Protein 5G5Y (pdb70)

Sequence (988 aa):
GPKTLKFMTASSPLSPKDPNEKLILQRLEKETGVHIDWTNYQSDFAEKRNLDISSGDLPDAIHNDGASDVDLMNWAKKGVIIPVEDLIDKYMPNLKKILDEKPEYKALMTAPDGHIYSFPWIEELGDGKESIHSVNDMAWINKDWLKKLGLEMPKTTDDLIKVLEAFKNGDPNGNGEADEIPFSFISGNGNEDFKFLFAAFGIGDNDDHLVVGNDGKVDFTADNDNYKEGVKFIRQLQEKGLIDKEAFEHDWNSYIAKGHDQKFGVYFTWDKNNVTGSNESYDVLPVLAGPSGQKHVARTNGMGFARDKMVITSVNKNLELTAKWIDAQYAPLQSVQNNWGTYGDDKQQNIFELDQASNSLKHLPLNGTAPAELRQKTEVGGPLAILDSYYGKVTTMPDDAKWRLDLIKEYYVPYMSNVNNYPRVFMTQEDLDKIAHIEADMNDYIYRKRAEWIVNGNIDTEWDDYKKELEKYGLSDYLAIKQKYYDQYQANKNGPKTLKFMTASSPLSPKDPNEKLILQRLEKETGVHIDWTNYQSDFAEKRNLDISSGDLPDAIHNDGASDVDLMNWAKKGVIIPVEDLIDKYMPNLKKILDEKPEYKALMTAPDGHIYSFPWIEELGDGKESIHSVNDMAWINKDWLKKLGLEMPKTTDDLIKVLEAFKNGDPNGNGEADEIPFSFISGNGNEDFKFLFAAFGIGDNDDHLVVGNDGKVDFTADNDNYKEGVKFIRQLQEKGLIDKEAFEHDWNSYIAKGHDQKFGVYFTWDKNNVTGSNESYDVLPVLAGPSGQKHVARTNGMGFARDKMVITSVNKNLELTAKWIDAQYAPLQSVQNNWGTYGDDKQQNIFELDQASNSLKHLPLNGTAPAELRQKTEVGGPLAILDSYYGKVTTMPDDAKWRLDLIKEYYVPYMSNVNNYPRVFMTQEDLDKIAHIEADMNDYIYRKRAEWIVNGNIDTEWDDYKKELEKYGLSDYLAIKQKYYDQYQANKN

Nearest PDB structures (foldseek):
  5g5z-assembly1_C  TM=8.681E-01  e=1.269E-93  Streptococcus pneumoniae TIGR4
  5g62-assembly2_B  TM=8.664E-01  e=2.789E-91  Streptococcus pneumoniae TIGR4
  1j1n-assembly2_B  TM=6.896E-01  e=6.163E-29  Sphingomonas sp. A1
  3vlw-assembly2_B  TM=6.631E-01  e=1.289E-28  Sphingomonas sp. A1
  4xig-assembly1_Q  TM=6.678E-01  e=3.555E-26  Sphingomonas sp. A1

InterPro domains:
  IPR050490 Bacterial solute-binding protein 1 [PTHR43649] (10-375)

Organism: Streptococcus pneumoniae serotype 4 (strain ATCC BAA-334 / TIGR4) (NCBI:txid170187)

Secondary structure (DSSP, 8-state):
--EEEEEEEE--TTS-SSGGGSHHHHHHHHHH-EEEEEEEE-SSHHHHHHHHHHHT---SEEES----HHHHHHHHHTTSB---HHHHHHH-HHHHHHHHH-THHHHHHB-TTS-B----EEE-SS-GGG-TTS-SSEEEEEHHHHHHTT-PPP-BHHHHHHHHHHHHHS-TT-SSS---EEE----SSSTT-SGGGGGGGSS---TTSEEE-TTS-EEEGGGSHHHHHHHHHHHHHHHTT-B-TTTTT--HHHHHHHHHTT-EEEEEES-GGGTT-SSSSEEEPPPPB-TTS----PPP---SEES-SEEEBTT-S-HHHHHHHHHHHTSHHHHHHHHH--S--SSS--SEEEETTTTEEEEPP--TTHHHHHHHHH---SSEEE-GGGBTTTBPPPHHHHHHHHHIIIIIGGG---S---------HHHHHHHHHHHHHHHHHHHHHHHHHHHT--HHHHHHHHHHHHHHTTHHHHHHHHHHHHHHHHHH--/--EEEEEEEE--TTS-SSGGGSHHHHHHHHHH-EEEEEEEESSSHHHHHHHHHHTT---SEEES----HHHHHHHHHHTSB---HHHHHHH-HHHHHHHHH-THHHHHHB-TTS-B----EEE-SS-GGGSTTS-SSEEEEEHHHHHHTT-PPP-BHHHHHHHHHHHHHS-TT-SSS---EEE----SSSTT-SGGGGGGGSS---TTSEEE-TTS-EEEGGGSHHHHHHHHHHHHHHHTT-B-TTTTT--HHHHHHHHHTT-EEEEEES-GGGTT-SSSSEEEPPPPB-TTS----PPP---SEES-SEEEBTT-S-HHHHHHHHHHHTSHHHHHHHHH--S--SSS--SEEEETTTTEEEE----TTHHHHHHHHH---SSEEE-GGGBTTTBPPPHHHHHHHHHIIIIIGGG---S---------HHHHHHHHHHHHHHHHHHHHHHHHHHHT--HHHHHHHHHHHHHHTTHHHHHHHHHHHHHHHHHH--

Foldseek 3Di:
DAAEFEEEEEAAPLADCFNCVFPLNVVLCVVLSYDYDYDYDHPPSVVVVVVCLVVVVDTQKYFQRQDDLLVLQVCDVVQFFDFCPVLCVPFFVLVVVVCVVFVLVVQQQAAPVGTGFAFKFADALDDDLLGLQFAQWFKKFFPLLCVQLVHDQAAALVSLLVSLLCQQPVPSVPPPDSLAQEEAFADAAGFWHPQQLLCLLPQTAHNVCWWAAPVRAIDRNLLDPSNLVVLVSLLVCVVSVRHDPCRHPDDPVVQLVCLCVVRYGMTIGRDSCSRNRDDDSMDTRFFHHYPVRAGAGTTYQDGSMRNHRMTGTSPNPPSSSVSNSLSVCAPQLNQVCLQFFAADDPPDDTQWHADPPLRATEGDDDDDCCVVPVRSHHHNRGRYHDDPVCDPRHYHDDPVSVVSSVVSVVGHSVRHPHSDGQHSGSYDSVLVVLLVQLCVPPRVVSSVVSVCCNNPNDCVPCSVVSVVVSVVSPVVVNSVSSSVRSVVSVVRRD/DAAEFEEEEEAAPLADQFPCPFPLNVVLCVVLSYDYDYPYDHPPSVVVVVVCLVVVVDTQKYFQRLDDLLVLQVCDVVQFFHFCPVLCVPFFPLVVVVCVVFVLVVQQQAEPVRTGFAFKAADFLDDDLLGLQFAQWFKKFFPLLCVQLVHDQAAALVSLLVSLLCQQPVPSVVPPDSLAQEEAFADAAGFWHDQQLLCLLPQTAHNQCWWAAPVRAIDRNLLDPSNVVVLVSLLVCVVSNRYDPCRHPDDPVVQLVCLCVVRYRMTIGRDSCSRNRDDPRMDTRFFHHYPVRDGAGTTYQDGSMRNHSMTGGPPNPCSNSVSNSQSVCAPALNQVCLQFFAADDPVDDTQWHQDPVLRATEGDDDDDCCVPPVRSHHHNRGRYHDDPVCDPRRYPDPPVSVVSSVVSVVGHSVRHPHSDGQHSGNYDSVLVVLLVQLCVQPRVVSSVVSVCCSNPNDCVVCSVVSVVVSVVSPVVVNSVSSSVRSVVSVVRRD

Radius of gyration: 32.16 Å; Cα contacts (8 Å, |Δi|>4): 1797; chains: 2; bounding box: 80×84×77 Å

B-factor: mean 25.79, std 10.81, range [7.99, 79.46]

Structure (mmCIF, N/CA/C/O backbone):
data_5G5Y
#
_entry.id   5G5Y
#
_cell.length_a   66.070
_cell.length_b   72.170
_cell.length_c   77.660
_cell.angle_alpha   108.02
_cell.angle_beta   104.99
_cell.angle_gamma   92.49
#
_symmetry.space_group_name_H-M   'P 1'
#
loop_
_entity.id
_entity.type
_entity.pdbx_description
1 polymer 'ABC TRANSPORTER, SUBSTRATE-BINDING PROTEIN'
2 non-polymer 'CALCIUM ION'
3 non-polymer 'SULFATE ION'
4 non-polymer 'ZINC ION'
5 non-polymer GLYCEROL
6 water water
#
loop_
_atom_site.group_PDB
_atom_site.id
_atom_site.type_symbol
_atom_site.label_atom_id
_atom_site.label_alt_id
_atom_site.label_comp_id
_atom_site.label_asym_id
_atom_site.label_entity_id
_atom_site.label_seq_id
_atom_site.pdbx_PDB_ins_code
_atom_site.Cartn_x
_atom_site.Cartn_y
_atom_site.Cartn_z
_atom_site.occupancy
_atom_site.B_iso_or_equiv
_atom_site.auth_seq_id
_atom_site.auth_comp_id
_atom_site.auth_asym_id
_atom_site.auth_atom_id
_atom_site.pdbx_PDB_model_num
ATOM 1 N N . GLY A 1 1 ? 80.182 36.968 -19.272 1.00 44.06 45 GLY A N 1
ATOM 2 C CA . GLY A 1 1 ? 78.754 36.469 -19.214 1.00 42.93 45 GLY A CA 1
ATOM 3 C C . GLY A 1 1 ? 77.821 37.538 -19.774 1.00 40.06 45 GLY A C 1
ATOM 4 O O . GLY A 1 1 ? 78.263 38.670 -20.002 1.00 41.26 45 GLY A O 1
ATOM 5 N N . PRO A 1 2 ? 76.530 37.209 -19.965 1.00 37.60 46 PRO A N 1
ATOM 6 C CA . PRO A 1 2 ? 75.576 38.130 -20.620 1.00 34.23 46 PRO A CA 1
ATOM 7 C C . PRO A 1 2 ? 75.199 39.409 -19.833 1.00 33.51 46 PRO A C 1
ATOM 8 O O . PRO A 1 2 ? 75.262 39.445 -18.595 1.00 35.58 46 PRO A O 1
ATOM 12 N N . LYS A 1 3 ? 74.805 40.455 -20.569 1.00 31.00 47 LYS A N 1
ATOM 13 C CA . LYS A 1 3 ? 74.173 41.661 -19.984 1.00 27.62 47 LYS A CA 1
ATOM 14 C C . LYS A 1 3 ? 72.762 41.258 -19.523 1.00 24.53 47 LYS A C 1
ATOM 15 O O . LYS A 1 3 ? 72.302 40.177 -19.883 1.00 22.76 47 LYS A O 1
ATOM 17 N N . THR A 1 4 ? 72.095 42.082 -18.724 1.00 21.89 48 THR A N 1
ATOM 18 C CA . THR A 1 4 ? 70.810 41.673 -18.156 1.00 21.90 48 THR A CA 1
ATOM 19 C C . THR A 1 4 ? 69.723 42.710 -18.319 1.00 21.60 48 THR A C 1
ATOM 20 O O . THR A 1 4 ? 69.978 43.906 -18.238 1.00 22.53 48 THR A O 1
ATOM 24 N N . LEU A 1 5 ? 68.485 42.262 -18.491 1.00 20.40 49 LEU A N 1
ATOM 25 C CA . LEU A 1 5 ? 67.358 43.189 -18.443 1.00 19.93 49 LEU A CA 1
ATOM 26 C C . LEU A 1 5 ? 66.200 42.506 -17.723 1.00 18.69 49 LEU A C 1
ATOM 27 O O . LEU A 1 5 ? 66.039 41.288 -17.792 1.00 19.25 49 LEU A O 1
ATOM 32 N N . LYS A 1 6 ? 65.372 43.292 -17.072 1.00 19.49 50 LYS A N 1
ATOM 33 C CA . LYS A 1 6 ? 64.183 42.755 -16.384 1.00 21.21 50 LYS A CA 1
ATOM 34 C C . LYS A 1 6 ? 62.936 43.120 -17.184 1.00 18.14 50 LYS A C 1
ATOM 35 O O . LYS A 1 6 ? 62.639 44.297 -17.336 1.00 16.98 50 LYS A O 1
ATOM 41 N N . PHE A 1 7 ? 62.221 42.107 -17.653 1.00 16.50 51 PHE A N 1
ATOM 42 C CA . PHE A 1 7 ? 61.003 42.293 -18.437 1.00 15.48 51 PHE A CA 1
ATOM 43 C C . PHE A 1 7 ? 59.825 41.671 -17.695 1.00 15.98 51 PHE A C 1
ATOM 44 O O . PHE A 1 7 ? 59.899 40.510 -17.292 1.00 16.21 51 PHE A O 1
ATOM 52 N N . MET A 1 8 ? 58.720 42.417 -17.601 1.00 15.98 52 MET A N 1
ATOM 53 C CA . MET A 1 8 ? 57.418 41.823 -17.244 1.00 16.00 52 MET A CA 1
ATOM 54 C C . MET A 1 8 ? 56.834 41.235 -18.520 1.00 16.94 52 MET A C 1
ATOM 55 O O . MET A 1 8 ? 57.006 41.815 -19.613 1.00 18.83 52 MET A O 1
ATOM 60 N N . THR A 1 9 ? 56.178 40.087 -18.419 1.00 16.29 53 THR A N 1
ATOM 61 C CA . THR A 1 9 ? 55.550 39.474 -19.576 1.00 17.13 53 THR A CA 1
ATOM 62 C C . THR A 1 9 ? 54.238 38.778 -19.229 1.00 17.58 53 THR A C 1
ATOM 63 O O . THR A 1 9 ? 53.937 38.562 -18.061 1.00 16.25 53 THR A O 1
ATOM 67 N N . ALA A 1 10 ? 53.495 38.461 -20.275 1.00 17.17 54 ALA A N 1
ATOM 68 C CA . ALA A 1 10 ? 52.276 37.705 -20.203 1.00 18.56 54 ALA A CA 1
ATOM 69 C C . ALA A 1 10 ? 52.477 36.417 -21.014 1.00 19.21 54 ALA A C 1
ATOM 70 O O . ALA A 1 10 ? 52.996 36.422 -22.145 1.00 19.75 54 ALA A O 1
ATOM 72 N N . SER A 1 11 ? 52.066 35.301 -20.462 1.00 20.09 55 SER A N 1
ATOM 73 C CA . SER A 1 11 ? 52.128 34.029 -21.185 1.00 21.70 55 SER A CA 1
ATOM 74 C C . SER A 1 11 ? 50.983 33.129 -20.794 1.00 22.60 55 SER A C 1
ATOM 75 O O . SER A 1 11 ? 50.311 33.352 -19.800 1.00 22.35 55 SER A O 1
ATOM 78 N N . SER A 1 12 ? 50.794 32.098 -21.581 1.00 23.56 56 SER A N 1
ATOM 79 C CA . SER A 1 12 ? 49.753 31.090 -21.314 1.00 25.15 56 SER A CA 1
ATOM 80 C C . SER A 1 12 ? 50.109 30.269 -20.058 1.00 24.38 56 SER A C 1
ATOM 81 O O . SER A 1 12 ? 51.284 29.950 -19.843 1.00 22.17 56 SER A O 1
ATOM 84 N N . PRO A 1 13 ? 49.100 29.915 -19.242 1.00 24.49 57 PRO A N 1
ATOM 85 C CA . PRO A 1 13 ? 49.338 28.980 -18.115 1.00 24.89 57 PRO A CA 1
ATOM 86 C C . PRO A 1 13 ? 49.871 27.616 -18.553 1.00 24.85 57 PRO A C 1
ATOM 87 O O . PRO A 1 13 ? 50.471 26.931 -17.752 1.00 25.10 57 PRO A O 1
ATOM 91 N N . LEU A 1 14 ? 49.686 27.232 -19.814 1.00 24.45 58 LEU A N 1
ATOM 92 C CA . LEU A 1 14 ? 50.288 26.005 -20.312 1.00 26.38 58 LEU A CA 1
ATOM 93 C C . LEU A 1 14 ? 51.800 26.107 -20.500 1.00 26.86 58 LEU A C 1
ATOM 94 O O . LEU A 1 14 ? 52.469 25.070 -20.614 1.00 24.26 58 LEU A O 1
ATOM 99 N N . SER A 1 15 ? 52.332 27.340 -20.571 1.00 23.16 59 SER A N 1
ATOM 100 C CA . SER A 1 15 ? 53.785 27.540 -20.770 1.00 22.14 59 SER A CA 1
ATOM 101 C C . SER A 1 15 ? 54.535 27.518 -19.439 1.00 21.32 59 SER A C 1
ATOM 102 O O . SER A 1 15 ? 53.928 27.667 -18.394 1.00 20.54 59 SER A O 1
ATOM 105 N N . PRO A 1 16 ? 55.866 27.378 -19.468 1.00 22.92 60 PRO A N 1
ATOM 106 C CA . PRO A 1 16 ? 56.621 27.297 -18.217 1.00 23.17 60 PRO A CA 1
ATOM 107 C C . PRO A 1 16 ? 56.562 28.552 -17.371 1.00 23.72 60 PRO A C 1
ATOM 108 O O . PRO A 1 16 ? 56.478 29.652 -17.908 1.00 20.45 60 PRO A O 1
ATOM 112 N N . LYS A 1 17 ? 56.618 28.410 -16.045 1.00 22.50 61 LYS A N 1
ATOM 113 C CA . LYS A 1 17 ? 56.592 29.598 -15.168 1.00 24.84 61 LYS A CA 1
ATOM 114 C C . LYS A 1 17 ? 57.755 30.562 -15.468 1.00 21.97 61 LYS A C 1
ATOM 115 O O . LYS A 1 17 ? 57.585 31.776 -15.393 1.00 19.22 61 LYS A O 1
ATOM 121 N N . ASP A 1 18 ? 58.929 30.004 -15.749 1.00 20.72 62 ASP A N 1
ATOM 122 C CA . ASP A 1 18 ? 60.075 30.782 -16.203 1.00 20.74 62 ASP A CA 1
ATOM 123 C C . ASP A 1 18 ? 60.116 30.723 -17.729 1.00 18.97 62 ASP A C 1
ATOM 124 O O . ASP A 1 18 ? 60.386 29.682 -18.282 1.00 18.97 62 ASP A O 1
ATOM 129 N N . PRO A 1 19 ? 59.887 31.863 -18.409 1.00 17.62 63 PRO A N 1
ATOM 130 C CA . PRO A 1 19 ? 59.969 31.867 -19.875 1.00 17.59 63 PRO A CA 1
ATOM 131 C C . PRO A 1 19 ? 61.314 31.395 -20.460 1.00 17.37 63 PRO A C 1
ATOM 132 O O . PRO A 1 19 ? 61.346 30.936 -21.605 1.00 17.63 63 PRO A O 1
ATOM 136 N N . ASN A 1 20 ? 62.399 31.543 -19.716 1.00 17.31 64 ASN A N 1
ATOM 137 C CA . ASN A 1 20 ? 63.692 31.058 -20.194 1.00 19.57 64 ASN A CA 1
ATOM 138 C C . ASN A 1 20 ? 63.764 29.533 -20.383 1.00 20.84 64 ASN A C 1
ATOM 139 O O . ASN A 1 20 ? 64.732 29.055 -20.935 1.00 22.90 64 ASN A O 1
ATOM 144 N N . GLU A 1 21 ? 62.765 28.785 -19.927 1.00 21.41 65 GLU A N 1
ATOM 145 C CA . GLU A 1 21 ? 62.635 27.360 -20.245 1.00 22.79 65 GLU A CA 1
ATOM 146 C C . GLU A 1 21 ? 62.064 27.083 -21.667 1.00 23.96 65 GLU A C 1
ATOM 147 O O . GLU A 1 21 ? 61.989 25.935 -22.079 1.00 24.53 65 GLU A O 1
ATOM 153 N N . LYS A 1 22 ? 61.629 28.124 -22.380 1.00 19.92 66 LYS A N 1
ATOM 154 C CA . LYS A 1 22 ? 61.243 28.025 -23.792 1.00 18.21 66 LYS A CA 1
ATOM 155 C C . LYS A 1 22 ? 62.475 27.987 -24.698 1.00 18.21 66 LYS A C 1
ATOM 156 O O . LYS A 1 22 ? 63.405 28.756 -24.519 1.00 18.20 66 LYS A O 1
ATOM 162 N N . LEU A 1 23 ? 62.456 27.067 -25.661 1.00 18.77 67 LEU A N 1
ATOM 163 C CA . LEU A 1 23 ? 63.542 26.903 -26.631 1.00 17.76 67 LEU A CA 1
ATOM 164 C C . LEU A 1 23 ? 63.853 28.196 -27.419 1.00 17.47 67 LEU A C 1
ATOM 165 O O . LEU A 1 23 ? 65.047 28.560 -27.641 1.00 17.15 67 LEU A O 1
ATOM 170 N N . ILE A 1 24 ? 62.808 28.920 -27.818 1.00 16.97 68 ILE A N 1
ATOM 171 C CA . ILE A 1 24 ? 63.026 30.208 -28.499 1.00 15.71 68 ILE A CA 1
ATOM 172 C C . ILE A 1 24 ? 63.883 31.150 -27.654 1.00 15.60 68 ILE A C 1
ATOM 173 O O . ILE A 1 24 ? 64.814 31.800 -28.156 1.00 15.80 68 ILE A O 1
ATOM 178 N N . LEU A 1 25 ? 63.593 31.272 -26.370 1.00 14.94 69 LEU A N 1
ATOM 179 C CA . LEU A 1 25 ? 64.326 32.247 -25.574 1.00 15.51 69 LEU A CA 1
ATOM 180 C C . LEU A 1 25 ? 65.750 31.779 -25.196 1.00 16.50 69 LEU A C 1
ATOM 181 O O . LEU A 1 25 ? 66.632 32.596 -24.964 1.00 17.75 69 LEU A O 1
ATOM 186 N N . GLN A 1 26 ? 65.937 30.469 -25.119 1.00 18.06 70 GLN A N 1
ATOM 187 C CA . GLN A 1 26 ? 67.273 29.843 -24.930 1.00 19.69 70 GLN A CA 1
ATOM 188 C C . GLN A 1 26 ? 68.193 30.140 -26.090 1.00 19.79 70 GLN A C 1
ATOM 189 O O . GLN A 1 26 ? 69.321 30.609 -25.890 1.00 18.40 70 GLN A O 1
ATOM 195 N N . ARG A 1 27 ? 67.678 29.948 -27.310 1.00 19.06 71 ARG A N 1
ATOM 196 C CA . ARG A 1 27 ? 68.420 30.310 -28.511 1.00 18.99 71 ARG A CA 1
ATOM 197 C C . ARG A 1 27 ? 68.655 31.808 -28.617 1.00 18.53 71 ARG A C 1
ATOM 198 O O . ARG A 1 27 ? 69.748 32.241 -28.985 1.00 17.75 71 ARG A O 1
ATOM 206 N N . LEU A 1 28 ? 67.619 32.600 -28.327 1.00 17.85 72 LEU A N 1
ATOM 207 C CA . LEU A 1 28 ? 67.761 34.030 -28.347 1.00 18.29 72 LEU A CA 1
ATOM 208 C C . LEU A 1 28 ? 68.859 34.564 -27.433 1.00 18.68 72 LEU A C 1
ATOM 209 O O . LEU A 1 28 ? 69.603 35.457 -27.834 1.00 18.13 72 LEU A O 1
ATOM 214 N N . GLU A 1 29 ? 68.942 34.062 -26.200 1.00 17.65 73 GLU A N 1
ATOM 215 C CA . GLU A 1 29 ? 69.972 34.524 -25.285 1.00 17.43 73 GLU A CA 1
ATOM 216 C C . GLU A 1 29 ? 71.356 34.212 -25.835 1.00 18.69 73 GLU A C 1
ATOM 217 O O . GLU A 1 29 ? 72.248 35.019 -25.676 1.00 20.23 73 GLU A O 1
ATOM 223 N N . LYS A 1 30 ? 71.536 33.060 -26.465 1.00 20.42 74 LYS A N 1
ATOM 224 C CA . LYS A 1 30 ? 72.829 32.739 -27.065 1.00 23.11 74 LYS A CA 1
ATOM 225 C C . LYS A 1 30 ? 73.196 33.746 -28.137 1.00 24.43 74 LYS A C 1
ATOM 226 O O . LYS A 1 30 ? 74.356 34.121 -28.256 1.00 22.01 74 LYS A O 1
ATOM 232 N N . GLU A 1 31 ? 72.199 34.177 -28.907 1.00 23.66 75 GLU A N 1
ATOM 233 C CA . GLU A 1 31 ? 72.426 35.075 -30.026 1.00 25.01 75 GLU A CA 1
ATOM 234 C C . GLU A 1 31 ? 72.573 36.503 -29.585 1.00 23.55 75 GLU A C 1
ATOM 235 O O . GLU A 1 31 ? 73.393 37.195 -30.137 1.00 23.87 75 GLU A O 1
ATOM 241 N N . THR A 1 32 ? 71.770 36.961 -28.629 1.00 20.60 76 THR A N 1
ATOM 242 C CA . THR A 1 32 ? 71.811 38.362 -28.216 1.00 21.12 76 THR A CA 1
ATOM 243 C C . THR A 1 32 ? 72.886 38.685 -27.142 1.00 22.07 76 THR A C 1
ATOM 244 O O . THR A 1 32 ? 73.291 39.847 -26.994 1.00 22.06 76 THR A O 1
ATOM 248 N N . GLY A 1 33 ? 73.291 37.681 -26.367 1.00 22.36 77 GLY A N 1
ATOM 249 C CA . GLY A 1 33 ? 74.137 37.916 -25.195 1.00 22.93 77 GLY A CA 1
ATOM 250 C C . GLY A 1 33 ? 73.418 38.619 -24.064 1.00 21.81 77 GLY A C 1
ATOM 251 O O . GLY A 1 33 ? 74.069 39.192 -23.214 1.00 20.78 77 GLY A O 1
ATOM 252 N N . VAL A 1 34 ? 72.072 38.561 -24.032 1.00 18.65 78 VAL A N 1
ATOM 253 C CA . VAL A 1 34 ? 71.314 39.230 -23.018 1.00 18.52 78 VAL A CA 1
ATOM 254 C C . VAL A 1 34 ? 70.458 38.219 -22.251 1.00 18.17 78 VAL A C 1
ATOM 255 O O . VAL A 1 34 ? 69.697 37.457 -22.831 1.00 18.77 78 VAL A O 1
ATOM 259 N N . HIS A 1 35 ? 70.602 38.216 -20.937 1.00 17.18 79 HIS A N 1
ATOM 260 C CA . HIS A 1 35 ? 69.798 37.365 -20.062 1.00 17.07 79 HIS A CA 1
ATOM 261 C C . HIS A 1 35 ? 68.603 38.175 -19.615 1.00 16.31 79 HIS A C 1
ATOM 262 O O . HIS A 1 35 ? 68.788 39.232 -19.052 1.00 18.56 79 HIS A O 1
ATOM 269 N N . ILE A 1 36 ? 67.399 37.710 -19.914 1.00 16.53 80 ILE A N 1
ATOM 270 C CA . ILE A 1 36 ? 66.179 38.334 -19.438 1.00 16.05 80 ILE A CA 1
ATOM 271 C C . ILE A 1 36 ? 65.744 37.697 -18.130 1.00 14.41 80 ILE A C 1
ATOM 272 O O . ILE A 1 36 ? 65.576 36.475 -18.043 1.00 17.37 80 ILE A O 1
ATOM 277 N N . ASP A 1 37 ? 65.574 38.543 -17.132 1.00 14.26 81 ASP A N 1
ATOM 278 C CA . ASP A 1 37 ? 64.985 38.151 -15.884 1.00 15.93 81 ASP A CA 1
ATOM 279 C C . ASP A 1 37 ? 63.488 38.464 -15.974 1.00 15.96 81 ASP A C 1
ATOM 280 O O . ASP A 1 37 ? 63.086 39.635 -15.901 1.00 17.19 81 ASP A O 1
ATOM 285 N N . TRP A 1 38 ? 62.684 37.420 -16.129 1.00 15.81 82 TRP A N 1
ATOM 286 C CA . TRP A 1 38 ? 61.254 37.606 -16.413 1.00 17.81 82 TRP A CA 1
ATOM 287 C C . TRP A 1 38 ? 60.407 37.710 -15.172 1.00 18.94 82 TRP A C 1
ATOM 288 O O . TRP A 1 38 ? 60.610 36.939 -14.211 1.00 17.31 82 TRP A O 1
ATOM 299 N N . THR A 1 39 ? 59.418 38.615 -15.231 1.00 18.65 83 THR A N 1
ATOM 300 C CA . THR A 1 39 ? 58.294 38.620 -14.292 1.00 19.35 83 THR A CA 1
ATOM 301 C C . THR A 1 39 ? 57.138 38.165 -15.137 1.00 19.54 83 THR A C 1
ATOM 302 O O . THR A 1 39 ? 56.616 38.954 -15.949 1.00 19.82 83 THR A O 1
ATOM 306 N N . ASN A 1 40 ? 56.748 36.898 -14.984 1.00 17.77 84 ASN A N 1
ATOM 307 C CA . ASN A 1 40 ? 55.824 36.270 -15.880 1.00 17.66 84 ASN A CA 1
ATOM 308 C C . ASN A 1 40 ? 54.452 36.080 -15.248 1.00 19.95 84 ASN A C 1
ATOM 309 O O . ASN A 1 40 ? 54.291 35.196 -14.388 1.00 18.85 84 ASN A O 1
ATOM 314 N N . TYR A 1 41 ? 53.473 36.875 -15.693 1.00 17.52 85 TYR A N 1
ATOM 315 C CA . TYR A 1 41 ? 52.097 36.748 -15.202 1.00 18.28 85 TYR A CA 1
ATOM 316 C C . TYR A 1 41 ? 51.253 35.935 -16.158 1.00 20.23 85 TYR A C 1
ATOM 317 O O . TYR A 1 41 ? 51.058 36.314 -17.315 1.00 22.06 85 TYR A O 1
ATOM 326 N N . GLN A 1 42 ? 50.766 34.796 -15.678 1.00 20.22 86 GLN A N 1
ATOM 327 C CA . GLN A 1 42 ? 50.090 33.833 -16.508 1.00 22.32 86 GLN A CA 1
ATOM 328 C C . GLN A 1 42 ? 48.577 33.879 -16.370 1.00 23.27 86 GLN A C 1
ATOM 329 O O . GLN A 1 42 ? 47.890 33.135 -17.038 1.00 25.18 86 GLN A O 1
ATOM 335 N N . SER A 1 43 ? 48.070 34.760 -15.519 1.00 22.74 87 SER A N 1
ATOM 336 C CA . SER A 1 43 ? 46.637 34.981 -15.383 1.00 22.83 87 SER A CA 1
ATOM 337 C C . SER A 1 43 ? 46.503 36.374 -14.804 1.00 22.50 87 SER A C 1
ATOM 338 O O . SER A 1 43 ? 47.421 36.857 -14.133 1.00 23.10 87 SER A O 1
ATOM 341 N N . ASP A 1 44 ? 45.395 37.033 -15.094 1.00 23.22 88 ASP A N 1
ATOM 342 C CA . ASP A 1 44 ? 45.116 38.385 -14.608 1.00 25.80 88 ASP A CA 1
ATOM 343 C C . ASP A 1 44 ? 46.275 39.326 -14.921 1.00 24.56 88 ASP A C 1
ATOM 344 O O . ASP A 1 44 ? 46.629 40.167 -14.111 1.00 26.41 88 ASP A O 1
ATOM 349 N N . PHE A 1 45 ? 46.869 39.204 -16.106 1.00 24.56 89 PHE A N 1
ATOM 350 C CA . PHE A 1 45 ? 48.050 40.026 -16.426 1.00 22.71 89 PHE A CA 1
ATOM 351 C C . PHE A 1 45 ? 47.802 41.526 -16.220 1.00 21.90 89 PHE A C 1
ATOM 352 O O . PHE A 1 45 ? 48.604 42.232 -15.592 1.00 20.81 89 PHE A O 1
ATOM 360 N N . ALA A 1 46 ? 46.690 42.017 -16.746 1.00 23.05 90 ALA A N 1
ATOM 361 C CA . ALA A 1 46 ? 46.415 43.463 -16.727 1.00 24.28 90 ALA A CA 1
ATOM 362 C C . ALA A 1 46 ? 46.349 44.009 -15.305 1.00 23.25 90 ALA A C 1
ATOM 363 O O . ALA A 1 46 ? 46.911 45.066 -15.014 1.00 22.00 90 ALA A O 1
ATOM 365 N N . GLU A 1 47 ? 45.666 43.288 -14.412 1.00 23.60 91 GLU A N 1
ATOM 366 C CA . GLU A 1 47 ? 45.614 43.714 -13.011 1.00 26.25 91 GLU A CA 1
ATOM 367 C C . GLU A 1 47 ? 46.979 43.678 -12.306 1.00 23.18 91 GLU A C 1
ATOM 368 O O . GLU A 1 47 ? 47.335 44.617 -11.600 1.00 21.07 91 GLU A O 1
ATOM 374 N N . LYS A 1 48 ? 47.726 42.602 -12.528 1.00 20.56 92 LYS A N 1
ATOM 375 C CA . LYS A 1 48 ? 49.036 42.449 -11.917 1.00 20.45 92 LYS A CA 1
ATOM 376 C C . LYS A 1 48 ? 50.007 43.517 -12.428 1.00 20.14 92 LYS A C 1
ATOM 377 O O . LYS A 1 48 ? 50.727 44.132 -11.650 1.00 21.69 92 LYS A O 1
ATOM 383 N N . ARG A 1 49 ? 49.970 43.780 -13.741 1.00 22.06 93 ARG A N 1
ATOM 384 C CA . ARG A 1 49 ? 50.730 44.883 -14.338 1.00 20.32 93 ARG A CA 1
ATOM 385 C C . ARG A 1 49 ? 50.357 46.231 -13.741 1.00 20.95 93 ARG A C 1
ATOM 386 O O . ARG A 1 49 ? 51.232 46.987 -13.329 1.00 19.68 93 ARG A O 1
ATOM 394 N N . ASN A 1 50 ? 49.056 46.524 -13.641 1.00 23.71 94 ASN A N 1
ATOM 395 C CA . ASN A 1 50 ? 48.609 47.810 -13.075 1.00 23.62 94 ASN A CA 1
ATOM 396 C C . ASN A 1 50 ? 49.030 48.024 -11.601 1.00 23.60 94 ASN A C 1
ATOM 397 O O . ASN A 1 50 ? 49.397 49.150 -11.216 1.00 24.70 94 ASN A O 1
ATOM 402 N N . LEU A 1 51 ? 49.039 46.953 -10.798 1.00 23.62 95 LEU A N 1
ATOM 403 C CA . LEU A 1 51 ? 49.529 47.037 -9.402 1.00 24.59 95 LEU A CA 1
ATOM 404 C C . LEU A 1 51 ? 51.020 47.341 -9.328 1.00 24.31 95 LEU A C 1
ATOM 405 O O . LEU A 1 51 ? 51.464 48.141 -8.497 1.00 24.23 95 LEU A O 1
ATOM 410 N N . ASP A 1 52 ? 51.784 46.734 -10.227 1.00 24.49 96 ASP A N 1
ATOM 411 C CA . ASP A 1 52 ? 53.214 47.048 -10.354 1.00 23.71 96 ASP A CA 1
ATOM 412 C C . ASP A 1 52 ? 53.485 48.498 -10.729 1.00 25.13 96 ASP A C 1
ATOM 413 O O . ASP A 1 52 ? 54.369 49.132 -10.137 1.00 29.03 96 ASP A O 1
ATOM 418 N N . ILE A 1 53 ? 52.721 49.026 -11.674 1.00 23.42 97 ILE A N 1
ATOM 419 C CA . ILE A 1 53 ? 52.849 50.423 -12.080 1.00 25.31 97 ILE A CA 1
ATOM 420 C C . ILE A 1 53 ? 52.502 51.370 -10.917 1.00 29.46 97 ILE A C 1
ATOM 421 O O . ILE A 1 53 ? 53.286 52.269 -10.592 1.00 29.96 97 ILE A O 1
ATOM 426 N N . SER A 1 54 ? 51.355 51.166 -10.278 1.00 32.28 98 SER A N 1
ATOM 427 C CA . SER A 1 54 ? 50.973 52.050 -9.163 1.00 35.21 98 SER A CA 1
ATOM 428 C C . SER A 1 54 ? 51.918 51.943 -7.941 1.00 36.01 98 SER A C 1
ATOM 429 O O . SER A 1 54 ? 52.087 52.910 -7.251 1.00 36.48 98 SER A O 1
ATOM 432 N N . SER A 1 55 ? 52.564 50.798 -7.719 1.00 38.77 99 SER A N 1
ATOM 433 C CA . SER A 1 55 ? 53.581 50.668 -6.659 1.00 40.27 99 SER A CA 1
ATOM 434 C C . SER A 1 55 ? 54.942 51.305 -7.004 1.00 41.70 99 SER A C 1
ATOM 435 O O . SER A 1 55 ? 55.697 51.666 -6.099 1.00 41.42 99 SER A O 1
ATOM 438 N N . GLY A 1 56 ? 55.269 51.429 -8.289 1.00 36.68 100 GLY A N 1
ATOM 439 C CA . GLY A 1 56 ? 56.610 51.849 -8.701 1.00 36.94 100 GLY A CA 1
ATOM 440 C C . GLY A 1 56 ? 57.594 50.697 -8.806 1.00 35.41 100 GLY A C 1
ATOM 441 O O . GLY A 1 56 ? 58.794 50.920 -9.007 1.00 37.29 100 GLY A O 1
ATOM 442 N N . ASP A 1 57 ? 57.094 49.466 -8.708 1.00 32.07 101 ASP A N 1
ATOM 443 C CA . ASP A 1 57 ? 57.880 48.267 -8.992 1.00 33.39 101 ASP A CA 1
ATOM 444 C C . ASP A 1 57 ? 57.898 48.029 -10.530 1.00 30.99 101 ASP A C 1
ATOM 445 O O . ASP A 1 57 ? 57.278 47.080 -11.032 1.00 29.90 101 ASP A O 1
ATOM 450 N N . LEU A 1 58 ? 58.613 48.897 -11.254 1.00 28.93 102 LEU A N 1
ATOM 451 C CA . LEU A 1 58 ? 58.622 48.860 -12.716 1.00 26.12 102 LEU A CA 1
ATOM 452 C C . LEU A 1 58 ? 59.777 47.989 -13.209 1.00 25.09 102 LEU A C 1
ATOM 453 O O . LEU A 1 58 ? 60.889 48.026 -12.655 1.00 23.08 102 LEU A O 1
ATOM 458 N N . PRO A 1 59 ? 59.518 47.198 -14.275 1.00 21.27 103 PRO A N 1
ATOM 459 C CA . PRO A 1 59 ? 60.589 46.483 -14.949 1.00 20.72 103 PRO A CA 1
ATOM 460 C C . PRO A 1 59 ? 61.287 47.433 -15.930 1.00 19.09 103 PRO A C 1
ATOM 461 O O . PRO A 1 59 ? 60.894 48.582 -16.037 1.00 19.57 103 PRO A O 1
ATOM 465 N N . ASP A 1 60 ? 62.268 46.938 -16.670 1.00 20.42 104 ASP A N 1
ATOM 466 C CA . ASP A 1 60 ? 62.910 47.743 -17.743 1.00 18.67 104 ASP A CA 1
ATOM 467 C C . ASP A 1 60 ? 61.959 47.922 -18.944 1.00 17.55 104 ASP A C 1
ATOM 468 O O . ASP A 1 60 ? 62.032 48.928 -19.661 1.00 15.41 104 ASP A O 1
ATOM 473 N N . ALA A 1 61 ? 61.068 46.942 -19.138 1.00 16.57 105 ALA A N 1
ATOM 474 C CA . ALA A 1 61 ? 60.085 46.931 -20.238 1.00 15.90 105 ALA A CA 1
ATOM 475 C C . ALA A 1 61 ? 58.956 45.981 -19.911 1.00 16.33 105 ALA A C 1
ATOM 476 O O . ALA A 1 61 ? 59.121 45.082 -19.079 1.00 15.81 105 ALA A O 1
ATOM 478 N N . ILE A 1 62 ? 57.794 46.189 -20.551 1.00 15.57 106 ILE A N 1
ATOM 479 C CA . ILE A 1 62 ? 56.646 45.294 -20.392 1.00 15.64 106 ILE A CA 1
ATOM 480 C C . ILE A 1 62 ? 56.479 44.649 -21.774 1.00 15.68 106 ILE A C 1
ATOM 481 O O . ILE A 1 62 ? 56.202 45.347 -22.749 1.00 15.92 106 ILE A O 1
ATOM 486 N N . HIS A 1 63 ? 56.682 43.335 -21.824 1.00 15.13 107 HIS A N 1
ATOM 487 C CA . HIS A 1 63 ? 56.697 42.508 -23.023 1.00 15.38 107 HIS A CA 1
ATOM 488 C C . HIS A 1 63 ? 55.357 41.795 -23.166 1.00 15.97 107 HIS A C 1
ATOM 489 O O . HIS A 1 63 ? 54.799 41.306 -22.187 1.00 15.93 107 HIS A O 1
ATOM 496 N N . ASN A 1 64 ? 54.844 41.738 -24.384 1.00 16.42 108 ASN A N 1
ATOM 497 C CA . ASN A 1 64 ? 53.570 41.074 -24.674 1.00 19.60 108 ASN A CA 1
ATOM 498 C C . ASN A 1 64 ? 52.420 41.748 -23.942 1.00 20.92 108 ASN A C 1
ATOM 499 O O . ASN A 1 64 ? 51.500 41.118 -23.464 1.00 24.48 108 ASN A O 1
ATOM 504 N N . ASP A 1 65 ? 52.475 43.063 -23.921 1.00 23.46 109 ASP A N 1
ATOM 505 C CA . ASP A 1 65 ? 51.655 43.896 -23.060 1.00 27.13 109 ASP A CA 1
ATOM 506 C C . ASP A 1 65 ? 50.173 44.055 -23.412 1.00 31.30 109 ASP A C 1
ATOM 507 O O . ASP A 1 65 ? 49.334 44.195 -22.491 1.00 33.28 109 ASP A O 1
ATOM 512 N N . GLY A 1 66 ? 49.857 44.157 -24.694 1.00 28.89 110 GLY A N 1
ATOM 513 C CA . GLY A 1 66 ? 48.451 44.383 -25.134 1.00 29.52 110 GLY A CA 1
ATOM 514 C C . GLY A 1 66 ? 47.610 45.538 -24.550 1.00 28.52 110 GLY A C 1
ATOM 515 O O . GLY A 1 66 ? 46.396 45.425 -24.478 1.00 31.98 110 GLY A O 1
ATOM 516 N N . ALA A 1 67 ? 48.207 46.656 -24.173 1.00 25.27 111 ALA A N 1
ATOM 517 C CA . ALA A 1 67 ? 47.435 47.744 -23.553 1.00 25.89 111 ALA A CA 1
ATOM 518 C C . ALA A 1 67 ? 46.525 48.484 -24.536 1.00 27.28 111 ALA A C 1
ATOM 519 O O . ALA A 1 67 ? 46.813 48.510 -25.724 1.00 24.40 111 ALA A O 1
ATOM 521 N N . SER A 1 68 ? 45.461 49.100 -24.017 1.00 24.69 112 SER A N 1
ATOM 522 C CA . SER A 1 68 ? 44.587 49.967 -24.804 1.00 26.25 112 SER A CA 1
ATOM 523 C C . SER A 1 68 ? 45.260 51.337 -25.095 1.00 23.58 112 SER A C 1
ATOM 524 O O . SER A 1 68 ? 46.231 51.737 -24.428 1.00 21.85 112 SER A O 1
ATOM 527 N N . ASP A 1 69 ? 44.727 52.049 -26.086 1.00 21.67 113 ASP A N 1
ATOM 528 C CA . ASP A 1 69 ? 45.195 53.391 -26.428 1.00 22.16 113 ASP A CA 1
ATOM 529 C C . ASP A 1 69 ? 45.074 54.362 -25.252 1.00 21.82 113 ASP A C 1
ATOM 530 O O . ASP A 1 69 ? 45.982 55.148 -24.995 1.00 21.43 113 ASP A O 1
ATOM 535 N N . VAL A 1 70 ? 43.972 54.235 -24.528 1.00 23.21 114 VAL A N 1
ATOM 536 C CA . VAL A 1 70 ? 43.740 54.994 -23.286 1.00 26.93 114 VAL A CA 1
ATOM 537 C C . VAL A 1 70 ? 44.874 54.778 -22.289 1.00 25.73 114 VAL A C 1
ATOM 538 O O . VAL A 1 70 ? 45.392 55.747 -21.762 1.00 25.00 114 VAL A O 1
ATOM 542 N N . ASP A 1 71 ? 45.233 53.509 -22.061 1.00 26.78 115 ASP A N 1
ATOM 543 C CA . ASP A 1 71 ? 46.337 53.108 -21.158 1.00 27.48 115 ASP A CA 1
ATOM 544 C C . ASP A 1 71 ? 47.641 53.712 -21.629 1.00 24.55 115 ASP A C 1
ATOM 545 O O . ASP A 1 71 ? 48.362 54.310 -20.831 1.00 25.07 115 ASP A O 1
ATOM 550 N N . LEU A 1 72 ? 47.983 53.548 -22.913 1.00 22.93 116 LEU A N 1
ATOM 551 C CA . LEU A 1 72 ? 49.261 54.099 -23.426 1.00 22.42 116 LEU A CA 1
ATOM 552 C C . LEU A 1 72 ? 49.373 55.593 -23.180 1.00 23.12 116 LEU A C 1
ATOM 553 O O . LEU A 1 72 ? 50.409 56.064 -22.715 1.00 23.60 116 LEU A O 1
ATOM 558 N N . MET A 1 73 ? 48.294 56.319 -23.480 1.00 25.50 117 MET A N 1
ATOM 559 C CA . MET A 1 73 ? 48.228 57.770 -23.263 1.00 28.72 117 MET A CA 1
ATOM 560 C C . MET A 1 73 ? 48.407 58.166 -21.803 1.00 26.35 117 MET A C 1
ATOM 561 O O . MET A 1 73 ? 49.138 59.103 -21.504 1.00 27.09 117 MET A O 1
ATOM 566 N N . ASN A 1 74 ? 47.713 57.465 -20.912 1.00 26.94 118 ASN A N 1
ATOM 567 C CA . ASN A 1 74 ? 47.885 57.718 -19.488 1.00 26.61 118 ASN A CA 1
ATOM 568 C C . ASN A 1 74 ? 49.339 57.484 -19.074 1.00 25.17 118 ASN A C 1
ATOM 569 O O . ASN A 1 74 ? 49.930 58.330 -18.414 1.00 24.60 118 ASN A O 1
ATOM 574 N N . TRP A 1 75 ? 49.916 56.355 -19.485 1.00 22.98 119 TRP A N 1
ATOM 575 C CA . TRP A 1 75 ? 51.287 56.029 -19.080 1.00 23.40 119 TRP A CA 1
ATOM 576 C C . TRP A 1 75 ? 52.309 57.016 -19.631 1.00 23.46 119 TRP A C 1
ATOM 577 O O . TRP A 1 75 ? 53.271 57.363 -18.938 1.00 24.71 119 TRP A O 1
ATOM 588 N N . ALA A 1 76 ? 52.097 57.446 -20.866 1.00 24.01 120 ALA A N 1
ATOM 589 C CA . ALA A 1 76 ? 52.943 58.478 -21.490 1.00 26.54 120 ALA A CA 1
ATOM 590 C C . ALA A 1 76 ? 52.846 59.801 -20.745 1.00 28.13 120 ALA A C 1
ATOM 591 O O . ALA A 1 76 ? 53.872 60.394 -20.376 1.00 29.12 120 ALA A O 1
ATOM 593 N N . LYS A 1 77 ? 51.613 60.228 -20.494 1.00 30.32 121 LYS A N 1
ATOM 594 C CA . LYS A 1 77 ? 51.327 61.491 -19.776 1.00 34.87 121 LYS A CA 1
ATOM 595 C C . LYS A 1 77 ? 51.962 61.514 -18.369 1.00 35.39 121 LYS A C 1
ATOM 596 O O . LYS A 1 77 ? 52.566 62.511 -17.963 1.00 35.28 121 LYS A O 1
ATOM 602 N N . LYS A 1 78 ? 51.840 60.401 -17.645 1.00 31.77 122 LYS A N 1
ATOM 603 C CA . LYS A 1 78 ? 52.473 60.255 -16.339 1.00 33.99 122 LYS A CA 1
ATOM 604 C C . LYS A 1 78 ? 53.972 59.925 -16.367 1.00 31.06 122 LYS A C 1
ATOM 605 O O . LYS A 1 78 ? 54.568 59.835 -15.320 1.00 32.16 122 LYS A O 1
ATOM 611 N N . GLY A 1 79 ? 54.579 59.745 -17.539 1.00 29.77 123 GLY A N 1
ATOM 612 C CA . GLY A 1 79 ? 56.004 59.402 -17.627 1.00 28.85 123 GLY A CA 1
ATOM 613 C C . GLY A 1 79 ? 56.349 57.982 -17.178 1.00 26.55 123 GLY A C 1
ATOM 614 O O . GLY A 1 79 ? 57.500 57.707 -16.867 1.00 30.62 123 GLY A O 1
ATOM 615 N N . VAL A 1 80 ? 55.383 57.076 -17.162 1.00 23.14 124 VAL A N 1
ATOM 616 C CA . VAL A 1 80 ? 55.664 55.650 -16.869 1.00 22.06 124 VAL A CA 1
ATOM 617 C C . VAL A 1 80 ? 56.423 54.986 -18.035 1.00 20.60 124 VAL A C 1
ATOM 618 O O . VAL A 1 80 ? 57.374 54.208 -17.817 1.00 18.75 124 VAL A O 1
ATOM 622 N N . ILE A 1 81 ? 56.022 55.331 -19.253 1.00 18.88 125 ILE A N 1
ATOM 623 C CA . ILE A 1 81 ? 56.676 54.801 -20.451 1.00 21.14 125 ILE A CA 1
ATOM 624 C C . ILE A 1 81 ? 57.292 55.950 -21.191 1.00 20.55 125 ILE A C 1
ATOM 625 O O . ILE A 1 81 ? 56.855 57.073 -21.018 1.00 22.44 125 ILE A O 1
ATOM 630 N N . ILE A 1 82 ? 58.233 55.657 -22.077 1.00 19.42 126 ILE A N 1
ATOM 631 C CA . ILE A 1 82 ? 58.953 56.687 -22.812 1.00 19.66 126 ILE A CA 1
ATOM 632 C C . ILE A 1 82 ? 58.675 56.632 -24.320 1.00 19.89 126 ILE A C 1
ATOM 633 O O . ILE A 1 82 ? 58.291 55.560 -24.854 1.00 17.98 126 ILE A O 1
ATOM 638 N N . PRO A 1 83 ? 58.870 57.782 -25.011 1.00 20.03 127 PRO A N 1
ATOM 639 C CA . PRO A 1 83 ? 58.847 57.746 -26.464 1.00 19.06 127 PRO A CA 1
ATOM 640 C C . PRO A 1 83 ? 60.044 56.963 -27.010 1.00 18.60 127 PRO A C 1
ATOM 641 O O . PRO A 1 83 ? 61.149 57.052 -26.470 1.00 18.40 127 PRO A O 1
ATOM 645 N N . VAL A 1 84 ? 59.819 56.213 -28.081 1.00 17.96 128 VAL A N 1
ATOM 646 C CA . VAL A 1 84 ? 60.832 55.315 -28.641 1.00 18.64 128 VAL A CA 1
ATOM 647 C C . VAL A 1 84 ? 61.192 55.575 -30.111 1.00 18.03 128 VAL A C 1
ATOM 648 O O . VAL A 1 84 ? 61.981 54.814 -30.669 1.00 18.60 128 VAL A O 1
ATOM 652 N N . GLU A 1 85 ? 60.620 56.606 -30.736 1.00 18.04 129 GLU A N 1
ATOM 653 C CA . GLU A 1 85 ? 60.882 56.871 -32.171 1.00 19.17 129 GLU A CA 1
ATOM 654 C C . GLU A 1 85 ? 62.372 57.048 -32.481 1.00 19.12 129 GLU A C 1
ATOM 655 O O . GLU A 1 85 ? 62.824 56.570 -33.509 1.00 20.22 129 GLU A O 1
ATOM 661 N N . ASP A 1 86 ? 63.118 57.667 -31.583 1.00 19.00 130 ASP A N 1
ATOM 662 C CA . ASP A 1 86 ? 64.563 57.923 -31.804 1.00 22.42 130 ASP A CA 1
ATOM 663 C C . ASP A 1 86 ? 65.369 56.627 -31.676 1.00 19.64 130 ASP A C 1
ATOM 664 O O . ASP A 1 86 ? 66.387 56.465 -32.320 1.00 20.16 130 ASP A O 1
ATOM 669 N N . LEU A 1 87 ? 64.906 55.721 -30.819 1.00 18.22 131 LEU A N 1
ATOM 670 C CA . LEU A 1 87 ? 65.526 54.426 -30.628 1.00 18.32 131 LEU A CA 1
ATOM 671 C C . LEU A 1 87 ? 65.323 53.570 -31.876 1.00 17.62 131 LEU A C 1
ATOM 672 O O . LEU A 1 87 ? 66.228 52.822 -32.272 1.00 16.48 131 LEU A O 1
ATOM 677 N N . ILE A 1 88 ? 64.157 53.715 -32.523 1.00 16.67 132 ILE A N 1
ATOM 678 C CA . ILE A 1 88 ? 63.907 52.995 -33.768 1.00 16.28 132 ILE A CA 1
ATOM 679 C C . ILE A 1 88 ? 64.923 53.409 -34.820 1.00 18.35 132 ILE A C 1
ATOM 680 O O . ILE A 1 88 ? 65.624 52.570 -35.409 1.00 17.27 132 ILE A O 1
ATOM 685 N N . ASP A 1 89 ? 64.981 54.712 -35.057 1.00 18.81 133 ASP A N 1
ATOM 686 C CA . ASP A 1 89 ? 65.854 55.280 -36.041 1.00 22.32 133 ASP A CA 1
ATOM 687 C C . ASP A 1 89 ? 67.332 54.926 -35.817 1.00 20.21 133 ASP A C 1
ATOM 688 O O . ASP A 1 89 ? 68.030 54.600 -36.759 1.00 20.83 133 ASP A O 1
ATOM 693 N N . LYS A 1 90 ? 67.798 55.004 -34.586 1.00 19.85 134 LYS A N 1
ATOM 694 C CA . LYS A 1 90 ? 69.229 54.820 -34.291 1.00 20.66 134 LYS A CA 1
ATOM 695 C C . LYS A 1 90 ? 69.651 53.358 -34.245 1.00 19.73 134 LYS A C 1
ATOM 696 O O . LYS A 1 90 ? 70.770 53.018 -34.628 1.00 17.37 134 LYS A O 1
ATOM 702 N N . TYR A 1 91 ? 68.769 52.495 -33.750 1.00 16.45 135 TYR A N 1
ATOM 703 C CA . TYR A 1 91 ? 69.202 51.143 -33.329 1.00 17.45 135 TYR A CA 1
ATOM 704 C C . TYR A 1 91 ? 68.423 49.966 -33.893 1.00 16.74 135 TYR A C 1
ATOM 705 O O . TYR A 1 91 ? 68.704 48.808 -33.512 1.00 15.60 135 TYR A O 1
ATOM 714 N N . MET A 1 92 ? 67.412 50.227 -34.731 1.00 15.40 136 MET A N 1
ATOM 715 C CA . MET A 1 92 ? 66.472 49.149 -35.055 1.00 15.51 136 MET A CA 1
ATOM 716 C C . MET A 1 92 ? 66.290 48.943 -36.571 1.00 15.57 136 MET A C 1
ATOM 717 O O . MET A 1 92 ? 65.203 49.185 -37.106 1.00 13.63 136 MET A O 1
ATOM 722 N N . PRO A 1 93 ? 67.377 48.494 -37.270 1.00 15.37 137 PRO A N 1
ATOM 723 C CA . PRO A 1 93 ? 67.286 48.307 -38.729 1.00 16.51 137 PRO A CA 1
ATOM 724 C C . PRO A 1 93 ? 66.212 47.298 -39.217 1.00 15.03 137 PRO A C 1
ATOM 725 O O . PRO A 1 93 ? 65.667 47.477 -40.323 1.00 14.66 137 PRO A O 1
ATOM 729 N N . ASN A 1 94 ? 65.937 46.228 -38.461 1.00 15.48 138 ASN A N 1
ATOM 730 C CA . ASN A 1 94 ? 64.879 45.285 -38.889 1.00 15.02 138 ASN A CA 1
ATOM 731 C C . ASN A 1 94 ? 63.510 45.978 -38.926 1.00 14.50 138 ASN A C 1
ATOM 732 O O . ASN A 1 94 ? 62.783 45.872 -39.890 1.00 14.31 138 ASN A O 1
ATOM 737 N N . LEU A 1 95 ? 63.168 46.684 -37.865 1.00 14.39 139 LEU A N 1
ATOM 738 C CA . LEU A 1 95 ? 61.924 47.414 -37.779 1.00 14.57 139 LEU A CA 1
ATOM 739 C C . LEU A 1 95 ? 61.921 48.558 -38.800 1.00 15.99 139 LEU A C 1
ATOM 740 O O . LEU A 1 95 ? 60.930 48.790 -39.465 1.00 14.38 139 LEU A O 1
ATOM 745 N N . LYS A 1 96 ? 63.050 49.221 -38.997 1.00 16.42 140 LYS A N 1
ATOM 746 C CA . LYS A 1 96 ? 63.089 50.271 -40.042 1.00 18.50 140 LYS A CA 1
ATOM 747 C C . LYS A 1 96 ? 62.823 49.733 -41.462 1.00 18.87 140 LYS A C 1
ATOM 748 O O . LYS A 1 96 ? 62.192 50.419 -42.290 1.00 18.48 140 LYS A O 1
ATOM 754 N N . LYS A 1 97 ? 63.288 48.514 -41.747 1.00 17.50 141 LYS A N 1
ATOM 755 C CA . LYS A 1 97 ? 63.030 47.886 -43.041 1.00 20.18 141 LYS A CA 1
ATOM 756 C C . LYS A 1 97 ? 61.527 47.558 -43.249 1.00 19.16 141 LYS A C 1
ATOM 757 O O . LYS A 1 97 ? 60.981 47.709 -44.322 1.00 17.83 141 LYS A O 1
ATOM 763 N N . ILE A 1 98 ? 60.879 47.090 -42.206 1.00 16.82 142 ILE A N 1
ATOM 764 C CA . ILE A 1 98 ? 59.425 46.867 -42.224 1.00 16.01 142 ILE A CA 1
ATOM 765 C C . ILE A 1 98 ? 58.686 48.183 -42.495 1.00 17.40 142 ILE A C 1
ATOM 766 O O . ILE A 1 98 ? 57.794 48.215 -43.388 1.00 18.88 142 ILE A O 1
ATOM 771 N N . LEU A 1 99 ? 59.050 49.253 -41.764 1.00 16.78 143 LEU A N 1
ATOM 772 C CA . LEU A 1 99 ? 58.386 50.537 -41.885 1.00 18.11 143 LEU A CA 1
ATOM 773 C C . LEU A 1 99 ? 58.650 51.238 -43.215 1.00 21.39 143 LEU A C 1
ATOM 774 O O . LEU A 1 99 ? 57.789 51.957 -43.705 1.00 20.27 143 LEU A O 1
ATOM 779 N N . ASP A 1 100 ? 59.807 50.956 -43.808 1.00 24.02 144 ASP A N 1
ATOM 780 C CA . ASP A 1 100 ? 60.122 51.368 -45.163 1.00 28.58 144 ASP A CA 1
ATOM 781 C C . ASP A 1 100 ? 59.280 50.621 -46.218 1.00 26.49 144 ASP A C 1
ATOM 782 O O . ASP A 1 100 ? 58.809 51.253 -47.148 1.00 30.92 144 ASP A O 1
ATOM 787 N N . GLU A 1 101 ? 59.100 49.310 -46.097 1.00 24.96 145 GLU A N 1
ATOM 788 C CA . GLU A 1 101 ? 58.270 48.518 -47.028 1.00 26.83 145 GLU A CA 1
ATOM 789 C C . GLU A 1 101 ? 56.776 48.872 -46.830 1.00 28.79 145 GLU A C 1
ATOM 790 O O . GLU A 1 101 ? 56.015 48.898 -47.791 1.00 28.28 145 GLU A O 1
ATOM 796 N N . LYS A 1 102 ? 56.368 49.140 -45.587 1.00 23.78 146 LYS A N 1
ATOM 797 C CA . LYS A 1 102 ? 54.965 49.346 -45.233 1.00 23.91 146 LYS A CA 1
ATOM 798 C C . LYS A 1 102 ? 54.830 50.575 -44.370 1.00 22.54 146 LYS A C 1
ATOM 799 O O . LYS A 1 102 ? 54.586 50.462 -43.172 1.00 20.28 146 LYS A O 1
ATOM 805 N N . PRO A 1 103 ? 54.972 51.774 -44.966 1.00 21.62 147 PRO A N 1
ATOM 806 C CA . PRO A 1 103 ? 54.905 52.987 -44.186 1.00 22.67 147 PRO A CA 1
ATOM 807 C C . PRO A 1 103 ? 53.579 53.281 -43.523 1.00 20.66 147 PRO A C 1
ATOM 808 O O . PRO A 1 103 ? 53.555 54.107 -42.604 1.00 21.56 147 PRO A O 1
ATOM 812 N N . GLU A 1 104 ? 52.499 52.618 -43.940 1.00 21.04 148 GLU A N 1
ATOM 813 C CA . GLU A 1 104 ? 51.236 52.759 -43.229 1.00 22.14 148 GLU A CA 1
ATOM 814 C C . GLU A 1 104 ? 51.370 52.390 -41.750 1.00 21.66 148 GLU A C 1
ATOM 815 O O . GLU A 1 104 ? 50.675 52.972 -40.920 1.00 21.20 148 GLU A O 1
ATOM 821 N N . TYR A 1 105 ? 52.234 51.417 -41.415 1.00 19.98 149 TYR A N 1
ATOM 822 C CA . TYR A 1 105 ? 52.353 51.005 -40.025 1.00 17.96 149 TYR A CA 1
ATOM 823 C C . TYR A 1 105 ? 52.975 52.100 -39.190 1.00 17.70 149 TYR A C 1
ATOM 824 O O . TYR A 1 105 ? 52.607 52.235 -38.045 1.00 16.07 149 TYR A O 1
ATOM 833 N N . LYS A 1 106 ? 53.871 52.894 -39.768 1.00 17.80 150 LYS A N 1
ATOM 834 C CA . LYS A 1 106 ? 54.469 53.993 -39.044 1.00 21.41 150 LYS A CA 1
ATOM 835 C C . LYS A 1 106 ? 53.412 54.984 -38.586 1.00 19.91 150 LYS A C 1
ATOM 836 O O . LYS A 1 106 ? 53.434 55.421 -37.426 1.00 19.28 150 LYS A O 1
ATOM 842 N N . ALA A 1 107 ? 52.464 55.277 -39.471 1.00 20.02 151 ALA A N 1
ATOM 843 C CA . ALA A 1 107 ? 51.348 56.166 -39.134 1.00 20.79 151 ALA A CA 1
ATOM 844 C C . ALA A 1 107 ? 50.503 55.579 -38.003 1.00 20.87 151 ALA A C 1
ATOM 845 O O . ALA A 1 107 ? 50.128 56.292 -37.073 1.00 22.31 151 ALA A O 1
ATOM 847 N N . LEU A 1 108 ? 50.259 54.277 -38.036 1.00 19.47 152 LEU A N 1
ATOM 848 C CA . LEU A 1 108 ? 49.455 53.619 -36.989 1.00 19.03 152 LEU A CA 1
ATOM 849 C C . LEU A 1 108 ? 50.161 53.596 -35.627 1.00 19.49 152 LEU A C 1
ATOM 850 O O . LEU A 1 108 ? 49.501 53.539 -34.591 1.00 19.45 152 LEU A O 1
ATOM 855 N N . MET A 1 109 ? 51.503 53.642 -35.644 1.00 17.49 153 MET A N 1
ATOM 856 C CA . MET A 1 109 ? 52.310 53.575 -34.453 1.00 17.37 153 MET A CA 1
ATOM 857 C C . MET A 1 109 ? 52.428 54.932 -33.760 1.00 17.21 153 MET A C 1
ATOM 858 O O . MET A 1 109 ? 52.731 54.993 -32.569 1.00 17.71 153 MET A O 1
ATOM 863 N N . THR A 1 110 ? 52.149 56.012 -34.479 1.00 17.34 154 THR A N 1
ATOM 864 C CA . THR A 1 110 ? 52.482 57.374 -34.020 1.00 19.05 154 THR A CA 1
ATOM 865 C C . THR A 1 110 ? 51.288 58.034 -33.346 1.00 18.85 154 THR A C 1
ATOM 866 O O . THR A 1 110 ? 50.232 58.110 -33.948 1.00 20.53 154 THR A O 1
ATOM 870 N N . ALA A 1 111 ? 51.471 58.517 -32.120 1.00 18.75 155 ALA A N 1
ATOM 871 C CA . ALA A 1 111 ? 50.413 59.211 -31.377 1.00 19.19 155 ALA A CA 1
ATOM 872 C C . ALA A 1 111 ? 50.153 60.588 -31.987 1.00 20.83 155 ALA A C 1
ATOM 873 O O . ALA A 1 111 ? 50.998 61.096 -32.721 1.00 19.53 155 ALA A O 1
ATOM 875 N N . PRO A 1 112 ? 48.981 61.192 -31.730 1.00 24.25 156 PRO A N 1
ATOM 876 C CA . PRO A 1 112 ? 48.843 62.510 -32.361 1.00 26.43 156 PRO A CA 1
ATOM 877 C C . PRO A 1 112 ? 49.864 63.567 -31.864 1.00 24.90 156 PRO A C 1
ATOM 878 O O . PRO A 1 112 ? 50.095 64.496 -32.582 1.00 28.23 156 PRO A O 1
ATOM 882 N N . ASP A 1 113 ? 50.523 63.386 -30.723 1.00 25.01 157 ASP A N 1
ATOM 883 C CA . ASP A 1 113 ? 51.619 64.302 -30.309 1.00 24.51 157 ASP A CA 1
ATOM 884 C C . ASP A 1 113 ? 52.916 64.147 -31.153 1.00 24.21 157 ASP A C 1
ATOM 885 O O . ASP A 1 113 ? 53.877 64.884 -30.941 1.00 21.83 157 ASP A O 1
ATOM 890 N N . GLY A 1 114 ? 52.947 63.197 -32.102 1.00 22.07 158 GLY A N 1
ATOM 891 C CA . GLY A 1 114 ? 54.131 62.944 -32.892 1.00 21.35 158 GLY A CA 1
ATOM 892 C C . GLY A 1 114 ? 55.087 61.893 -32.338 1.00 19.93 158 GLY A C 1
ATOM 893 O O . GLY A 1 114 ? 55.997 61.522 -33.027 1.00 20.55 158 GLY A O 1
ATOM 894 N N . HIS A 1 115 ? 54.846 61.355 -31.140 1.00 19.75 159 HIS A N 1
ATOM 895 C CA . HIS A 1 115 ? 55.696 60.306 -30.572 1.00 19.83 159 HIS A CA 1
ATOM 896 C C . HIS A 1 115 ? 55.203 58.877 -30.862 1.00 17.66 159 HIS A C 1
ATOM 897 O O . HIS A 1 115 ? 54.017 58.649 -31.114 1.00 15.12 159 HIS A O 1
ATOM 904 N N . ILE A 1 116 ? 56.131 57.923 -30.799 1.00 16.27 160 ILE A N 1
ATOM 905 C CA . ILE A 1 116 ? 55.767 56.492 -30.803 1.00 16.12 160 ILE A CA 1
ATOM 906 C C . ILE A 1 116 ? 56.028 55.994 -29.385 1.00 16.70 160 ILE A C 1
ATOM 907 O O . ILE A 1 116 ? 57.108 56.271 -28.830 1.00 17.36 160 ILE A O 1
ATOM 912 N N . TYR A 1 117 ? 55.041 55.316 -28.778 1.00 15.88 161 TYR A N 1
ATOM 913 C CA . TYR A 1 117 ? 55.146 54.842 -27.393 1.00 16.52 161 TYR A CA 1
ATOM 914 C C . TYR A 1 117 ? 55.220 53.337 -27.215 1.00 15.96 161 TYR A C 1
ATOM 915 O O . TYR A 1 117 ? 55.340 52.877 -26.090 1.00 15.79 161 TYR A O 1
ATOM 924 N N . SER A 1 118 ? 55.123 52.567 -28.296 1.00 14.36 162 SER A N 1
ATOM 925 C CA . SER A 1 118 ? 55.024 51.129 -28.162 1.00 14.11 162 SER A CA 1
ATOM 926 C C . SER A 1 118 ? 55.449 50.458 -29.435 1.00 13.68 162 SER A C 1
ATOM 927 O O . SER A 1 118 ? 55.494 51.095 -30.486 1.00 13.78 162 SER A O 1
ATOM 930 N N . PHE A 1 119 ? 55.762 49.180 -29.340 1.00 12.75 163 PHE A N 1
ATOM 931 C CA . PHE A 1 119 ? 56.150 48.398 -30.501 1.00 12.83 163 PHE A CA 1
ATOM 932 C C . PHE A 1 119 ? 55.047 47.390 -30.849 1.00 12.99 163 PHE A C 1
ATOM 933 O O . PHE A 1 119 ? 54.576 46.663 -29.973 1.00 12.69 163 PHE A O 1
ATOM 941 N N . PRO A 1 120 ? 54.666 47.312 -32.142 1.00 12.61 164 PRO A N 1
ATOM 942 C CA . PRO A 1 120 ? 53.478 46.602 -32.508 1.00 12.92 164 PRO A CA 1
ATOM 943 C C . PRO A 1 120 ? 53.691 45.116 -32.781 1.00 12.93 164 PRO A C 1
ATOM 944 O O . PRO A 1 120 ? 54.835 44.626 -32.983 1.00 12.51 164 PRO A O 1
ATOM 948 N N . TRP A 1 121 ? 52.577 44.416 -32.720 1.00 12.27 165 TRP A N 1
ATOM 949 C CA . TRP A 1 121 ? 52.405 43.104 -33.375 1.00 13.17 165 TRP A CA 1
ATOM 950 C C . TRP A 1 121 ? 51.763 43.349 -34.740 1.00 13.68 165 TRP A C 1
ATOM 951 O O . TRP A 1 121 ? 50.699 43.980 -34.825 1.00 14.24 165 TRP A O 1
ATOM 962 N N . ILE A 1 122 ? 52.396 42.818 -35.787 1.00 13.57 166 ILE A N 1
ATOM 963 C CA . ILE A 1 122 ? 51.896 42.866 -37.144 1.00 13.81 166 ILE A CA 1
ATOM 964 C C . ILE A 1 122 ? 51.844 41.433 -37.680 1.00 14.38 166 ILE A C 1
ATOM 965 O O . ILE A 1 122 ? 52.872 40.731 -37.707 1.00 13.93 166 ILE A O 1
ATOM 970 N N . GLU A 1 123 ? 50.663 41.013 -38.117 1.00 13.57 167 GLU A N 1
ATOM 971 C CA . GLU A 1 123 ? 50.480 39.701 -38.754 1.00 15.26 167 GLU A CA 1
ATOM 972 C C . GLU A 1 123 ? 49.637 39.859 -39.998 1.00 15.26 167 GLU A C 1
ATOM 973 O O . GLU A 1 123 ? 48.386 39.918 -39.921 1.00 15.07 167 GLU A O 1
ATOM 979 N N . GLU A 1 124 ? 50.288 39.898 -41.157 1.00 14.24 168 GLU A N 1
ATOM 980 C CA . GLU A 1 124 ? 49.561 39.960 -42.429 1.00 15.18 168 GLU A CA 1
ATOM 981 C C . GLU A 1 124 ? 49.278 38.543 -42.925 1.00 15.62 168 GLU A C 1
ATOM 982 O O . GLU A 1 124 ? 50.201 37.731 -43.053 1.00 16.01 168 GLU A O 1
ATOM 988 N N . LEU A 1 125 ? 47.988 38.207 -43.058 1.00 15.33 169 LEU A N 1
ATOM 989 C CA . LEU A 1 125 ? 47.558 36.957 -43.745 1.00 16.22 169 LEU A CA 1
ATOM 990 C C . LEU A 1 125 ? 46.697 37.425 -44.894 1.00 16.06 169 LEU A C 1
ATOM 991 O O . LEU A 1 125 ? 45.476 37.658 -44.757 1.00 15.06 169 LEU A O 1
ATOM 996 N N . GLY A 1 126 ? 47.374 37.667 -46.010 1.00 16.21 170 GLY A N 1
ATOM 997 C CA . GLY A 1 126 ? 46.822 38.420 -47.089 1.00 17.52 170 GLY A CA 1
ATOM 998 C C . GLY A 1 126 ? 46.953 39.913 -46.922 1.00 18.65 170 GLY A C 1
ATOM 999 O O . GLY A 1 126 ? 46.969 40.418 -45.805 1.00 21.78 170 GLY A O 1
ATOM 1000 N N . ASP A 1 127 ? 46.971 40.629 -48.034 1.00 19.84 171 ASP A N 1
ATOM 1001 C CA . ASP A 1 127 ? 47.084 42.113 -48.062 1.00 22.41 171 ASP A CA 1
ATOM 1002 C C . ASP A 1 127 ? 45.834 42.764 -48.613 1.00 18.68 171 ASP A C 1
ATOM 1003 O O . ASP A 1 127 ? 45.237 42.223 -49.507 1.00 17.86 171 ASP A O 1
ATOM 1008 N N . GLY A 1 128 ? 45.534 43.985 -48.160 1.00 18.19 172 GLY A N 1
ATOM 1009 C CA . GLY A 1 128 ? 44.406 44.773 -48.630 1.00 17.61 172 GLY A CA 1
ATOM 1010 C C . GLY A 1 128 ? 43.116 43.962 -48.640 1.00 17.07 172 GLY A C 1
ATOM 1011 O O . GLY A 1 128 ? 42.776 43.323 -47.656 1.00 16.14 172 GLY A O 1
ATOM 1012 N N . LYS A 1 129 ? 42.426 43.947 -49.774 1.00 15.06 173 LYS A N 1
ATOM 1013 C CA . LYS A 1 129 ? 41.126 43.269 -49.878 1.00 15.07 173 LYS A CA 1
ATOM 1014 C C . LYS A 1 129 ? 41.237 41.767 -49.613 1.00 14.71 173 LYS A C 1
ATOM 1015 O O . LYS A 1 129 ? 40.300 41.136 -49.154 1.00 13.69 173 LYS A O 1
ATOM 1021 N N . GLU A 1 130 ? 42.408 41.214 -49.872 1.00 14.40 174 GLU A N 1
ATOM 1022 C CA . GLU A 1 130 ? 42.643 39.782 -49.718 1.00 15.00 174 GLU A CA 1
ATOM 1023 C C . GLU A 1 130 ? 42.946 39.359 -48.296 1.00 14.66 174 GLU A C 1
ATOM 1024 O O . GLU A 1 130 ? 43.031 38.152 -48.044 1.00 15.75 174 GLU A O 1
ATOM 1030 N N . SER A 1 131 ? 43.033 40.315 -47.347 1.00 13.48 175 SER A N 1
ATOM 1031 C CA . SER A 1 131 ? 43.296 39.989 -45.959 1.00 13.05 175 SER A CA 1
ATOM 1032 C C . SER A 1 131 ? 42.256 38.993 -45.453 1.00 13.46 175 SER A C 1
ATOM 1033 O O . SER A 1 131 ? 41.068 39.102 -45.768 1.00 12.14 175 SER A O 1
ATOM 1036 N N . ILE A 1 132 ? 42.717 38.050 -44.640 1.00 13.90 176 ILE A N 1
ATOM 1037 C CA . ILE A 1 132 ? 41.840 37.079 -43.982 1.00 14.26 176 ILE A CA 1
ATOM 1038 C C . ILE A 1 132 ? 40.777 37.755 -43.111 1.00 13.92 176 ILE A C 1
ATOM 1039 O O . ILE A 1 132 ? 39.736 37.170 -42.825 1.00 12.56 176 ILE A O 1
ATOM 1044 N N . HIS A 1 133 ? 41.071 38.988 -42.691 1.00 13.02 177 HIS A N 1
ATOM 1045 C CA . HIS A 1 133 ? 40.186 39.775 -41.875 1.00 14.00 177 HIS A CA 1
ATOM 1046 C C . HIS A 1 133 ? 39.052 40.484 -42.607 1.00 12.88 177 HIS A C 1
ATOM 1047 O O . HIS A 1 133 ? 38.121 40.951 -41.954 1.00 13.76 177 HIS A O 1
ATOM 1054 N N . SER A 1 134 ? 39.093 40.507 -43.942 1.00 13.11 178 SER A N 1
ATOM 1055 C CA . SER A 1 134 ? 38.163 41.296 -44.749 1.00 12.44 178 SER A CA 1
ATOM 1056 C C . SER A 1 134 ? 36.697 40.923 -44.549 1.00 13.07 178 SER A C 1
ATOM 1057 O O . SER A 1 134 ? 35.826 41.798 -44.645 1.00 12.25 178 SER A O 1
ATOM 1060 N N . VAL A 1 135 ? 36.438 39.630 -44.302 1.00 13.03 179 VAL A N 1
ATOM 1061 C CA . VAL A 1 135 ? 35.084 39.123 -43.999 1.00 13.58 179 VAL A CA 1
ATOM 1062 C C . VAL A 1 135 ? 35.260 38.265 -42.782 1.00 14.01 179 VAL A C 1
ATOM 1063 O O . VAL A 1 135 ? 36.133 37.384 -42.786 1.00 15.02 179 VAL A O 1
ATOM 1067 N N . ASN A 1 136 ? 34.487 38.534 -41.737 1.00 14.41 180 ASN A N 1
ATOM 1068 C CA . ASN A 1 136 ? 34.553 37.739 -40.509 1.00 14.25 180 ASN A CA 1
ATOM 1069 C C . ASN A 1 136 ? 33.404 36.726 -40.407 1.00 15.42 180 ASN A C 1
ATOM 1070 O O . ASN A 1 136 ? 33.646 35.548 -40.105 1.00 16.09 180 ASN A O 1
ATOM 1075 N N . ASP A 1 137 ? 32.185 37.171 -40.717 1.00 14.96 181 ASP A N 1
ATOM 1076 C CA . ASP A 1 137 ? 30.985 36.364 -40.583 1.00 15.35 181 ASP A CA 1
ATOM 1077 C C . ASP A 1 137 ? 30.521 35.731 -41.903 1.00 15.58 181 ASP A C 1
ATOM 1078 O O . ASP A 1 137 ? 29.468 36.073 -42.435 1.00 16.65 181 ASP A O 1
ATOM 1083 N N . MET A 1 138 ? 31.305 34.785 -42.397 1.00 14.82 182 MET A N 1
ATOM 1084 C CA . MET A 1 138 ? 31.020 34.107 -43.662 1.00 14.78 182 MET A CA 1
ATOM 1085 C C . MET A 1 138 ? 29.722 33.306 -43.529 1.00 14.90 182 MET A C 1
ATOM 1086 O O . MET A 1 138 ? 29.441 32.762 -42.453 1.00 13.73 182 MET A O 1
ATOM 1091 N N . ALA A 1 139 ? 28.944 33.275 -44.616 1.00 14.32 183 ALA A N 1
ATOM 1092 C CA . ALA A 1 139 ? 27.697 32.484 -44.685 1.00 14.72 183 ALA A CA 1
ATOM 1093 C C . ALA A 1 139 ? 28.029 31.128 -45.312 1.00 14.61 183 ALA A C 1
ATOM 1094 O O . ALA A 1 139 ? 28.801 31.069 -46.284 1.00 15.49 183 ALA A O 1
ATOM 1096 N N . TRP A 1 140 ? 27.472 30.077 -44.726 1.00 14.51 184 TRP A N 1
ATOM 1097 C CA . TRP A 1 140 ? 27.705 28.704 -45.136 1.00 16.16 184 TRP A CA 1
ATOM 1098 C C . TRP A 1 140 ? 26.357 28.052 -45.382 1.00 17.19 184 TRP A C 1
ATOM 1099 O O . TRP A 1 140 ? 25.370 28.358 -44.676 1.00 17.37 184 TRP A O 1
ATOM 1110 N N . ILE A 1 141 ? 26.299 27.160 -46.369 1.00 17.90 185 ILE A N 1
ATOM 1111 C CA . ILE A 1 141 ? 25.036 26.529 -46.744 1.00 18.24 185 ILE A CA 1
ATOM 1112 C C . ILE A 1 141 ? 25.198 24.995 -46.812 1.00 19.62 185 ILE A C 1
ATOM 1113 O O . ILE A 1 141 ? 26.265 24.510 -47.196 1.00 18.75 185 ILE A O 1
ATOM 1118 N N . ASN A 1 142 ? 24.117 24.282 -46.476 1.00 20.99 186 ASN A N 1
ATOM 1119 C CA . ASN A 1 142 ? 24.073 22.824 -46.559 1.00 22.24 186 ASN A CA 1
ATOM 1120 C C . ASN A 1 142 ? 23.884 22.300 -47.990 1.00 23.27 186 ASN A C 1
ATOM 1121 O O . ASN A 1 142 ? 22.775 22.261 -48.549 1.00 22.04 186 ASN A O 1
ATOM 1126 N N . LYS A 1 143 ? 25.008 21.937 -48.604 1.00 26.33 187 LYS A N 1
ATOM 1127 C CA . LYS A 1 143 ? 25.024 21.375 -49.954 1.00 30.99 187 LYS A CA 1
ATOM 1128 C C . LYS A 1 143 ? 24.403 19.967 -50.075 1.00 28.16 187 LYS A C 1
ATOM 1129 O O . LYS A 1 143 ? 23.924 19.650 -51.139 1.00 26.93 187 LYS A O 1
ATOM 1135 N N . ASP A 1 144 ? 24.447 19.160 -49.016 1.00 29.32 188 ASP A N 1
ATOM 1136 C CA . ASP A 1 144 ? 23.713 17.887 -48.953 1.00 32.17 188 ASP A CA 1
ATOM 1137 C C . ASP A 1 144 ? 22.218 18.137 -49.185 1.00 32.17 188 ASP A C 1
ATOM 1138 O O . ASP A 1 144 ? 21.608 17.498 -50.052 1.00 32.02 188 ASP A O 1
ATOM 1143 N N . TRP A 1 145 ? 21.649 19.084 -48.435 1.00 27.74 189 TRP A N 1
ATOM 1144 C CA . TRP A 1 145 ? 20.210 19.443 -48.594 1.00 27.71 189 TRP A CA 1
ATOM 1145 C C . TRP A 1 145 ? 19.857 19.965 -49.989 1.00 26.96 189 TRP A C 1
ATOM 1146 O O . TRP A 1 145 ? 18.834 19.578 -50.563 1.00 29.25 189 TRP A O 1
ATOM 1157 N N . LEU A 1 146 ? 20.698 20.831 -50.553 1.00 26.14 190 LEU A N 1
ATOM 1158 C CA . LEU A 1 146 ? 20.496 21.335 -51.913 1.00 25.13 190 LEU A CA 1
ATOM 1159 C C . LEU A 1 146 ? 20.436 20.197 -52.962 1.00 27.81 190 LEU A C 1
ATOM 1160 O O . LEU A 1 146 ? 19.565 20.212 -53.842 1.00 30.12 190 LEU A O 1
ATOM 1165 N N . LYS A 1 147 ? 21.362 19.245 -52.851 1.00 26.50 191 LYS A N 1
ATOM 1166 C CA . LYS A 1 147 ? 21.410 18.053 -53.738 1.00 30.32 191 LYS A CA 1
ATOM 1167 C C . LYS A 1 147 ? 20.180 17.148 -53.556 1.00 30.78 191 LYS A C 1
ATOM 1168 O O . LYS A 1 147 ? 19.518 16.807 -54.522 1.00 31.45 191 LYS A O 1
ATOM 1170 N N . LYS A 1 148 ? 19.894 16.779 -52.306 1.00 33.46 192 LYS A N 1
ATOM 1171 C CA . LYS A 1 148 ? 18.723 15.972 -51.980 1.00 36.07 192 LYS A CA 1
ATOM 1172 C C . LYS A 1 148 ? 17.432 16.561 -52.553 1.00 39.13 192 LYS A C 1
ATOM 1173 O O . LYS A 1 148 ? 16.645 15.824 -53.136 1.00 40.24 192 LYS A O 1
ATOM 1179 N N . LEU A 1 149 ? 17.221 17.876 -52.411 1.00 35.47 193 LEU A N 1
ATOM 1180 C CA . LEU A 1 149 ? 16.015 18.528 -52.946 1.00 34.20 193 LEU A CA 1
ATOM 1181 C C . LEU A 1 149 ? 16.137 18.917 -54.417 1.00 32.99 193 LEU A C 1
ATOM 1182 O O . LEU A 1 149 ? 15.191 19.427 -55.005 1.00 36.10 193 LEU A O 1
ATOM 1187 N N . GLY A 1 150 ? 17.292 18.691 -55.021 1.00 33.06 194 GLY A N 1
ATOM 1188 C CA . GLY A 1 150 ? 17.498 19.030 -56.428 1.00 31.76 194 GLY A CA 1
ATOM 1189 C C . GLY A 1 150 ? 17.406 20.515 -56.717 1.00 31.90 194 GLY A C 1
ATOM 1190 O O . GLY A 1 150 ? 16.822 20.914 -57.714 1.00 28.03 194 GLY A O 1
ATOM 1191 N N . LEU A 1 151 ? 17.979 21.331 -55.821 1.00 32.75 195 LEU A N 1
ATOM 1192 C CA . LEU A 1 151 ? 17.980 22.793 -55.952 1.00 32.09 195 LEU A CA 1
ATOM 1193 C C . LEU A 1 151 ? 19.352 23.304 -56.387 1.00 31.37 195 LEU A C 1
ATOM 1194 O O . LEU A 1 151 ? 20.367 22.766 -55.986 1.00 29.41 195 LEU A O 1
ATOM 1199 N N . GLU A 1 152 ? 19.358 24.363 -57.183 1.00 32.40 196 GLU A N 1
ATOM 1200 C CA . GLU A 1 152 ? 20.581 25.056 -57.568 1.00 35.34 196 GLU A CA 1
ATOM 1201 C C . GLU A 1 152 ? 21.021 25.941 -56.391 1.00 31.38 196 GLU A C 1
ATOM 1202 O O . GLU A 1 152 ? 20.193 26.409 -55.615 1.00 27.14 196 GLU A O 1
ATOM 1208 N N . MET A 1 153 ? 22.320 26.201 -56.283 1.00 28.35 197 MET A N 1
ATOM 1209 C CA . MET A 1 153 ? 22.814 27.197 -55.326 1.00 25.16 197 MET A CA 1
ATOM 1210 C C . MET A 1 153 ? 22.141 28.553 -55.619 1.00 23.00 197 MET A C 1
ATOM 1211 O O . MET A 1 153 ? 22.130 28.987 -56.765 1.00 22.99 197 MET A O 1
ATOM 1216 N N . PRO A 1 154 ? 21.584 29.229 -54.602 1.00 22.62 198 PRO A N 1
ATOM 1217 C CA . PRO A 1 154 ? 20.952 30.531 -54.883 1.00 22.91 198 PRO A CA 1
ATOM 1218 C C . PRO A 1 154 ? 21.923 31.554 -55.425 1.00 23.81 198 PRO A C 1
ATOM 1219 O O . PRO A 1 154 ? 23.072 31.570 -55.007 1.00 26.00 198 PRO A O 1
ATOM 1223 N N . LYS A 1 155 ? 21.445 32.372 -56.355 1.00 24.32 199 LYS A N 1
ATOM 1224 C CA . LYS A 1 155 ? 22.196 33.462 -56.917 1.00 26.22 199 LYS A CA 1
ATOM 1225 C C . LYS A 1 155 ? 21.734 34.839 -56.429 1.00 23.46 199 LYS A C 1
ATOM 1226 O O . LYS A 1 155 ? 22.466 35.797 -56.559 1.00 19.55 199 LYS A O 1
ATOM 1232 N N . THR A 1 156 ? 20.487 34.939 -55.969 1.00 21.30 200 THR A N 1
ATOM 1233 C CA . THR A 1 156 ? 19.864 36.182 -55.558 1.00 21.01 200 THR A CA 1
ATOM 1234 C C . THR A 1 156 ? 19.264 36.010 -54.166 1.00 19.32 200 THR A C 1
ATOM 1235 O O . THR A 1 156 ? 19.028 34.883 -53.699 1.00 18.87 200 THR A O 1
ATOM 1239 N N . THR A 1 157 ? 18.969 37.131 -53.522 1.00 18.13 201 THR A N 1
ATOM 1240 C CA . THR A 1 157 ? 18.291 37.098 -52.242 1.00 18.15 201 THR A CA 1
ATOM 1241 C C . THR A 1 157 ? 16.894 36.443 -52.340 1.00 19.16 201 THR A C 1
ATOM 1242 O O . THR A 1 157 ? 16.485 35.737 -51.411 1.00 18.32 201 THR A O 1
ATOM 1246 N N . ASP A 1 158 ? 16.197 36.674 -53.444 1.00 20.98 202 ASP A N 1
ATOM 1247 C CA . ASP A 1 158 ? 14.883 36.017 -53.665 1.00 23.61 202 ASP A CA 1
ATOM 1248 C C . ASP A 1 158 ? 15.032 34.495 -53.831 1.00 22.60 202 ASP A C 1
ATOM 1249 O O . ASP A 1 158 ? 14.239 33.754 -53.267 1.00 23.63 202 ASP A O 1
ATOM 1254 N N . ASP A 1 159 ? 16.072 34.033 -54.544 1.00 22.67 203 ASP A N 1
ATOM 1255 C CA . ASP A 1 159 ? 16.405 32.583 -54.605 1.00 22.96 203 ASP A CA 1
ATOM 1256 C C . ASP A 1 159 ? 16.658 31.994 -53.249 1.00 21.57 203 ASP A C 1
ATOM 1257 O O . ASP A 1 159 ? 16.226 30.848 -52.951 1.00 23.28 203 ASP A O 1
ATOM 1262 N N . LEU A 1 160 ? 17.361 32.745 -52.402 1.00 20.34 204 LEU A N 1
ATOM 1263 C CA . LEU A 1 160 ? 17.655 32.270 -51.060 1.00 19.22 204 LEU A CA 1
ATOM 1264 C C . LEU A 1 160 ? 16.365 32.049 -50.287 1.00 18.82 204 LEU A C 1
ATOM 1265 O O . LEU A 1 160 ? 16.234 31.072 -49.587 1.00 19.05 204 LEU A O 1
ATOM 1270 N N . ILE A 1 161 ? 15.417 32.971 -50.383 1.00 20.18 205 ILE A N 1
ATOM 1271 C CA . ILE A 1 161 ? 14.140 32.758 -49.696 1.00 21.15 205 ILE A CA 1
ATOM 1272 C C . ILE A 1 161 ? 13.511 31.399 -50.156 1.00 21.39 205 ILE A C 1
ATOM 1273 O O . ILE A 1 161 ? 13.113 30.606 -49.308 1.00 21.50 205 ILE A O 1
ATOM 1278 N N . LYS A 1 162 ? 13.501 31.140 -51.470 1.00 22.82 206 LYS A N 1
ATOM 1279 C CA . LYS A 1 162 ? 12.912 29.900 -52.052 1.00 26.03 206 LYS A CA 1
ATOM 1280 C C . LYS A 1 162 ? 13.639 28.652 -51.563 1.00 24.22 206 LYS A C 1
ATOM 1281 O O . LYS A 1 162 ? 13.026 27.689 -51.140 1.00 23.13 206 LYS A O 1
ATOM 1287 N N . VAL A 1 163 ? 14.965 28.695 -51.536 1.00 21.76 207 VAL A N 1
ATOM 1288 C CA . VAL A 1 163 ? 15.748 27.610 -50.959 1.00 20.33 207 VAL A CA 1
ATOM 1289 C C . VAL A 1 163 ? 15.488 27.371 -49.480 1.00 20.36 207 VAL A C 1
ATOM 1290 O O . VAL A 1 163 ? 15.399 26.211 -49.026 1.00 20.23 207 VAL A O 1
ATOM 1294 N N . LEU A 1 164 ? 15.414 28.446 -48.688 1.00 18.52 208 LEU A N 1
ATOM 1295 C CA . LEU A 1 164 ? 15.144 28.270 -47.276 1.00 18.34 208 LEU A CA 1
ATOM 1296 C C . LEU A 1 164 ? 13.736 27.660 -47.029 1.00 17.98 208 LEU A C 1
ATOM 1297 O O . LEU A 1 164 ? 13.550 26.874 -46.098 1.00 18.76 208 LEU A O 1
ATOM 1302 N N . GLU A 1 165 ? 12.764 28.059 -47.828 1.00 20.00 209 GLU A N 1
ATOM 1303 C CA . GLU A 1 165 ? 11.394 27.477 -47.717 1.00 23.23 209 GLU A CA 1
ATOM 1304 C C . GLU A 1 165 ? 11.380 25.989 -48.043 1.00 22.76 209 GLU A C 1
ATOM 1305 O O . GLU A 1 165 ? 10.713 25.215 -47.349 1.00 25.97 209 GLU A O 1
ATOM 1311 N N . ALA A 1 166 ? 12.150 25.606 -49.050 1.00 25.54 210 ALA A N 1
ATOM 1312 C CA . ALA A 1 166 ? 12.355 24.172 -49.393 1.00 26.79 210 ALA A CA 1
ATOM 1313 C C . ALA A 1 166 ? 13.071 23.415 -48.272 1.00 27.49 210 ALA A C 1
ATOM 1314 O O . ALA A 1 166 ? 12.674 22.293 -47.921 1.00 28.61 210 ALA A O 1
ATOM 1316 N N . PHE A 1 167 ? 14.091 24.027 -47.664 1.00 26.09 211 PHE A N 1
ATOM 1317 C CA . PHE A 1 167 ? 14.700 23.463 -46.459 1.00 25.09 211 PHE A CA 1
ATOM 1318 C C . PHE A 1 167 ? 13.690 23.336 -45.314 1.00 25.87 211 PHE A C 1
ATOM 1319 O O . PHE A 1 167 ? 13.725 22.373 -44.552 1.00 26.28 211 PHE A O 1
ATOM 1327 N N . LYS A 1 168 ? 12.838 24.343 -45.145 1.00 26.57 212 LYS A N 1
ATOM 1328 C CA . LYS A 1 168 ? 11.857 24.319 -44.051 1.00 28.60 212 LYS A CA 1
ATOM 1329 C C . LYS A 1 168 ? 10.862 23.164 -44.215 1.00 26.60 212 LYS A C 1
ATOM 1330 O O . LYS A 1 168 ? 10.610 22.445 -43.267 1.00 26.61 212 LYS A O 1
ATOM 1336 N N . ASN A 1 169 ? 10.303 23.037 -45.415 1.00 29.88 213 ASN A N 1
ATOM 1337 C CA . ASN A 1 169 ? 9.135 22.174 -45.677 1.00 30.88 213 ASN A CA 1
ATOM 1338 C C . ASN A 1 169 ? 9.483 20.856 -46.363 1.00 32.82 213 ASN A C 1
ATOM 1339 O O . ASN A 1 169 ? 8.634 19.979 -46.445 1.00 35.17 213 ASN A O 1
ATOM 1344 N N . GLY A 1 170 ? 10.685 20.740 -46.921 1.00 31.67 214 GLY A N 1
ATOM 1345 C CA . GLY A 1 170 ? 11.030 19.609 -47.794 1.00 31.22 214 GLY A CA 1
ATOM 1346 C C . GLY A 1 170 ? 11.672 18.417 -47.123 1.00 31.70 214 GLY A C 1
ATOM 1347 O O . GLY A 1 170 ? 12.000 17.454 -47.796 1.00 32.52 214 GLY A O 1
ATOM 1348 N N . ASP A 1 171 ? 11.906 18.487 -45.819 1.00 31.29 215 ASP A N 1
ATOM 1349 C CA . ASP A 1 171 ? 12.582 17.431 -45.083 1.00 34.92 215 ASP A CA 1
ATOM 1350 C C . ASP A 1 171 ? 13.835 16.881 -45.816 1.00 39.65 215 ASP A C 1
ATOM 1351 O O . ASP A 1 171 ? 13.916 15.685 -46.114 1.00 37.94 215 ASP A O 1
ATOM 1356 N N . PRO A 1 172 ? 14.823 17.763 -46.105 1.00 36.97 216 PRO A N 1
ATOM 1357 C CA . PRO A 1 172 ? 16.011 17.280 -46.826 1.00 36.68 216 PRO A CA 1
ATOM 1358 C C . PRO A 1 172 ? 16.851 16.229 -46.085 1.00 34.91 216 PRO A C 1
ATOM 1359 O O . PRO A 1 172 ? 17.508 15.417 -46.736 1.00 38.27 216 PRO A O 1
ATOM 1363 N N . ASN A 1 173 ? 16.841 16.211 -44.762 1.00 35.01 217 ASN A N 1
ATOM 1364 C CA . ASN A 1 173 ? 17.568 15.137 -44.059 1.00 37.55 217 ASN A CA 1
ATOM 1365 C C . ASN A 1 173 ? 16.776 13.802 -43.966 1.00 38.69 217 ASN A C 1
ATOM 1366 O O . ASN A 1 173 ? 17.249 12.859 -43.346 1.00 41.77 217 ASN A O 1
ATOM 1371 N N . GLY A 1 174 ? 15.574 13.756 -44.547 1.00 38.63 218 GLY A N 1
ATOM 1372 C CA . GLY A 1 174 ? 14.858 12.511 -44.789 1.00 41.34 218 GLY A CA 1
ATOM 1373 C C . GLY A 1 174 ? 14.317 11.766 -43.576 1.00 44.13 218 GLY A C 1
ATOM 1374 O O . GLY A 1 174 ? 13.963 10.590 -43.696 1.00 49.57 218 GLY A O 1
ATOM 1375 N N . ASN A 1 175 ? 14.210 12.427 -42.424 1.00 41.73 219 ASN A N 1
ATOM 1376 C CA . ASN A 1 175 ? 13.720 11.767 -41.198 1.00 40.99 219 ASN A CA 1
ATOM 1377 C C . ASN A 1 175 ? 12.206 11.981 -40.928 1.00 41.57 219 ASN A C 1
ATOM 1378 O O . ASN A 1 175 ? 11.742 11.767 -39.824 1.00 42.59 219 ASN A O 1
ATOM 1383 N N . GLY A 1 176 ? 11.448 12.422 -41.936 1.00 46.52 220 GLY A N 1
ATOM 1384 C CA . GLY A 1 176 ? 10.017 12.737 -41.777 1.00 47.74 220 GLY A CA 1
ATOM 1385 C C . GLY A 1 176 ? 9.620 13.772 -40.721 1.00 51.26 220 GLY A C 1
ATOM 1386 O O . GLY A 1 176 ? 8.438 13.858 -40.381 1.00 52.82 220 GLY A O 1
ATOM 1387 N N . GLU A 1 177 ? 10.578 14.556 -40.206 1.00 49.07 221 GLU A N 1
ATOM 1388 C CA . GLU A 1 177 ? 10.309 15.601 -39.197 1.00 48.53 221 GLU A CA 1
ATOM 1389 C C . GLU A 1 177 ? 10.649 16.986 -39.744 1.00 45.11 221 GLU A C 1
ATOM 1390 O O . GLU A 1 177 ? 11.518 17.113 -40.618 1.00 38.80 221 GLU A O 1
ATOM 1396 N N . ALA A 1 178 ? 10.005 18.015 -39.184 1.00 40.83 222 ALA A N 1
ATOM 1397 C CA . ALA A 1 178 ? 10.323 19.415 -39.468 1.00 38.85 222 ALA A CA 1
ATOM 1398 C C . ALA A 1 178 ? 11.371 19.906 -38.460 1.00 36.55 222 ALA A C 1
ATOM 1399 O O . ALA A 1 178 ? 11.132 20.816 -37.661 1.00 33.06 222 ALA A O 1
ATOM 1401 N N . ASP A 1 179 ? 12.538 19.277 -38.508 1.00 32.86 223 ASP A N 1
ATOM 1402 C CA . ASP A 1 179 ? 13.655 19.593 -37.615 1.00 30.63 223 ASP A CA 1
ATOM 1403 C C . ASP A 1 179 ? 14.686 20.558 -38.252 1.00 28.97 223 ASP A C 1
ATOM 1404 O O . ASP A 1 179 ? 15.511 21.138 -37.554 1.00 33.05 223 ASP A O 1
ATOM 1409 N N . GLU A 1 180 ? 14.603 20.740 -39.566 1.00 28.69 224 GLU A N 1
ATOM 1410 C CA . GLU A 1 180 ? 15.523 21.620 -40.303 1.00 28.26 224 GLU A CA 1
ATOM 1411 C C . GLU A 1 180 ? 15.340 23.081 -39.812 1.00 27.58 224 GLU A C 1
ATOM 1412 O O . GLU A 1 180 ? 14.202 23.580 -39.714 1.00 23.73 224 GLU A O 1
ATOM 1418 N N . ILE A 1 181 ? 16.453 23.722 -39.462 1.00 24.84 225 ILE A N 1
ATOM 1419 C CA . ILE A 1 181 ? 16.479 25.131 -39.079 1.00 23.42 225 ILE A CA 1
ATOM 1420 C C . ILE A 1 181 ? 17.035 25.826 -40.316 1.00 22.73 225 ILE A C 1
ATOM 1421 O O . ILE A 1 181 ? 18.225 25.720 -40.578 1.00 23.59 225 ILE A O 1
ATOM 1426 N N . PRO A 1 182 ? 16.184 26.492 -41.103 1.00 20.16 226 PRO A N 1
ATOM 1427 C CA . PRO A 1 182 ? 16.697 27.009 -42.367 1.00 19.67 226 PRO A CA 1
ATOM 1428 C C . PRO A 1 182 ? 17.840 28.016 -42.264 1.00 20.21 226 PRO A C 1
ATOM 1429 O O . PRO A 1 182 ? 18.794 27.931 -43.051 1.00 19.91 226 PRO A O 1
ATOM 1433 N N . PHE A 1 183 ? 17.715 28.966 -41.331 1.00 19.54 227 PHE A N 1
ATOM 1434 C CA . PHE A 1 183 ? 18.633 30.132 -41.226 1.00 19.72 227 PHE A CA 1
ATOM 1435 C C . PHE A 1 183 ? 18.927 30.414 -39.757 1.00 18.77 227 PHE A C 1
ATOM 1436 O O . PHE A 1 183 ? 18.015 30.564 -38.961 1.00 18.23 227 PHE A O 1
ATOM 1444 N N . SER A 1 184 ? 20.211 30.453 -39.383 1.00 17.63 228 SER A N 1
ATOM 1445 C CA . SER A 1 184 ? 20.594 30.722 -38.006 1.00 18.17 228 SER A CA 1
ATOM 1446 C C . SER A 1 184 ? 21.824 31.607 -37.932 1.00 17.03 228 SER A C 1
ATOM 1447 O O . SER A 1 184 ? 22.565 31.745 -38.898 1.00 17.12 228 SER A O 1
ATOM 1450 N N . PHE A 1 185 ? 21.989 32.217 -36.773 1.00 17.89 229 PHE A N 1
ATOM 1451 C CA . PHE A 1 185 ? 23.058 33.142 -36.486 1.00 17.36 229 PHE A CA 1
ATOM 1452 C C . PHE A 1 185 ? 23.048 33.384 -35.017 1.00 17.04 229 PHE A C 1
ATOM 1453 O O . PHE A 1 185 ? 22.094 32.981 -34.302 1.00 16.90 229 PHE A O 1
ATOM 1461 N N . ILE A 1 186 ? 24.132 33.978 -34.538 1.00 16.41 230 ILE A N 1
ATOM 1462 C CA . ILE A 1 186 ? 24.196 34.569 -33.203 1.00 17.07 230 ILE A CA 1
ATOM 1463 C C . ILE A 1 186 ? 24.209 36.071 -33.421 1.00 17.60 230 ILE A C 1
ATOM 1464 O O . ILE A 1 186 ? 25.182 36.637 -33.909 1.00 17.03 230 ILE A O 1
ATOM 1469 N N . SER A 1 187 ? 23.138 36.713 -33.011 1.00 18.70 231 SER A N 1
ATOM 1470 C CA . SER A 1 187 ? 22.955 38.152 -33.264 1.00 19.51 231 SER A CA 1
ATOM 1471 C C . SER A 1 187 ? 23.894 39.096 -32.509 1.00 20.08 231 SER A C 1
ATOM 1472 O O . SER A 1 187 ? 24.155 38.964 -31.307 1.00 21.10 231 SER A O 1
ATOM 1475 N N . GLY A 1 188 ? 24.401 40.085 -33.239 1.00 20.96 232 GLY A N 1
ATOM 1476 C CA . GLY A 1 188 ? 25.170 41.161 -32.675 1.00 19.68 232 GLY A CA 1
ATOM 1477 C C . GLY A 1 188 ? 26.528 41.310 -33.334 1.00 20.05 232 GLY A C 1
ATOM 1478 O O . GLY A 1 188 ? 26.653 41.116 -34.541 1.00 16.63 232 GLY A O 1
ATOM 1479 N N . ASN A 1 189 ? 27.533 41.715 -32.557 1.00 19.49 233 ASN A N 1
ATOM 1480 C CA . ASN A 1 189 ? 28.879 41.753 -33.077 1.00 22.03 233 ASN A CA 1
ATOM 1481 C C . ASN A 1 189 ? 29.379 40.303 -33.276 1.00 19.80 233 ASN A C 1
ATOM 1482 O O . ASN A 1 189 ? 28.893 39.334 -32.627 1.00 20.09 233 ASN A O 1
ATOM 1487 N N . GLY A 1 190 ? 30.310 40.165 -34.195 1.00 18.45 234 GLY A N 1
ATOM 1488 C CA . GLY A 1 190 ? 31.174 39.004 -34.290 1.00 17.47 234 GLY A CA 1
ATOM 1489 C C . GLY A 1 190 ? 30.884 38.061 -35.431 1.00 16.41 234 GLY A C 1
ATOM 1490 O O . GLY A 1 190 ? 30.070 38.325 -36.345 1.00 15.95 234 GLY A O 1
ATOM 1491 N N . ASN A 1 191 ? 31.521 36.900 -35.348 1.00 15.61 235 ASN A N 1
ATOM 1492 C CA . ASN A 1 191 ? 31.649 36.022 -36.516 1.00 15.01 235 ASN A CA 1
ATOM 1493 C C . ASN A 1 191 ? 30.402 35.249 -36.928 1.00 14.80 235 ASN A C 1
ATOM 1494 O O . ASN A 1 191 ? 30.374 34.672 -38.015 1.00 15.57 235 ASN A O 1
ATOM 1499 N N . GLU A 1 192 ? 29.397 35.221 -36.067 1.00 14.98 236 GLU A N 1
ATOM 1500 C CA . GLU A 1 192 ? 28.194 34.442 -36.241 1.00 14.50 236 GLU A CA 1
ATOM 1501 C C . GLU A 1 192 ? 26.963 35.295 -36.548 1.00 14.60 236 GLU A C 1
ATOM 1502 O O . GLU A 1 192 ? 25.863 34.786 -36.636 1.00 14.94 236 GLU A O 1
ATOM 1508 N N . ASP A 1 193 ? 27.144 36.587 -36.768 1.00 15.81 237 ASP A N 1
ATOM 1509 C CA . ASP A 1 193 ? 26.045 37.468 -37.109 1.00 15.69 237 ASP A CA 1
ATOM 1510 C C . ASP A 1 193 ? 25.714 37.417 -38.608 1.00 15.05 237 ASP A C 1
ATOM 1511 O O . ASP A 1 193 ? 26.581 37.098 -39.408 1.00 15.39 237 ASP A O 1
ATOM 1516 N N . PHE A 1 194 ? 24.491 37.825 -38.985 1.00 13.84 238 PHE A N 1
ATOM 1517 C CA . PHE A 1 194 ? 24.020 37.802 -40.353 1.00 14.24 238 PHE A CA 1
ATOM 1518 C C . PHE A 1 194 ? 24.400 39.022 -41.208 1.00 14.50 238 PHE A C 1
ATOM 1519 O O . PHE A 1 194 ? 24.059 39.052 -42.389 1.00 14.19 238 PHE A O 1
ATOM 1527 N N . LYS A 1 195 ? 25.039 40.041 -40.621 1.00 13.80 239 LYS A N 1
ATOM 1528 C CA . LYS A 1 195 ? 25.164 41.361 -41.275 1.00 14.20 239 LYS A CA 1
ATOM 1529 C C . LYS A 1 195 ? 25.926 41.303 -42.624 1.00 14.44 239 LYS A C 1
ATOM 1530 O O . LYS A 1 195 ? 25.724 42.175 -43.490 1.00 13.72 239 LYS A O 1
ATOM 1536 N N . PHE A 1 196 ? 26.751 40.270 -42.832 1.00 13.72 240 PHE A N 1
ATOM 1537 C CA . PHE A 1 196 ? 27.337 39.990 -44.155 1.00 15.65 240 PHE A CA 1
ATOM 1538 C C . PHE A 1 196 ? 26.348 40.130 -45.347 1.00 14.97 240 PHE A C 1
ATOM 1539 O O . PHE A 1 196 ? 26.702 40.626 -46.448 1.00 13.87 240 PHE A O 1
ATOM 1547 N N . LEU A 1 197 ? 25.100 39.723 -45.142 1.00 15.01 241 LEU A N 1
ATOM 1548 C CA . LEU A 1 197 ? 24.115 39.719 -46.238 1.00 16.20 241 LEU A CA 1
ATOM 1549 C C . LEU A 1 197 ? 23.623 41.122 -46.600 1.00 15.94 241 LEU A C 1
ATOM 1550 O O . LEU A 1 197 ? 23.045 41.300 -47.670 1.00 16.46 241 LEU A O 1
ATOM 1555 N N . PHE A 1 198 ? 23.818 42.108 -45.728 1.00 14.26 242 PHE A N 1
ATOM 1556 C CA . PHE A 1 198 ? 23.286 43.457 -45.996 1.00 14.95 242 PHE A CA 1
ATOM 1557 C C . PHE A 1 198 ? 23.828 44.086 -47.273 1.00 13.82 242 PHE A C 1
ATOM 1558 O O . PHE A 1 198 ? 23.124 44.897 -47.898 1.00 13.32 242 PHE A O 1
ATOM 1566 N N . ALA A 1 199 ? 25.059 43.731 -47.629 1.00 13.18 243 ALA A N 1
ATOM 1567 C CA . ALA A 1 199 ? 25.733 44.246 -48.811 1.00 12.79 243 ALA A CA 1
ATOM 1568 C C . ALA A 1 199 ? 25.036 43.858 -50.125 1.00 13.64 243 ALA A C 1
ATOM 1569 O O . ALA A 1 199 ? 25.195 44.554 -51.140 1.00 12.77 243 ALA A O 1
ATOM 1571 N N . ALA A 1 200 ? 24.210 42.813 -50.088 1.00 14.25 244 ALA A N 1
ATOM 1572 C CA . ALA A 1 200 ? 23.314 42.538 -51.212 1.00 15.17 244 ALA A CA 1
ATOM 1573 C C . ALA A 1 200 ? 22.391 43.691 -51.546 1.00 16.02 244 ALA A C 1
ATOM 1574 O O . ALA A 1 200 ? 21.929 43.758 -52.691 1.00 18.26 244 ALA A O 1
ATOM 1576 N N . PHE A 1 201 ? 22.177 44.618 -50.597 1.00 14.71 245 PHE A N 1
ATOM 1577 C CA . PHE A 1 201 ? 21.274 45.751 -50.773 1.00 14.54 245 PHE A CA 1
ATOM 1578 C C . PHE A 1 201 ? 22.018 47.024 -51.039 1.00 14.60 245 PHE A C 1
ATOM 1579 O O . PHE A 1 201 ? 21.437 48.117 -51.072 1.00 13.74 245 PHE A O 1
ATOM 1587 N N . GLY A 1 202 ? 23.324 46.897 -51.265 1.00 13.93 246 GLY A N 1
ATOM 1588 C CA . GLY A 1 202 ? 24.171 48.039 -51.425 1.00 13.84 246 GLY A CA 1
ATOM 1589 C C . GLY A 1 202 ? 24.826 48.420 -50.116 1.00 14.18 246 GLY A C 1
ATOM 1590 O O . GLY A 1 202 ? 24.172 48.433 -49.064 1.00 14.89 246 GLY A O 1
ATOM 1591 N N . ILE A 1 203 ? 26.138 48.707 -50.193 1.00 14.30 247 ILE A N 1
ATOM 1592 C CA . ILE A 1 203 ? 26.927 49.264 -49.072 1.00 14.30 247 ILE A CA 1
ATOM 1593 C C . ILE A 1 203 ? 27.215 48.267 -47.956 1.00 12.75 247 ILE A C 1
ATOM 1594 O O . ILE A 1 203 ? 28.395 47.997 -47.619 1.00 11.93 247 ILE A O 1
ATOM 1599 N N . GLY A 1 204 ? 26.153 47.774 -47.336 1.00 12.43 248 GLY A N 1
ATOM 1600 C CA . GLY A 1 204 ? 26.289 46.727 -46.347 1.00 12.93 248 GLY A CA 1
ATOM 1601 C C . GLY A 1 204 ? 26.631 47.254 -44.970 1.00 13.24 248 GLY A C 1
ATOM 1602 O O . GLY A 1 204 ? 26.309 48.398 -44.633 1.00 11.89 248 GLY A O 1
ATOM 1603 N N . ASP A 1 205 ? 27.267 46.406 -44.177 1.00 14.23 249 ASP A N 1
ATOM 1604 C CA . ASP A 1 205 ? 27.439 46.647 -42.741 1.00 14.08 249 ASP A CA 1
ATOM 1605 C C . ASP A 1 205 ? 28.668 45.908 -42.194 1.00 14.25 249 ASP A C 1
ATOM 1606 O O . ASP A 1 205 ? 29.138 44.933 -42.775 1.00 15.33 249 ASP A O 1
ATOM 1611 N N . ASN A 1 206 ? 29.178 46.361 -41.057 1.00 13.11 250 ASN A N 1
ATOM 1612 C CA . ASN A 1 206 ? 30.208 45.602 -40.351 1.00 12.84 250 ASN A CA 1
ATOM 1613 C C . ASN 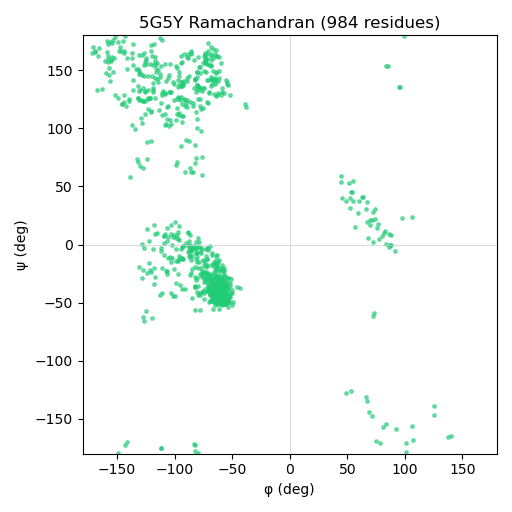A 1 206 ? 30.098 45.908 -38.870 1.00 13.77 250 ASN A C 1
ATOM 1614 O O . ASN A 1 206 ? 29.243 46.718 -38.489 1.00 13.03 250 ASN A O 1
ATOM 1619 N N . ASP A 1 207 ? 30.935 45.278 -38.051 1.00 13.84 251 ASP A N 1
ATOM 1620 C CA . ASP A 1 207 ? 30.801 45.415 -36.580 1.00 15.08 251 ASP A CA 1
ATOM 1621 C C . ASP A 1 207 ? 31.050 46.827 -36.079 1.00 15.41 251 ASP A C 1
ATOM 1622 O O . ASP A 1 207 ? 30.622 47.140 -34.987 1.00 14.99 251 ASP A O 1
ATOM 1627 N N . ASP A 1 208 ? 31.756 47.662 -36.843 1.00 13.82 252 ASP A N 1
ATOM 1628 C CA . ASP A 1 208 ? 31.919 49.094 -36.504 1.00 14.94 252 ASP A CA 1
ATOM 1629 C C . ASP A 1 208 ? 30.805 49.989 -37.077 1.00 13.97 252 ASP A C 1
ATOM 1630 O O . ASP A 1 208 ? 30.777 51.181 -36.802 1.00 13.27 252 ASP A O 1
ATOM 1635 N N . HIS A 1 209 ? 29.916 49.414 -37.894 1.00 13.53 253 HIS A N 1
ATOM 1636 C CA . HIS A 1 209 ? 28.938 50.159 -38.693 1.00 13.17 253 HIS A CA 1
ATOM 1637 C C . HIS A 1 209 ? 29.589 51.312 -39.453 1.00 12.87 253 HIS A C 1
ATOM 1638 O O . HIS A 1 209 ? 29.014 52.398 -39.558 1.00 11.55 253 HIS A O 1
ATOM 1645 N N . LEU A 1 210 ? 30.802 51.085 -39.935 1.00 13.04 254 LEU A N 1
ATOM 1646 C CA . LEU A 1 210 ? 31.556 52.143 -40.590 1.00 14.53 254 LEU A CA 1
ATOM 1647 C C . LEU A 1 210 ? 32.347 51.613 -41.773 1.00 13.23 254 LEU A C 1
ATOM 1648 O O . LEU A 1 210 ? 33.217 50.750 -41.607 1.00 12.38 254 LEU A O 1
ATOM 1653 N N . VAL A 1 211 ? 32.031 52.145 -42.956 1.00 12.78 255 VAL A N 1
ATOM 1654 C CA . VAL A 1 211 ? 32.834 51.898 -44.176 1.00 12.71 255 VAL A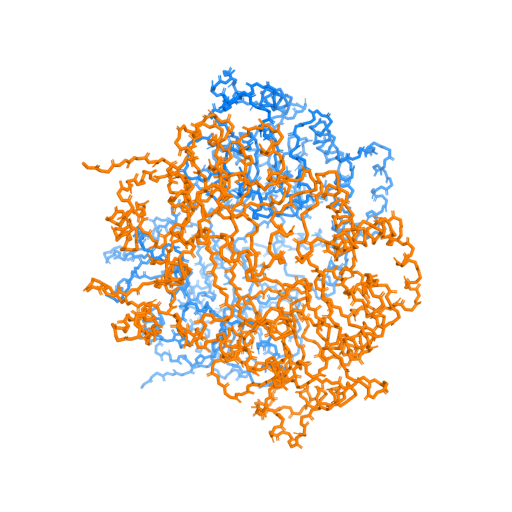 CA 1
ATOM 1655 C C . VAL A 1 211 ? 33.427 53.206 -44.699 1.00 12.65 255 VAL A C 1
ATOM 1656 O O . VAL A 1 211 ? 33.094 54.282 -44.198 1.00 12.59 255 VAL A O 1
ATOM 1660 N N . VAL A 1 212 ? 34.297 53.106 -45.706 1.00 12.18 256 VAL A N 1
ATOM 1661 C CA . VAL A 1 212 ? 34.914 54.285 -46.328 1.00 12.82 256 VAL A CA 1
ATOM 1662 C C . VAL A 1 212 ? 34.576 54.227 -47.794 1.00 12.45 256 VAL A C 1
ATOM 1663 O O . VAL A 1 212 ? 34.966 53.290 -48.454 1.00 11.80 256 VAL A O 1
ATOM 1667 N N . GLY A 1 213 ? 33.829 55.217 -48.272 1.00 12.53 257 GLY A N 1
ATOM 1668 C CA . GLY A 1 213 ? 33.406 55.295 -49.665 1.00 13.31 257 GLY A CA 1
ATOM 1669 C C . GLY A 1 213 ? 34.535 55.678 -50.582 1.00 13.66 257 GLY A C 1
ATOM 1670 O O . GLY A 1 213 ? 35.543 56.268 -50.156 1.00 12.98 257 GLY A O 1
ATOM 1671 N N . ASN A 1 214 ? 34.406 55.323 -51.855 1.00 14.60 258 ASN A N 1
ATOM 1672 C CA . ASN A 1 214 ? 35.459 55.660 -52.820 1.00 15.09 258 ASN A CA 1
ATOM 1673 C C . ASN A 1 214 ? 35.594 57.196 -53.100 1.00 17.11 258 ASN A C 1
ATOM 1674 O O . ASN A 1 214 ? 36.540 57.641 -53.777 1.00 17.08 258 ASN A O 1
ATOM 1679 N N . ASP A 1 215 ? 34.674 57.984 -52.562 1.00 16.76 259 ASP A N 1
ATOM 1680 C CA . ASP A 1 215 ? 34.868 59.445 -52.460 1.00 18.66 259 ASP A CA 1
ATOM 1681 C C . ASP A 1 215 ? 35.736 59.925 -51.284 1.00 18.39 259 ASP A C 1
ATOM 1682 O O . ASP A 1 215 ? 36.007 61.119 -51.152 1.00 18.15 259 ASP A O 1
ATOM 1687 N N . GLY A 1 216 ? 36.198 59.014 -50.441 1.00 17.26 260 GLY A N 1
ATOM 1688 C CA . GLY A 1 216 ? 37.062 59.382 -49.315 1.00 18.89 260 GLY A CA 1
ATOM 1689 C C . GLY A 1 216 ? 36.259 59.753 -48.076 1.00 18.46 260 GLY A C 1
ATOM 1690 O O . GLY A 1 216 ? 36.820 60.263 -47.135 1.00 18.63 260 GLY A O 1
ATOM 1691 N N . LYS A 1 217 ? 34.941 59.542 -48.109 1.00 18.71 261 LYS A N 1
ATOM 1692 C CA . LYS A 1 217 ? 34.065 59.894 -47.003 1.00 18.59 261 LYS A CA 1
ATOM 1693 C C . LYS A 1 217 ? 33.674 58.683 -46.201 1.00 16.20 261 LYS A C 1
ATOM 1694 O O . LYS A 1 217 ? 33.229 57.665 -46.740 1.00 15.48 261 LYS A O 1
ATOM 1700 N N . VAL A 1 218 ? 33.813 58.815 -44.894 1.00 15.77 262 VAL A N 1
ATOM 1701 C CA . VAL A 1 218 ? 33.462 57.733 -43.984 1.00 15.75 262 VAL A CA 1
ATOM 1702 C C . VAL A 1 218 ? 31.925 57.662 -44.013 1.00 15.73 262 VAL A C 1
ATOM 1703 O O . VAL A 1 218 ? 31.264 58.689 -44.112 1.00 16.24 262 VAL A O 1
ATOM 1707 N N . ASP A 1 219 ? 31.373 56.469 -43.985 1.00 14.03 263 ASP A N 1
ATOM 1708 C CA . ASP A 1 219 ? 29.906 56.272 -44.014 1.00 14.67 263 ASP A CA 1
ATOM 1709 C C . ASP A 1 219 ? 29.446 55.385 -42.868 1.00 14.72 263 ASP A C 1
ATOM 1710 O O . ASP A 1 219 ? 29.933 54.254 -42.693 1.00 13.33 263 ASP A O 1
ATOM 1715 N N . PHE A 1 220 ? 28.523 55.903 -42.052 1.00 14.32 264 PHE A N 1
ATOM 1716 C CA . PHE A 1 220 ? 27.894 55.106 -40.991 1.00 15.23 264 PHE A CA 1
ATOM 1717 C C . PHE A 1 220 ? 26.850 54.219 -41.644 1.00 14.83 264 PHE A C 1
ATOM 1718 O O . PHE A 1 220 ? 25.958 54.714 -42.323 1.00 15.82 264 PHE A O 1
ATOM 1726 N N . THR A 1 221 ? 26.994 52.912 -41.526 1.00 14.21 265 THR A N 1
ATOM 1727 C CA . THR A 1 221 ? 26.172 52.017 -42.315 1.00 14.37 265 THR A CA 1
ATOM 1728 C C . THR A 1 221 ? 24.758 51.852 -41.768 1.00 14.36 265 THR A C 1
ATOM 1729 O O . THR A 1 221 ? 23.838 51.539 -42.507 1.00 14.81 265 THR A O 1
ATOM 1733 N N . ALA A 1 222 ? 24.580 52.059 -40.474 1.00 14.37 266 ALA A N 1
ATOM 1734 C CA . ALA A 1 222 ? 23.323 51.729 -39.857 1.00 14.22 266 ALA A CA 1
ATOM 1735 C C . ALA A 1 222 ? 22.246 52.839 -39.866 1.00 14.71 266 ALA A C 1
ATOM 1736 O O . ALA A 1 222 ? 21.213 52.667 -39.236 1.00 14.97 266 ALA A O 1
ATOM 1738 N N . ASP A 1 223 ? 22.457 53.934 -40.593 1.00 14.82 267 ASP A N 1
ATOM 1739 C CA . ASP A 1 223 ? 21.369 54.891 -40.916 1.00 15.69 267 ASP A CA 1
ATOM 1740 C C . ASP A 1 223 ? 21.105 55.021 -42.429 1.00 15.89 267 ASP A C 1
ATOM 1741 O O . ASP A 1 223 ? 20.472 55.970 -42.844 1.00 15.32 267 ASP A O 1
ATOM 1746 N N . ASN A 1 224 ? 21.595 54.068 -43.238 1.00 14.12 268 ASN A N 1
ATOM 1747 C CA . ASN A 1 224 ? 21.430 54.110 -44.695 1.00 15.35 268 ASN A CA 1
ATOM 1748 C C . ASN A 1 224 ? 20.090 53.439 -45.082 1.00 15.02 268 ASN A C 1
ATOM 1749 O O . ASN A 1 224 ? 19.694 52.451 -44.472 1.00 13.95 268 ASN A O 1
ATOM 1754 N N . ASP A 1 225 ? 19.435 53.951 -46.113 1.00 15.52 269 ASP A N 1
ATOM 1755 C CA . ASP A 1 225 ? 18.268 53.259 -46.694 1.00 17.32 269 ASP A CA 1
ATOM 1756 C C . ASP A 1 225 ? 18.588 51.798 -47.023 1.00 16.54 269 ASP A C 1
ATOM 1757 O O . ASP A 1 225 ? 17.721 50.939 -46.913 1.00 16.07 269 ASP A O 1
ATOM 1762 N N . ASN A 1 226 ? 19.835 51.530 -47.418 1.00 14.39 270 ASN A N 1
ATOM 1763 C CA . ASN A 1 226 ? 20.284 50.152 -47.761 1.00 14.04 270 ASN A CA 1
ATOM 1764 C C . ASN A 1 226 ? 20.199 49.217 -46.588 1.00 13.61 270 ASN A C 1
ATOM 1765 O O . ASN A 1 226 ? 19.885 48.061 -46.739 1.00 13.40 270 ASN A O 1
ATOM 1770 N N . TYR A 1 227 ? 20.527 49.740 -45.409 1.00 13.24 271 TYR A N 1
ATOM 1771 C CA . TYR A 1 227 ? 20.509 48.977 -44.191 1.00 13.48 271 TYR A CA 1
ATOM 1772 C C . TYR A 1 227 ? 19.065 48.625 -43.811 1.00 14.36 271 TYR A C 1
ATOM 1773 O O . TYR A 1 227 ? 18.806 47.520 -43.374 1.00 13.94 271 TYR A O 1
ATOM 1782 N N . LYS A 1 228 ? 18.166 49.597 -43.959 1.00 14.06 272 LYS A N 1
ATOM 1783 C CA . LYS A 1 228 ? 16.727 49.373 -43.763 1.00 15.32 272 LYS A CA 1
ATOM 1784 C C . LYS A 1 228 ? 16.229 48.232 -44.672 1.00 16.10 272 LYS A C 1
ATOM 1785 O O . LYS A 1 228 ? 15.515 47.357 -44.193 1.00 15.12 272 LYS A O 1
ATOM 1791 N N . GLU A 1 229 ? 16.629 48.233 -45.949 1.00 15.34 273 GLU A N 1
ATOM 1792 C CA . GLU A 1 229 ? 16.259 47.154 -46.863 1.00 16.64 273 GLU A CA 1
ATOM 1793 C C . GLU A 1 229 ? 16.803 45.799 -46.417 1.00 15.98 273 GLU A C 1
ATOM 1794 O O . GLU A 1 229 ? 16.117 44.794 -46.565 1.00 16.49 273 GLU A O 1
ATOM 1800 N N . GLY A 1 230 ? 18.036 45.762 -45.898 1.00 15.00 274 GLY A N 1
ATOM 1801 C CA . GLY A 1 230 ? 18.600 44.562 -45.324 1.00 14.52 274 GLY A CA 1
ATOM 1802 C C . GLY A 1 230 ? 17.782 44.048 -44.167 1.00 14.75 274 GLY A C 1
ATOM 1803 O O . GLY A 1 230 ? 17.489 42.859 -44.059 1.00 14.45 274 GLY A O 1
ATOM 1804 N N . VAL A 1 231 ? 17.419 44.948 -43.275 1.00 14.51 275 VAL A N 1
ATOM 1805 C CA . VAL A 1 231 ? 16.615 44.575 -42.127 1.00 15.04 275 VAL A CA 1
ATOM 1806 C C . VAL A 1 231 ? 15.257 44.032 -42.593 1.00 15.67 275 VAL A C 1
ATOM 1807 O O . VAL A 1 231 ? 14.801 43.007 -42.080 1.00 15.81 275 VAL A O 1
ATOM 1811 N N . LYS A 1 232 ? 14.659 44.680 -43.582 1.00 15.70 276 LYS A N 1
ATOM 1812 C CA . LYS A 1 232 ? 13.358 44.262 -44.107 1.00 16.84 276 LYS A CA 1
ATOM 1813 C C . LYS A 1 232 ? 13.477 42.863 -44.715 1.00 16.96 276 LYS A C 1
ATOM 1814 O O . LYS A 1 232 ? 12.553 42.071 -44.605 1.00 15.55 276 LYS A O 1
ATOM 1820 N N . PHE A 1 233 ? 14.646 42.545 -45.265 1.00 16.38 277 PHE A N 1
ATOM 1821 C CA . PHE A 1 233 ? 14.875 41.191 -45.814 1.00 17.48 277 PHE A CA 1
ATOM 1822 C C . PHE A 1 233 ? 14.909 40.130 -44.705 1.00 18.35 277 PHE A C 1
ATOM 1823 O O . PHE A 1 233 ? 14.225 39.102 -44.793 1.00 19.41 277 PHE A O 1
ATOM 1831 N N . ILE A 1 234 ? 15.659 40.389 -43.628 1.00 17.08 278 ILE A N 1
ATOM 1832 C CA . ILE A 1 234 ? 15.732 39.436 -42.534 1.00 15.73 278 ILE A CA 1
ATOM 1833 C C . ILE A 1 234 ? 14.311 39.304 -41.891 1.00 16.18 278 ILE A C 1
ATOM 1834 O O . ILE A 1 234 ? 13.892 38.179 -41.540 1.00 15.96 278 ILE A O 1
ATOM 1839 N N . ARG A 1 235 ? 13.595 40.419 -41.774 1.00 14.51 279 ARG A N 1
ATOM 1840 C CA . ARG A 1 235 ? 12.163 40.374 -41.336 1.00 15.61 279 ARG A CA 1
ATOM 1841 C C . ARG A 1 235 ? 11.279 39.435 -42.202 1.00 16.38 279 ARG A C 1
ATOM 1842 O O . ARG A 1 235 ? 10.457 38.690 -41.676 1.00 17.42 279 ARG A O 1
ATOM 1850 N N . GLN A 1 236 ? 11.440 39.501 -43.507 1.00 16.10 280 GLN A N 1
ATOM 1851 C CA . GLN A 1 236 ? 10.780 38.557 -44.418 1.00 19.30 280 GLN A CA 1
ATOM 1852 C C . GLN A 1 236 ? 11.093 37.126 -44.065 1.00 17.95 280 GLN A C 1
ATOM 1853 O O . GLN A 1 236 ? 10.172 36.307 -44.004 1.00 17.96 280 GLN A O 1
ATOM 1859 N N . LEU A 1 237 ? 12.367 36.816 -43.794 1.00 17.44 281 LEU A N 1
ATOM 1860 C CA . LEU A 1 237 ? 12.723 35.469 -43.341 1.00 18.08 281 LEU A CA 1
ATOM 1861 C C . LEU A 1 237 ? 12.024 35.102 -42.054 1.00 18.91 281 LEU A C 1
ATOM 1862 O O . LEU A 1 237 ? 11.542 33.960 -41.922 1.00 20.96 281 LEU A O 1
ATOM 1867 N N . GLN A 1 238 ? 11.980 36.026 -41.098 1.00 17.94 282 GLN A N 1
ATOM 1868 C CA . GLN A 1 238 ? 11.316 35.767 -39.840 1.00 20.87 282 GLN A CA 1
ATOM 1869 C C . GLN A 1 238 ? 9.818 35.474 -40.068 1.00 20.61 282 GLN A C 1
ATOM 1870 O O . GLN A 1 238 ? 9.268 34.544 -39.460 1.00 22.71 282 GLN A O 1
ATOM 1876 N N . GLU A 1 239 ? 9.166 36.286 -40.891 1.00 21.78 283 GLU A N 1
ATOM 1877 C CA . GLU A 1 239 ? 7.704 36.153 -41.119 1.00 24.48 283 GLU A CA 1
ATOM 1878 C C . GLU A 1 239 ? 7.383 34.814 -41.779 1.00 26.29 283 GLU A C 1
ATOM 1879 O O . GLU A 1 239 ? 6.330 34.236 -41.515 1.00 25.59 283 GLU A O 1
ATOM 1885 N N . LYS A 1 240 ? 8.289 34.334 -42.628 1.00 23.61 284 LYS A N 1
ATOM 1886 C CA . LYS A 1 240 ? 8.138 33.018 -43.262 1.00 25.92 284 LYS A CA 1
ATOM 1887 C C . LYS A 1 240 ? 8.515 31.815 -42.407 1.00 25.33 284 LYS A C 1
ATOM 1888 O O . LYS A 1 240 ? 8.530 30.711 -42.910 1.00 26.65 284 LYS A O 1
ATOM 1894 N N . GLY A 1 241 ? 8.836 32.021 -41.131 1.00 24.67 285 GLY A N 1
ATOM 1895 C CA . GLY A 1 241 ? 9.257 30.937 -40.228 1.00 25.77 285 GLY A CA 1
ATOM 1896 C C . GLY A 1 241 ? 10.585 30.301 -40.585 1.00 26.05 285 GLY A C 1
ATOM 1897 O O . GLY A 1 241 ? 10.813 29.115 -40.330 1.00 23.12 285 GLY A O 1
ATOM 1898 N N . LEU A 1 242 ? 11.483 31.080 -41.180 1.00 23.85 286 LEU A N 1
ATOM 1899 C CA . LEU A 1 242 ? 12.730 30.510 -41.687 1.00 22.28 286 LEU A CA 1
ATOM 1900 C C . LEU A 1 242 ? 13.895 30.681 -40.722 1.00 22.18 286 LEU A C 1
ATOM 1901 O O . LEU A 1 242 ? 14.929 30.016 -40.902 1.00 22.67 286 LEU A O 1
ATOM 1906 N N . ILE A 1 243 ? 13.749 31.529 -39.694 1.00 20.48 287 ILE A N 1
ATOM 1907 C CA . ILE A 1 243 ? 14.822 31.797 -38.750 1.00 21.08 287 ILE A CA 1
ATOM 1908 C C . ILE A 1 243 ? 14.706 30.885 -37.539 1.00 23.18 287 ILE A C 1
ATOM 1909 O O . ILE A 1 243 ? 13.609 30.662 -37.023 1.00 22.08 287 ILE A O 1
ATOM 1914 N N . ASP A 1 244 ? 15.852 30.348 -37.120 1.00 21.83 288 ASP A N 1
ATOM 1915 C CA . ASP A 1 244 ? 16.027 29.693 -35.836 1.00 23.95 288 ASP A CA 1
ATOM 1916 C C . ASP A 1 244 ? 15.254 30.405 -34.721 1.00 26.53 288 ASP A C 1
ATOM 1917 O O . ASP A 1 244 ? 15.523 31.568 -34.416 1.00 20.64 288 ASP A O 1
ATOM 1922 N N . LYS A 1 245 ? 14.292 29.709 -34.087 1.00 28.28 289 LYS A N 1
ATOM 1923 C CA . LYS A 1 245 ? 13.530 30.360 -32.984 1.00 31.01 289 LYS A CA 1
ATOM 1924 C C . LYS A 1 245 ? 14.372 30.855 -31.793 1.00 30.62 289 LYS A C 1
ATOM 1925 O O . LYS A 1 245 ? 13.909 31.701 -31.021 1.00 28.60 289 LYS A O 1
ATOM 1931 N N . GLU A 1 246 ? 15.607 30.357 -31.657 1.00 29.86 290 GLU A N 1
ATOM 1932 C CA . GLU A 1 246 ? 16.536 30.792 -30.614 1.00 29.06 290 GLU A CA 1
ATOM 1933 C C . GLU A 1 246 ? 17.627 31.790 -31.070 1.00 25.67 290 GLU A C 1
ATOM 1934 O O . GLU A 1 246 ? 18.508 32.114 -30.288 1.00 24.75 290 GLU A O 1
ATOM 1940 N N . ALA A 1 247 ? 17.571 32.268 -32.307 1.00 23.60 291 ALA A N 1
ATOM 1941 C CA . ALA A 1 247 ? 18.664 33.053 -32.900 1.00 23.69 291 ALA 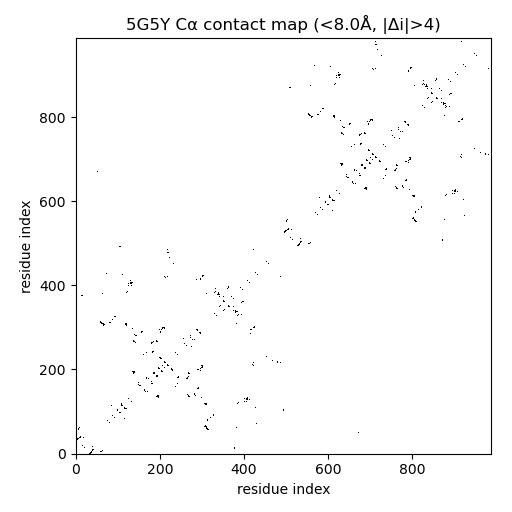A CA 1
ATOM 1942 C C . ALA A 1 247 ? 19.038 34.295 -32.087 1.00 23.79 291 ALA A C 1
ATOM 1943 O O . ALA A 1 247 ? 20.211 34.676 -32.040 1.00 23.27 291 ALA A O 1
ATOM 1945 N N . PHE A 1 248 ? 18.061 34.909 -31.419 1.00 22.93 292 PHE A N 1
ATOM 1946 C CA . PHE A 1 248 ? 18.343 36.076 -30.583 1.00 23.40 292 PHE A CA 1
ATOM 1947 C C . PHE A 1 248 ? 18.613 35.770 -29.115 1.00 26.05 292 PHE A C 1
ATOM 1948 O O . PHE A 1 248 ? 18.907 36.674 -28.342 1.00 26.95 292 PHE A O 1
ATOM 1956 N N . GLU A 1 249 ? 18.551 34.497 -28.731 1.00 29.87 293 GLU A N 1
ATOM 1957 C CA . GLU A 1 249 ? 18.726 34.076 -27.326 1.00 32.74 293 GLU A CA 1
ATOM 1958 C C . GLU A 1 249 ? 19.909 33.158 -27.069 1.00 28.50 293 GLU A C 1
ATOM 1959 O O . GLU A 1 249 ? 20.513 33.219 -26.015 1.00 29.83 293 GLU A O 1
ATOM 1965 N N . HIS A 1 250 ? 20.236 32.299 -28.013 1.00 27.53 294 HIS A N 1
ATOM 1966 C CA . HIS A 1 250 ? 21.240 31.272 -27.748 1.00 25.98 294 HIS A CA 1
ATOM 1967 C C . HIS A 1 250 ? 22.679 31.782 -27.685 1.00 27.00 294 HIS A C 1
ATOM 1968 O O . HIS A 1 250 ? 22.994 32.893 -28.118 1.00 26.70 294 HIS A O 1
ATOM 1975 N N . ASP A 1 251 ? 23.540 30.957 -27.105 1.00 27.89 295 ASP A N 1
ATOM 1976 C CA . ASP A 1 251 ? 24.946 31.250 -26.988 1.00 26.61 295 ASP A CA 1
ATOM 1977 C C . ASP A 1 251 ? 25.738 30.313 -27.882 1.00 23.21 295 ASP A C 1
ATOM 1978 O O . ASP A 1 251 ? 25.163 29.484 -28.556 1.00 22.66 295 ASP A O 1
ATOM 1983 N N . TRP A 1 252 ? 27.054 30.523 -27.935 1.00 23.80 296 TRP A N 1
ATOM 1984 C CA . TRP A 1 252 ? 27.958 29.773 -28.801 1.00 24.28 296 TRP A CA 1
ATOM 1985 C C . TRP A 1 252 ? 27.822 28.266 -28.572 1.00 24.62 296 TRP A C 1
ATOM 1986 O O . TRP A 1 252 ? 27.758 27.490 -29.510 1.00 23.49 296 TRP A O 1
ATOM 1997 N N . ASN A 1 253 ? 27.773 27.868 -27.305 1.00 26.35 297 ASN A N 1
ATOM 1998 C CA . ASN A 1 253 ? 27.623 26.440 -26.964 1.00 27.54 297 ASN A CA 1
ATOM 1999 C C . ASN A 1 253 ? 26.377 25.813 -27.563 1.00 25.57 297 ASN A C 1
ATOM 2000 O O . ASN A 1 253 ? 26.451 24.746 -28.149 1.00 27.12 297 ASN A O 1
ATOM 2005 N N . SER A 1 254 ? 25.244 26.489 -27.477 1.00 23.69 298 SER A N 1
ATOM 2006 C CA . SER A 1 254 ? 24.024 25.957 -28.089 1.00 25.07 298 SER A CA 1
ATOM 2007 C C . SER A 1 254 ? 24.061 25.913 -29.631 1.00 24.12 298 SER A C 1
ATOM 2008 O O . SER A 1 254 ? 23.607 24.957 -30.264 1.00 24.85 298 SER A O 1
ATOM 2011 N N . TYR A 1 255 ? 24.612 26.980 -30.218 1.00 23.82 299 TYR A N 1
ATOM 2012 C CA . TYR A 1 255 ? 24.731 27.132 -31.683 1.00 21.51 299 TYR A CA 1
ATOM 2013 C C . TYR A 1 255 ? 25.552 26.008 -32.273 1.00 21.61 299 TYR A C 1
ATOM 2014 O O . TYR A 1 255 ? 25.146 25.366 -33.238 1.00 21.75 299 TYR A O 1
ATOM 2023 N N . ILE A 1 256 ? 26.714 25.759 -31.693 1.00 22.51 300 ILE A N 1
ATOM 2024 C CA . ILE A 1 256 ? 27.551 24.655 -32.185 1.00 25.47 300 ILE A CA 1
ATOM 2025 C C . ILE A 1 256 ? 26.997 23.246 -31.874 1.00 27.01 300 ILE A C 1
ATOM 2026 O O . ILE A 1 256 ? 27.301 22.307 -32.597 1.00 28.95 300 ILE A O 1
ATOM 2031 N N . ALA A 1 257 ? 26.179 23.092 -30.835 1.00 28.31 301 ALA A N 1
ATOM 2032 C CA . ALA A 1 257 ? 25.488 21.797 -30.609 1.00 29.81 301 ALA A CA 1
ATOM 2033 C C . ALA A 1 257 ? 24.538 21.483 -31.754 1.00 28.90 301 ALA A C 1
ATOM 2034 O O . ALA A 1 257 ? 24.530 20.369 -32.298 1.00 26.91 301 ALA A O 1
ATOM 2036 N N . LYS A 1 258 ? 23.746 22.483 -32.149 1.00 27.83 302 LYS A N 1
ATOM 2037 C CA . LYS A 1 258 ? 22.873 22.340 -33.292 1.00 27.87 302 LYS A CA 1
ATOM 2038 C C . LYS A 1 258 ? 23.643 22.219 -34.593 1.00 26.61 302 LYS A C 1
ATOM 2039 O O . LYS A 1 258 ? 23.260 21.441 -35.462 1.00 25.40 302 LYS A O 1
ATOM 2045 N N . GLY A 1 259 ? 24.730 22.985 -34.726 1.00 27.38 303 GLY A N 1
ATOM 2046 C CA . GLY A 1 259 ? 25.615 22.836 -35.892 1.00 27.60 303 GLY A CA 1
ATOM 2047 C C . GLY A 1 259 ? 26.250 21.454 -36.017 1.00 27.32 303 GLY A C 1
ATOM 2048 O O . GLY A 1 259 ? 26.297 20.887 -37.107 1.00 27.01 303 GLY A O 1
ATOM 2049 N N . HIS A 1 260 ? 26.755 20.942 -34.899 1.00 28.17 304 HIS A N 1
ATOM 2050 C CA . HIS A 1 260 ? 27.354 19.588 -34.815 1.00 31.58 304 HIS A CA 1
ATOM 2051 C C . HIS A 1 260 ? 26.375 18.513 -35.321 1.00 31.47 304 HIS A C 1
ATOM 2052 O O . HIS A 1 260 ? 26.772 17.581 -36.025 1.00 28.77 304 HIS A O 1
ATOM 2059 N N . ASP A 1 261 ? 25.081 18.709 -35.043 1.00 30.68 305 ASP A N 1
ATOM 2060 C CA . ASP A 1 261 ? 24.021 17.818 -35.532 1.00 33.37 305 ASP A CA 1
ATOM 2061 C C . ASP A 1 261 ? 23.462 18.181 -36.901 1.00 32.00 305 ASP A C 1
ATOM 2062 O O . ASP A 1 261 ? 22.472 17.602 -37.332 1.00 32.31 305 ASP A O 1
ATOM 2067 N N . GLN A 1 262 ? 24.121 19.114 -37.600 1.00 31.88 306 GLN A N 1
ATOM 2068 C CA . GLN A 1 262 ? 23.786 19.516 -38.961 1.00 30.84 306 GLN A CA 1
ATOM 2069 C C . GLN A 1 262 ? 22.322 19.915 -39.140 1.00 28.37 306 GLN A C 1
ATOM 2070 O O . GLN A 1 262 ? 21.664 19.520 -40.102 1.00 30.55 306 GLN A O 1
ATOM 2076 N N . LYS A 1 263 ? 21.830 20.707 -38.206 1.00 25.35 307 LYS A N 1
ATOM 2077 C CA . LYS A 1 263 ? 20.432 21.171 -38.245 1.00 26.21 307 LYS A CA 1
ATOM 2078 C C . LYS A 1 263 ? 20.227 22.452 -39.067 1.00 23.44 307 LYS A C 1
ATOM 2079 O O . LYS A 1 263 ? 19.081 22.833 -39.377 1.00 22.61 307 LYS A O 1
ATOM 2085 N N . PHE A 1 264 ? 21.331 23.097 -39.450 1.00 23.57 308 PHE A N 1
ATOM 2086 C CA . PHE A 1 264 ? 21.275 24.408 -40.084 1.00 23.92 308 PHE A CA 1
ATOM 2087 C C . PHE A 1 264 ? 21.244 24.296 -41.605 1.00 24.74 308 PHE A C 1
ATOM 2088 O O . PHE A 1 264 ? 21.958 23.476 -42.200 1.00 26.37 308 PHE A O 1
ATOM 2096 N N . GLY A 1 265 ? 20.395 25.110 -42.237 1.00 23.56 309 GLY A N 1
ATOM 2097 C CA . GLY A 1 265 ? 20.408 25.245 -43.673 1.00 22.49 309 GLY A CA 1
ATOM 2098 C C . GLY A 1 265 ? 21.488 26.224 -44.119 1.00 22.51 309 GLY A C 1
ATOM 2099 O O . GLY A 1 265 ? 22.328 25.899 -44.964 1.00 22.30 309 GLY A O 1
ATOM 2100 N N . VAL A 1 266 ? 21.400 27.442 -43.587 1.00 21.12 310 VAL A N 1
ATOM 2101 C CA . VAL A 1 266 ? 22.355 28.521 -43.843 1.00 19.63 310 VAL A CA 1
ATOM 2102 C C . VAL A 1 266 ? 22.710 29.042 -42.477 1.00 18.14 310 VAL A C 1
ATOM 2103 O O . VAL A 1 266 ? 21.825 29.258 -41.656 1.00 17.75 310 VAL A O 1
ATOM 2107 N N . TYR A 1 267 ? 24.002 29.215 -42.194 1.00 16.39 311 TYR A N 1
ATOM 2108 C CA . TYR A 1 267 ? 24.426 29.801 -40.933 1.00 16.13 311 TYR A CA 1
ATOM 2109 C C . TYR A 1 267 ? 25.720 30.600 -41.150 1.00 15.69 311 TYR A C 1
ATOM 2110 O O . TYR A 1 267 ? 26.298 30.557 -42.224 1.00 16.72 311 TYR A O 1
ATOM 2119 N N . PHE A 1 268 ? 26.112 31.350 -40.130 1.00 15.55 312 PHE A N 1
ATOM 2120 C CA . PHE A 1 268 ? 27.293 32.232 -40.190 1.00 14.87 312 PHE A CA 1
ATOM 2121 C C . PHE A 1 268 ? 28.340 31.835 -39.157 1.00 14.38 312 PHE A C 1
ATOM 2122 O O . PHE A 1 268 ? 28.018 31.581 -38.005 1.00 15.58 312 PHE A O 1
ATOM 2130 N N . THR A 1 269 ? 29.603 31.873 -39.552 1.00 14.58 313 THR A N 1
ATOM 2131 C CA . THR A 1 269 ? 30.729 31.693 -38.641 1.00 14.92 313 THR A CA 1
ATOM 2132 C C . THR A 1 269 ? 32.025 32.013 -39.346 1.00 14.89 313 THR A C 1
ATOM 2133 O O . THR A 1 269 ? 32.044 32.226 -40.546 1.00 15.96 313 THR A O 1
ATOM 2137 N N . TRP A 1 270 ? 33.102 32.097 -38.589 1.00 14.39 314 TRP A N 1
ATOM 2138 C CA . TRP A 1 270 ? 34.419 32.321 -39.175 1.00 14.98 314 TRP A CA 1
ATOM 2139 C C . TRP A 1 270 ? 34.878 31.172 -40.046 1.00 15.91 314 TRP A C 1
ATOM 2140 O O . TRP A 1 270 ? 35.298 31.360 -41.197 1.00 14.60 314 TRP A O 1
ATOM 2151 N N . ASP A 1 271 ? 34.775 29.974 -39.497 1.00 16.49 315 ASP A N 1
ATOM 2152 C CA . ASP A 1 271 ? 35.244 28.765 -40.165 1.00 17.67 315 ASP A CA 1
ATOM 2153 C C . ASP A 1 271 ? 34.279 27.678 -39.815 1.00 17.27 315 ASP A C 1
ATOM 2154 O O . ASP A 1 271 ? 34.101 27.411 -38.633 1.00 17.26 315 ASP A O 1
ATOM 2159 N N . LYS A 1 272 ? 33.691 27.056 -40.840 1.00 18.58 316 LYS A N 1
ATOM 2160 C CA . LYS A 1 272 ? 32.664 25.992 -40.681 1.00 20.58 316 LYS A CA 1
ATOM 2161 C C . LYS A 1 272 ? 33.165 24.823 -39.801 1.00 23.48 316 LYS A C 1
ATOM 2162 O O . LYS A 1 272 ? 32.382 24.166 -39.076 1.00 20.74 316 LYS A O 1
ATOM 2168 N N . ASN A 1 273 ? 34.481 24.614 -39.806 1.00 24.68 317 ASN A N 1
ATOM 2169 C CA . ASN A 1 273 ? 35.083 23.534 -39.008 1.00 27.01 317 ASN A CA 1
ATOM 2170 C C . ASN A 1 273 ? 34.757 23.624 -37.507 1.00 27.43 317 ASN A C 1
ATOM 2171 O O . ASN A 1 273 ? 34.623 22.592 -36.839 1.00 25.68 317 ASN A O 1
ATOM 2176 N N . ASN A 1 274 ? 34.565 24.843 -36.994 1.00 23.54 318 ASN A N 1
ATOM 2177 C CA . ASN A 1 274 ? 34.225 25.044 -35.606 1.00 24.94 318 ASN A CA 1
ATOM 2178 C C . ASN A 1 274 ? 32.742 24.845 -35.279 1.00 23.96 318 ASN A C 1
ATOM 2179 O O . ASN A 1 274 ? 32.379 24.939 -34.108 1.00 28.06 318 ASN A O 1
ATOM 2184 N N . VAL A 1 275 ? 31.890 24.660 -36.280 1.00 23.85 319 VAL A N 1
ATOM 2185 C CA . VAL A 1 275 ? 30.441 24.618 -36.053 1.00 24.04 319 VAL A CA 1
ATOM 2186 C C . VAL A 1 275 ? 29.881 23.359 -36.642 1.00 24.90 319 VAL A C 1
ATOM 2187 O O . VAL A 1 275 ? 29.392 22.523 -35.875 1.00 29.20 319 VAL A O 1
ATOM 2191 N N . THR A 1 276 ? 29.925 23.205 -37.967 1.00 25.42 320 THR A N 1
ATOM 2192 C CA . THR A 1 276 ? 29.382 22.009 -38.613 1.00 27.11 320 THR A CA 1
ATOM 2193 C C . THR A 1 276 ? 30.425 20.898 -38.851 1.00 30.65 320 THR A C 1
ATOM 2194 O O . THR A 1 276 ? 30.060 19.779 -39.187 1.00 31.72 320 THR A O 1
ATOM 2198 N N . GLY A 1 277 ? 31.701 21.221 -38.673 1.00 29.66 321 GLY A N 1
ATOM 2199 C CA . GLY A 1 277 ? 32.778 20.229 -38.719 1.00 31.85 321 GLY A CA 1
ATOM 2200 C C . GLY A 1 277 ? 33.549 20.204 -40.016 1.00 33.36 321 GLY A C 1
ATOM 2201 O O . GLY A 1 277 ? 33.299 20.999 -40.949 1.00 30.89 321 GLY A O 1
ATOM 2202 N N . SER A 1 278 ? 34.502 19.277 -40.075 1.00 39.94 322 SER A N 1
ATOM 2203 C CA . SER A 1 278 ? 35.395 19.143 -41.228 1.00 44.54 322 SER A CA 1
ATOM 2204 C C . SER A 1 278 ? 34.818 18.116 -42.159 1.00 45.57 322 SER A C 1
ATOM 2205 O O . SER A 1 278 ? 35.178 16.935 -42.099 1.00 50.83 322 SER A O 1
ATOM 2208 N N . ASN A 1 279 ? 33.903 18.574 -43.005 1.00 43.74 323 ASN A N 1
ATOM 2209 C CA . ASN A 1 279 ? 33.204 17.725 -43.957 1.00 40.88 323 ASN A CA 1
ATOM 2210 C C . ASN A 1 279 ? 32.729 18.556 -45.150 1.00 42.21 323 ASN A C 1
ATOM 2211 O O . ASN A 1 279 ? 32.816 19.796 -45.148 1.00 42.34 323 ASN A O 1
ATOM 2216 N N . GLU A 1 280 ? 32.193 17.871 -46.150 1.00 36.48 324 GLU A N 1
ATOM 2217 C CA . GLU A 1 280 ? 31.761 18.499 -47.367 1.00 37.22 324 GLU A CA 1
ATOM 2218 C C . GLU A 1 280 ? 30.241 18.759 -47.406 1.00 31.88 324 GLU A C 1
ATOM 2219 O O . GLU A 1 280 ? 29.739 19.213 -48.408 1.00 29.69 324 GLU A O 1
ATOM 2225 N N . SER A 1 281 ? 29.525 18.500 -46.322 1.00 29.04 325 SER A N 1
ATOM 2226 C CA . SER A 1 281 ? 28.077 18.779 -46.299 1.00 30.79 325 SER A CA 1
ATOM 2227 C C . SER A 1 281 ? 27.764 20.286 -46.396 1.00 29.96 325 SER A C 1
ATOM 2228 O O . SER A 1 281 ? 26.703 20.636 -46.908 1.00 29.97 325 SER A O 1
ATOM 2231 N N . TYR A 1 282 ? 28.693 21.137 -45.905 1.00 24.66 326 TYR A N 1
ATOM 2232 C CA . TYR A 1 282 ? 28.559 22.604 -45.940 1.00 23.14 326 TYR A CA 1
ATOM 2233 C C . TYR A 1 282 ? 29.649 23.247 -46.795 1.00 23.96 326 TYR A C 1
ATOM 2234 O O . TYR A 1 282 ? 30.814 22.768 -46.830 1.00 23.08 326 TYR A O 1
ATOM 2243 N N . ASP A 1 283 ? 29.264 24.316 -47.501 1.00 21.88 327 ASP A N 1
ATOM 2244 C CA . ASP A 1 283 ? 30.210 25.082 -48.294 1.00 21.87 327 ASP A CA 1
ATOM 2245 C C . ASP A 1 283 ? 29.816 26.563 -48.238 1.00 20.13 327 ASP A C 1
ATOM 2246 O O . ASP A 1 283 ? 28.783 26.905 -47.674 1.00 18.82 327 ASP A O 1
ATOM 2251 N N . VAL A 1 284 ? 30.650 27.405 -48.838 1.00 18.67 328 VAL A N 1
ATOM 2252 C CA . VAL A 1 284 ? 30.451 28.852 -48.881 1.00 17.06 328 VAL A CA 1
ATOM 2253 C C . VAL A 1 284 ? 29.202 29.202 -49.694 1.00 17.36 328 VAL A C 1
ATOM 2254 O O . VAL A 1 284 ? 28.998 28.701 -50.807 1.00 17.35 328 VAL A O 1
ATOM 2258 N N . LEU A 1 285 ? 28.345 30.024 -49.104 1.00 17.88 329 LEU A N 1
ATOM 2259 C CA . LEU A 1 285 ? 27.216 30.583 -49.821 1.00 18.52 329 LEU A CA 1
ATOM 2260 C C . LEU A 1 285 ? 27.809 31.698 -50.686 1.00 18.58 329 LEU A C 1
ATOM 2261 O O . LEU A 1 285 ? 28.339 32.673 -50.124 1.00 19.69 329 LEU A O 1
ATOM 2266 N N . PRO A 1 286 ? 27.736 31.576 -52.012 1.00 18.82 330 PRO A N 1
ATOM 2267 C CA . PRO A 1 286 ? 28.280 32.682 -52.807 1.00 19.73 330 PRO A CA 1
ATOM 2268 C C . PRO A 1 286 ? 27.576 34.018 -52.579 1.00 17.53 330 PRO A C 1
ATOM 2269 O O . PRO A 1 286 ? 26.428 34.058 -52.114 1.00 18.73 330 PRO A O 1
ATOM 2273 N N . VAL A 1 287 ? 28.246 35.081 -52.959 1.00 16.36 331 VAL A N 1
ATOM 2274 C CA . VAL A 1 287 ? 27.705 36.430 -52.823 1.00 16.81 331 VAL A CA 1
ATOM 2275 C C . VAL A 1 287 ? 26.401 36.513 -53.644 1.00 17.80 331 VAL A C 1
ATOM 2276 O O . VAL A 1 287 ? 26.366 36.117 -54.829 1.00 17.94 331 VAL A O 1
ATOM 2280 N N . LEU A 1 288 ? 25.342 36.986 -53.006 1.00 17.34 332 LEU A N 1
ATOM 2281 C CA . LEU A 1 288 ? 24.004 37.058 -53.632 1.00 17.69 332 LEU A CA 1
ATOM 2282 C C . LEU A 1 288 ? 23.714 38.438 -54.195 1.00 18.45 332 LEU A C 1
ATOM 2283 O O . LEU A 1 288 ? 24.035 39.454 -53.583 1.00 17.17 332 LEU A O 1
ATOM 2288 N N . ALA A 1 289 ? 23.060 38.482 -55.335 1.00 18.26 333 ALA A N 1
ATOM 2289 C CA . ALA A 1 289 ? 22.588 39.751 -55.858 1.00 17.93 333 ALA A CA 1
ATOM 2290 C C . ALA A 1 289 ? 21.306 40.085 -55.143 1.00 18.46 333 ALA A C 1
ATOM 2291 O O . ALA A 1 289 ? 20.450 39.211 -54.919 1.00 18.23 333 ALA A O 1
ATOM 2293 N N . GLY A 1 290 ? 21.168 41.346 -54.761 1.00 18.11 334 GLY A N 1
ATOM 2294 C CA . GLY A 1 290 ? 19.946 41.822 -54.152 1.00 18.33 334 GLY A CA 1
ATOM 2295 C C . GLY A 1 290 ? 18.916 42.165 -55.208 1.00 19.67 334 GLY A C 1
ATOM 2296 O O . GLY A 1 290 ? 19.129 41.915 -56.410 1.00 19.20 334 GLY A O 1
ATOM 2297 N N . PRO A 1 291 ? 17.807 42.781 -54.787 1.00 21.30 335 PRO A N 1
ATOM 2298 C CA . PRO A 1 291 ? 16.740 43.211 -55.744 1.00 23.25 335 PRO A CA 1
ATOM 2299 C C . PRO A 1 291 ? 17.233 44.070 -56.911 1.00 23.06 335 PRO A C 1
ATOM 2300 O O . PRO A 1 291 ? 16.674 43.977 -58.008 1.00 22.85 335 PRO A O 1
ATOM 2304 N N . SER A 1 292 ? 18.313 44.834 -56.698 1.00 21.59 336 SER A N 1
ATOM 2305 C CA . SER A 1 292 ? 18.939 45.644 -57.766 1.00 21.90 336 SER A CA 1
ATOM 2306 C C . SER A 1 292 ? 19.580 44.822 -58.890 1.00 20.71 336 SER A C 1
ATOM 2307 O O . SER A 1 292 ? 19.916 45.368 -59.935 1.00 20.71 336 SER A O 1
ATOM 2310 N N . GLY A 1 293 ? 19.821 43.531 -58.651 1.00 19.60 337 GLY A N 1
ATOM 2311 C CA . GLY A 1 293 ? 20.625 42.725 -59.538 1.00 18.74 337 GLY A CA 1
ATOM 2312 C C . GLY A 1 293 ? 22.136 42.804 -59.262 1.00 18.47 337 GLY A C 1
ATOM 2313 O O . GLY A 1 293 ? 22.923 42.111 -59.927 1.00 18.02 337 GLY A O 1
ATOM 2314 N N . GLN A 1 294 ? 22.560 43.610 -58.293 1.00 16.91 338 GLN A N 1
ATOM 2315 C CA . GLN A 1 294 ? 24.003 43.867 -58.087 1.00 17.38 338 GLN A CA 1
ATOM 2316 C C . GLN A 1 294 ? 24.533 43.186 -56.815 1.00 15.76 338 GLN A C 1
ATOM 2317 O O . GLN A 1 294 ? 23.789 42.941 -55.860 1.00 14.63 338 GLN A O 1
ATOM 2323 N N . LYS A 1 295 ? 25.839 42.929 -56.815 1.00 14.81 339 LYS A N 1
ATOM 2324 C CA . LYS A 1 295 ? 26.528 42.190 -55.763 1.00 16.11 339 LYS A CA 1
ATOM 2325 C C . LYS A 1 295 ? 27.593 43.077 -55.124 1.00 15.09 339 LYS A C 1
ATOM 2326 O O . LYS A 1 295 ? 28.234 43.909 -55.808 1.00 13.65 339 LYS A O 1
ATOM 2332 N N . HIS A 1 296 ? 27.768 42.902 -53.831 1.00 13.81 340 HIS A N 1
ATOM 2333 C CA . HIS A 1 296 ? 28.729 43.711 -53.063 1.00 13.21 340 HIS A CA 1
ATOM 2334 C C . HIS A 1 296 ? 29.117 42.951 -51.814 1.00 12.21 340 HIS A C 1
ATOM 2335 O O . HIS A 1 296 ? 28.313 42.212 -51.246 1.00 12.14 340 HIS A O 1
ATOM 2342 N N . VAL A 1 297 ? 30.367 43.122 -51.399 1.00 11.91 341 VAL A N 1
ATOM 2343 C CA . VAL A 1 297 ? 30.847 42.733 -50.081 1.00 11.89 341 VAL A CA 1
ATOM 2344 C C . VAL A 1 297 ? 31.404 43.967 -49.382 1.00 11.76 341 VAL A C 1
ATOM 2345 O O . VAL A 1 297 ? 32.303 44.645 -49.927 1.00 11.41 341 VAL A O 1
ATOM 2349 N N . ALA A 1 298 ? 30.896 44.225 -48.177 1.00 11.52 342 ALA A N 1
ATOM 2350 C CA . ALA A 1 298 ? 31.393 45.319 -47.343 1.00 11.67 342 ALA A CA 1
ATOM 2351 C C . ALA A 1 298 ? 32.659 44.796 -46.662 1.00 11.87 342 ALA A C 1
ATOM 2352 O O . ALA A 1 298 ? 32.717 43.646 -46.171 1.00 13.18 342 ALA A O 1
ATOM 2354 N N . ARG A 1 299 ? 33.702 45.614 -46.680 1.00 12.02 343 ARG A N 1
ATOM 2355 C CA . ARG A 1 299 ? 34.924 45.252 -45.970 1.00 12.03 343 ARG A CA 1
ATOM 2356 C C . ARG A 1 299 ? 34.757 45.550 -44.490 1.00 11.95 343 ARG A C 1
ATOM 2357 O O . ARG A 1 299 ? 34.201 46.606 -44.104 1.00 12.00 343 ARG A O 1
ATOM 2365 N N . THR A 1 300 ? 35.203 44.628 -43.653 1.00 11.44 344 THR A N 1
ATOM 2366 C CA . THR A 1 300 ? 35.355 44.950 -42.222 1.00 12.31 344 THR A CA 1
ATOM 2367 C C . THR A 1 300 ? 36.544 45.916 -42.091 1.00 12.32 344 THR A C 1
ATOM 2368 O O . THR A 1 300 ? 37.266 46.151 -43.076 1.00 11.60 344 THR A O 1
ATOM 2372 N N . ASN A 1 301 ? 36.745 46.420 -40.863 1.00 12.67 345 ASN A N 1
ATOM 2373 C CA . ASN A 1 301 ? 37.923 47.196 -40.540 1.00 13.29 345 ASN A CA 1
ATOM 2374 C C . ASN A 1 301 ? 38.967 46.395 -39.748 1.00 13.48 345 ASN A C 1
ATOM 2375 O O . ASN A 1 301 ? 39.918 46.956 -39.224 1.00 14.19 345 ASN A O 1
ATOM 2380 N N . GLY A 1 302 ? 38.835 45.081 -39.769 1.00 13.24 346 GLY A N 1
ATOM 2381 C CA . GLY A 1 302 ? 39.773 44.206 -39.100 1.00 14.18 346 GLY A CA 1
ATOM 2382 C C . GLY A 1 302 ? 41.159 44.283 -39.684 1.00 14.00 346 GLY A C 1
ATOM 2383 O O . GLY A 1 302 ? 41.327 44.487 -40.893 1.00 13.82 346 GLY A O 1
ATOM 2384 N N . MET A 1 303 ? 42.160 44.102 -38.831 1.00 16.53 347 MET A N 1
ATOM 2385 C CA . MET A 1 303 ? 43.552 44.149 -39.290 1.00 17.68 347 MET A CA 1
ATOM 2386 C C . MET A 1 303 ? 44.396 43.348 -38.313 1.00 17.25 347 MET A C 1
ATOM 2387 O O . MET A 1 303 ? 44.176 43.441 -37.102 1.00 17.98 347 MET A O 1
ATOM 2392 N N . GLY A 1 304 ? 45.373 42.594 -38.821 1.00 16.09 348 GLY A N 1
ATOM 2393 C CA . GLY A 1 304 ? 46.327 41.877 -37.966 1.00 16.11 348 GLY A CA 1
ATOM 2394 C C . GLY A 1 304 ? 47.338 42.868 -37.419 1.00 15.96 348 GLY A C 1
ATOM 2395 O O . GLY A 1 304 ? 48.476 42.974 -37.901 1.00 15.41 348 GLY A O 1
ATOM 2396 N N . PHE A 1 305 ? 46.894 43.647 -36.453 1.00 15.58 349 PHE A N 1
ATOM 2397 C CA . PHE A 1 305 ? 47.694 44.747 -35.913 1.00 15.70 349 PHE A CA 1
ATOM 2398 C C . PHE A 1 305 ? 47.326 45.017 -34.489 1.00 16.18 349 PHE A C 1
ATOM 2399 O O . PHE A 1 305 ? 46.140 45.099 -34.147 1.00 15.56 349 PHE A O 1
ATOM 2407 N N . ALA A 1 306 ? 48.325 45.069 -33.635 1.00 14.53 350 ALA A N 1
ATOM 2408 C CA . ALA A 1 306 ? 48.129 45.569 -32.268 1.00 16.05 350 ALA A CA 1
ATOM 2409 C C . ALA A 1 306 ? 49.192 46.546 -31.982 1.00 16.27 350 ALA A C 1
ATOM 2410 O O . ALA A 1 306 ? 50.376 46.228 -32.126 1.00 15.59 350 ALA A O 1
ATOM 2412 N N . ARG A 1 307 ? 48.791 47.752 -31.567 1.00 16.92 351 ARG A N 1
ATOM 2413 C CA . ARG A 1 307 ? 49.708 48.854 -31.418 1.00 16.37 351 ARG A CA 1
ATOM 2414 C C . ARG A 1 307 ? 50.814 48.591 -30.384 1.00 16.38 351 ARG A C 1
ATOM 2415 O O . ARG A 1 307 ? 51.950 49.032 -30.571 1.00 14.32 351 ARG A O 1
ATOM 2423 N N . ASP A 1 308 ? 50.461 47.879 -29.311 1.00 16.85 352 ASP A N 1
ATOM 2424 C CA . ASP A 1 308 ? 51.360 47.665 -28.194 1.00 19.24 352 ASP A CA 1
ATOM 2425 C C . ASP A 1 308 ? 51.518 46.209 -27.796 1.00 19.06 352 ASP A C 1
ATOM 2426 O O . ASP A 1 308 ? 50.633 45.604 -27.176 1.00 22.42 352 ASP A O 1
ATOM 2431 N N . LYS A 1 309 ? 52.646 45.642 -28.166 1.00 18.31 353 LYS A N 1
ATOM 2432 C CA . LYS A 1 309 ? 53.118 44.429 -27.558 1.00 18.33 353 LYS A CA 1
ATOM 2433 C C . LYS A 1 309 ? 54.441 44.607 -26.819 1.00 17.17 353 LYS A C 1
ATOM 2434 O O . LYS A 1 309 ? 55.043 43.611 -26.421 1.00 18.65 353 LYS A O 1
ATOM 2440 N N . MET A 1 310 ? 54.904 45.843 -26.662 1.00 15.61 354 MET A N 1
ATOM 2441 C CA . MET A 1 310 ? 56.057 46.148 -25.799 1.00 15.11 354 MET A CA 1
ATOM 2442 C C . MET A 1 310 ? 56.153 47.622 -25.592 1.00 14.04 354 MET A C 1
ATOM 2443 O O . MET A 1 310 ? 56.036 48.364 -26.546 1.00 14.57 354 MET A O 1
ATOM 2448 N N . VAL A 1 311 ? 56.336 48.045 -24.338 1.00 14.07 355 VAL A N 1
ATOM 2449 C CA . VAL A 1 311 ? 56.649 49.418 -23.977 1.00 14.52 355 VAL A CA 1
ATOM 2450 C C . VAL A 1 311 ? 57.947 49.438 -23.139 1.00 14.82 355 VAL A C 1
ATOM 2451 O O . VAL A 1 311 ? 58.314 48.453 -22.517 1.00 13.97 355 VAL A O 1
ATOM 2455 N N . ILE A 1 312 ? 58.633 50.567 -23.148 1.00 15.54 356 ILE A N 1
ATOM 2456 C CA . ILE A 1 312 ? 59.862 50.723 -22.398 1.00 15.30 356 ILE A CA 1
ATOM 2457 C C . ILE A 1 312 ? 59.564 51.711 -21.275 1.00 15.75 356 ILE A C 1
ATOM 2458 O O . ILE A 1 312 ? 59.018 52.809 -21.522 1.00 15.31 356 ILE A O 1
ATOM 2463 N N . THR A 1 313 ? 59.935 51.344 -20.048 1.00 17.05 357 THR A N 1
ATOM 2464 C CA . THR A 1 313 ? 59.604 52.186 -18.897 1.00 19.36 357 THR A CA 1
ATOM 2465 C C . THR A 1 313 ? 60.619 53.275 -18.661 1.00 19.16 357 THR A C 1
ATOM 2466 O O . THR A 1 313 ? 61.777 53.201 -19.126 1.00 18.98 357 THR A O 1
ATOM 2470 N N . SER A 1 314 ? 60.196 54.250 -17.863 1.00 20.83 358 SER A N 1
ATOM 2471 C CA . SER A 1 314 ? 61.081 55.352 -17.459 1.00 23.99 358 SER A CA 1
ATOM 2472 C C . SER A 1 314 ? 62.246 54.974 -16.545 1.00 23.92 358 SER A C 1
ATOM 2473 O O . SER A 1 314 ? 63.098 55.845 -16.312 1.00 24.55 358 SER A O 1
ATOM 2476 N N . VAL A 1 315 ? 62.287 53.735 -16.023 1.00 21.81 359 VAL A N 1
ATOM 2477 C CA . VAL A 1 315 ? 63.406 53.273 -15.170 1.00 22.89 359 VAL A CA 1
ATOM 2478 C C . VAL A 1 315 ? 64.486 52.531 -15.921 1.00 22.00 359 VAL A C 1
ATOM 2479 O O . VAL A 1 315 ? 65.480 52.137 -15.336 1.00 23.05 359 VAL A O 1
ATOM 2483 N N . ASN A 1 316 ? 64.289 52.314 -17.220 1.00 20.11 360 ASN A N 1
ATOM 2484 C CA . ASN A 1 316 ? 65.236 51.584 -18.017 1.00 19.49 360 ASN A CA 1
ATOM 2485 C C . ASN A 1 316 ? 66.498 52.421 -18.250 1.00 20.74 360 ASN A C 1
ATOM 2486 O O . ASN A 1 316 ? 66.394 53.528 -18.753 1.00 22.59 360 ASN A O 1
ATOM 2491 N N . LYS A 1 317 ? 67.659 51.907 -17.861 1.00 22.52 361 LYS A N 1
ATOM 2492 C CA . LYS A 1 317 ? 68.933 52.631 -17.993 1.00 27.62 361 LYS A CA 1
ATOM 2493 C C . LYS A 1 317 ? 69.805 52.058 -19.115 1.00 27.42 361 LYS A C 1
ATOM 2494 O O . LYS A 1 317 ? 71.008 52.348 -19.182 1.00 27.18 361 LYS A O 1
ATOM 2500 N N . ASN A 1 318 ? 69.217 51.229 -19.984 1.00 25.63 362 ASN A N 1
ATOM 2501 C CA . ASN A 1 318 ? 69.955 50.491 -20.993 1.00 25.18 362 ASN A CA 1
ATOM 2502 C C . ASN A 1 318 ? 69.128 50.540 -22.283 1.00 21.66 362 ASN A C 1
ATOM 2503 O O . ASN A 1 318 ? 68.752 49.494 -22.827 1.00 18.71 362 ASN A O 1
ATOM 2508 N N . LEU A 1 319 ? 68.847 51.747 -22.747 1.00 19.56 363 LEU A N 1
ATOM 2509 C CA . LEU A 1 319 ? 67.943 51.936 -23.879 1.00 20.35 363 LEU A CA 1
ATOM 2510 C C . LEU A 1 319 ? 68.432 51.348 -25.179 1.00 19.38 363 LEU A C 1
ATOM 2511 O O . LEU A 1 319 ? 67.636 50.750 -25.934 1.00 18.02 363 LEU A O 1
ATOM 2516 N N . GLU A 1 320 ? 69.735 51.503 -25.444 1.00 18.45 364 GLU A N 1
ATOM 2517 C CA . GLU A 1 320 ? 70.301 50.969 -26.658 1.00 19.02 364 GLU A CA 1
ATOM 2518 C C . GLU A 1 320 ? 70.248 49.452 -26.660 1.00 18.05 364 GLU A C 1
ATOM 2519 O O . GLU A 1 320 ? 69.854 48.825 -27.684 1.00 18.71 364 GLU A O 1
ATOM 2525 N N . LEU A 1 321 ? 70.656 48.843 -25.553 1.00 16.63 365 LEU A N 1
ATOM 2526 C CA . LEU A 1 321 ? 70.586 47.382 -25.418 1.00 17.15 365 LEU A CA 1
ATOM 2527 C C . LEU A 1 321 ? 69.134 46.901 -25.623 1.00 15.68 365 LEU A C 1
ATOM 2528 O O . LEU A 1 321 ? 68.884 45.918 -26.300 1.00 14.43 365 LEU A O 1
ATOM 2533 N N . THR A 1 322 ? 68.205 47.576 -24.972 1.00 15.76 366 THR A N 1
ATOM 2534 C CA . THR A 1 322 ? 66.766 47.190 -25.036 1.00 15.71 366 THR A CA 1
ATOM 2535 C C . THR A 1 322 ? 66.259 47.280 -26.479 1.00 15.14 366 THR A C 1
ATOM 2536 O O . THR A 1 322 ? 65.620 46.330 -26.965 1.00 16.31 366 THR A O 1
ATOM 2540 N N . ALA A 1 323 ? 66.559 48.387 -27.168 1.00 15.24 367 ALA A N 1
ATOM 2541 C CA . ALA A 1 323 ? 66.111 48.587 -28.553 1.00 14.95 367 ALA A CA 1
ATOM 2542 C C . ALA A 1 323 ? 66.668 47.529 -29.495 1.00 14.64 367 ALA A C 1
ATOM 2543 O O . ALA A 1 323 ? 65.950 47.031 -30.348 1.00 13.24 367 ALA A O 1
ATOM 2545 N N . LYS A 1 324 ? 67.945 47.179 -29.322 1.00 13.90 368 LYS A N 1
ATOM 2546 C CA . LYS A 1 324 ? 68.553 46.104 -30.076 1.00 13.77 368 LYS A CA 1
ATOM 2547 C C . LYS A 1 324 ? 67.978 44.728 -29.801 1.00 13.22 368 LYS A C 1
ATOM 2548 O O . LYS A 1 324 ? 67.828 43.931 -30.729 1.00 13.11 368 LYS A O 1
ATOM 2554 N N . TRP A 1 325 ? 67.659 44.431 -28.549 1.00 13.64 369 TRP A N 1
ATOM 2555 C CA . TRP A 1 325 ? 66.983 43.196 -28.191 1.00 13.43 369 TRP A CA 1
ATOM 2556 C C . TRP A 1 325 ? 65.601 43.174 -28.871 1.00 12.97 369 TRP A C 1
ATOM 2557 O O . TRP A 1 325 ? 65.225 42.170 -29.494 1.00 12.76 369 TRP A O 1
ATOM 2568 N N . ILE A 1 326 ? 64.881 44.273 -28.794 1.00 12.63 370 ILE A N 1
ATOM 2569 C CA . ILE A 1 326 ? 63.536 44.338 -29.441 1.00 13.11 370 ILE A CA 1
ATOM 2570 C C . ILE A 1 326 ? 63.703 44.184 -30.958 1.00 13.34 370 ILE A C 1
ATOM 2571 O O . ILE A 1 326 ? 62.949 43.422 -31.628 1.00 13.08 370 ILE A O 1
ATOM 2576 N N . ASP A 1 327 ? 64.700 44.854 -31.533 1.00 13.16 371 ASP A N 1
ATOM 2577 C CA . ASP A 1 327 ? 64.894 44.708 -32.982 1.00 12.73 371 ASP A CA 1
ATOM 2578 C C . ASP A 1 327 ? 65.185 43.268 -33.478 1.00 13.38 371 ASP A C 1
ATOM 2579 O O . ASP A 1 327 ? 64.728 42.897 -34.581 1.00 12.88 371 ASP A O 1
ATOM 2584 N N . ALA A 1 328 ? 65.831 42.437 -32.652 1.00 12.86 372 ALA A N 1
ATOM 2585 C CA . ALA A 1 328 ? 66.093 41.051 -33.005 1.00 13.11 372 ALA A CA 1
ATOM 2586 C C . ALA A 1 328 ? 64.744 40.300 -33.170 1.00 13.42 372 ALA A C 1
ATOM 2587 O O . ALA A 1 328 ? 64.660 39.347 -33.942 1.00 14.07 372 ALA A O 1
ATOM 2589 N N . GLN A 1 329 ? 63.691 40.765 -32.482 1.00 12.41 373 GLN A N 1
ATOM 2590 C CA . GLN A 1 329 ? 62.372 40.121 -32.568 1.00 13.49 373 GLN A CA 1
ATOM 2591 C C . GLN A 1 329 ? 61.702 40.377 -33.927 1.00 13.02 373 GLN A C 1
ATOM 2592 O O . GLN A 1 329 ? 60.868 39.570 -34.344 1.00 13.54 373 GLN A O 1
ATOM 2598 N N . TYR A 1 330 ? 62.079 41.479 -34.586 1.00 12.27 374 TYR A N 1
ATOM 2599 C CA . TYR A 1 330 ? 61.591 41.875 -35.902 1.00 13.17 374 TYR A CA 1
ATOM 2600 C C . TYR A 1 330 ? 62.370 41.297 -37.089 1.00 14.25 374 TYR A C 1
ATOM 2601 O O . TYR A 1 330 ? 61.976 41.507 -38.230 1.00 14.79 374 TYR A O 1
ATOM 2610 N N . ALA A 1 331 ? 63.481 40.574 -36.845 1.00 14.78 375 ALA A N 1
ATOM 2611 C CA . ALA A 1 331 ? 64.076 39.747 -37.903 1.00 14.72 375 ALA A CA 1
ATOM 2612 C C . ALA A 1 331 ? 62.996 38.748 -38.354 1.00 14.90 375 ALA A C 1
ATOM 2613 O O . ALA A 1 331 ? 62.335 38.131 -37.504 1.00 14.20 375 ALA A O 1
ATOM 2615 N N . PRO A 1 332 ? 62.769 38.614 -39.667 1.00 14.37 376 PRO A N 1
ATOM 2616 C CA . PRO A 1 332 ? 61.639 37.797 -40.186 1.00 14.89 376 PRO A CA 1
ATOM 2617 C C . PRO A 1 332 ? 61.513 36.371 -39.592 1.00 15.15 376 PRO A C 1
ATOM 2618 O O . PRO A 1 332 ? 60.434 35.979 -39.136 1.00 13.68 376 PRO A O 1
ATOM 2622 N N . LEU A 1 333 ? 62.615 35.608 -39.566 1.00 16.84 377 LEU A N 1
ATOM 2623 C CA . LEU A 1 333 ? 62.553 34.235 -38.987 1.00 18.17 377 LEU A CA 1
ATOM 2624 C C . LEU A 1 333 ? 62.218 34.244 -37.494 1.00 15.52 377 LEU A C 1
ATOM 2625 O O . LEU A 1 333 ? 61.555 33.329 -36.972 1.00 14.37 377 LEU A O 1
ATOM 2630 N N . GLN A 1 334 ? 62.658 35.289 -36.804 1.00 14.04 378 GLN A N 1
ATOM 2631 C CA . GLN A 1 334 ? 62.394 35.407 -35.407 1.00 14.17 378 GLN A CA 1
ATOM 2632 C C . GLN A 1 334 ? 60.926 35.792 -35.190 1.00 14.12 378 GLN A C 1
ATOM 2633 O O . GLN A 1 334 ? 60.294 35.235 -34.305 1.00 12.28 378 GLN A O 1
ATOM 2639 N N . SER A 1 335 ? 60.423 36.787 -35.938 1.00 12.34 379 SER A N 1
ATOM 2640 C CA . SER A 1 335 ? 59.011 37.150 -35.851 1.00 12.95 379 SER A CA 1
ATOM 2641 C C . SER A 1 335 ? 58.075 35.951 -36.058 1.00 12.86 379 SER A C 1
ATOM 2642 O O . SER A 1 335 ? 57.100 35.776 -35.331 1.00 12.97 379 SER A O 1
ATOM 2645 N N . VAL A 1 336 ? 58.378 35.122 -37.057 1.00 14.18 380 VAL A N 1
ATOM 2646 C CA . VAL A 1 336 ? 57.525 34.017 -37.367 1.00 14.17 380 VAL A CA 1
ATOM 2647 C C . VAL A 1 336 ? 57.492 33.049 -36.170 1.00 14.04 380 VAL A C 1
ATOM 2648 O O . VAL A 1 336 ? 56.424 32.673 -35.716 1.00 14.03 380 VAL A O 1
ATOM 2652 N N . GLN A 1 337 ? 58.658 32.679 -35.647 1.00 13.95 381 GLN A N 1
ATOM 2653 C CA . GLN A 1 337 ? 58.705 31.744 -34.507 1.00 14.47 381 GLN A CA 1
ATOM 2654 C C . GLN A 1 337 ? 58.080 32.341 -33.258 1.00 14.28 381 GLN A C 1
ATOM 2655 O O . GLN A 1 337 ? 57.282 31.669 -32.563 1.00 14.16 381 GLN A O 1
ATOM 2661 N N . ASN A 1 338 ? 58.372 33.614 -32.979 1.00 13.69 382 ASN A N 1
ATOM 2662 C CA . ASN A 1 338 ? 57.796 34.239 -31.783 1.00 13.96 382 ASN A CA 1
ATOM 2663 C C . ASN A 1 338 ? 56.268 34.185 -31.791 1.00 13.53 382 ASN A C 1
ATOM 2664 O O . ASN A 1 338 ? 55.632 33.979 -30.754 1.00 13.58 382 ASN A O 1
ATOM 2669 N N . ASN A 1 339 ? 55.707 34.330 -32.978 1.00 14.38 383 ASN A N 1
ATOM 2670 C CA . ASN A 1 339 ? 54.262 34.338 -33.170 1.00 14.62 383 ASN A CA 1
ATOM 2671 C C . ASN A 1 339 ? 53.666 32.925 -33.048 1.00 14.38 383 ASN A C 1
ATOM 2672 O O . ASN A 1 339 ? 52.582 32.764 -32.508 1.00 15.09 383 ASN A O 1
ATOM 2677 N N . TRP A 1 340 ? 54.340 31.935 -33.627 1.00 14.41 384 TRP A N 1
ATOM 2678 C CA . TRP A 1 340 ? 53.713 30.635 -33.887 1.00 15.03 384 TRP A CA 1
ATOM 2679 C C . TRP A 1 340 ? 54.343 29.391 -33.249 1.00 16.26 384 TRP A C 1
ATOM 2680 O O . TRP A 1 340 ? 53.650 28.370 -33.145 1.00 17.96 384 TRP A O 1
ATOM 2691 N N . GLY A 1 341 ? 55.634 29.435 -32.912 1.00 17.32 385 GLY A N 1
ATOM 2692 C CA . GLY A 1 341 ? 56.333 28.276 -32.360 1.00 17.86 385 GLY A CA 1
ATOM 2693 C C . GLY A 1 341 ? 57.705 28.091 -32.941 1.00 19.01 385 GLY A C 1
ATOM 2694 O O . GLY A 1 341 ? 58.236 28.989 -33.580 1.00 17.89 385 GLY A O 1
ATOM 2695 N N . THR A 1 342 ? 58.302 26.920 -32.740 1.00 18.20 386 THR A N 1
ATOM 2696 C CA . THR A 1 342 ? 59.667 26.743 -33.189 1.00 17.11 386 THR A CA 1
ATOM 2697 C C . THR A 1 342 ? 59.934 25.335 -33.776 1.00 18.07 386 THR A C 1
ATOM 2698 O O . THR A 1 342 ? 59.014 24.591 -34.042 1.00 18.38 386 THR A O 1
ATOM 2702 N N . TYR A 1 343 ? 61.206 25.048 -34.005 1.00 18.54 387 TYR A N 1
ATOM 2703 C CA . TYR A 1 343 ? 61.685 23.839 -34.658 1.00 20.79 387 TYR A CA 1
ATOM 2704 C C . TYR A 1 343 ? 62.793 23.244 -33.797 1.00 22.83 387 TYR A C 1
ATOM 2705 O O . TYR A 1 343 ? 63.384 23.943 -32.954 1.00 21.88 387 TYR A O 1
ATOM 2714 N N . GLY A 1 344 ? 63.098 21.969 -34.058 1.00 24.75 388 GLY A N 1
ATOM 2715 C CA . GLY A 1 344 ? 64.331 21.330 -33.575 1.00 25.73 388 GLY A CA 1
ATOM 2716 C C . GLY A 1 344 ? 64.344 20.843 -32.136 1.00 27.73 388 GLY A C 1
ATOM 2717 O O . GLY A 1 344 ? 65.397 20.416 -31.654 1.00 28.96 388 GLY A O 1
ATOM 2718 N N . ASP A 1 345 ? 63.217 20.885 -31.433 1.00 27.15 389 ASP A N 1
ATOM 2719 C CA . ASP A 1 345 ? 63.169 20.349 -30.068 1.00 28.91 389 ASP A CA 1
ATOM 2720 C C . ASP A 1 345 ? 63.070 18.817 -30.108 1.00 32.84 389 ASP A C 1
ATOM 2721 O O . ASP A 1 345 ? 62.167 18.267 -30.741 1.00 31.13 389 ASP A O 1
ATOM 2726 N N . ASP A 1 346 ? 63.992 18.138 -29.419 1.00 37.35 390 ASP A N 1
ATOM 2727 C CA . ASP A 1 346 ? 63.871 16.682 -29.212 1.00 38.68 390 ASP A CA 1
ATOM 2728 C C . ASP A 1 346 ? 63.058 16.263 -27.960 1.00 38.36 390 ASP A C 1
ATOM 2729 O O . ASP A 1 346 ? 62.877 15.085 -27.744 1.00 37.68 390 ASP A O 1
ATOM 2734 N N . LYS A 1 347 ? 62.564 17.205 -27.154 1.00 37.77 391 LYS A N 1
ATOM 2735 C CA . LYS A 1 347 ? 61.809 16.877 -25.923 1.00 37.48 391 LYS A CA 1
ATOM 2736 C C . LYS A 1 347 ? 60.290 17.017 -26.035 1.00 36.39 391 LYS A C 1
ATOM 2737 O O . LYS A 1 347 ? 59.559 16.618 -25.125 1.00 34.43 391 LYS A O 1
ATOM 2743 N N . GLN A 1 348 ? 59.810 17.633 -27.119 1.00 34.48 392 GLN A N 1
ATOM 2744 C CA . GLN A 1 348 ? 58.379 17.729 -27.404 1.00 31.06 392 GLN A CA 1
ATOM 2745 C C . GLN A 1 348 ? 58.197 18.003 -28.902 1.00 27.19 392 GLN A C 1
ATOM 2746 O O . GLN A 1 348 ? 59.172 18.162 -29.628 1.00 26.59 392 GLN A O 1
ATOM 2752 N N . GLN A 1 349 ? 56.945 18.023 -29.350 1.00 25.53 393 GLN A N 1
ATOM 2753 C CA . GLN A 1 349 ? 56.633 18.271 -30.740 1.00 26.34 393 GLN A CA 1
ATOM 2754 C C . GLN A 1 349 ? 57.046 19.697 -31.155 1.00 24.03 393 GLN A C 1
ATOM 2755 O O . GLN A 1 349 ? 57.298 20.545 -30.305 1.00 22.12 393 GLN A O 1
ATOM 2761 N N . ASN A 1 350 ? 57.108 19.922 -32.458 1.00 23.92 394 ASN A N 1
ATOM 2762 C CA . ASN A 1 350 ? 57.513 21.221 -33.047 1.00 23.40 394 ASN A CA 1
ATOM 2763 C C . ASN A 1 350 ? 56.492 21.731 -34.043 1.00 22.10 394 ASN A C 1
ATOM 2764 O O . ASN A 1 350 ? 56.014 20.986 -34.872 1.00 23.49 394 ASN A O 1
ATOM 2769 N N . ILE A 1 351 ? 56.163 23.014 -33.954 1.00 21.10 395 ILE A N 1
ATOM 2770 C CA . ILE A 1 351 ? 55.291 23.655 -34.946 1.00 20.35 395 ILE A CA 1
ATOM 2771 C C . ILE A 1 351 ? 55.948 23.649 -36.343 1.00 19.36 395 ILE A C 1
ATOM 2772 O O . ILE A 1 351 ? 55.282 23.443 -37.386 1.00 19.02 395 ILE A O 1
ATOM 2777 N N . PHE A 1 352 ? 57.263 23.827 -36.365 1.00 18.80 396 PHE A N 1
ATOM 2778 C CA . PHE A 1 352 ? 58.014 23.968 -37.608 1.00 19.88 396 PHE A CA 1
ATOM 2779 C C . PHE A 1 352 ? 59.192 22.978 -37.775 1.00 21.46 396 PHE A C 1
ATOM 2780 O O . PHE A 1 352 ? 59.718 22.479 -36.791 1.00 21.25 396 PHE A O 1
ATOM 2788 N N . GLU A 1 353 ? 59.591 22.744 -39.013 1.00 22.47 397 GLU A N 1
ATOM 2789 C CA . GLU A 1 353 ? 60.950 22.271 -39.310 1.00 27.65 397 GLU A CA 1
ATOM 2790 C C . GLU A 1 353 ? 61.660 23.382 -40.058 1.00 26.56 397 GLU A C 1
ATOM 2791 O O . GLU A 1 353 ? 61.048 24.122 -40.840 1.00 24.92 397 GLU A O 1
ATOM 2797 N N . LEU A 1 354 ? 62.951 23.527 -39.789 1.00 26.07 398 LEU A N 1
ATOM 2798 C CA . LEU A 1 354 ? 63.760 24.498 -40.467 1.00 26.74 398 LEU A CA 1
ATOM 2799 C C . LEU A 1 354 ? 64.485 23.798 -41.598 1.00 29.91 398 LEU A C 1
ATOM 2800 O O . LEU A 1 354 ? 65.170 22.790 -41.368 1.00 28.87 398 LEU A O 1
ATOM 2805 N N . ASP A 1 355 ? 64.352 24.327 -42.804 1.00 29.07 399 ASP A N 1
ATOM 2806 C CA . ASP A 1 355 ? 65.158 23.852 -43.893 1.00 33.62 399 ASP A CA 1
ATOM 2807 C C . ASP A 1 355 ? 66.525 24.529 -43.794 1.00 37.12 399 ASP A C 1
ATOM 2808 O O . ASP A 1 355 ? 66.604 25.752 -43.938 1.00 34.29 399 ASP A O 1
ATOM 2813 N N . GLN A 1 356 ? 67.569 23.721 -43.535 1.00 38.62 400 GLN A N 1
ATOM 2814 C CA . GLN A 1 356 ? 68.947 24.203 -43.327 1.00 43.67 400 GLN A CA 1
ATOM 2815 C C . GLN A 1 356 ? 69.424 25.075 -44.451 1.00 40.83 400 GLN A C 1
ATOM 2816 O O . GLN A 1 356 ? 69.872 26.190 -44.220 1.00 43.31 400 GLN A O 1
ATOM 2822 N N . ALA A 1 357 ? 69.321 24.553 -45.670 1.00 39.82 401 ALA A N 1
ATOM 2823 C CA . ALA A 1 357 ? 69.859 25.218 -46.844 1.00 40.33 401 ALA A CA 1
ATOM 2824 C C . ALA A 1 357 ? 69.196 26.557 -47.155 1.00 40.95 401 ALA A C 1
ATOM 2825 O O . ALA A 1 357 ? 69.891 27.528 -47.449 1.00 38.17 401 ALA A O 1
ATOM 2827 N N . SER A 1 358 ? 67.860 26.584 -47.159 1.00 37.32 402 SER A N 1
ATOM 2828 C CA . SER A 1 358 ? 67.115 27.794 -47.516 1.00 33.67 402 SER A CA 1
ATOM 2829 C C . SER A 1 358 ? 66.861 28.713 -46.316 1.00 32.20 402 SER A C 1
ATOM 2830 O O . SER A 1 358 ? 66.402 29.832 -46.505 1.00 33.59 402 SER A O 1
ATOM 2833 N N . ASN A 1 359 ? 67.141 28.230 -45.101 1.00 31.61 403 ASN A N 1
ATOM 2834 C CA . ASN A 1 359 ? 66.870 28.953 -43.861 1.00 32.75 403 ASN A CA 1
ATOM 2835 C C . ASN A 1 359 ? 65.397 29.425 -43.839 1.00 29.94 403 ASN A C 1
ATOM 2836 O O . ASN A 1 359 ? 65.110 30.603 -43.708 1.00 30.61 403 ASN A O 1
ATOM 2841 N N . SER A 1 360 ? 64.486 28.483 -44.056 1.00 27.44 404 SER A N 1
ATOM 2842 C CA . SER A 1 360 ? 63.058 28.778 -44.066 1.00 24.90 404 SER A CA 1
ATOM 2843 C C . SER A 1 360 ? 62.302 27.725 -43.298 1.00 23.54 404 SER A C 1
ATOM 2844 O O . SER A 1 360 ? 62.735 26.560 -43.150 1.00 22.85 404 SER A O 1
ATOM 2847 N N . LEU A 1 361 ? 61.151 28.149 -42.797 1.00 21.90 405 LEU A N 1
ATOM 2848 C CA . LEU A 1 361 ? 60.329 27.363 -41.910 1.00 20.81 405 LEU A CA 1
ATOM 2849 C C . LEU A 1 361 ? 59.160 26.740 -42.663 1.00 21.99 405 LEU A C 1
ATOM 2850 O O . LEU A 1 361 ? 58.560 27.387 -43.535 1.00 19.72 405 LEU A O 1
ATOM 2855 N N . LYS A 1 362 ? 58.851 25.485 -42.333 1.00 21.43 406 LYS A N 1
ATOM 2856 C CA . LYS A 1 362 ? 57.662 24.788 -42.828 1.00 22.30 406 LYS A CA 1
ATOM 2857 C C . LYS A 1 362 ? 56.852 24.254 -41.669 1.00 21.05 406 LYS A C 1
ATOM 2858 O O . LYS A 1 362 ? 57.391 23.607 -40.782 1.00 20.35 406 LYS A O 1
ATOM 2860 N N . HIS A 1 363 ? 55.536 24.490 -41.688 1.00 20.53 407 HIS A N 1
ATOM 2861 C CA . HIS A 1 363 ? 54.662 23.952 -40.673 1.00 20.93 407 HIS A CA 1
ATOM 2862 C C . HIS A 1 363 ? 54.632 22.440 -40.730 1.00 24.05 407 HIS A C 1
ATOM 2863 O O . HIS A 1 363 ? 54.542 21.878 -41.816 1.00 25.31 407 HIS A O 1
ATOM 2870 N N . LEU A 1 364 ? 54.670 21.791 -39.568 1.00 24.55 408 LEU A N 1
ATOM 2871 C CA . LEU A 1 364 ? 54.587 20.345 -39.492 1.00 27.00 408 LEU A CA 1
ATOM 2872 C C . LEU A 1 364 ? 53.176 19.877 -39.153 1.00 31.14 408 LEU A C 1
ATOM 2873 O O . LEU A 1 364 ? 52.417 20.590 -38.509 1.00 31.22 408 LEU A O 1
ATOM 2878 N N . PRO A 1 365 ? 52.829 18.658 -39.575 1.00 33.68 409 PRO A N 1
ATOM 2879 C CA . PRO A 1 365 ? 51.583 18.063 -39.094 1.00 35.96 409 PRO A CA 1
ATOM 2880 C C . PRO A 1 365 ? 51.747 17.666 -37.628 1.00 35.83 409 PRO A C 1
ATOM 2881 O O . PRO A 1 365 ? 52.822 17.233 -37.238 1.00 39.21 409 PRO A O 1
ATOM 2885 N N . LEU A 1 366 ? 50.707 17.853 -36.825 1.00 37.60 410 LEU A N 1
ATOM 2886 C CA . LEU A 1 366 ? 50.775 17.692 -35.366 1.00 39.55 410 LEU A CA 1
ATOM 2887 C C . LEU A 1 366 ? 49.828 16.593 -34.873 1.00 43.31 410 LEU A C 1
ATOM 2888 O O . LEU A 1 366 ? 48.804 16.346 -35.498 1.00 41.14 410 LEU A O 1
ATOM 2893 N N . ASN A 1 367 ? 50.159 15.997 -33.723 1.00 46.91 411 ASN A N 1
ATOM 2894 C CA . ASN A 1 367 ? 49.323 14.959 -33.088 1.00 54.65 411 ASN A CA 1
ATOM 2895 C C . ASN A 1 367 ? 49.170 15.153 -31.569 1.00 54.09 411 ASN A C 1
ATOM 2896 O O . ASN A 1 367 ? 49.821 16.022 -30.960 1.00 49.23 411 ASN A O 1
ATOM 2901 N N . GLY A 1 368 ? 48.300 14.331 -30.979 1.00 49.80 412 GLY A N 1
ATOM 2902 C CA . GLY A 1 368 ? 48.100 14.293 -29.533 1.00 50.66 412 GLY A CA 1
ATOM 2903 C C . GLY A 1 368 ? 47.468 15.577 -29.024 1.00 45.84 412 GLY A C 1
ATOM 2904 O O . GLY A 1 368 ? 46.520 16.085 -29.614 1.00 45.56 412 GLY A O 1
ATOM 2905 N N . THR A 1 369 ? 48.005 16.110 -27.934 1.00 44.73 413 THR A N 1
ATOM 2906 C CA . THR A 1 369 ? 47.573 17.412 -27.428 1.00 44.00 413 THR A CA 1
ATOM 2907 C C . THR A 1 369 ? 48.152 18.615 -28.227 1.00 42.88 413 THR A C 1
ATOM 2908 O O . THR A 1 369 ? 47.806 19.742 -27.911 1.00 37.58 413 THR A O 1
ATOM 2912 N N . ALA A 1 370 ? 49.021 18.388 -29.229 1.00 39.86 414 ALA A N 1
ATOM 2913 C CA . ALA A 1 370 ? 49.779 19.492 -29.856 1.00 41.44 414 ALA A CA 1
ATOM 2914 C C . ALA A 1 370 ? 48.918 20.499 -30.638 1.00 42.47 414 ALA A C 1
ATOM 2915 O O . ALA A 1 370 ? 49.107 21.715 -30.477 1.00 41.13 414 ALA A O 1
ATOM 2917 N N . PRO A 1 371 ? 47.936 20.018 -31.438 1.00 43.08 415 PRO A N 1
ATOM 2918 C CA . PRO A 1 371 ? 47.037 20.995 -32.090 1.00 39.30 415 PRO A CA 1
ATOM 2919 C C . PRO A 1 371 ? 46.396 21.970 -31.115 1.00 38.94 415 PRO A C 1
ATOM 2920 O O . PRO A 1 371 ? 46.235 23.144 -31.429 1.00 42.24 415 PRO A O 1
ATOM 2924 N N . ALA A 1 372 ? 46.038 21.491 -29.930 1.00 39.55 416 ALA A N 1
ATOM 2925 C CA . ALA A 1 372 ? 45.362 22.331 -28.952 1.00 39.49 416 ALA A CA 1
ATOM 2926 C C . ALA A 1 372 ? 46.311 23.243 -28.132 1.00 38.08 416 ALA A C 1
ATOM 2927 O O . ALA A 1 372 ? 45.914 24.324 -27.705 1.00 42.08 416 ALA A O 1
ATOM 2929 N N . GLU A 1 373 ? 47.545 22.802 -27.908 1.00 35.43 417 GLU A N 1
ATOM 2930 C CA . GLU A 1 373 ? 48.388 23.367 -26.852 1.00 32.19 417 GLU A CA 1
ATOM 2931 C C . GLU A 1 373 ? 49.807 23.765 -27.234 1.00 26.40 417 GLU A C 1
ATOM 2932 O O . GLU A 1 373 ? 50.449 24.513 -26.476 1.00 23.16 417 GLU A O 1
ATOM 2938 N N . LEU A 1 374 ? 50.324 23.231 -28.334 1.00 23.92 418 LEU A N 1
ATOM 2939 C CA . LEU A 1 374 ? 51.747 23.345 -28.587 1.00 23.61 418 LEU A CA 1
ATOM 2940 C C . LEU A 1 374 ? 52.143 24.809 -28.875 1.00 22.92 418 LEU A C 1
ATOM 2941 O O . LEU A 1 374 ? 53.213 25.266 -28.443 1.00 22.22 418 LEU A O 1
ATOM 2946 N N . ARG A 1 375 ? 51.262 25.555 -29.546 1.00 23.34 419 ARG A N 1
ATOM 2947 C CA . ARG A 1 375 ? 51.570 26.961 -29.849 1.00 21.46 419 ARG A CA 1
ATOM 2948 C C . ARG A 1 375 ? 51.716 27.747 -28.526 1.00 20.58 419 ARG A C 1
ATOM 2949 O O . ARG A 1 375 ? 52.708 28.458 -28.306 1.00 21.52 419 ARG A O 1
ATOM 2957 N N . GLN A 1 376 ? 50.741 27.584 -27.643 1.00 20.19 420 GLN A N 1
ATOM 2958 C CA . GLN A 1 376 ? 50.761 28.253 -26.334 1.00 21.26 420 GLN A CA 1
ATOM 2959 C C . GLN A 1 376 ? 51.972 27.900 -25.493 1.00 20.79 420 GLN A C 1
ATOM 2960 O O . GLN A 1 376 ? 52.434 28.728 -24.730 1.00 21.10 420 GLN A O 1
ATOM 2966 N N . LYS A 1 377 ? 52.448 26.658 -25.610 1.00 21.07 421 LYS A N 1
ATOM 2967 C CA . LYS A 1 377 ? 53.616 26.208 -24.875 1.00 20.22 421 LYS A CA 1
ATOM 2968 C C . LYS A 1 377 ? 54.942 26.732 -25.397 1.00 19.12 421 LYS A C 1
ATOM 2969 O O . LYS A 1 377 ? 55.906 26.785 -24.626 1.00 20.36 421 LYS A O 1
ATOM 2975 N N . THR A 1 378 ? 54.996 27.122 -26.684 1.00 18.25 422 THR A N 1
ATOM 2976 C CA . THR A 1 378 ? 56.269 27.361 -27.395 1.00 17.69 422 THR A CA 1
ATOM 2977 C C . THR A 1 378 ? 56.440 28.755 -28.020 1.00 18.12 422 THR A C 1
ATOM 2978 O O . THR A 1 378 ? 57.573 29.166 -28.246 1.00 17.69 422 THR A O 1
ATOM 2982 N N . GLU A 1 379 ? 55.337 29.438 -28.335 1.00 17.67 423 GLU A N 1
ATOM 2983 C CA . GLU A 1 379 ? 55.371 30.818 -28.821 1.00 17.92 423 GLU A CA 1
ATOM 2984 C C . GLU A 1 379 ? 55.835 31.760 -27.710 1.00 17.77 423 GLU A C 1
ATOM 2985 O O . GLU A 1 379 ? 55.799 31.422 -26.516 1.00 19.05 423 GLU A O 1
ATOM 2991 N N . VAL A 1 380 ? 56.222 32.975 -28.079 1.00 16.66 424 VAL A N 1
ATOM 2992 C CA . VAL A 1 380 ? 56.526 33.978 -27.077 1.00 17.96 424 VAL A CA 1
ATOM 2993 C C . VAL A 1 380 ? 55.711 35.252 -27.160 1.00 17.55 424 VAL A C 1
ATOM 2994 O O . VAL A 1 380 ? 55.721 36.028 -26.198 1.00 17.08 424 VAL A O 1
ATOM 2998 N N . GLY A 1 381 ? 55.035 35.506 -28.277 1.00 16.88 425 GLY A N 1
ATOM 2999 C CA . GLY A 1 381 ? 54.265 36.739 -28.429 1.00 17.31 425 GLY A CA 1
ATOM 3000 C C . GLY A 1 381 ? 55.211 37.907 -28.520 1.00 16.93 425 GLY A C 1
ATOM 3001 O O . GLY A 1 381 ? 56.307 37.785 -29.077 1.00 18.25 425 GLY A O 1
ATOM 3002 N N . GLY A 1 382 ? 54.805 39.031 -27.943 1.00 16.95 426 GLY A N 1
ATOM 3003 C CA . GLY A 1 382 ? 55.598 40.219 -27.959 1.00 16.78 426 GLY A CA 1
ATOM 3004 C C . GLY A 1 382 ? 55.594 40.932 -29.302 1.00 15.69 426 GLY A C 1
ATOM 3005 O O . GLY A 1 382 ? 54.811 40.586 -30.208 1.00 15.31 426 GLY A O 1
ATOM 3006 N N . PRO A 1 383 ? 56.501 41.917 -29.452 1.00 15.49 427 PRO A N 1
ATOM 3007 C CA . PRO A 1 383 ? 56.542 42.723 -30.674 1.00 15.25 427 PRO A CA 1
ATOM 3008 C C . PRO A 1 383 ? 57.166 41.924 -31.823 1.00 15.19 427 PRO A C 1
ATOM 3009 O O . PRO A 1 383 ? 58.210 41.256 -31.648 1.00 16.88 427 PRO A O 1
ATOM 3013 N N . LEU A 1 384 ? 56.547 41.986 -32.997 1.00 13.39 428 LEU A N 1
ATOM 3014 C CA . LEU A 1 384 ? 56.971 41.210 -34.137 1.00 13.03 428 LEU A CA 1
ATOM 3015 C C . LEU A 1 384 ? 56.211 41.632 -35.383 1.00 12.77 428 LEU A C 1
ATOM 3016 O O . LEU A 1 384 ? 55.156 42.331 -35.313 1.00 12.46 428 LEU A O 1
ATOM 3021 N N . ALA A 1 385 ? 56.734 41.206 -36.526 1.00 13.39 429 ALA A N 1
ATOM 3022 C CA . ALA A 1 385 ? 56.081 41.447 -37.793 1.00 13.50 429 ALA A CA 1
ATOM 3023 C C . ALA A 1 385 ? 56.231 40.315 -38.772 1.00 13.77 429 ALA A C 1
ATOM 3024 O O . ALA A 1 385 ? 57.346 39.870 -39.045 1.00 13.32 429 ALA A O 1
ATOM 3026 N N . ILE A 1 386 ? 55.081 39.892 -39.297 1.00 12.87 430 ILE A N 1
ATOM 3027 C CA . ILE A 1 386 ? 54.990 38.942 -40.414 1.00 14.20 430 ILE A CA 1
ATOM 3028 C C . ILE A 1 386 ? 54.241 39.636 -41.544 1.00 14.99 430 ILE A C 1
ATOM 3029 O O . ILE A 1 386 ? 53.049 39.987 -41.414 1.00 14.05 430 ILE A O 1
ATOM 3034 N N . LEU A 1 387 ? 54.955 39.843 -42.638 1.00 15.09 431 LEU A N 1
ATOM 3035 C CA . LEU A 1 387 ? 54.413 40.515 -43.817 1.00 16.01 431 LEU A CA 1
ATOM 3036 C C . LEU A 1 387 ? 53.990 39.443 -44.803 1.00 15.87 431 LEU A C 1
ATOM 3037 O O . LEU A 1 387 ? 54.535 38.328 -44.813 1.00 14.08 431 LEU A O 1
ATOM 3042 N N . ASP A 1 388 ? 52.997 39.792 -45.610 1.00 16.21 432 ASP A N 1
ATOM 3043 C CA . ASP A 1 388 ? 52.478 38.889 -46.604 1.00 18.23 432 ASP A CA 1
ATOM 3044 C C . ASP A 1 388 ? 53.547 38.440 -47.613 1.00 18.85 432 ASP A C 1
ATOM 3045 O O . ASP A 1 388 ? 53.489 37.316 -48.083 1.00 17.82 432 ASP A O 1
ATOM 3050 N N . SER A 1 389 ? 54.554 39.276 -47.876 1.00 18.89 433 SER A N 1
ATOM 3051 C CA . SER A 1 389 ? 55.705 38.867 -48.692 1.00 20.11 433 SER A CA 1
ATOM 3052 C C . SER A 1 389 ? 56.577 37.706 -48.115 1.00 18.96 433 SER A C 1
ATOM 3053 O O . SER A 1 389 ? 57.404 37.138 -48.820 1.00 19.11 433 SER A O 1
ATOM 3056 N N . TYR A 1 390 ? 56.446 37.397 -46.835 1.00 17.71 434 TYR A N 1
ATOM 3057 C CA . TYR A 1 390 ? 57.287 36.362 -46.208 1.00 17.43 434 TYR A CA 1
ATOM 3058 C C . TYR A 1 390 ? 56.844 34.939 -46.613 1.00 16.93 434 TYR A C 1
ATOM 3059 O O . TYR A 1 390 ? 57.646 33.996 -46.506 1.00 16.73 434 TYR A O 1
ATOM 3068 N N . TYR A 1 391 ? 55.569 34.780 -47.013 1.00 17.34 435 TYR A N 1
ATOM 3069 C CA . TYR A 1 391 ? 55.036 33.440 -47.274 1.00 17.49 435 TYR A CA 1
ATOM 3070 C C . TYR A 1 391 ? 55.676 32.886 -48.521 1.00 19.68 435 TYR A C 1
ATOM 3071 O O . TYR A 1 391 ? 55.761 33.597 -49.518 1.00 20.06 435 TYR A O 1
ATOM 3080 N N . GLY A 1 392 ? 56.192 31.652 -48.433 1.00 21.01 436 GLY A N 1
ATOM 3081 C CA . GLY A 1 392 ? 56.926 31.032 -49.538 1.00 22.22 436 GLY A CA 1
ATOM 3082 C C . GLY A 1 392 ? 58.400 31.416 -49.624 1.00 24.98 436 GLY A C 1
ATOM 3083 O O . GLY A 1 392 ? 59.116 30.968 -50.545 1.00 26.26 436 GLY A O 1
ATOM 3084 N N . LYS A 1 393 ? 58.870 32.257 -48.706 1.00 24.80 437 LYS A N 1
ATOM 3085 C CA . LYS A 1 393 ? 60.260 32.721 -48.687 1.00 24.97 437 LYS A CA 1
ATOM 3086 C C . LYS A 1 393 ? 60.873 32.419 -47.323 1.00 24.74 437 LYS A C 1
ATOM 3087 O O . LYS A 1 393 ? 61.874 31.704 -47.222 1.00 25.45 437 LYS A O 1
ATOM 3093 N N . VAL A 1 394 ? 60.243 32.943 -46.277 1.00 22.00 438 VAL A N 1
ATOM 3094 C CA . VAL A 1 394 ? 60.647 32.753 -44.874 1.00 20.44 438 VAL A CA 1
ATOM 3095 C C . VAL A 1 394 ? 59.930 31.584 -44.217 1.00 18.76 438 VAL A C 1
ATOM 3096 O O . VAL A 1 394 ? 60.497 30.882 -43.377 1.00 18.97 438 VAL A O 1
ATOM 3100 N N . THR A 1 395 ? 58.650 31.407 -44.545 1.00 17.24 439 THR A N 1
ATOM 3101 C CA . THR A 1 395 ? 57.820 30.486 -43.871 1.00 18.25 439 THR A CA 1
ATOM 3102 C C . THR A 1 395 ? 56.640 30.092 -44.743 1.00 18.87 439 THR A C 1
ATOM 3103 O O . THR A 1 395 ? 56.252 30.823 -45.650 1.00 19.33 439 THR A O 1
ATOM 3107 N N . THR A 1 396 ? 56.077 28.943 -44.441 1.00 20.15 440 THR A N 1
ATOM 3108 C CA . THR A 1 396 ? 54.747 28.605 -44.892 1.00 21.14 440 THR A CA 1
ATOM 3109 C C . THR A 1 396 ? 53.688 29.345 -44.092 1.00 21.66 440 THR A C 1
ATOM 3110 O O . THR A 1 396 ? 53.907 29.746 -42.958 1.00 19.42 440 THR A O 1
ATOM 3114 N N . MET A 1 397 ? 52.516 29.497 -44.703 1.00 21.81 441 MET A N 1
ATOM 3115 C CA . MET A 1 397 ? 51.300 29.908 -44.010 1.00 23.77 441 MET A CA 1
ATOM 3116 C C . MET A 1 397 ? 50.655 28.729 -43.295 1.00 20.78 441 MET A C 1
ATOM 3117 O O . MET A 1 397 ? 50.639 27.661 -43.817 1.00 21.43 441 MET A O 1
ATOM 3122 N N . PRO A 1 398 ? 50.064 28.938 -42.124 1.00 21.04 442 PRO A N 1
ATOM 3123 C CA . PRO A 1 398 ? 49.240 27.904 -41.535 1.00 21.54 442 PRO A CA 1
ATOM 3124 C C . PRO A 1 398 ? 48.153 27.415 -42.514 1.00 21.79 442 PRO A C 1
ATOM 3125 O O . PRO A 1 398 ? 47.552 28.230 -43.234 1.00 18.65 442 PRO A O 1
ATOM 3129 N N . ASP A 1 399 ? 47.948 26.098 -42.558 1.00 20.79 443 ASP A N 1
ATOM 3130 C CA . ASP A 1 399 ? 47.027 25.488 -43.531 1.00 23.72 443 ASP A CA 1
ATOM 3131 C C . ASP A 1 399 ? 45.596 26.048 -43.442 1.00 20.37 443 ASP A C 1
ATOM 3132 O O . ASP A 1 399 ? 44.972 26.250 -44.462 1.00 19.97 443 ASP A O 1
ATOM 3137 N N . ASP A 1 400 ? 45.094 26.229 -42.237 1.00 20.52 444 ASP A N 1
ATOM 3138 C CA . ASP A 1 400 ? 43.748 26.751 -42.051 1.00 22.51 444 ASP A CA 1
ATOM 3139 C C . ASP A 1 400 ? 43.608 28.190 -42.547 1.00 19.67 444 ASP A C 1
ATOM 3140 O O . ASP A 1 400 ? 42.576 28.540 -43.124 1.00 18.34 444 ASP A O 1
ATOM 3145 N N . ALA A 1 401 ? 44.659 28.992 -42.360 1.00 19.74 445 ALA A N 1
ATOM 3146 C CA . ALA A 1 401 ? 44.660 30.364 -42.871 1.00 18.44 445 ALA A CA 1
ATOM 3147 C C . ALA A 1 401 ? 44.670 30.371 -44.378 1.00 17.76 445 ALA A C 1
ATOM 3148 O O . ALA A 1 401 ? 43.944 31.148 -45.012 1.00 16.98 445 ALA A O 1
ATOM 3150 N N . LYS A 1 402 ? 45.511 29.518 -44.963 1.00 19.14 446 LYS A N 1
ATOM 3151 C CA . LYS A 1 402 ? 45.606 29.426 -46.413 1.00 19.19 446 LYS A CA 1
ATOM 3152 C C . LYS A 1 402 ? 44.255 29.047 -47.009 1.00 19.38 446 LYS A C 1
ATOM 3153 O O . LYS A 1 402 ? 43.826 29.624 -48.010 1.00 17.52 446 LYS A O 1
ATOM 3159 N N . TRP A 1 403 ? 43.631 28.036 -46.436 1.00 17.57 447 TRP A N 1
ATOM 3160 C CA . TRP A 1 403 ? 42.305 27.582 -46.876 1.00 18.48 447 TRP A CA 1
ATOM 3161 C C . TRP A 1 403 ? 41.291 28.752 -46.875 1.00 16.99 447 TRP A C 1
ATOM 3162 O O . TRP A 1 403 ? 40.646 28.994 -47.872 1.00 17.63 447 TRP A O 1
ATOM 3173 N N . ARG A 1 404 ? 41.217 29.485 -45.769 1.00 16.03 448 ARG A N 1
ATOM 3174 C CA . ARG A 1 404 ? 40.274 30.593 -45.621 1.00 15.86 448 ARG A CA 1
ATOM 3175 C C . ARG A 1 404 ? 40.602 31.714 -46.612 1.00 15.58 448 ARG A C 1
ATOM 3176 O O . ARG A 1 404 ? 39.713 32.238 -47.249 1.00 15.13 448 ARG A O 1
ATOM 3184 N N . LEU A 1 405 ? 41.882 32.059 -46.762 1.00 17.52 449 LEU A N 1
ATOM 3185 C CA . LEU A 1 405 ? 42.304 33.091 -47.723 1.00 17.28 449 LEU A CA 1
ATOM 3186 C C . LEU A 1 405 ? 41.860 32.785 -49.117 1.00 17.65 449 LEU A C 1
ATOM 3187 O O . LEU A 1 405 ? 41.424 33.681 -49.847 1.00 16.87 449 LEU A O 1
ATOM 3192 N N . ASP A 1 406 ? 42.010 31.528 -49.519 1.00 16.90 450 ASP A N 1
ATOM 3193 C CA . ASP A 1 406 ? 41.632 31.145 -50.863 1.00 16.27 450 ASP A CA 1
ATOM 3194 C C . ASP A 1 406 ? 40.106 31.249 -51.068 1.00 15.51 450 ASP A C 1
ATOM 3195 O O . ASP A 1 406 ? 39.693 31.720 -52.117 1.00 15.31 450 ASP A O 1
ATOM 3200 N N . LEU A 1 407 ? 39.291 30.899 -50.068 1.00 14.81 451 LEU A N 1
ATOM 3201 C CA . LEU A 1 407 ? 37.842 31.125 -50.150 1.00 15.56 451 LEU A CA 1
ATOM 3202 C C . LEU A 1 407 ? 37.508 32.613 -50.285 1.00 15.29 451 LEU A C 1
ATOM 3203 O O . LEU A 1 407 ? 36.682 33.006 -51.109 1.00 15.11 451 LEU A O 1
ATOM 3208 N N . ILE A 1 408 ? 38.158 33.447 -49.466 1.00 14.76 452 ILE A N 1
ATOM 3209 C CA . ILE A 1 408 ? 37.957 34.894 -49.519 1.00 14.21 452 ILE A CA 1
ATOM 3210 C C . ILE A 1 408 ? 38.228 35.434 -50.932 1.00 15.10 452 ILE A C 1
ATOM 3211 O O . ILE A 1 408 ? 37.417 36.202 -51.492 1.00 13.80 452 ILE A O 1
ATOM 3216 N N . LYS A 1 409 ? 39.356 35.025 -51.499 1.00 16.42 453 LYS A N 1
ATOM 3217 C CA . LYS A 1 409 ? 39.722 35.433 -52.821 1.00 17.68 453 LYS A CA 1
ATOM 3218 C C . LYS A 1 409 ? 38.719 34.980 -53.905 1.00 18.64 453 LYS A C 1
ATOM 3219 O O . LYS A 1 409 ? 38.387 35.767 -54.789 1.00 17.24 453 LYS A O 1
ATOM 3225 N N . GLU A 1 410 ? 38.316 33.707 -53.849 1.00 18.07 454 GLU A N 1
ATOM 3226 C CA . GLU A 1 410 ? 37.405 33.074 -54.819 1.00 20.30 454 GLU A CA 1
ATOM 3227 C C . GLU A 1 410 ? 35.992 33.686 -54.769 1.00 18.94 454 GLU A C 1
ATOM 3228 O O . GLU A 1 410 ? 35.448 34.038 -55.813 1.00 18.90 454 GLU A O 1
ATOM 3234 N N . TYR A 1 411 ? 35.440 33.839 -53.563 1.00 16.58 455 TYR A N 1
ATOM 3235 C CA . TYR A 1 411 ? 34.031 34.228 -53.407 1.00 17.11 455 TYR A CA 1
ATOM 3236 C C . TYR A 1 411 ? 33.781 35.724 -53.213 1.00 16.50 455 TYR A C 1
ATOM 3237 O O . TYR A 1 411 ? 32.747 36.228 -53.651 1.00 16.38 455 TYR A O 1
ATOM 3246 N N . TYR A 1 412 ? 34.680 36.413 -52.518 1.00 15.31 456 TYR A N 1
ATOM 3247 C CA . TYR A 1 412 ? 34.352 37.762 -51.992 1.00 14.05 456 TYR A CA 1
ATOM 3248 C C . TYR A 1 412 ? 35.124 38.917 -52.612 1.00 13.81 456 TYR A C 1
ATOM 3249 O O . TYR A 1 412 ? 34.561 39.975 -52.896 1.00 13.55 456 TYR A O 1
ATOM 3258 N N . VAL A 1 413 ? 36.427 38.743 -52.794 1.00 13.41 457 VAL A N 1
ATOM 3259 C CA . VAL A 1 413 ? 37.254 39.807 -53.312 1.00 13.96 457 VAL A CA 1
ATOM 3260 C C . VAL A 1 413 ? 36.739 40.496 -54.595 1.00 14.23 457 VAL A C 1
ATOM 3261 O O . VAL A 1 413 ? 36.741 41.725 -54.647 1.00 14.47 457 VAL A O 1
ATOM 3265 N N . PRO A 1 414 ? 36.216 39.732 -55.576 1.00 15.16 458 PRO A N 1
ATOM 3266 C CA . PRO A 1 414 ? 35.686 40.375 -56.776 1.00 14.84 458 PRO A CA 1
ATOM 3267 C C . PRO A 1 414 ? 34.566 41.401 -56.539 1.00 14.59 458 PRO A C 1
ATOM 3268 O O . PRO A 1 414 ? 34.363 42.295 -57.381 1.00 14.00 458 PRO A O 1
ATOM 3272 N N . TYR A 1 415 ? 33.888 41.294 -55.389 1.00 14.03 459 TYR A N 1
ATOM 3273 C CA . TYR A 1 415 ? 32.747 42.135 -55.055 1.00 13.96 459 TYR A CA 1
ATOM 3274 C C . TYR A 1 415 ? 33.059 43.205 -53.988 1.00 13.40 459 TYR A C 1
ATOM 3275 O O . TYR A 1 415 ? 32.158 43.925 -53.625 1.00 13.14 459 TYR A O 1
ATOM 3284 N N . MET A 1 416 ? 34.318 43.296 -53.529 1.00 13.00 460 MET A N 1
ATOM 3285 C CA . MET A 1 416 ? 34.783 44.335 -52.593 1.00 12.63 460 MET A CA 1
ATOM 3286 C C . MET A 1 416 ? 35.228 45.557 -53.371 1.00 14.23 460 MET A C 1
ATOM 3287 O O . MET A 1 416 ? 36.430 45.723 -53.751 1.00 15.07 460 MET A O 1
ATOM 3292 N N . SER A 1 417 ? 34.281 46.437 -53.621 1.00 12.75 461 SER A N 1
ATOM 3293 C CA . SER A 1 417 ? 34.509 47.563 -54.481 1.00 12.64 461 SER A CA 1
ATOM 3294 C C . SER A 1 417 ? 35.135 48.764 -53.786 1.00 12.24 461 SER A C 1
ATOM 3295 O O . SER A 1 417 ? 35.503 49.715 -54.467 1.00 14.39 461 SER A O 1
ATOM 3298 N N . ASN A 1 418 ? 35.230 48.748 -52.468 1.00 12.00 462 ASN A N 1
ATOM 3299 C CA . ASN A 1 418 ? 35.781 49.880 -51.715 1.00 12.33 462 ASN A CA 1
ATOM 3300 C C . ASN A 1 418 ? 37.310 49.794 -51.684 1.00 12.21 462 ASN A C 1
ATOM 3301 O O . ASN A 1 418 ? 37.872 48.817 -51.190 1.00 11.15 462 ASN A O 1
ATOM 3306 N N . VAL A 1 419 ? 37.951 50.838 -52.198 1.00 11.55 463 VAL A N 1
ATOM 3307 C CA . VAL A 1 419 ? 39.426 50.923 -52.247 1.00 11.24 463 VAL A CA 1
ATOM 3308 C C . VAL A 1 419 ? 40.009 50.757 -50.829 1.00 12.09 463 VAL A C 1
ATOM 3309 O O . VAL A 1 419 ? 41.013 50.024 -50.595 1.00 11.81 463 VAL A O 1
ATOM 3313 N N . ASN A 1 420 ? 39.358 51.431 -49.882 1.00 11.58 464 ASN A N 1
ATOM 3314 C CA . ASN A 1 420 ? 39.824 51.503 -48.522 1.00 12.23 464 ASN A CA 1
ATOM 3315 C C . ASN A 1 420 ? 38.843 50.970 -47.526 1.00 11.58 464 ASN A C 1
ATOM 3316 O O . ASN A 1 420 ? 37.638 50.955 -47.754 1.00 11.23 464 ASN A O 1
ATOM 3321 N N . ASN A 1 421 ? 39.397 50.557 -46.397 1.00 12.28 465 ASN A N 1
ATOM 3322 C CA . ASN A 1 421 ? 38.611 50.378 -45.142 1.00 11.98 465 ASN A CA 1
ATOM 3323 C C . ASN A 1 421 ? 39.074 51.455 -44.136 1.00 12.17 465 ASN A C 1
ATOM 3324 O O . ASN A 1 421 ? 39.813 52.371 -44.515 1.00 12.16 465 ASN A O 1
ATOM 3329 N N . TYR A 1 422 ? 38.566 51.398 -42.904 1.00 11.70 466 TYR A N 1
ATOM 3330 C CA . TYR A 1 422 ? 38.852 52.445 -41.904 1.00 12.65 466 TYR A CA 1
ATOM 3331 C C . TYR A 1 422 ? 40.121 52.051 -41.134 1.00 13.99 466 TYR A C 1
ATOM 3332 O O . TYR A 1 422 ? 40.154 50.948 -40.545 1.00 14.68 466 TYR A O 1
ATOM 3341 N N . PRO A 1 423 ? 41.141 52.927 -41.105 1.00 15.14 467 PRO A N 1
ATOM 3342 C CA . PRO A 1 423 ? 42.416 52.544 -40.519 1.00 16.58 467 PRO A CA 1
ATOM 3343 C C . PRO A 1 423 ? 42.412 52.594 -38.976 1.00 20.28 467 PRO A C 1
ATOM 3344 O O . PRO A 1 423 ? 41.692 53.389 -38.371 1.00 21.48 467 PRO A O 1
ATOM 3348 N N . ARG A 1 424 ? 43.249 51.772 -38.376 1.00 21.92 468 ARG A N 1
ATOM 3349 C CA . ARG A 1 424 ? 43.360 51.657 -36.907 1.00 24.65 468 ARG A CA 1
ATOM 3350 C C . ARG A 1 424 ? 44.128 52.845 -36.282 1.00 22.11 468 ARG A C 1
ATOM 3351 O O . ARG A 1 424 ? 45.129 52.620 -35.636 1.00 20.59 468 ARG A O 1
ATOM 3359 N N . VAL A 1 425 ? 43.642 54.071 -36.462 1.00 20.72 469 VAL A N 1
ATOM 3360 C CA . VAL A 1 425 ? 44.380 55.269 -36.081 1.00 20.90 469 VAL A CA 1
ATOM 3361 C C . VAL A 1 425 ? 44.496 55.366 -34.568 1.00 19.61 469 VAL A C 1
ATOM 3362 O O . VAL A 1 425 ? 43.657 54.858 -33.873 1.00 18.04 469 VAL A O 1
ATOM 3366 N N . PHE A 1 426 ? 45.537 56.042 -34.096 1.00 19.05 470 PHE A N 1
ATOM 3367 C CA . PHE A 1 426 ? 45.763 56.377 -32.713 1.00 18.74 470 PHE A CA 1
ATOM 3368 C C . PHE A 1 426 ? 45.201 57.788 -32.409 1.00 18.31 470 PHE A C 1
ATOM 3369 O O . PHE A 1 426 ? 45.744 58.777 -32.850 1.00 18.41 470 PHE A O 1
ATOM 3377 N N . MET A 1 427 ? 44.133 57.872 -31.636 1.00 17.90 471 MET A N 1
ATOM 3378 C CA . MET A 1 427 ? 43.438 59.126 -31.394 1.00 17.87 471 MET A CA 1
ATOM 3379 C C . MET A 1 427 ? 43.938 59.796 -30.094 1.00 19.02 471 MET A C 1
ATOM 3380 O O . MET A 1 427 ? 44.533 59.160 -29.224 1.00 19.22 471 MET A O 1
ATOM 3385 N N . THR A 1 428 ? 43.650 61.079 -29.961 1.00 19.10 472 THR A N 1
ATOM 3386 C CA . THR A 1 428 ? 43.910 61.755 -28.695 1.00 19.78 472 THR A CA 1
ATOM 3387 C C . THR A 1 428 ? 43.061 61.185 -27.581 1.00 22.10 472 THR A C 1
ATOM 3388 O O . THR A 1 428 ? 41.998 60.547 -27.810 1.00 19.08 472 THR A O 1
ATOM 3392 N N . GLN A 1 429 ? 43.486 61.473 -26.344 1.00 23.66 473 GLN A N 1
ATOM 3393 C CA . GLN A 1 429 ? 42.726 61.009 -25.172 1.00 25.54 473 GLN A CA 1
ATOM 3394 C C . GLN A 1 429 ? 41.293 61.551 -25.203 1.00 22.94 473 GLN A C 1
ATOM 3395 O O . GLN A 1 429 ? 40.347 60.811 -24.989 1.00 21.66 473 GLN A O 1
ATOM 3401 N N . GLU A 1 430 ? 41.142 62.836 -25.511 1.00 21.33 474 GLU A N 1
ATOM 3402 C CA . GLU A 1 430 ? 39.842 63.484 -25.581 1.00 24.31 474 GLU A CA 1
ATOM 3403 C C . GLU A 1 430 ? 38.911 62.824 -26.604 1.00 22.28 474 GLU A C 1
ATOM 3404 O O . GLU A 1 430 ? 37.726 62.596 -26.344 1.00 20.86 474 GLU A O 1
ATOM 3410 N N . ASP A 1 431 ? 39.452 62.563 -27.775 1.00 19.06 475 ASP A N 1
ATOM 3411 C CA . ASP A 1 431 ? 38.684 61.870 -28.813 1.00 19.08 475 ASP A CA 1
ATOM 3412 C C . ASP A 1 431 ? 38.367 60.434 -28.439 1.00 18.21 475 ASP A C 1
ATOM 3413 O O . ASP A 1 431 ? 37.225 59.989 -28.640 1.00 18.39 475 ASP A O 1
ATOM 3418 N N . LEU A 1 432 ? 39.323 59.741 -27.847 1.00 17.73 476 LEU A N 1
ATOM 3419 C CA . LEU A 1 432 ? 39.094 58.367 -27.370 1.00 19.48 476 LEU A CA 1
ATOM 3420 C C . LEU A 1 432 ? 37.908 58.297 -26.428 1.00 20.81 476 LEU A C 1
ATOM 3421 O O . LEU A 1 432 ? 37.008 57.459 -26.602 1.00 19.56 476 LEU A O 1
ATOM 3426 N N . ASP A 1 433 ? 37.873 59.219 -25.464 1.00 22.40 477 ASP A N 1
ATOM 3427 C CA . ASP A 1 433 ? 36.781 59.292 -24.499 1.00 22.02 477 ASP A CA 1
ATOM 3428 C C . ASP A 1 433 ? 35.441 59.679 -25.144 1.00 20.92 477 ASP A C 1
ATOM 3429 O O . ASP A 1 433 ? 34.417 59.146 -24.778 1.00 19.34 477 ASP A O 1
ATOM 3434 N N . LYS A 1 434 ? 35.447 60.619 -26.070 1.00 20.99 478 LYS A N 1
ATOM 3435 C CA . LYS A 1 434 ? 34.229 60.999 -26.771 1.00 22.18 478 LYS A CA 1
ATOM 3436 C C . LYS A 1 434 ? 33.633 59.842 -27.573 1.00 19.20 478 LYS A C 1
ATOM 3437 O O . LYS A 1 434 ? 32.416 59.628 -27.579 1.00 17.87 478 LYS A O 1
ATOM 3443 N N . ILE A 1 435 ? 34.510 59.124 -28.263 1.00 17.77 479 ILE A N 1
ATOM 3444 C CA . ILE A 1 435 ? 34.108 57.988 -29.099 1.00 18.26 479 ILE A CA 1
ATOM 3445 C C . ILE A 1 435 ? 33.587 56.833 -28.226 1.00 17.72 479 ILE A C 1
ATOM 3446 O O . ILE A 1 435 ? 32.553 56.252 -28.543 1.00 16.70 479 ILE A O 1
ATOM 3451 N N . ALA A 1 436 ? 34.264 56.561 -27.110 1.00 17.88 480 ALA A N 1
ATOM 3452 C CA . ALA A 1 436 ? 33.855 55.526 -26.150 1.00 19.52 480 ALA A CA 1
ATOM 3453 C C . ALA A 1 436 ? 32.469 55.769 -25.578 1.00 19.11 480 ALA A C 1
ATOM 3454 O O . ALA A 1 436 ? 31.662 54.840 -25.417 1.00 19.46 480 ALA A O 1
ATOM 3456 N N . HIS A 1 437 ? 32.213 57.012 -25.218 1.00 18.67 481 HIS A N 1
ATOM 3457 C CA . HIS A 1 437 ? 30.925 57.416 -24.714 1.00 19.32 481 HIS A CA 1
ATOM 3458 C C . HIS A 1 437 ? 29.832 57.206 -25.763 1.00 17.15 481 HIS A C 1
ATOM 3459 O O . HIS A 1 437 ? 28.793 56.618 -25.456 1.00 16.84 481 HIS A O 1
ATOM 3466 N N . ILE A 1 438 ? 30.052 57.687 -26.977 1.00 16.42 482 ILE A N 1
ATOM 3467 C CA . ILE A 1 438 ? 29.053 57.561 -28.018 1.00 17.87 482 ILE A CA 1
ATOM 3468 C C . ILE A 1 438 ? 28.724 56.081 -28.298 1.00 18.69 482 ILE A C 1
ATOM 3469 O O . ILE A 1 438 ? 27.531 55.707 -28.434 1.00 17.48 482 ILE A O 1
ATOM 3474 N N . GLU A 1 439 ? 29.768 55.266 -28.384 1.00 18.24 483 GLU A N 1
ATOM 3475 C CA . GLU A 1 439 ? 29.598 53.813 -28.652 1.00 18.85 483 GLU A CA 1
ATOM 3476 C C . GLU A 1 439 ? 28.892 53.112 -27.486 1.00 19.83 483 GLU A C 1
ATOM 3477 O O . GLU A 1 439 ? 28.030 52.263 -27.701 1.00 20.87 483 GLU A O 1
ATOM 3483 N N . ALA A 1 440 ? 29.239 53.473 -26.261 1.00 19.81 484 ALA A N 1
ATOM 3484 C CA . ALA A 1 440 ? 28.557 52.914 -25.089 1.00 20.27 484 ALA A CA 1
ATOM 3485 C C . ALA A 1 440 ? 27.063 53.258 -25.111 1.00 19.76 484 ALA A C 1
ATOM 3486 O O . ALA A 1 440 ? 26.253 52.449 -24.715 1.00 21.70 484 ALA A O 1
ATOM 3488 N N . ASP A 1 441 ? 26.699 54.441 -25.597 1.00 19.18 485 ASP A N 1
ATOM 3489 C CA . ASP A 1 441 ? 25.308 54.854 -25.665 1.00 20.11 485 ASP A CA 1
ATOM 3490 C C . ASP A 1 441 ? 24.561 54.227 -26.806 1.00 20.92 485 ASP A C 1
ATOM 3491 O O . ASP A 1 441 ? 23.374 53.870 -26.661 1.00 20.43 485 ASP A O 1
ATOM 3496 N N . MET A 1 442 ? 25.190 54.175 -27.987 1.00 20.17 486 MET A N 1
ATOM 3497 C CA . MET A 1 442 ? 24.432 53.821 -29.192 1.00 19.62 486 MET A CA 1
ATOM 3498 C C . MET A 1 442 ? 24.513 52.349 -29.642 1.00 18.44 486 MET A C 1
ATOM 3499 O O . MET A 1 442 ? 23.561 51.897 -30.242 1.00 16.70 486 MET A O 1
ATOM 3504 N N . ASN A 1 443 ? 25.578 51.622 -29.293 1.00 17.37 487 ASN A N 1
ATOM 3505 C CA . ASN A 1 443 ? 25.825 50.300 -29.892 1.00 17.68 487 ASN A CA 1
ATOM 3506 C C . ASN A 1 443 ? 24.730 49.301 -29.563 1.00 16.77 487 ASN A C 1
ATOM 3507 O O . ASN A 1 443 ? 24.166 48.653 -30.473 1.00 17.26 487 ASN A O 1
ATOM 3512 N N . ASP A 1 444 ? 24.397 49.180 -28.288 1.00 17.00 488 ASP A N 1
ATOM 3513 C CA . ASP A 1 444 ? 23.346 48.251 -27.858 1.00 20.58 488 ASP A CA 1
ATOM 3514 C C . ASP A 1 444 ? 21.996 48.680 -28.415 1.00 18.41 488 ASP A C 1
ATOM 3515 O O . ASP A 1 444 ? 21.207 47.836 -28.791 1.00 19.07 488 ASP A O 1
ATOM 3520 N N . TYR A 1 445 ? 21.757 49.984 -28.499 1.00 17.39 489 TYR A N 1
ATOM 3521 C CA . TYR A 1 445 ? 20.511 50.529 -29.100 1.00 16.64 489 TYR A CA 1
ATOM 3522 C C . TYR A 1 445 ? 20.334 50.118 -30.567 1.00 15.88 489 TYR A C 1
ATOM 3523 O O . TYR A 1 445 ? 19.248 49.715 -31.014 1.00 15.51 489 TYR A O 1
ATOM 3532 N N . ILE A 1 446 ? 21.404 50.246 -31.338 1.00 15.91 490 ILE A N 1
ATOM 3533 C CA . ILE A 1 446 ? 21.377 49.835 -32.734 1.00 14.90 490 ILE A CA 1
ATOM 3534 C C . ILE A 1 446 ? 20.956 48.344 -32.862 1.00 13.98 490 ILE A C 1
ATOM 3535 O O . ILE A 1 446 ? 20.086 47.986 -33.678 1.00 13.35 490 ILE A O 1
ATOM 3540 N N . TYR A 1 447 ? 21.553 47.486 -32.058 1.00 13.84 491 TYR A N 1
ATOM 3541 C CA . TYR A 1 447 ? 21.198 46.065 -32.110 1.00 14.67 491 TYR A CA 1
ATOM 3542 C C . TYR A 1 447 ? 19.805 45.786 -31.540 1.00 14.97 491 TYR A C 1
ATOM 3543 O O . TYR A 1 447 ? 19.130 44.900 -32.016 1.00 13.98 491 TYR A O 1
ATOM 3552 N N . ARG A 1 448 ? 19.395 46.514 -30.521 1.00 16.91 492 ARG A N 1
ATOM 3553 C CA . ARG A 1 448 ? 18.049 46.316 -29.970 1.00 18.00 492 ARG A CA 1
ATOM 3554 C C . ARG A 1 448 ? 16.983 46.619 -31.035 1.00 16.88 492 ARG A C 1
ATOM 3555 O O . ARG A 1 448 ? 16.076 45.824 -31.244 1.00 16.94 492 ARG A O 1
ATOM 3563 N N . LYS A 1 449 ? 17.108 47.747 -31.728 1.00 15.96 493 LYS A N 1
ATOM 3564 C CA . LYS A 1 449 ? 16.137 48.118 -32.731 1.00 16.34 493 LYS A CA 1
ATOM 3565 C C . LYS A 1 449 ? 16.154 47.122 -33.893 1.00 15.97 493 LYS A C 1
ATOM 3566 O O . LYS A 1 449 ? 15.102 46.706 -34.368 1.00 15.08 493 LYS A O 1
ATOM 3572 N N . ARG A 1 450 ? 17.353 46.707 -34.299 1.00 14.67 494 ARG A N 1
ATOM 3573 C CA . ARG A 1 450 ? 17.492 45.742 -35.367 1.00 14.55 494 ARG A CA 1
ATOM 3574 C C . ARG A 1 450 ? 16.758 44.421 -35.026 1.00 14.93 494 ARG A C 1
ATOM 3575 O O . ARG A 1 450 ? 16.038 43.870 -35.874 1.00 15.70 494 ARG A O 1
ATOM 3583 N N . ALA A 1 451 ? 16.932 43.939 -33.801 1.00 14.73 495 ALA A N 1
ATOM 3584 C CA . ALA A 1 451 ? 16.304 42.705 -33.349 1.00 14.78 495 ALA A CA 1
ATOM 3585 C C . ALA A 1 451 ? 14.773 42.894 -33.320 1.00 15.57 495 ALA A C 1
ATOM 3586 O O . ALA A 1 451 ? 14.043 42.008 -33.769 1.00 15.10 495 ALA A O 1
ATOM 3588 N N . GLU A 1 452 ? 14.308 44.045 -32.813 1.00 16.28 496 GLU A N 1
ATOM 3589 C CA . GLU A 1 452 ? 12.862 44.335 -32.713 1.00 18.21 496 GLU A CA 1
ATOM 3590 C C . GLU A 1 452 ? 12.224 44.398 -34.059 1.00 15.90 496 GLU A C 1
ATOM 3591 O O . GLU A 1 452 ? 11.110 43.905 -34.249 1.00 15.88 496 GLU A O 1
ATOM 3597 N N . TRP A 1 453 ? 12.911 45.017 -35.013 1.00 13.53 497 TRP A N 1
ATOM 3598 C CA . TRP A 1 453 ? 12.407 45.099 -36.347 1.00 14.09 497 TRP A CA 1
ATOM 3599 C C . TRP A 1 453 ? 12.285 43.778 -37.038 1.00 15.13 497 TRP A C 1
ATOM 3600 O O . TRP A 1 453 ? 11.461 43.648 -37.953 1.00 16.06 497 TRP A O 1
ATOM 3611 N N . ILE A 1 454 ? 13.099 42.809 -36.637 1.00 14.82 498 ILE A N 1
ATOM 3612 C CA . ILE A 1 454 ? 13.024 41.467 -37.206 1.00 15.06 498 ILE A CA 1
ATOM 3613 C C . ILE A 1 454 ? 11.956 40.607 -36.504 1.00 16.08 498 ILE A C 1
ATOM 3614 O O . ILE A 1 454 ? 11.172 39.917 -37.186 1.00 17.19 498 ILE A O 1
ATOM 3619 N N . VAL A 1 455 ? 11.947 40.631 -35.176 1.00 18.25 499 VAL A N 1
ATOM 3620 C CA . VAL A 1 455 ? 11.069 39.756 -34.407 1.00 19.70 499 VAL A CA 1
ATOM 3621 C C . VAL A 1 455 ? 9.670 40.342 -34.307 1.00 19.94 499 VAL A C 1
ATOM 3622 O O . VAL A 1 455 ? 8.714 39.588 -34.338 1.00 21.46 499 VAL A O 1
ATOM 3626 N N . ASN A 1 456 ? 9.546 41.665 -34.186 1.00 18.77 500 ASN A N 1
ATOM 3627 C CA . ASN A 1 456 ? 8.234 42.321 -34.074 1.00 19.34 500 ASN A CA 1
ATOM 3628 C C . ASN A 1 456 ? 7.797 42.988 -35.390 1.00 19.76 500 ASN A C 1
ATOM 3629 O O . ASN A 1 456 ? 6.634 42.947 -35.767 1.00 19.34 500 ASN A O 1
ATOM 3634 N N . GLY A 1 457 ? 8.726 43.640 -36.068 1.00 18.07 501 GLY A N 1
ATOM 3635 C CA . GLY A 1 457 ? 8.428 44.366 -37.289 1.00 17.21 501 GLY A CA 1
ATOM 3636 C C . GLY A 1 457 ? 8.430 45.869 -37.069 1.00 17.00 501 GLY A C 1
ATOM 3637 O O . GLY A 1 457 ? 9.101 46.383 -36.154 1.00 19.03 501 GLY A O 1
ATOM 3638 N N . ASN A 1 458 ? 7.713 46.577 -37.940 1.00 16.50 502 ASN A N 1
ATOM 3639 C CA . ASN A 1 458 ? 7.414 48.035 -37.843 1.00 15.74 502 ASN A CA 1
ATOM 3640 C C . ASN A 1 458 ? 8.568 49.000 -38.220 1.00 16.11 502 ASN A C 1
ATOM 3641 O O . ASN A 1 458 ? 8.516 50.178 -37.882 1.00 17.16 502 ASN A O 1
ATOM 3646 N N . ILE A 1 459 ? 9.586 48.525 -38.918 1.00 15.67 503 ILE A N 1
ATOM 3647 C CA . ILE A 1 459 ? 10.711 49.419 -39.294 1.00 16.48 503 ILE A CA 1
ATOM 3648 C C . ILE A 1 459 ? 10.279 50.652 -40.114 1.00 16.99 503 ILE A C 1
ATOM 3649 O O . ILE A 1 459 ? 10.774 51.756 -39.861 1.00 15.88 503 ILE A O 1
ATOM 3654 N N . ASP A 1 460 ? 9.352 50.489 -41.052 1.00 18.86 504 ASP A N 1
ATOM 3655 C CA . ASP A 1 460 ? 8.977 51.631 -41.915 1.00 22.35 504 ASP A CA 1
ATOM 3656 C C . ASP A 1 460 ? 8.546 52.846 -41.088 1.00 21.27 504 ASP A C 1
ATOM 3657 O O . ASP A 1 460 ? 8.993 53.951 -41.359 1.00 21.55 504 ASP A O 1
ATOM 3662 N N . THR A 1 461 ? 7.752 52.632 -40.045 1.00 18.63 505 THR A N 1
ATOM 3663 C CA . THR A 1 461 ? 7.232 53.748 -39.262 1.00 19.44 505 THR A CA 1
ATOM 3664 C C . THR A 1 461 ? 8.235 54.288 -38.248 1.00 19.23 505 THR A C 1
ATOM 3665 O O . THR A 1 461 ? 8.221 55.481 -37.932 1.00 18.53 505 THR A O 1
ATOM 3669 N N . GLU A 1 462 ? 9.129 53.424 -37.775 1.00 16.27 506 GLU A N 1
ATOM 3670 C CA . GLU A 1 462 ? 10.036 53.758 -36.697 1.00 16.27 506 GLU A CA 1
ATOM 3671 C C . GLU A 1 462 ? 11.384 54.301 -37.194 1.00 15.87 506 GLU A C 1
ATOM 3672 O O . GLU A 1 462 ? 12.153 54.834 -36.385 1.00 14.25 506 GLU A O 1
ATOM 3678 N N . TRP A 1 463 ? 11.647 54.153 -38.495 1.00 14.80 507 TRP A N 1
ATOM 3679 C CA . TRP A 1 463 ? 12.967 54.467 -39.064 1.00 16.08 507 TRP A CA 1
ATOM 3680 C C . TRP A 1 463 ? 13.406 55.910 -38.829 1.00 17.30 507 TRP A C 1
ATOM 3681 O O . TRP A 1 463 ? 14.530 56.149 -38.351 1.00 15.53 507 TRP A O 1
ATOM 3692 N N . ASP A 1 464 ? 12.532 56.866 -39.144 1.00 19.30 508 ASP A N 1
ATOM 3693 C CA . ASP A 1 464 ? 12.892 58.294 -39.028 1.00 21.05 508 ASP A CA 1
ATOM 3694 C C . ASP A 1 464 ? 13.201 58.683 -37.579 1.00 20.57 508 ASP A C 1
ATOM 3695 O O . ASP A 1 464 ? 14.221 59.358 -37.319 1.00 19.79 508 ASP A O 1
ATOM 3700 N N . ASP A 1 465 ? 12.400 58.213 -36.625 1.00 18.95 509 ASP A N 1
ATOM 3701 C CA . ASP A 1 465 ? 12.700 58.530 -35.208 1.00 20.08 509 ASP A CA 1
ATOM 3702 C C . ASP A 1 465 ? 13.996 57.864 -34.714 1.00 18.38 509 ASP A C 1
ATOM 3703 O O . ASP A 1 465 ? 14.691 58.384 -33.842 1.00 16.48 509 ASP A O 1
ATOM 3708 N N . TYR A 1 466 ? 14.280 56.678 -35.238 1.00 17.21 510 TYR A N 1
ATOM 3709 C CA . TYR A 1 466 ? 15.514 55.975 -34.900 1.00 15.96 510 TYR A CA 1
ATOM 3710 C C . TYR A 1 466 ? 16.722 56.776 -35.318 1.00 14.25 510 TYR A C 1
ATOM 3711 O O . TYR A 1 466 ? 17.641 56.918 -34.543 1.00 15.19 510 TYR A O 1
ATOM 3720 N N . LYS A 1 467 ? 16.716 57.289 -36.542 1.00 15.06 511 LYS A N 1
ATOM 3721 C CA . LYS A 1 467 ? 17.816 58.139 -36.990 1.00 16.23 511 LYS A CA 1
ATOM 3722 C C . LYS A 1 467 ? 17.954 59.399 -36.123 1.00 16.84 511 LYS A C 1
ATOM 3723 O O . LYS A 1 467 ? 19.065 59.776 -35.774 1.00 15.48 511 LYS A O 1
ATOM 3729 N N . LYS A 1 468 ? 16.833 59.984 -35.706 1.00 16.97 512 LYS A N 1
ATOM 3730 C CA . LYS A 1 468 ? 16.872 61.107 -34.768 1.00 19.00 512 LYS A CA 1
ATOM 3731 C C . LYS A 1 468 ? 17.510 60.740 -33.418 1.00 17.38 512 LYS A C 1
ATOM 3732 O O . LYS A 1 468 ? 18.232 61.541 -32.811 1.00 16.44 512 LYS A O 1
ATOM 3738 N N . GLU A 1 469 ? 17.214 59.538 -32.941 1.00 16.19 513 GLU A N 1
ATOM 3739 C CA . GLU A 1 469 ? 17.760 59.038 -31.690 1.00 17.45 513 GLU A CA 1
ATOM 3740 C C . GLU A 1 469 ? 19.298 58.862 -31.805 1.00 16.92 513 GLU A C 1
ATOM 3741 O O . GLU A 1 469 ? 20.033 59.207 -30.903 1.00 16.04 513 GLU A O 1
ATOM 3747 N N . LEU A 1 470 ? 19.755 58.367 -32.953 1.00 15.73 514 LEU A N 1
ATOM 3748 C CA . LEU A 1 470 ? 21.175 58.258 -33.213 1.00 15.94 514 LEU A CA 1
ATOM 3749 C C . LEU A 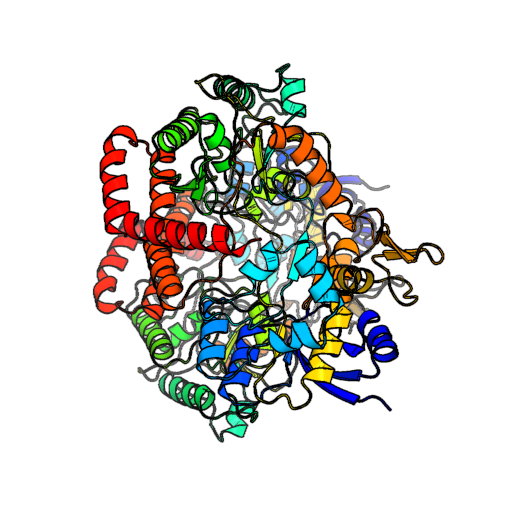1 470 ? 21.862 59.612 -33.171 1.00 16.41 514 LEU A C 1
ATOM 3750 O O . LEU A 1 470 ? 22.973 59.723 -32.651 1.00 15.75 514 LEU A O 1
ATOM 3755 N N . GLU A 1 471 ? 21.209 60.639 -33.700 1.00 17.37 515 GLU A N 1
ATOM 3756 C CA . GLU A 1 471 ? 21.759 61.997 -33.620 1.00 19.00 515 GLU A CA 1
ATOM 3757 C C . GLU A 1 471 ? 21.736 62.523 -32.193 1.00 18.99 515 GLU A C 1
ATOM 3758 O O . GLU A 1 471 ? 22.694 63.156 -31.784 1.00 17.76 515 GLU A O 1
ATOM 3764 N N . LYS A 1 472 ? 20.694 62.243 -31.419 1.00 18.65 516 LYS A N 1
ATOM 3765 C CA . LYS A 1 472 ? 20.742 62.598 -30.000 1.00 19.70 516 LYS A CA 1
ATOM 3766 C C . LYS A 1 472 ? 21.919 61.962 -29.264 1.00 20.19 516 LYS A C 1
ATOM 3767 O O . LYS A 1 472 ? 22.451 62.557 -28.322 1.00 19.39 516 LYS A O 1
ATOM 3773 N N . TYR A 1 473 ? 22.287 60.728 -29.654 1.00 18.30 517 TYR A N 1
ATOM 3774 C CA . TYR A 1 473 ? 23.451 60.075 -29.085 1.00 18.20 517 TYR A CA 1
ATOM 3775 C C . TYR A 1 473 ? 24.786 60.579 -29.636 1.00 18.51 517 TYR A C 1
ATOM 3776 O O . TYR A 1 473 ? 25.842 60.155 -29.144 1.00 21.24 517 TYR A O 1
ATOM 3785 N N . GLY A 1 474 ? 24.760 61.424 -30.652 1.00 18.22 518 GLY A N 1
ATOM 3786 C CA . GLY A 1 474 ? 25.963 62.100 -31.116 1.00 18.49 518 GLY A CA 1
ATOM 3787 C C . GLY A 1 474 ? 26.541 61.578 -32.427 1.00 16.94 518 GLY A C 1
ATOM 3788 O O . GLY A 1 474 ? 27.744 61.749 -32.679 1.00 16.38 518 GLY A O 1
ATOM 3789 N N . LEU A 1 475 ? 25.709 60.942 -33.254 1.00 17.65 519 LEU A N 1
ATOM 3790 C CA . LEU A 1 475 ? 26.190 60.366 -34.506 1.00 17.64 519 LEU A CA 1
ATOM 3791 C C . LEU A 1 475 ? 26.958 61.370 -35.375 1.00 18.08 519 LEU A C 1
ATOM 3792 O O . LEU A 1 475 ? 28.024 61.034 -35.896 1.00 16.62 519 LEU A O 1
ATOM 3797 N N . SER A 1 476 ? 26.452 62.596 -35.552 1.00 17.24 520 SER A N 1
ATOM 3798 C CA . SER A 1 476 ? 27.179 63.538 -36.396 1.00 18.39 520 SER A CA 1
ATOM 3799 C C . SER A 1 476 ? 28.560 63.856 -35.842 1.00 17.74 520 SER A C 1
ATOM 3800 O O . SER A 1 476 ? 29.499 63.988 -36.608 1.00 18.92 520 SER A O 1
ATOM 3803 N N . ASP A 1 477 ? 28.700 63.962 -34.528 1.00 19.05 521 ASP A N 1
ATOM 3804 C CA . ASP A 1 477 ? 30.012 64.226 -33.928 1.00 19.78 521 ASP A CA 1
ATOM 3805 C C . ASP A 1 477 ? 30.952 63.047 -34.105 1.00 18.21 521 ASP A C 1
ATOM 3806 O O . ASP A 1 477 ? 32.136 63.230 -34.391 1.00 17.94 521 ASP A O 1
ATOM 3811 N N . TYR A 1 478 ? 30.416 61.861 -33.876 1.00 16.65 522 TYR A N 1
ATOM 3812 C CA . TYR A 1 478 ? 31.124 60.582 -34.088 1.00 17.14 522 TYR A CA 1
ATOM 3813 C C . TYR A 1 478 ? 31.773 60.529 -35.483 1.00 16.29 522 TYR A C 1
ATOM 3814 O O . TYR A 1 478 ? 32.980 60.301 -35.632 1.00 14.47 522 TYR A O 1
ATOM 3823 N N . LEU A 1 479 ? 30.953 60.814 -36.491 1.00 17.34 523 LEU A N 1
ATOM 3824 C CA . LEU A 1 479 ? 31.412 60.812 -37.882 1.00 18.81 523 LEU A CA 1
ATOM 3825 C C . LEU A 1 479 ? 32.418 61.874 -38.208 1.00 17.94 523 LEU A C 1
ATOM 3826 O O . LEU A 1 479 ? 33.365 61.598 -38.951 1.00 15.31 523 LEU A O 1
ATOM 3831 N N . ALA A 1 480 ? 32.251 63.069 -37.627 1.00 16.50 524 ALA A N 1
ATOM 3832 C CA . ALA A 1 480 ? 33.221 64.128 -37.845 1.00 17.03 524 ALA A CA 1
ATOM 3833 C C . ALA A 1 480 ? 34.564 63.735 -37.252 1.00 16.10 524 ALA A C 1
ATOM 3834 O O . ALA A 1 480 ? 35.593 64.007 -37.853 1.00 16.24 524 ALA A O 1
ATOM 3836 N N . ILE A 1 481 ? 34.565 63.126 -36.073 1.00 15.51 525 ILE A N 1
ATOM 3837 C CA . ILE A 1 481 ? 35.811 62.648 -35.476 1.00 15.03 525 ILE A CA 1
ATOM 3838 C C . ILE A 1 481 ? 36.484 61.576 -36.363 1.00 14.64 525 ILE A C 1
ATOM 3839 O O . ILE A 1 481 ? 37.692 61.660 -36.649 1.00 14.34 525 ILE A O 1
ATOM 3844 N N . LYS A 1 482 ? 35.696 60.607 -36.801 1.00 13.79 526 LYS A N 1
ATOM 3845 C CA . LYS A 1 482 ? 36.215 59.526 -37.638 1.00 14.38 526 LYS A CA 1
ATOM 3846 C C . LYS A 1 482 ? 36.778 60.074 -38.947 1.00 14.84 526 LYS A C 1
ATOM 3847 O O . LYS A 1 482 ? 37.866 59.664 -39.415 1.00 14.32 526 LYS A O 1
ATOM 3853 N N . GLN A 1 483 ? 36.061 61.026 -39.545 1.00 14.68 527 GLN A N 1
ATOM 3854 C CA . GLN A 1 483 ? 36.513 61.635 -40.787 1.00 15.13 527 GLN A CA 1
ATOM 3855 C C . GLN A 1 483 ? 37.785 62.429 -40.568 1.00 15.80 527 GLN A C 1
ATOM 3856 O O . GLN A 1 483 ? 38.659 62.417 -41.412 1.00 15.21 527 GLN A O 1
ATOM 3862 N N . LYS A 1 484 ? 37.886 63.145 -39.444 1.00 15.88 528 LYS A N 1
ATOM 3863 C CA . LYS A 1 484 ? 39.088 63.880 -39.143 1.00 17.63 528 LYS A CA 1
ATOM 3864 C C . LYS A 1 484 ? 40.335 62.978 -39.124 1.00 16.10 528 LYS A C 1
ATOM 3865 O O . LYS A 1 484 ? 41.349 63.273 -39.757 1.00 16.75 528 LYS A O 1
ATOM 3871 N N . TYR A 1 485 ? 40.268 61.893 -38.386 1.00 15.53 529 TYR A N 1
ATOM 3872 C CA . TYR A 1 485 ? 41.396 60.975 -38.338 1.00 15.04 529 TYR A CA 1
ATOM 3873 C C . TYR A 1 485 ? 41.674 60.273 -39.676 1.00 14.33 529 TYR A C 1
ATOM 3874 O O . TYR A 1 485 ? 42.837 60.026 -40.000 1.00 14.82 529 TYR A O 1
ATOM 3883 N N . TYR A 1 486 ? 40.624 59.984 -40.441 1.00 15.03 530 TYR A N 1
ATOM 3884 C CA . TYR A 1 486 ? 40.789 59.393 -41.774 1.00 15.10 530 TYR A CA 1
ATOM 3885 C C . TYR A 1 486 ? 41.581 60.326 -42.687 1.00 16.85 530 TYR A C 1
ATOM 3886 O O . TYR A 1 486 ? 42.564 59.907 -43.344 1.00 15.98 530 TYR A O 1
ATOM 3895 N N . ASP A 1 487 ? 41.175 61.602 -42.695 1.00 17.43 531 ASP A N 1
ATOM 3896 C CA . ASP A 1 487 ? 41.858 62.595 -43.511 1.00 19.44 531 ASP A CA 1
ATOM 3897 C C . ASP A 1 487 ? 43.305 62.751 -43.055 1.00 20.91 531 ASP A C 1
ATOM 3898 O O . ASP A 1 487 ? 44.189 62.796 -43.896 1.00 21.89 531 ASP A O 1
ATOM 3903 N N . GLN A 1 488 ? 43.559 62.829 -41.754 1.00 22.46 532 GLN A N 1
ATOM 3904 C CA . GLN A 1 488 ? 44.945 62.915 -41.266 1.00 25.97 532 GLN A CA 1
ATOM 3905 C C . GLN A 1 488 ? 45.812 61.695 -41.682 1.00 25.75 532 GLN A C 1
ATOM 3906 O O . GLN A 1 488 ? 46.970 61.842 -42.087 1.00 24.93 532 GLN A O 1
ATOM 3912 N N . TYR A 1 489 ? 45.258 60.494 -41.537 1.00 22.51 533 TYR A N 1
ATOM 3913 C CA . TYR A 1 489 ? 45.918 59.262 -41.995 1.00 22.28 533 TYR A CA 1
ATOM 3914 C C . TYR A 1 489 ? 46.327 59.315 -43.468 1.00 24.68 533 TYR A C 1
ATOM 3915 O O . TYR A 1 489 ? 47.467 58.952 -43.811 1.00 23.87 533 TYR A O 1
ATOM 3924 N N . GLN A 1 490 ? 45.431 59.781 -44.338 1.00 27.30 534 GLN A N 1
ATOM 3925 C CA . GLN A 1 490 ? 45.786 59.957 -45.771 1.00 30.51 534 GLN A CA 1
ATOM 3926 C C . GLN A 1 490 ? 47.059 60.786 -45.970 1.00 32.11 534 GLN A C 1
ATOM 3927 O O . GLN A 1 490 ? 47.892 60.426 -46.790 1.00 32.48 534 GLN A O 1
ATOM 3933 N N . ALA A 1 491 ? 47.211 61.862 -45.195 1.00 33.13 535 ALA A N 1
ATOM 3934 C CA . ALA A 1 491 ? 48.428 62.679 -45.201 1.00 32.85 535 ALA A CA 1
ATOM 3935 C C . ALA A 1 491 ? 49.678 61.981 -44.647 1.00 33.87 535 ALA A C 1
ATOM 3936 O O . ALA A 1 491 ? 50.778 62.226 -45.117 1.00 35.00 535 ALA A O 1
ATOM 3938 N N . ASN A 1 492 ? 49.513 61.127 -43.645 1.00 31.46 536 ASN A N 1
ATOM 3939 C CA . ASN A 1 492 ? 50.633 60.505 -42.936 1.00 31.82 536 ASN A CA 1
ATOM 3940 C C . ASN A 1 492 ? 51.012 59.098 -43.356 1.00 31.32 536 ASN A C 1
ATOM 3941 O O . ASN A 1 492 ? 52.063 58.619 -42.950 1.00 32.65 536 ASN A O 1
ATOM 3946 N N . LYS A 1 493 ? 50.159 58.420 -44.116 1.00 30.20 537 LYS A N 1
ATOM 3947 C CA . LYS A 1 493 ? 50.358 56.990 -44.416 1.00 32.62 537 LYS A CA 1
ATOM 3948 C C . LYS A 1 493 ? 51.491 56.647 -45.391 1.00 37.73 537 LYS A C 1
ATOM 3949 O O . LYS A 1 493 ? 51.861 55.459 -45.505 1.00 33.96 537 LYS A O 1
ATOM 3955 N N . ASN A 1 494 ? 51.973 57.646 -46.144 1.00 40.06 538 ASN A N 1
ATOM 3956 C CA . ASN A 1 494 ? 53.041 57.436 -47.122 1.00 45.31 538 ASN A CA 1
ATOM 3957 C C . ASN A 1 494 ? 54.353 57.862 -46.482 1.00 48.43 538 ASN A C 1
ATOM 3958 O O . ASN A 1 494 ? 55.389 57.253 -46.726 1.00 54.13 538 ASN A O 1
ATOM 3963 N N . GLY B 1 1 ? 25.031 -21.272 -22.904 1.00 49.01 45 GLY B N 1
ATOM 3964 C CA . GLY B 1 1 ? 25.590 -19.887 -22.789 1.00 51.56 45 GLY B CA 1
ATOM 3965 C C . GLY B 1 1 ? 24.553 -18.887 -22.294 1.00 52.88 45 GLY B C 1
ATOM 3966 O O . GLY B 1 1 ? 23.451 -19.288 -21.888 1.00 57.77 45 GLY B O 1
ATOM 3967 N N . PRO B 1 2 ? 24.881 -17.578 -22.330 1.00 51.01 46 PRO B N 1
ATOM 3968 C CA . PRO B 1 2 ? 23.992 -16.566 -21.725 1.00 46.55 46 PRO B CA 1
ATOM 3969 C C . PRO B 1 2 ? 22.737 -16.139 -22.513 1.00 46.16 46 PRO B C 1
ATOM 3970 O O . PRO B 1 2 ? 22.748 -16.066 -23.751 1.00 44.97 46 PRO B O 1
ATOM 3974 N N . LYS B 1 3 ? 21.674 -15.807 -21.766 1.00 43.91 47 LYS B N 1
ATOM 3975 C CA . LYS B 1 3 ? 20.485 -15.116 -22.313 1.00 40.27 47 LYS B CA 1
ATOM 3976 C C . LYS B 1 3 ? 20.947 -13.711 -22.715 1.00 32.41 47 LYS B C 1
ATOM 3977 O O . LYS B 1 3 ? 22.060 -13.349 -22.371 1.00 31.61 47 LYS B O 1
ATOM 3983 N N . THR B 1 4 ? 20.150 -12.944 -23.460 1.00 27.60 48 THR B N 1
ATOM 3984 C CA . THR B 1 4 ? 20.645 -11.673 -24.019 1.00 26.59 48 THR B CA 1
ATOM 3985 C C . THR B 1 4 ? 19.646 -10.532 -23.864 1.00 25.68 48 THR B C 1
ATOM 3986 O O . THR B 1 4 ? 18.438 -10.735 -24.019 1.00 28.84 48 THR B O 1
ATOM 3990 N N . LEU B 1 5 ? 20.161 -9.339 -23.578 1.00 23.04 49 LEU B N 1
ATOM 3991 C CA . LEU B 1 5 ? 19.378 -8.092 -23.652 1.00 23.00 49 LEU B CA 1
ATOM 3992 C C . LEU B 1 5 ? 20.190 -7.019 -24.384 1.00 23.09 49 LEU B C 1
ATOM 3993 O O . LEU B 1 5 ? 21.420 -7.028 -24.338 1.00 21.02 49 LEU B O 1
ATOM 3998 N N . LYS B 1 6 ? 19.492 -6.100 -25.051 1.00 22.21 50 LYS B N 1
ATOM 3999 C CA . LYS B 1 6 ? 20.150 -4.940 -25.648 1.00 24.02 50 LYS B CA 1
ATOM 4000 C C . LYS B 1 6 ? 19.837 -3.720 -24.797 1.00 20.94 50 LYS B C 1
ATOM 4001 O O . LYS B 1 6 ? 18.673 -3.358 -24.660 1.00 20.19 50 LYS B O 1
ATOM 4007 N N . PHE B 1 7 ? 20.883 -3.113 -24.251 1.00 20.48 51 PHE B N 1
ATOM 4008 C CA . PHE B 1 7 ? 20.766 -1.908 -23.417 1.00 20.83 51 PHE B CA 1
ATOM 4009 C C . PHE B 1 7 ? 21.529 -0.775 -24.082 1.00 19.35 51 PHE B C 1
ATOM 4010 O O . PHE B 1 7 ? 22.702 -0.939 -24.449 1.00 20.03 51 PHE B O 1
ATOM 4018 N N . MET B 1 8 ? 20.893 0.384 -24.202 1.00 21.12 52 MET B N 1
ATOM 4019 C CA . MET B 1 8 ? 21.609 1.625 -24.521 1.00 21.58 52 MET B CA 1
ATOM 4020 C C . MET B 1 8 ? 22.198 2.154 -23.212 1.00 21.86 52 MET B C 1
ATOM 4021 O O . MET B 1 8 ? 21.597 1.978 -22.172 1.00 21.54 52 MET B O 1
ATOM 4026 N N . THR B 1 9 ? 23.395 2.718 -23.256 1.00 21.86 53 THR B N 1
ATOM 4027 C CA . THR B 1 9 ? 24.029 3.286 -22.055 1.00 23.02 53 THR B CA 1
ATOM 4028 C C . THR B 1 9 ? 24.826 4.545 -22.379 1.00 22.93 53 THR B C 1
ATOM 4029 O O . THR B 1 9 ? 25.098 4.838 -23.548 1.00 21.60 53 THR B O 1
ATOM 4033 N N . ALA B 1 10 ? 25.159 5.291 -21.316 1.00 23.17 54 ALA B N 1
ATOM 4034 C CA . ALA B 1 10 ? 26.077 6.402 -21.345 1.00 22.61 54 ALA B CA 1
ATOM 4035 C C . ALA B 1 10 ? 27.264 6.029 -20.528 1.00 23.87 54 ALA B C 1
ATOM 4036 O O . ALA B 1 10 ? 27.110 5.432 -19.458 1.00 23.85 54 ALA B O 1
ATOM 4038 N N . SER B 1 11 ? 28.454 6.401 -21.002 1.00 23.80 55 SER B N 1
ATOM 4039 C CA . SER B 1 11 ? 29.673 6.198 -20.236 1.00 26.11 55 SER B CA 1
ATOM 4040 C C . SER B 1 11 ? 30.685 7.292 -20.535 1.00 27.57 55 SER B C 1
ATOM 4041 O O . SER B 1 11 ? 30.550 8.053 -21.492 1.00 30.16 55 SER B O 1
ATOM 4044 N N . SER B 1 12 ? 31.704 7.359 -19.701 1.00 29.29 56 SER B N 1
ATOM 4045 C CA . SER B 1 12 ? 32.794 8.292 -19.933 1.00 32.04 56 SER B CA 1
ATOM 4046 C C . SER B 1 12 ? 33.577 7.879 -21.185 1.00 32.40 56 SER B C 1
ATOM 4047 O O . SER B 1 12 ? 33.790 6.692 -21.415 1.00 29.99 56 SER B O 1
ATOM 4050 N N . PRO B 1 13 ? 34.021 8.868 -21.980 1.00 34.59 57 PRO B N 1
ATOM 4051 C CA . PRO B 1 13 ? 34.930 8.551 -23.094 1.00 33.17 57 PRO B CA 1
ATOM 4052 C C . PRO B 1 13 ? 36.272 7.954 -22.664 1.00 34.45 57 PRO B C 1
ATOM 4053 O O . PRO B 1 13 ? 36.960 7.387 -23.507 1.00 36.12 57 PRO B O 1
ATOM 4057 N N . LEU B 1 14 ? 36.633 8.048 -21.383 1.00 32.26 58 LEU B N 1
ATOM 4058 C CA . LEU B 1 14 ? 37.800 7.353 -20.864 1.00 32.65 58 LEU B CA 1
ATOM 4059 C C . LEU B 1 14 ? 37.606 5.858 -20.736 1.00 31.06 58 LEU B C 1
ATOM 4060 O O . LEU B 1 14 ? 38.587 5.138 -20.614 1.00 30.34 58 LEU B O 1
ATOM 4065 N N . SER B 1 15 ? 36.357 5.400 -20.707 1.00 29.22 59 SER B N 1
ATOM 4066 C CA . SER B 1 15 ? 36.067 4.006 -20.488 1.00 28.09 59 SER B CA 1
ATOM 4067 C C . SER B 1 15 ? 35.984 3.319 -21.864 1.00 28.48 59 SER B C 1
ATOM 4068 O O . SER B 1 15 ? 35.855 4.006 -22.876 1.00 28.37 59 SER B O 1
ATOM 4071 N N . PRO B 1 16 ? 36.050 1.980 -21.901 1.00 28.13 60 PRO B N 1
ATOM 4072 C CA . PRO B 1 16 ? 36.081 1.247 -23.177 1.00 29.87 60 PRO B CA 1
ATOM 4073 C C . PRO B 1 16 ? 34.850 1.452 -24.040 1.00 29.59 60 PRO B C 1
ATOM 4074 O O . PRO B 1 16 ? 33.751 1.622 -23.505 1.00 25.48 60 PRO B O 1
ATOM 4078 N N . LYS B 1 17 ? 35.000 1.398 -25.364 1.00 29.89 61 LYS B N 1
ATOM 4079 C CA . LYS B 1 17 ? 33.828 1.541 -26.250 1.00 32.14 61 LYS B CA 1
ATOM 4080 C C . LYS B 1 17 ? 32.780 0.456 -25.994 1.00 28.36 61 LYS B C 1
ATOM 4081 O O . LYS B 1 17 ? 31.592 0.718 -26.059 1.00 25.92 61 LYS B O 1
ATOM 4087 N N . ASP B 1 18 ? 33.253 -0.761 -25.742 1.00 25.99 62 ASP B N 1
ATOM 4088 C CA . ASP B 1 18 ? 32.407 -1.871 -25.336 1.00 27.55 62 ASP B CA 1
ATOM 4089 C C . ASP B 1 18 ? 32.424 -1.984 -23.804 1.00 23.44 62 ASP B C 1
ATOM 4090 O O . ASP B 1 18 ? 33.452 -2.347 -23.234 1.00 23.97 62 ASP B O 1
ATOM 4095 N N . PRO B 1 19 ? 31.292 -1.681 -23.143 1.00 21.86 63 PRO B N 1
ATOM 4096 C CA . PRO B 1 19 ? 31.228 -1.796 -21.669 1.00 22.32 63 PRO B CA 1
ATOM 4097 C C . PRO B 1 19 ? 31.563 -3.189 -21.095 1.00 21.29 63 PRO B C 1
ATOM 4098 O O . PRO B 1 19 ? 32.034 -3.280 -19.953 1.00 21.35 63 PRO B O 1
ATOM 4102 N N . ASN B 1 20 ? 31.350 -4.259 -21.870 1.00 21.48 64 ASN B N 1
ATOM 4103 C CA . ASN B 1 20 ? 31.736 -5.626 -21.454 1.00 22.40 64 ASN B CA 1
ATOM 4104 C C . ASN B 1 20 ? 33.235 -5.841 -21.244 1.00 24.53 64 ASN B C 1
ATOM 4105 O O . ASN B 1 20 ? 33.632 -6.878 -20.728 1.00 25.34 64 ASN B O 1
ATOM 4110 N N . GLU B 1 21 ? 34.053 -4.867 -21.618 1.00 24.43 65 GLU B N 1
ATOM 4111 C CA . GLU B 1 21 ? 35.460 -4.871 -21.251 1.00 27.63 65 GLU B CA 1
ATOM 4112 C C . GLU B 1 21 ? 35.681 -4.349 -19.827 1.00 29.03 65 GLU B C 1
ATOM 4113 O O . GLU B 1 21 ? 36.825 -4.345 -19.365 1.00 29.96 65 GLU B O 1
ATOM 4119 N N . LYS B 1 22 ? 34.627 -3.892 -19.141 1.00 25.37 66 LYS B N 1
ATOM 4120 C CA . LYS B 1 22 ? 34.778 -3.528 -17.728 1.00 25.74 66 LYS B CA 1
ATOM 4121 C C . LYS B 1 22 ? 34.662 -4.760 -16.886 1.00 24.11 66 LYS B C 1
ATOM 4122 O O . LYS B 1 22 ? 33.748 -5.568 -17.069 1.00 25.32 66 LYS B O 1
ATOM 4128 N N . LEU B 1 23 ? 35.580 -4.892 -15.930 1.00 25.05 67 LEU B N 1
ATOM 4129 C CA . LEU B 1 23 ? 35.568 -6.013 -14.975 1.00 23.71 67 LEU B CA 1
ATOM 4130 C C . LEU B 1 23 ? 34.264 -6.190 -14.202 1.00 24.47 67 LEU B C 1
ATOM 4131 O O . LEU B 1 23 ? 33.830 -7.318 -13.933 1.00 21.31 67 LEU B O 1
ATOM 4136 N N . ILE B 1 24 ? 33.623 -5.083 -13.809 1.00 23.22 68 ILE B N 1
ATOM 4137 C CA . ILE B 1 24 ? 32.341 -5.226 -13.113 1.00 22.49 68 ILE B CA 1
ATOM 4138 C C . ILE B 1 24 ? 31.358 -6.009 -13.972 1.00 20.47 68 ILE B C 1
ATOM 4139 O O . ILE B 1 24 ? 30.642 -6.918 -13.512 1.00 20.65 68 ILE B O 1
ATOM 4144 N N . LEU B 1 25 ? 31.319 -5.645 -15.235 1.00 20.63 69 LEU B N 1
ATOM 4145 C CA . LEU B 1 25 ? 30.358 -6.237 -16.158 1.00 20.16 69 LEU B CA 1
ATOM 4146 C C . LEU B 1 25 ? 30.738 -7.671 -16.599 1.00 21.18 69 LEU B C 1
ATOM 4147 O O . LEU B 1 25 ? 29.857 -8.478 -16.817 1.00 23.03 69 LEU B O 1
ATOM 4152 N N . GLN B 1 26 ? 32.020 -7.989 -16.637 1.00 22.69 70 GLN B N 1
ATOM 4153 C CA . GLN B 1 26 ? 32.468 -9.403 -16.809 1.00 25.25 70 GLN B CA 1
ATOM 4154 C C . GLN B 1 26 ? 32.048 -10.309 -15.648 1.00 25.24 70 GLN B C 1
ATOM 4155 O O . GLN B 1 26 ? 31.496 -11.394 -15.857 1.00 24.01 70 GLN B O 1
ATOM 4161 N N . ARG B 1 27 ? 32.235 -9.841 -14.409 1.00 25.78 71 ARG B N 1
ATOM 4162 C CA . ARG B 1 27 ? 31.778 -10.625 -13.249 1.00 25.10 71 ARG B CA 1
ATOM 4163 C C . ARG B 1 27 ? 30.290 -10.745 -13.211 1.00 23.82 71 ARG B C 1
ATOM 4164 O O . ARG B 1 27 ? 29.755 -11.788 -12.871 1.00 23.71 71 ARG B O 1
ATOM 4172 N N . LEU B 1 28 ? 29.597 -9.670 -13.555 1.00 23.04 72 LEU B N 1
ATOM 4173 C CA . LEU B 1 28 ? 28.149 -9.670 -13.512 1.00 22.62 72 LEU B CA 1
ATOM 4174 C C . LEU B 1 28 ? 27.526 -10.652 -14.489 1.00 22.91 72 LEU B C 1
ATOM 4175 O O . LEU B 1 28 ? 26.546 -11.309 -14.171 1.00 23.97 72 LEU B O 1
ATOM 4180 N N . GLU B 1 29 ? 28.100 -10.732 -15.682 1.00 21.87 73 GLU B N 1
ATOM 4181 C CA . GLU B 1 29 ? 27.605 -11.667 -16.700 1.00 23.31 73 GLU B CA 1
ATOM 4182 C C . GLU B 1 29 ? 27.731 -13.121 -16.217 1.00 24.65 73 GLU B C 1
ATOM 4183 O O . GLU B 1 29 ? 26.845 -13.949 -16.434 1.00 26.13 73 GLU B O 1
ATOM 4189 N N . LYS B 1 30 ? 28.833 -13.427 -15.561 1.00 28.49 74 LYS B N 1
ATOM 4190 C CA . LYS B 1 30 ? 29.016 -14.753 -14.937 1.00 33.04 74 LYS B CA 1
ATOM 4191 C C . LYS B 1 30 ? 27.960 -15.037 -13.859 1.00 33.34 74 LYS B C 1
ATOM 4192 O O . LYS B 1 30 ? 27.425 -16.131 -13.789 1.00 31.81 74 LYS B O 1
ATOM 4198 N N . GLU B 1 31 ? 27.609 -14.038 -13.056 1.00 33.45 75 GLU B N 1
ATOM 4199 C CA . GLU B 1 31 ? 26.596 -14.235 -12.006 1.00 36.86 75 GLU B CA 1
ATOM 4200 C C . GLU B 1 31 ? 25.153 -14.271 -12.507 1.00 33.18 75 GLU B C 1
ATOM 4201 O O . GLU B 1 31 ? 24.359 -15.084 -12.038 1.00 32.25 75 GLU B O 1
ATOM 4207 N N . THR B 1 32 ? 24.801 -13.399 -13.448 1.00 27.54 76 THR B N 1
ATOM 4208 C CA . THR B 1 32 ? 23.408 -13.326 -13.925 1.00 27.91 76 THR B CA 1
ATOM 4209 C C . THR B 1 32 ? 23.090 -14.327 -15.030 1.00 27.19 76 THR B C 1
ATOM 4210 O O . THR B 1 32 ? 21.921 -14.615 -15.293 1.00 26.90 76 THR B O 1
ATOM 4214 N N . GLY B 1 33 ? 24.117 -14.808 -15.712 1.00 27.05 77 GLY B N 1
ATOM 4215 C CA . GLY B 1 33 ? 23.927 -15.574 -16.940 1.00 28.11 77 GLY B CA 1
ATOM 4216 C C . GLY B 1 33 ? 23.358 -14.772 -18.109 1.00 28.26 77 GLY B C 1
ATOM 4217 O O . GLY B 1 33 ? 22.844 -15.368 -19.050 1.00 25.95 77 GLY B O 1
ATOM 4218 N N . VAL B 1 34 ? 23.456 -13.435 -18.069 1.00 25.63 78 VAL B N 1
ATOM 4219 C CA . VAL B 1 34 ? 22.893 -12.578 -19.113 1.00 25.55 78 VAL B CA 1
ATOM 4220 C C . VAL B 1 34 ? 23.999 -11.799 -19.820 1.00 24.39 78 VAL B C 1
ATOM 4221 O O . VAL B 1 34 ? 24.805 -11.145 -19.187 1.00 22.73 78 VAL B O 1
ATOM 4225 N N . HIS B 1 35 ? 24.041 -11.906 -21.151 1.00 22.39 79 HIS B N 1
ATOM 4226 C CA . HIS B 1 35 ? 24.956 -11.142 -21.937 1.00 20.52 79 HIS B CA 1
ATOM 4227 C C . HIS B 1 35 ? 24.241 -9.865 -22.311 1.00 20.54 79 HIS B C 1
ATOM 4228 O O . HIS B 1 35 ? 23.175 -9.919 -22.907 1.00 21.37 79 HIS B O 1
ATOM 4235 N N . ILE B 1 36 ? 24.833 -8.720 -21.979 1.00 19.22 80 ILE B N 1
ATOM 4236 C CA . ILE B 1 36 ? 24.298 -7.456 -22.448 1.00 18.80 80 ILE B CA 1
ATOM 4237 C C . ILE B 1 36 ? 25.006 -7.019 -23.713 1.00 17.87 80 ILE B C 1
ATOM 4238 O O . ILE B 1 36 ? 26.250 -6.871 -23.756 1.00 18.45 80 ILE B O 1
ATOM 4243 N N . ASP B 1 37 ? 24.205 -6.793 -24.745 1.00 18.14 81 ASP B N 1
ATOM 4244 C CA . ASP B 1 37 ? 24.717 -6.143 -25.956 1.00 19.18 81 ASP B CA 1
ATOM 4245 C C . ASP B 1 37 ? 24.476 -4.646 -25.831 1.00 18.12 81 ASP B C 1
ATOM 4246 O O . ASP B 1 37 ? 23.331 -4.207 -25.863 1.00 18.22 81 ASP B O 1
ATOM 4251 N N . TRP B 1 38 ? 25.548 -3.881 -25.671 1.00 19.13 82 TRP B N 1
ATOM 4252 C CA . TRP B 1 38 ? 25.438 -2.438 -25.372 1.00 20.68 82 TRP B CA 1
ATOM 4253 C C . TRP B 1 38 ? 25.487 -1.563 -26.613 1.00 22.27 82 TRP B C 1
ATOM 4254 O O . TRP B 1 38 ? 26.317 -1.782 -27.475 1.00 20.94 82 TRP B O 1
ATOM 4265 N N . THR B 1 39 ? 24.643 -0.530 -26.628 1.00 22.74 83 THR B N 1
ATOM 4266 C CA . THR B 1 39 ? 24.779 0.611 -27.501 1.00 22.43 83 THR B CA 1
ATOM 4267 C C . THR B 1 39 ? 25.299 1.702 -26.580 1.00 22.77 83 THR B C 1
ATOM 4268 O O . THR B 1 39 ? 24.528 2.268 -25.802 1.00 21.06 83 THR B O 1
ATOM 4272 N N . ASN B 1 40 ? 26.600 1.964 -26.660 1.00 21.12 84 ASN B N 1
ATOM 4273 C CA . ASN B 1 40 ? 27.301 2.786 -25.702 1.00 23.00 84 ASN B CA 1
ATOM 4274 C C . ASN B 1 40 ? 27.653 4.148 -26.321 1.00 25.70 84 ASN B C 1
ATOM 4275 O O . ASN B 1 40 ? 28.607 4.263 -27.085 1.00 23.97 84 ASN B O 1
ATOM 4280 N N . TYR B 1 41 ? 26.902 5.176 -25.954 1.00 24.76 85 TYR B N 1
ATOM 4281 C CA . TYR B 1 41 ? 27.141 6.518 -26.472 1.00 25.37 85 TYR B CA 1
ATOM 4282 C C . TYR B 1 41 ? 27.966 7.312 -25.469 1.00 26.29 85 TYR B C 1
ATOM 4283 O O . TYR B 1 41 ? 27.510 7.608 -24.376 1.00 27.42 85 TYR B O 1
ATOM 4292 N N . GLN B 1 42 ? 29.194 7.622 -25.847 1.00 26.39 86 GLN B N 1
ATOM 4293 C CA . GLN B 1 42 ? 30.143 8.246 -24.951 1.00 28.84 86 GLN B CA 1
ATOM 4294 C C . GLN B 1 42 ? 30.219 9.758 -25.152 1.00 29.53 86 GLN B C 1
ATOM 4295 O O . GLN B 1 42 ? 30.946 10.432 -24.441 1.00 29.54 86 GLN B O 1
ATOM 4301 N N . SER B 1 43 ? 29.491 10.271 -26.133 1.00 32.22 87 SER B N 1
ATOM 4302 C CA . SER B 1 43 ? 29.284 11.709 -26.289 1.00 32.98 87 SER B CA 1
ATOM 4303 C C . SER B 1 43 ? 27.954 11.869 -26.986 1.00 34.96 87 SER B C 1
ATOM 4304 O O . SER B 1 43 ? 27.479 10.915 -27.619 1.00 33.33 87 SER B O 1
ATOM 4307 N N . ASP B 1 44 ? 27.353 13.059 -26.884 1.00 37.62 88 ASP B N 1
ATOM 4308 C CA . ASP B 1 44 ? 26.084 13.356 -27.549 1.00 38.98 88 ASP B CA 1
ATOM 4309 C C . ASP B 1 44 ? 24.996 12.352 -27.191 1.00 36.82 88 ASP B C 1
ATOM 4310 O O . ASP B 1 44 ? 24.174 11.980 -28.051 1.00 39.08 88 ASP B O 1
ATOM 4315 N N . PHE B 1 45 ? 24.982 11.904 -25.935 1.00 33.90 89 PHE B N 1
ATOM 4316 C CA . PHE B 1 45 ? 24.098 10.799 -25.566 1.00 31.44 89 PHE B CA 1
ATOM 4317 C C . PHE B 1 45 ? 22.647 11.170 -25.807 1.00 31.71 89 PHE B C 1
ATOM 4318 O O . PHE B 1 45 ? 21.919 10.407 -26.406 1.00 25.98 89 PHE B O 1
ATOM 4326 N N . ALA B 1 46 ? 22.231 12.348 -25.338 1.00 34.74 90 ALA B N 1
ATOM 4327 C CA . ALA B 1 46 ? 20.822 12.743 -25.427 1.00 35.70 90 ALA B CA 1
ATOM 4328 C C . ALA B 1 46 ? 20.353 12.768 -26.879 1.00 34.50 90 ALA B C 1
ATOM 4329 O O . ALA B 1 46 ? 19.264 12.303 -27.190 1.00 35.52 90 ALA B O 1
ATOM 4331 N N . GLU B 1 47 ? 21.206 13.263 -27.767 1.00 35.92 91 GLU B N 1
ATOM 4332 C CA . GLU B 1 47 ? 20.867 13.370 -29.180 1.00 39.17 91 GLU B CA 1
ATOM 4333 C C . GLU B 1 47 ? 20.785 11.978 -29.809 1.00 37.53 91 GLU B C 1
ATOM 4334 O O . GLU B 1 47 ? 19.801 11.653 -30.481 1.00 37.02 91 GLU B O 1
ATOM 4340 N N . LYS B 1 48 ? 21.799 11.149 -29.558 1.00 34.99 92 LYS B N 1
ATOM 4341 C CA . LYS B 1 48 ? 21.832 9.801 -30.137 1.00 34.23 92 LYS B CA 1
ATOM 4342 C C . LYS B 1 48 ? 20.671 8.951 -29.636 1.00 33.24 92 LYS B C 1
ATOM 4343 O O . LYS B 1 48 ? 20.042 8.247 -30.413 1.00 32.49 92 LYS B O 1
ATOM 4349 N N . ARG B 1 49 ? 20.376 9.052 -28.340 1.00 33.70 93 ARG B N 1
ATOM 4350 C CA . ARG B 1 49 ? 19.215 8.392 -27.732 1.00 33.94 93 ARG B CA 1
ATOM 4351 C C . ARG B 1 49 ? 17.892 8.818 -28.377 1.00 35.23 93 ARG B C 1
ATOM 4352 O O . ARG B 1 49 ? 17.042 7.979 -28.659 1.00 33.57 93 ARG B O 1
ATOM 4360 N N . ASN B 1 50 ? 17.727 10.125 -28.577 1.00 37.50 94 ASN B N 1
ATOM 4361 C CA . ASN B 1 50 ? 16.492 10.689 -29.150 1.00 39.19 94 ASN B CA 1
ATOM 4362 C C . ASN B 1 50 ? 16.273 10.246 -30.591 1.00 40.51 94 ASN B C 1
ATOM 4363 O O . ASN B 1 50 ? 15.158 9.946 -30.993 1.00 41.26 94 ASN B O 1
ATOM 4368 N N . LEU B 1 51 ? 17.368 10.201 -31.339 1.00 45.13 95 LEU B N 1
ATOM 4369 C CA . LEU B 1 51 ? 17.409 9.661 -32.697 1.00 44.93 95 LEU B CA 1
ATOM 4370 C C . LEU B 1 51 ? 16.974 8.182 -32.758 1.00 44.68 95 LEU B C 1
ATOM 4371 O O . LEU B 1 51 ? 16.195 7.804 -33.634 1.00 45.37 95 LEU B O 1
ATOM 4376 N N . ASP B 1 52 ? 17.470 7.357 -31.833 1.00 39.40 96 ASP B N 1
ATOM 4377 C CA . ASP B 1 52 ? 17.035 5.955 -31.736 1.00 39.16 96 ASP B CA 1
ATOM 4378 C C . ASP B 1 52 ? 15.551 5.846 -31.401 1.00 38.46 96 ASP B C 1
ATOM 4379 O O . ASP B 1 52 ? 14.860 4.978 -31.927 1.00 38.24 96 ASP B O 1
ATOM 4384 N N . ILE B 1 53 ? 15.063 6.740 -30.549 1.00 37.95 97 ILE B N 1
ATOM 4385 C CA . ILE B 1 53 ? 13.664 6.756 -30.155 1.00 39.29 97 ILE B CA 1
ATOM 4386 C C . ILE B 1 53 ? 12.779 7.200 -31.324 1.00 42.50 97 ILE B C 1
ATOM 4387 O O . ILE B 1 53 ? 11.780 6.543 -31.629 1.00 42.25 97 ILE B O 1
ATOM 4392 N N . SER B 1 54 ? 13.138 8.313 -31.962 1.00 44.46 98 SER B N 1
ATOM 4393 C CA . SER B 1 54 ? 12.379 8.819 -33.129 1.00 45.32 98 SER B CA 1
ATOM 4394 C C . SER B 1 54 ? 12.372 7.822 -34.298 1.00 43.62 98 SER B C 1
ATOM 4395 O O . SER B 1 54 ? 11.338 7.624 -34.932 1.00 45.43 98 SER B O 1
ATOM 4398 N N . SER B 1 55 ? 13.507 7.164 -34.536 1.00 42.84 99 SER B N 1
ATOM 4399 C CA . SER B 1 55 ? 13.644 6.186 -35.611 1.00 41.81 99 SER B CA 1
ATOM 4400 C C . SER B 1 55 ? 13.047 4.801 -35.312 1.00 45.46 99 SER B C 1
ATOM 4401 O O . SER B 1 55 ? 13.185 3.894 -36.141 1.00 47.46 99 SER B O 1
ATOM 4404 N N . GLY B 1 56 ? 12.427 4.617 -34.140 1.00 45.88 100 GLY B N 1
ATOM 4405 C CA . GLY B 1 56 ? 11.914 3.307 -33.713 1.00 42.56 100 GLY B CA 1
ATOM 4406 C C . GLY B 1 56 ? 12.950 2.224 -33.410 1.00 40.89 100 GLY B C 1
ATOM 4407 O O . GLY B 1 56 ? 12.567 1.092 -33.120 1.00 42.41 100 GLY B O 1
ATOM 4408 N N . ASP B 1 57 ? 14.246 2.556 -33.431 1.00 38.55 101 ASP B N 1
ATOM 4409 C CA . ASP B 1 57 ? 15.304 1.573 -33.160 1.00 37.73 101 ASP B CA 1
ATOM 4410 C C . ASP B 1 57 ? 15.581 1.467 -31.638 1.00 35.03 101 ASP B C 1
ATOM 4411 O O . ASP B 1 57 ? 16.668 1.784 -31.164 1.00 34.29 101 ASP B O 1
ATOM 4416 N N . LEU B 1 58 ? 14.590 0.983 -30.897 1.00 34.44 102 LEU B N 1
ATOM 4417 C CA . LEU B 1 58 ? 14.658 0.961 -29.434 1.00 34.49 102 LEU B CA 1
ATOM 4418 C C . LEU B 1 58 ? 15.456 -0.252 -28.936 1.00 32.38 102 LEU B C 1
ATOM 4419 O O . LEU B 1 58 ? 15.344 -1.344 -29.504 1.00 28.44 102 LEU B O 1
ATOM 4424 N N . PRO B 1 59 ? 16.265 -0.065 -27.874 1.00 29.28 103 PRO B N 1
ATOM 4425 C CA . PRO B 1 59 ? 16.827 -1.215 -27.151 1.00 26.07 103 PRO B CA 1
ATOM 4426 C C . PRO B 1 59 ? 15.773 -1.794 -26.198 1.00 23.72 103 PRO B C 1
ATOM 4427 O O . PRO B 1 59 ? 14.632 -1.304 -26.166 1.00 23.63 103 PRO B O 1
ATOM 4431 N N . ASP B 1 60 ? 16.135 -2.842 -25.447 1.00 22.62 104 ASP B N 1
ATOM 4432 C CA . ASP B 1 60 ? 15.261 -3.417 -24.412 1.00 22.26 104 ASP B CA 1
ATOM 4433 C C . ASP B 1 60 ? 15.144 -2.477 -23.195 1.00 20.23 104 ASP B C 1
ATOM 4434 O O . ASP B 1 60 ? 14.136 -2.489 -22.508 1.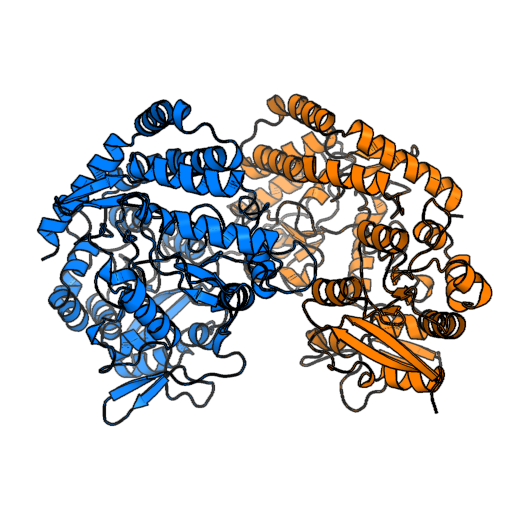00 19.63 104 ASP B O 1
ATOM 4439 N N . ALA B 1 61 ? 16.192 -1.710 -22.943 1.00 20.57 105 ALA B N 1
ATOM 4440 C CA . ALA B 1 61 ? 16.192 -0.696 -21.863 1.00 19.70 105 ALA B CA 1
ATOM 4441 C C . ALA B 1 61 ? 17.247 0.369 -22.123 1.00 19.88 105 ALA B C 1
ATOM 4442 O O . ALA B 1 61 ? 18.193 0.156 -22.906 1.00 20.22 105 ALA B O 1
ATOM 4444 N N . ILE B 1 62 ? 17.082 1.542 -21.488 1.00 19.78 106 ILE B N 1
ATOM 4445 C CA . ILE B 1 62 ? 18.078 2.592 -21.545 1.00 19.59 106 ILE B CA 1
ATOM 4446 C C . ILE B 1 62 ? 18.658 2.687 -20.132 1.00 19.61 106 ILE B C 1
ATOM 4447 O O . ILE B 1 62 ? 17.941 2.933 -19.183 1.00 16.94 106 ILE B O 1
ATOM 4452 N N . HIS B 1 63 ? 19.968 2.492 -20.036 1.00 20.57 107 HIS B N 1
ATOM 4453 C CA . HIS B 1 63 ? 20.718 2.358 -18.802 1.00 20.11 107 HIS B CA 1
ATOM 4454 C C . HIS B 1 63 ? 21.538 3.621 -18.591 1.00 20.78 107 HIS B C 1
ATOM 4455 O O . HIS B 1 63 ? 22.108 4.166 -19.532 1.00 19.93 107 HIS B O 1
ATOM 4462 N N . ASN B 1 64 ? 21.626 4.086 -17.347 1.00 22.06 108 ASN B N 1
ATOM 4463 C CA . ASN B 1 64 ? 22.450 5.264 -17.021 1.00 23.03 108 ASN B CA 1
ATOM 4464 C C . ASN B 1 64 ? 22.060 6.550 -17.740 1.00 25.66 108 ASN B C 1
ATOM 4465 O O . ASN B 1 64 ? 22.894 7.412 -17.993 1.00 28.83 108 ASN B O 1
ATOM 4470 N N . ASP B 1 65 ? 20.762 6.705 -17.883 1.00 27.36 109 ASP B N 1
ATOM 4471 C CA . ASP B 1 65 ? 20.083 7.614 -18.802 1.00 34.46 109 ASP B CA 1
ATOM 4472 C C . ASP B 1 65 ? 19.950 9.079 -18.307 1.00 39.34 109 ASP B C 1
ATOM 4473 O O . ASP B 1 65 ? 19.961 10.021 -19.127 1.00 49.36 109 ASP B O 1
ATOM 4478 N N . GLY B 1 66 ? 19.727 9.244 -17.008 1.00 35.49 110 GLY B N 1
ATOM 4479 C CA . GLY B 1 66 ? 19.596 10.554 -16.347 1.00 34.94 110 GLY B CA 1
ATOM 4480 C C . GLY B 1 66 ? 18.507 11.530 -16.792 1.00 35.66 110 GLY B C 1
ATOM 4481 O O . GLY B 1 66 ? 18.671 12.739 -16.618 1.00 38.17 110 GLY B O 1
ATOM 4482 N N . ALA B 1 67 ? 17.395 11.040 -17.332 1.00 31.03 111 ALA B N 1
ATOM 4483 C CA . ALA B 1 67 ? 16.428 11.927 -17.992 1.00 30.24 111 ALA B CA 1
ATOM 4484 C C . ALA B 1 67 ? 15.621 12.788 -17.013 1.00 28.17 111 ALA B C 1
ATOM 4485 O O . ALA B 1 67 ? 15.449 12.437 -15.847 1.00 25.12 111 ALA B O 1
ATOM 4487 N N . SER B 1 68 ? 15.127 13.906 -17.519 1.00 28.81 112 SER B N 1
ATOM 4488 C CA . SER B 1 68 ? 14.257 14.804 -16.748 1.00 28.28 112 SER B CA 1
ATOM 4489 C C . SER B 1 68 ? 12.859 14.210 -16.559 1.00 25.68 112 SER B C 1
ATOM 4490 O O . SER B 1 68 ? 12.417 13.313 -17.287 1.00 22.01 112 SER B O 1
ATOM 4493 N N . ASP B 1 69 ? 12.155 14.722 -15.561 1.00 24.59 113 ASP B N 1
ATOM 4494 C CA . ASP B 1 69 ? 10.779 14.326 -15.324 1.00 23.91 113 ASP B CA 1
ATOM 4495 C C . ASP B 1 69 ? 9.896 14.601 -16.537 1.00 23.99 113 ASP B C 1
ATOM 4496 O O . ASP B 1 69 ? 9.061 13.773 -16.860 1.00 23.75 113 ASP B O 1
ATOM 4501 N N . VAL B 1 70 ? 10.082 15.749 -17.177 1.00 25.03 114 VAL B N 1
ATOM 4502 C CA . VAL B 1 70 ? 9.328 16.088 -18.401 1.00 29.85 114 VAL B CA 1
ATOM 4503 C C . VAL B 1 70 ? 9.569 15.032 -19.494 1.00 27.74 114 VAL B C 1
ATOM 4504 O O . VAL B 1 70 ? 8.611 14.580 -20.117 1.00 29.09 114 VAL B O 1
ATOM 4508 N N . ASP B 1 71 ? 10.824 14.622 -19.702 1.00 29.19 115 ASP B N 1
ATOM 4509 C CA . ASP B 1 71 ? 11.142 13.547 -20.680 1.00 30.11 115 ASP B CA 1
ATOM 4510 C C . ASP B 1 71 ? 10.457 12.233 -20.340 1.00 30.32 115 ASP B C 1
ATOM 4511 O O . ASP B 1 71 ? 9.887 11.581 -21.214 1.00 27.34 115 ASP B O 1
ATOM 4516 N N . LEU B 1 72 ? 10.502 11.846 -19.064 1.00 28.37 116 LEU B N 1
ATOM 4517 C CA . LEU B 1 72 ? 9.910 10.593 -18.611 1.00 28.05 116 LEU B CA 1
ATOM 4518 C C . LEU B 1 72 ? 8.429 10.529 -18.895 1.00 28.28 116 LEU B C 1
ATOM 4519 O O . LEU B 1 72 ? 7.919 9.500 -19.355 1.00 28.32 116 LEU B O 1
ATOM 4524 N N . MET B 1 73 ? 7.729 11.623 -18.615 1.00 26.38 117 MET B N 1
ATOM 4525 C CA . MET B 1 73 ? 6.307 11.682 -18.885 1.00 28.57 117 MET B CA 1
ATOM 4526 C C . MET B 1 73 ? 5.971 11.689 -20.390 1.00 28.30 117 MET B C 1
ATOM 4527 O O . MET B 1 73 ? 5.029 11.012 -20.806 1.00 31.87 117 MET B O 1
ATOM 4532 N N . ASN B 1 74 ? 6.740 12.404 -21.192 1.00 30.61 118 ASN B N 1
ATOM 4533 C CA . ASN B 1 74 ? 6.600 12.318 -22.669 1.00 34.15 118 ASN B CA 1
ATOM 4534 C C . ASN B 1 74 ? 6.739 10.877 -23.185 1.00 32.98 118 ASN B C 1
ATOM 4535 O O . ASN B 1 74 ? 5.872 10.383 -23.916 1.00 32.86 118 ASN B O 1
ATOM 4540 N N . TRP B 1 75 ? 7.817 10.208 -22.771 1.00 30.72 119 TRP B N 1
ATOM 4541 C CA . TRP B 1 75 ? 8.041 8.812 -23.147 1.00 27.64 119 TRP B CA 1
ATOM 4542 C C . TRP B 1 75 ? 6.943 7.884 -22.644 1.00 28.76 119 TRP B C 1
ATOM 4543 O O . TRP B 1 75 ? 6.506 6.987 -23.373 1.00 30.76 119 TRP B O 1
ATOM 4554 N N . ALA B 1 76 ? 6.473 8.102 -21.421 1.00 28.54 120 ALA B N 1
ATOM 4555 C CA . ALA B 1 76 ? 5.404 7.299 -20.880 1.00 31.74 120 ALA B CA 1
ATOM 4556 C C . ALA B 1 76 ? 4.099 7.506 -21.667 1.00 35.76 120 ALA B C 1
ATOM 4557 O O . ALA B 1 76 ? 3.454 6.527 -22.017 1.00 34.85 120 ALA B O 1
ATOM 4559 N N . LYS B 1 77 ? 3.750 8.765 -21.971 1.00 38.66 121 LYS B N 1
ATOM 4560 C CA . LYS B 1 77 ? 2.529 9.101 -22.750 1.00 42.77 121 LYS B CA 1
ATOM 4561 C C . LYS B 1 77 ? 2.539 8.495 -24.144 1.00 42.07 121 LYS B C 1
ATOM 4562 O O . LYS B 1 77 ? 1.546 7.925 -24.594 1.00 43.26 121 LYS B O 1
ATOM 4568 N N . LYS B 1 78 ? 3.677 8.620 -24.814 1.00 39.52 122 LYS B N 1
ATOM 4569 C CA . LYS B 1 78 ? 3.860 8.045 -26.126 1.00 38.86 122 LYS B CA 1
ATOM 4570 C C . LYS B 1 78 ? 4.001 6.515 -26.111 1.00 38.33 122 LYS B C 1
ATOM 4571 O O . LYS B 1 78 ? 3.967 5.885 -27.158 1.00 35.62 122 LYS B O 1
ATOM 4577 N N . GLY B 1 79 ? 4.150 5.919 -24.938 1.00 36.55 123 GLY B N 1
ATOM 4578 C CA . GLY B 1 79 ? 4.362 4.482 -24.831 1.00 37.23 123 GLY B CA 1
ATOM 4579 C C . GLY B 1 79 ? 5.756 4.024 -25.235 1.00 34.18 123 GLY B C 1
ATOM 4580 O O . GLY B 1 79 ? 5.946 2.854 -25.564 1.00 38.94 123 GLY B O 1
ATOM 4581 N N . VAL B 1 80 ? 6.741 4.915 -25.205 1.00 31.96 124 VAL B N 1
ATOM 4582 C CA . VAL B 1 80 ? 8.143 4.522 -25.438 1.00 28.73 124 VAL B CA 1
ATOM 4583 C C . VAL B 1 80 ? 8.664 3.634 -24.276 1.00 28.18 124 VAL B C 1
ATOM 4584 O O . VAL B 1 80 ? 9.360 2.654 -24.510 1.00 26.03 124 VAL B O 1
ATOM 4588 N N . ILE B 1 81 ? 8.295 3.978 -23.036 1.00 25.86 125 ILE B N 1
ATOM 4589 C CA . ILE B 1 81 ? 8.715 3.261 -21.819 1.00 24.52 125 ILE B CA 1
ATOM 4590 C C . ILE B 1 81 ? 7.481 2.758 -21.144 1.00 25.55 125 ILE B C 1
ATOM 4591 O O . ILE B 1 81 ? 6.389 3.246 -21.431 1.00 27.46 125 ILE B O 1
ATOM 4596 N N . ILE B 1 82 ? 7.644 1.795 -20.239 1.00 25.60 126 ILE B N 1
ATOM 4597 C CA . ILE B 1 82 ? 6.513 1.172 -19.569 1.00 25.95 126 ILE B CA 1
ATOM 4598 C C . ILE B 1 82 ? 6.524 1.426 -18.050 1.00 28.36 126 ILE B C 1
ATOM 4599 O O . ILE B 1 82 ? 7.587 1.686 -17.471 1.00 27.48 126 ILE B O 1
ATOM 4604 N N . PRO B 1 83 ? 5.347 1.315 -17.406 1.00 26.52 127 PRO B N 1
ATOM 4605 C CA . PRO B 1 83 ? 5.332 1.257 -15.949 1.00 28.69 127 PRO B CA 1
ATOM 4606 C C . PRO B 1 83 ? 6.023 0.018 -15.444 1.00 27.85 127 PRO B C 1
ATOM 4607 O O . PRO B 1 83 ? 5.865 -1.064 -16.027 1.00 28.52 127 PRO B O 1
ATOM 4611 N N . VAL B 1 84 ? 6.750 0.155 -14.346 1.00 27.14 128 VAL B N 1
ATOM 4612 C CA . VAL B 1 84 ? 7.531 -0.956 -13.775 1.00 25.01 128 VAL B CA 1
ATOM 4613 C C . VAL B 1 84 ? 7.157 -1.386 -12.360 1.00 25.10 128 VAL B C 1
ATOM 4614 O O . VAL B 1 84 ? 7.759 -2.332 -11.833 1.00 24.07 128 VAL B O 1
ATOM 4618 N N . GLU B 1 85 ? 6.216 -0.691 -11.714 1.00 25.66 129 GLU B N 1
ATOM 4619 C CA . GLU B 1 85 ? 5.896 -1.001 -10.298 1.00 27.44 129 GLU B CA 1
ATOM 4620 C C . GLU B 1 85 ? 5.529 -2.458 -10.028 1.00 26.84 129 GLU B C 1
ATOM 4621 O O . GLU B 1 85 ? 5.915 -3.016 -9.000 1.00 30.17 129 GLU B O 1
ATOM 4627 N N . ASP B 1 86 ? 4.811 -3.091 -10.940 1.00 28.14 130 ASP B N 1
ATOM 4628 C CA . ASP B 1 86 ? 4.458 -4.521 -10.772 1.00 32.92 130 ASP B CA 1
ATOM 4629 C C . ASP B 1 86 ? 5.651 -5.461 -10.908 1.00 30.51 130 ASP B C 1
ATOM 4630 O O . ASP B 1 86 ? 5.701 -6.495 -10.247 1.00 30.43 130 ASP B O 1
ATOM 4635 N N . LEU B 1 87 ? 6.628 -5.083 -11.731 1.00 31.39 131 LEU B N 1
ATOM 4636 C CA . LEU B 1 87 ? 7.880 -5.847 -11.852 1.00 30.08 131 LEU B CA 1
ATOM 4637 C C . LEU B 1 87 ? 8.656 -5.820 -10.536 1.00 30.52 131 LEU B C 1
ATOM 4638 O O . LEU B 1 87 ? 9.236 -6.833 -10.121 1.00 29.39 131 LEU B O 1
ATOM 4643 N N . ILE B 1 88 ? 8.644 -4.661 -9.860 1.00 28.25 132 ILE B N 1
ATOM 4644 C CA . ILE B 1 88 ? 9.337 -4.518 -8.587 1.00 27.63 132 ILE B CA 1
ATOM 4645 C C . ILE B 1 88 ? 8.734 -5.477 -7.588 1.00 28.20 132 ILE B C 1
ATOM 4646 O O . ILE B 1 88 ? 9.433 -6.262 -6.944 1.00 28.13 132 ILE B O 1
ATOM 4651 N N . ASP B 1 89 ? 7.414 -5.414 -7.492 1.00 30.34 133 ASP B N 1
ATOM 4652 C CA . ASP B 1 89 ? 6.648 -6.220 -6.552 1.00 34.32 133 ASP B CA 1
ATOM 4653 C C . ASP B 1 89 ? 6.887 -7.724 -6.738 1.00 33.19 133 ASP B C 1
ATOM 4654 O O . ASP B 1 89 ? 7.131 -8.430 -5.763 1.00 31.41 133 ASP B O 1
ATOM 4659 N N . LYS B 1 90 ? 6.881 -8.192 -7.986 1.00 34.42 134 LYS B N 1
ATOM 4660 C CA . LYS B 1 90 ? 7.024 -9.625 -8.285 1.00 32.95 134 LYS B CA 1
ATOM 4661 C C . LYS B 1 90 ? 8.448 -10.139 -8.306 1.00 31.82 134 LYS B C 1
ATOM 4662 O O . LYS B 1 90 ? 8.683 -11.261 -7.913 1.00 33.35 134 LYS B O 1
ATOM 4668 N N . TYR B 1 91 ? 9.415 -9.343 -8.769 1.00 30.20 135 TYR B N 1
ATOM 4669 C CA . TYR B 1 91 ? 10.730 -9.892 -9.156 1.00 28.77 135 TYR B CA 1
ATOM 4670 C C . TYR B 1 91 ? 11.967 -9.266 -8.517 1.00 27.75 135 TYR B C 1
ATOM 4671 O O . TYR B 1 91 ? 13.080 -9.747 -8.747 1.00 27.89 135 TYR B O 1
ATOM 4680 N N . MET B 1 92 ? 11.810 -8.220 -7.701 1.00 26.22 136 MET B N 1
ATOM 4681 C CA . MET B 1 92 ? 12.971 -7.447 -7.264 1.00 24.95 136 MET B CA 1
ATOM 4682 C C . MET B 1 92 ? 13.132 -7.349 -5.745 1.00 26.21 136 MET B C 1
ATOM 4683 O O . MET B 1 92 ? 12.872 -6.279 -5.158 1.00 26.13 136 MET B O 1
ATOM 4688 N N . PRO B 1 93 ? 13.557 -8.462 -5.092 1.00 26.80 137 PRO B N 1
ATOM 4689 C CA . PRO B 1 93 ? 13.685 -8.450 -3.637 1.00 26.86 137 PRO B CA 1
ATOM 4690 C C . PRO B 1 93 ? 14.740 -7.490 -3.109 1.00 25.30 137 PRO B C 1
ATOM 4691 O O . PRO B 1 93 ? 14.523 -6.891 -2.055 1.00 26.14 137 PRO B O 1
ATOM 4695 N N . ASN B 1 94 ? 15.867 -7.320 -3.804 1.00 23.81 138 ASN B N 1
ATOM 4696 C CA . ASN B 1 94 ? 16.849 -6.340 -3.335 1.00 22.84 138 ASN B CA 1
ATOM 4697 C C . ASN B 1 94 ? 16.269 -4.910 -3.275 1.00 22.84 138 ASN B C 1
ATOM 4698 O O . ASN B 1 94 ? 16.480 -4.184 -2.283 1.00 21.86 138 ASN B O 1
ATOM 4703 N N . LEU B 1 95 ? 15.570 -4.509 -4.330 1.00 20.95 139 LEU B N 1
ATOM 4704 C CA . LEU B 1 95 ? 14.980 -3.185 -4.385 1.00 20.90 139 LEU B CA 1
ATOM 4705 C C . LEU B 1 95 ? 13.823 -3.044 -3.373 1.00 23.53 139 LEU B C 1
ATOM 4706 O O . LEU B 1 95 ? 13.692 -1.991 -2.707 1.00 19.37 139 LEU B O 1
ATOM 4711 N N . LYS B 1 96 ? 13.005 -4.084 -3.231 1.00 24.17 140 LYS B N 1
ATOM 4712 C CA . LYS B 1 96 ? 11.957 -4.062 -2.192 1.00 28.16 140 LYS B CA 1
ATOM 4713 C C . LYS B 1 96 ? 12.489 -3.897 -0.775 1.00 27.74 140 LYS B C 1
ATOM 4714 O O . LYS B 1 96 ? 11.857 -3.199 0.049 1.00 26.30 140 LYS B O 1
ATOM 4720 N N . LYS B 1 97 ? 13.644 -4.495 -0.497 1.00 27.33 141 LYS B N 1
ATOM 4721 C CA . LYS B 1 97 ? 14.287 -4.366 0.822 1.00 29.53 141 LYS B CA 1
ATOM 4722 C C . LYS B 1 97 ? 14.692 -2.918 1.086 1.00 26.34 141 LYS B C 1
ATOM 4723 O O . LYS B 1 97 ? 14.439 -2.388 2.165 1.00 26.12 141 LYS B O 1
ATOM 4729 N N . ILE B 1 98 ? 15.318 -2.287 0.099 1.00 25.38 142 ILE B N 1
ATOM 4730 C CA . ILE B 1 98 ? 15.613 -0.857 0.151 1.00 23.49 142 ILE B CA 1
ATOM 4731 C C . ILE B 1 98 ? 14.369 -0.016 0.395 1.00 22.10 142 ILE B C 1
ATOM 4732 O O . ILE B 1 98 ? 14.377 0.858 1.249 1.00 23.86 142 ILE B O 1
ATOM 4737 N N . LEU B 1 99 ? 13.293 -0.296 -0.325 1.00 23.07 143 LEU B N 1
ATOM 4738 C CA . LEU B 1 99 ? 12.056 0.475 -0.190 1.00 25.91 143 LEU B CA 1
ATOM 4739 C C . LEU B 1 99 ? 11.341 0.273 1.143 1.00 27.92 143 LEU B C 1
ATOM 4740 O O . LEU B 1 99 ? 10.659 1.192 1.634 1.00 26.69 143 LEU B O 1
ATOM 4745 N N . ASP B 1 100 ? 11.500 -0.906 1.724 1.00 28.76 144 ASP B N 1
ATOM 4746 C CA . ASP B 1 100 ? 11.001 -1.157 3.087 1.00 31.03 144 ASP B CA 1
ATOM 4747 C C . ASP B 1 100 ? 11.790 -0.414 4.168 1.00 29.86 144 ASP B C 1
ATOM 4748 O O . ASP B 1 100 ? 11.192 0.109 5.096 1.00 29.86 144 ASP B O 1
ATOM 4753 N N . GLU B 1 101 ? 13.113 -0.350 4.051 1.00 29.20 145 GLU B N 1
ATOM 4754 C CA . GLU B 1 101 ? 13.951 0.390 4.995 1.00 30.29 145 GLU B CA 1
ATOM 4755 C C . GLU B 1 101 ? 13.744 1.910 4.864 1.00 30.15 145 GLU B C 1
ATOM 4756 O O . GLU B 1 101 ? 13.783 2.629 5.863 1.00 27.39 145 GLU B O 1
ATOM 4762 N N . LYS B 1 102 ? 13.550 2.374 3.628 1.00 26.96 146 LYS B N 1
ATOM 4763 C CA . LYS B 1 102 ? 13.435 3.772 3.297 1.00 27.72 146 LYS B CA 1
ATOM 4764 C C . LYS B 1 102 ? 12.211 4.004 2.398 1.00 25.60 146 LYS B C 1
ATOM 4765 O O . LYS B 1 102 ? 12.364 4.319 1.198 1.00 23.31 146 LYS B O 1
ATOM 4771 N N . PRO B 1 103 ? 10.989 3.886 2.960 1.00 25.23 147 PRO B N 1
ATOM 4772 C CA . PRO B 1 103 ? 9.795 4.116 2.151 1.00 24.33 147 PRO B CA 1
ATOM 4773 C C . PRO B 1 103 ? 9.640 5.506 1.550 1.00 23.38 147 PRO B C 1
ATOM 4774 O O . PRO B 1 103 ? 8.805 5.660 0.670 1.00 23.09 147 PRO B O 1
ATOM 4778 N N . GLU B 1 104 ? 10.406 6.498 1.988 1.00 24.90 148 GLU B N 1
ATOM 4779 C CA . GLU B 1 104 ? 10.374 7.816 1.314 1.00 23.65 148 GLU B CA 1
ATOM 4780 C C . GLU B 1 104 ? 10.719 7.714 -0.164 1.00 21.88 148 GLU B C 1
ATOM 4781 O O . GLU B 1 104 ? 10.181 8.457 -0.976 1.00 20.91 148 GLU B O 1
ATOM 4787 N N . TYR B 1 105 ? 11.623 6.806 -0.525 1.00 20.38 149 TYR B N 1
ATOM 4788 C CA . TYR B 1 105 ? 12.018 6.682 -1.914 1.00 20.11 149 TYR B CA 1
ATOM 4789 C C . TYR B 1 105 ? 10.884 6.143 -2.777 1.00 21.87 149 TYR B C 1
ATOM 4790 O O . TYR B 1 105 ? 10.787 6.533 -3.930 1.00 19.61 149 TYR B O 1
ATOM 4799 N N . LYS B 1 106 ? 10.043 5.279 -2.206 1.00 22.88 150 LYS B N 1
ATOM 4800 C CA . LYS B 1 106 ? 8.855 4.770 -2.894 1.00 25.55 150 LYS B CA 1
ATOM 4801 C C . LYS B 1 106 ? 7.948 5.924 -3.327 1.00 23.90 150 LYS B C 1
ATOM 4802 O O . LYS B 1 106 ? 7.499 5.931 -4.458 1.00 23.88 150 LYS B O 1
ATOM 4808 N N . ALA B 1 107 ? 7.723 6.904 -2.440 1.00 23.70 151 ALA B N 1
ATOM 4809 C CA . ALA B 1 107 ? 6.914 8.086 -2.759 1.00 23.34 151 ALA B CA 1
ATOM 4810 C C . ALA B 1 107 ? 7.565 8.905 -3.860 1.00 25.00 151 ALA B C 1
ATOM 4811 O O . ALA B 1 107 ? 6.886 9.352 -4.795 1.00 23.89 151 ALA B O 1
ATOM 4813 N N . LEU B 1 108 ? 8.888 9.072 -3.791 1.00 22.60 152 LEU B N 1
ATOM 4814 C CA . LEU B 1 108 ? 9.608 9.831 -4.841 1.00 22.90 152 LEU B CA 1
ATOM 4815 C C . LEU B 1 108 ? 9.623 9.143 -6.201 1.00 22.44 152 LEU B C 1
ATOM 4816 O O . LEU B 1 108 ? 9.681 9.800 -7.237 1.00 25.12 152 LEU B O 1
ATOM 4821 N N . MET B 1 109 ? 9.589 7.820 -6.204 1.00 20.42 153 MET B N 1
ATOM 4822 C CA . MET B 1 109 ? 9.559 7.056 -7.450 1.00 21.36 153 MET B CA 1
ATOM 4823 C C . MET B 1 109 ? 8.187 7.024 -8.145 1.00 21.11 153 MET B C 1
ATOM 4824 O O . MET B 1 109 ? 8.114 6.716 -9.339 1.00 23.43 153 MET B O 1
ATOM 4829 N N . THR B 1 110 ? 7.132 7.295 -7.402 1.00 20.63 154 THR B N 1
ATOM 4830 C CA . THR B 1 110 ? 5.763 7.017 -7.860 1.00 22.59 154 THR B CA 1
ATOM 4831 C C . THR B 1 110 ? 5.157 8.309 -8.347 1.00 21.13 154 THR B C 1
ATOM 4832 O O . THR B 1 110 ? 5.108 9.297 -7.622 1.00 21.84 154 THR B O 1
ATOM 4836 N N . ALA B 1 111 ? 4.696 8.293 -9.589 1.00 21.65 155 ALA B N 1
ATOM 4837 C CA . ALA B 1 111 ? 4.008 9.433 -10.172 1.00 22.46 155 ALA B CA 1
ATOM 4838 C C . ALA B 1 111 ? 2.622 9.555 -9.593 1.00 23.34 155 ALA B C 1
ATOM 4839 O O . ALA B 1 111 ? 2.146 8.614 -8.929 1.00 24.52 155 ALA B O 1
ATOM 4841 N N . PRO B 1 112 ? 1.968 10.722 -9.772 1.00 25.77 156 PRO B N 1
ATOM 4842 C CA . PRO B 1 112 ? 0.634 10.857 -9.203 1.00 26.61 156 PRO B CA 1
ATOM 4843 C C . PRO B 1 112 ? -0.407 9.920 -9.820 1.00 27.08 156 PRO B C 1
ATOM 4844 O O . PRO B 1 112 ? -1.342 9.607 -9.145 1.00 28.53 156 PRO B O 1
ATOM 4848 N N . ASP B 1 113 ? -0.211 9.444 -11.045 1.00 27.72 157 ASP B N 1
ATOM 4849 C CA . ASP B 1 113 ? -1.062 8.345 -11.607 1.00 32.19 157 ASP B CA 1
ATOM 4850 C C . ASP B 1 113 ? -0.860 6.956 -10.941 1.00 31.72 157 ASP B C 1
ATOM 4851 O O . ASP B 1 113 ? -1.518 6.007 -11.316 1.00 32.25 157 ASP B O 1
ATOM 4856 N N . GLY B 1 114 ? 0.037 6.838 -9.963 1.00 28.59 158 GLY B N 1
ATOM 4857 C CA . GLY B 1 114 ? 0.298 5.560 -9.293 1.00 26.91 158 GLY B CA 1
ATOM 4858 C C . GLY B 1 114 ? 1.359 4.700 -9.969 1.00 26.68 158 GLY B C 1
ATOM 4859 O O . GLY B 1 114 ? 1.694 3.649 -9.475 1.00 25.35 158 GLY B O 1
ATOM 4860 N N . HIS B 1 115 ? 1.928 5.164 -11.069 1.00 24.93 159 HIS B N 1
ATOM 4861 C CA . HIS B 1 115 ? 2.924 4.386 -11.784 1.00 26.76 159 HIS B CA 1
ATOM 4862 C C . HIS B 1 115 ? 4.328 4.766 -11.398 1.00 23.22 159 HIS B C 1
ATOM 4863 O O . HIS B 1 115 ? 4.586 5.930 -11.094 1.00 23.31 159 HIS B O 1
ATOM 4870 N N . ILE B 1 116 ? 5.211 3.780 -11.439 1.00 22.15 160 ILE B N 1
ATOM 4871 C CA . ILE B 1 116 ? 6.660 4.015 -11.439 1.00 21.27 160 ILE B CA 1
ATOM 4872 C C . ILE B 1 116 ? 7.171 3.788 -12.877 1.00 21.98 160 ILE B C 1
ATOM 4873 O O . ILE B 1 116 ? 6.847 2.771 -13.467 1.00 23.63 160 ILE B O 1
ATOM 4878 N N . TYR B 1 117 ? 7.962 4.722 -13.413 1.00 21.64 161 TYR B N 1
ATOM 4879 C CA . TYR B 1 117 ? 8.450 4.669 -14.808 1.00 21.58 161 TYR B CA 1
ATOM 4880 C C . TYR B 1 117 ? 9.968 4.433 -14.954 1.00 21.31 161 TYR B C 1
ATOM 4881 O O . TYR B 1 117 ? 10.465 4.306 -16.063 1.00 18.23 161 TYR B O 1
ATOM 4890 N N . SER B 1 118 ? 10.701 4.422 -13.847 1.00 18.98 162 SER B N 1
ATOM 4891 C CA . SER B 1 118 ? 12.157 4.340 -13.925 1.00 19.56 162 SER B CA 1
ATOM 4892 C C . SER B 1 118 ? 12.718 3.828 -12.616 1.00 19.50 162 SER B C 1
ATOM 4893 O O . SER B 1 118 ? 12.027 3.826 -11.600 1.00 19.62 162 SER B O 1
ATOM 4896 N N . PHE B 1 119 ? 13.990 3.422 -12.668 1.00 18.95 163 PHE B N 1
ATOM 4897 C CA . PHE B 1 119 ? 14.705 2.898 -11.512 1.00 18.48 163 PHE B CA 1
ATOM 4898 C C . PHE B 1 119 ? 15.770 3.903 -11.120 1.00 17.80 163 PHE B C 1
ATOM 4899 O O . PHE B 1 119 ? 16.526 4.385 -11.976 1.00 16.65 163 PHE B O 1
ATOM 4907 N N . PRO B 1 120 ? 15.803 4.278 -9.825 1.00 17.51 164 PRO B N 1
ATOM 4908 C CA . PRO B 1 120 ? 16.622 5.422 -9.425 1.00 17.53 164 PRO B CA 1
ATOM 4909 C C . PRO B 1 120 ? 18.067 5.089 -9.073 1.00 16.85 164 PRO B C 1
ATOM 4910 O O . PRO B 1 120 ? 18.421 3.921 -8.837 1.00 15.88 164 PRO B O 1
ATOM 4914 N N . TRP B 1 121 ? 18.867 6.140 -9.050 1.00 17.10 165 TRP B N 1
ATOM 4915 C CA . TRP B 1 121 ? 20.169 6.176 -8.382 1.00 16.98 165 TRP B CA 1
ATOM 4916 C C . TRP B 1 121 ? 19.943 6.840 -7.023 1.00 17.61 165 TRP B C 1
ATOM 4917 O O . TRP B 1 121 ? 19.359 7.934 -6.955 1.00 15.39 165 TRP B O 1
ATOM 4928 N N . ILE B 1 122 ? 20.351 6.137 -5.975 1.00 16.54 166 ILE B N 1
ATOM 4929 C CA . ILE B 1 122 ? 20.299 6.640 -4.593 1.00 18.08 166 ILE B CA 1
ATOM 4930 C C . ILE B 1 122 ? 21.708 6.579 -4.013 1.00 18.48 166 ILE B C 1
ATOM 4931 O O . ILE B 1 122 ? 22.303 5.498 -3.968 1.00 17.69 166 ILE B O 1
ATOM 4936 N N . GLU B 1 123 ? 22.217 7.722 -3.513 1.00 17.97 167 GLU B N 1
ATOM 4937 C CA . GLU B 1 123 ? 23.517 7.768 -2.853 1.00 17.68 167 GLU B CA 1
ATOM 4938 C C . GLU B 1 123 ? 23.362 8.639 -1.616 1.00 17.33 167 GLU B C 1
ATOM 4939 O O . GLU B 1 123 ? 23.285 9.855 -1.715 1.00 16.37 167 GLU B O 1
ATOM 4945 N N . GLU B 1 124 ? 23.272 7.988 -0.473 1.00 16.52 168 GLU B N 1
ATOM 4946 C CA . GLU B 1 124 ? 23.201 8.683 0.807 1.00 17.60 168 GLU B CA 1
ATOM 4947 C C . GLU B 1 124 ? 24.612 8.860 1.312 1.00 18.33 168 GLU B C 1
ATOM 4948 O O . GLU B 1 124 ? 25.338 7.879 1.453 1.00 18.72 168 GLU B O 1
ATOM 4954 N N . LEU B 1 125 ? 24.991 10.116 1.535 1.00 18.60 169 LEU B N 1
ATOM 4955 C CA . LEU B 1 125 ? 26.194 10.492 2.265 1.00 19.14 169 LEU B CA 1
ATOM 4956 C C . LEU B 1 125 ? 25.716 11.391 3.389 1.00 18.70 169 LEU B C 1
ATOM 4957 O O . LEU B 1 125 ? 25.650 12.594 3.235 1.00 17.98 169 LEU B O 1
ATOM 4962 N N . GLY B 1 126 ? 25.378 10.759 4.497 1.00 19.04 170 GLY B N 1
ATOM 4963 C CA . GLY B 1 126 ? 24.712 11.390 5.648 1.00 20.22 170 GLY B CA 1
ATOM 4964 C C . GLY B 1 126 ? 23.204 11.410 5.438 1.00 21.63 170 GLY B C 1
ATOM 4965 O O . GLY B 1 126 ? 22.736 11.424 4.303 1.00 23.54 170 GLY B O 1
ATOM 4966 N N . ASP B 1 127 ? 22.466 11.432 6.533 1.00 24.41 171 ASP B N 1
ATOM 4967 C CA . ASP B 1 127 ? 20.989 11.433 6.530 1.00 26.25 171 ASP B CA 1
ATOM 4968 C C . ASP B 1 127 ? 20.469 12.737 7.041 1.00 21.71 171 ASP B C 1
ATOM 4969 O O . ASP B 1 127 ? 21.083 13.316 7.916 1.00 19.78 171 ASP B O 1
ATOM 4974 N N . GLY B 1 128 ? 19.320 13.164 6.494 1.00 20.34 172 GLY B N 1
ATOM 4975 C CA . GLY B 1 128 ? 18.634 14.383 6.907 1.00 18.26 172 GLY B CA 1
ATOM 4976 C C . GLY B 1 128 ? 19.505 15.603 6.897 1.00 16.61 172 GLY B C 1
ATOM 4977 O O . GLY B 1 128 ? 20.175 15.919 5.899 1.00 16.95 172 GLY B O 1
ATOM 4978 N N . LYS B 1 129 ? 19.547 16.302 8.029 1.00 15.34 173 LYS B N 1
ATOM 4979 C CA . LYS B 1 129 ? 20.342 17.528 8.104 1.00 14.95 173 LYS B CA 1
ATOM 4980 C C . LYS B 1 129 ? 21.825 17.262 7.893 1.00 14.54 173 LYS B C 1
ATOM 4981 O O . LYS B 1 129 ? 22.524 18.112 7.392 1.00 14.19 173 LYS B O 1
ATOM 4987 N N . GLU B 1 130 ? 22.291 16.071 8.272 1.00 15.13 174 GLU B N 1
ATOM 4988 C CA . GLU B 1 130 ? 23.713 15.694 8.108 1.00 15.62 174 GLU B CA 1
ATOM 4989 C C . GLU B 1 130 ? 24.123 15.316 6.660 1.00 15.77 174 GLU B C 1
ATOM 4990 O O . GLU B 1 130 ? 25.326 15.078 6.399 1.00 16.09 174 GLU B O 1
ATOM 4996 N N . SER B 1 131 ? 23.174 15.292 5.721 1.00 13.93 175 SER B N 1
ATOM 4997 C CA . SER B 1 131 ? 23.509 15.014 4.325 1.00 15.27 175 SER B CA 1
ATOM 4998 C C . SER B 1 131 ? 24.593 15.963 3.824 1.00 15.06 175 SER B C 1
ATOM 4999 O O . SER B 1 131 ? 24.601 17.178 4.135 1.00 13.98 175 SER B O 1
ATOM 5002 N N . ILE B 1 132 ? 25.515 15.401 3.043 1.00 15.12 176 ILE B N 1
ATOM 5003 C CA . ILE B 1 132 ? 26.544 16.188 2.369 1.00 15.10 176 ILE B CA 1
ATOM 5004 C C . ILE B 1 132 ? 25.955 17.289 1.455 1.00 14.67 176 ILE B C 1
ATOM 5005 O O . ILE B 1 132 ? 26.572 18.312 1.201 1.00 14.45 176 ILE B O 1
ATOM 5010 N N . HIS B 1 133 ? 24.712 17.102 1.035 1.00 14.80 177 HIS B N 1
ATOM 5011 C CA . HIS B 1 133 ? 23.996 18.072 0.179 1.00 15.52 177 HIS B CA 1
ATOM 5012 C C . HIS B 1 133 ? 23.389 19.251 0.916 1.00 14.89 177 HIS B C 1
ATOM 5013 O O . HIS B 1 133 ? 22.949 20.214 0.281 1.00 13.52 177 HIS B O 1
ATOM 5020 N N . SER B 1 134 ? 23.330 19.174 2.245 1.00 14.34 178 SER B N 1
ATOM 5021 C CA . SER B 1 134 ? 22.616 20.196 3.026 1.00 14.42 178 SER B CA 1
ATOM 5022 C C . SER B 1 134 ? 23.115 21.636 2.825 1.00 14.70 178 SER B C 1
ATOM 5023 O O . SER B 1 134 ? 22.304 22.590 2.861 1.00 13.08 178 SER B O 1
ATOM 5026 N N . VAL B 1 135 ? 24.430 21.792 2.635 1.00 14.42 179 VAL B N 1
ATOM 5027 C CA . VAL B 1 135 ? 25.026 23.078 2.284 1.00 14.96 179 VAL B CA 1
ATOM 5028 C C . VAL B 1 135 ? 25.914 22.858 1.060 1.00 16.07 179 VAL B C 1
ATOM 5029 O O . VAL B 1 135 ? 26.845 22.057 1.103 1.00 16.77 179 VAL B O 1
ATOM 5033 N N . ASN B 1 136 ? 25.677 23.615 -0.006 1.00 15.83 180 ASN B N 1
ATOM 5034 C CA . ASN B 1 136 ? 26.509 23.485 -1.204 1.00 16.56 180 ASN B CA 1
ATOM 5035 C C . ASN B 1 136 ? 27.583 24.543 -1.311 1.00 16.85 180 ASN B C 1
ATOM 5036 O O . ASN B 1 136 ? 28.741 24.219 -1.579 1.00 18.37 180 ASN B O 1
ATOM 5041 N N . ASP B 1 137 ? 27.225 25.792 -1.037 1.00 16.98 181 ASP B N 1
ATOM 5042 C CA . ASP B 1 137 ? 28.145 26.917 -1.153 1.00 17.57 181 ASP B CA 1
ATOM 5043 C C . ASP B 1 137 ? 28.781 27.323 0.196 1.00 17.29 181 ASP B C 1
ATOM 5044 O O . ASP B 1 137 ? 28.560 28.417 0.716 1.00 17.19 181 ASP B O 1
ATOM 5049 N N . MET B 1 138 ? 29.662 26.467 0.680 1.00 16.59 182 MET B N 1
ATOM 5050 C CA . MET B 1 138 ? 30.395 26.743 1.923 1.00 16.86 182 MET B CA 1
ATOM 5051 C C . MET B 1 138 ? 31.263 27.989 1.782 1.00 17.12 182 MET B C 1
ATOM 5052 O O . MET B 1 138 ? 31.867 28.226 0.708 1.00 17.55 182 MET B O 1
ATOM 5057 N N . ALA B 1 139 ? 31.314 28.797 2.847 1.00 15.50 183 ALA B N 1
ATOM 5058 C CA . ALA B 1 139 ? 32.194 29.952 2.906 1.00 14.86 183 ALA B CA 1
ATOM 5059 C C . ALA B 1 139 ? 33.513 29.545 3.567 1.00 15.20 183 ALA B C 1
ATOM 5060 O O . ALA B 1 139 ? 33.533 28.835 4.613 1.00 13.88 183 ALA B O 1
ATOM 5062 N N . TRP B 1 140 ? 34.607 30.033 3.000 1.00 14.34 184 TRP B N 1
ATOM 5063 C CA . TRP B 1 140 ? 35.952 29.714 3.434 1.00 15.61 184 TRP B CA 1
ATOM 5064 C C . TRP B 1 140 ? 36.708 31.027 3.656 1.00 16.33 184 TRP B C 1
ATOM 5065 O O . TRP B 1 140 ? 36.446 31.991 2.951 1.00 16.84 184 TRP B O 1
ATOM 5076 N N . ILE B 1 141 ? 37.619 31.054 4.642 1.00 16.62 185 ILE B N 1
ATOM 5077 C CA . ILE B 1 141 ? 38.361 32.256 4.994 1.00 16.61 185 ILE B CA 1
ATOM 5078 C C . ILE B 1 141 ? 39.863 31.986 5.109 1.00 16.88 185 ILE B C 1
ATOM 5079 O O . ILE B 1 141 ? 40.261 30.900 5.476 1.00 16.48 185 ILE B O 1
ATOM 5084 N N . ASN B 1 142 ? 40.669 33.006 4.804 1.00 17.76 186 ASN B N 1
ATOM 5085 C CA . ASN B 1 142 ? 42.108 32.912 4.862 1.00 18.70 186 ASN B CA 1
ATOM 5086 C C . ASN B 1 142 ? 42.590 33.073 6.308 1.00 18.69 186 ASN B C 1
ATOM 5087 O O . ASN B 1 142 ? 42.685 34.195 6.831 1.00 17.82 186 ASN B O 1
ATOM 5092 N N . LYS B 1 143 ? 42.878 31.929 6.913 1.00 21.77 187 LYS B N 1
ATOM 5093 C CA . LYS B 1 143 ? 43.408 31.838 8.283 1.00 27.11 187 LYS B CA 1
ATOM 5094 C C . LYS B 1 143 ? 44.839 32.395 8.394 1.00 26.59 187 LYS B C 1
ATOM 5095 O O . LYS B 1 143 ? 45.163 33.006 9.424 1.00 23.17 187 LYS B O 1
ATOM 5101 N N . ASP B 1 144 ? 45.661 32.239 7.342 1.00 26.32 188 ASP B N 1
ATOM 5102 C CA . ASP B 1 144 ? 47.013 32.866 7.320 1.00 26.61 188 ASP B CA 1
ATOM 5103 C C . ASP B 1 144 ? 46.897 34.378 7.520 1.00 26.09 188 ASP B C 1
ATOM 5104 O O . ASP B 1 144 ? 47.635 34.949 8.310 1.00 25.36 188 ASP B O 1
ATOM 5109 N N . TRP B 1 145 ? 45.945 35.015 6.826 1.00 21.80 189 TRP B N 1
ATOM 5110 C CA . TRP B 1 145 ? 45.725 36.442 6.940 1.00 20.89 189 TRP B CA 1
ATOM 5111 C C . TRP B 1 145 ? 45.201 36.888 8.299 1.00 22.44 189 TRP B C 1
ATOM 5112 O O . TRP B 1 145 ? 45.605 37.948 8.817 1.00 21.66 189 TRP B O 1
ATOM 5123 N N . LEU B 1 146 ? 44.231 36.151 8.845 1.00 22.43 190 LEU B N 1
ATOM 5124 C CA . LEU B 1 146 ? 43.757 36.476 10.186 1.00 22.77 190 LEU B CA 1
ATOM 5125 C C . LEU B 1 146 ? 44.934 36.541 11.182 1.00 23.42 190 LEU B C 1
ATOM 5126 O O . LEU B 1 146 ? 45.045 37.496 11.946 1.00 24.74 190 LEU B O 1
ATOM 5131 N N . LYS B 1 147 ? 45.748 35.511 11.152 1.00 24.84 191 LYS B N 1
ATOM 5132 C CA . LYS B 1 147 ? 46.903 35.386 12.038 1.00 31.32 191 LYS B CA 1
ATOM 5133 C C . LYS B 1 147 ? 47.933 36.498 11.834 1.00 31.45 191 LYS B C 1
ATOM 5134 O O . LYS B 1 147 ? 48.407 37.087 12.802 1.00 29.51 191 LYS B O 1
ATOM 5140 N N . LYS B 1 148 ? 48.265 36.788 10.577 1.00 31.59 192 LYS B N 1
ATOM 5141 C CA . LYS B 1 148 ? 49.163 37.900 10.246 1.00 32.09 192 LYS B CA 1
ATOM 5142 C C . LYS B 1 148 ? 48.707 39.245 10.776 1.00 30.60 192 LYS B C 1
ATOM 5143 O O . LYS B 1 148 ? 49.520 40.028 11.263 1.00 27.51 192 LYS B O 1
ATOM 5149 N N . LEU B 1 149 ? 47.413 39.531 10.652 1.00 26.33 193 LEU B N 1
ATOM 5150 C CA . LEU B 1 149 ? 46.873 40.806 11.080 1.00 25.65 193 LEU B CA 1
ATOM 5151 C C . LEU B 1 149 ? 46.484 40.836 12.565 1.00 24.52 193 LEU B C 1
ATOM 5152 O O . LEU B 1 149 ? 45.980 41.840 13.017 1.00 25.06 193 LEU B O 1
ATOM 5157 N N . GLY B 1 150 ? 46.671 39.733 13.273 1.00 24.81 194 GLY B N 1
ATOM 5158 C CA . GLY B 1 150 ? 46.316 39.628 14.682 1.00 26.56 194 GLY B CA 1
ATOM 5159 C C . GLY B 1 150 ? 44.816 39.701 14.897 1.00 27.52 194 GLY B C 1
ATOM 5160 O O . GLY B 1 150 ? 44.384 40.277 15.882 1.00 30.72 194 GLY B O 1
ATOM 5161 N N . LEU B 1 151 ? 44.027 39.114 13.988 1.00 27.38 195 LEU B N 1
ATOM 5162 C CA . LEU B 1 151 ? 42.559 39.161 14.055 1.00 28.01 195 LEU B CA 1
ATOM 5163 C C . LEU B 1 151 ? 41.940 37.836 14.509 1.00 26.57 195 LEU B C 1
ATOM 5164 O O . LEU B 1 151 ? 42.393 36.763 14.133 1.00 26.06 195 LEU B O 1
ATOM 5169 N N . GLU B 1 152 ? 40.869 37.936 15.296 1.00 28.27 196 GLU B N 1
ATOM 5170 C CA . GLU B 1 152 ? 40.061 36.773 15.690 1.00 29.13 196 GLU B CA 1
ATOM 5171 C C . GLU B 1 152 ? 39.089 36.414 14.547 1.00 24.49 196 GLU B C 1
ATOM 5172 O O . GLU B 1 152 ? 38.614 37.300 13.823 1.00 22.05 196 GLU B O 1
ATOM 5178 N N . MET B 1 153 ? 38.787 35.131 14.414 1.00 22.63 197 MET B N 1
ATOM 5179 C CA . MET B 1 153 ? 37.727 34.675 13.506 1.00 23.48 197 MET B CA 1
ATOM 5180 C C . MET B 1 153 ? 36.423 35.446 13.766 1.00 23.58 197 MET B C 1
ATOM 5181 O O . MET B 1 153 ? 36.013 35.591 14.921 1.00 25.84 197 MET B O 1
ATOM 5186 N N . PRO B 1 154 ? 35.800 36.020 12.723 1.00 22.53 198 PRO B N 1
ATOM 5187 C CA . PRO B 1 154 ? 34.609 36.814 12.995 1.00 24.00 198 PRO B CA 1
ATOM 5188 C C . PRO B 1 154 ? 33.418 35.990 13.472 1.00 22.88 198 PRO B C 1
ATOM 5189 O O . PRO B 1 154 ? 33.267 34.858 13.088 1.00 25.15 198 PRO B O 1
ATOM 5193 N N . LYS B 1 155 ? 32.645 36.565 14.375 1.00 22.83 199 LYS B N 1
ATOM 5194 C CA . LYS B 1 155 ? 31.491 35.901 14.967 1.00 24.11 199 LYS B CA 1
ATOM 5195 C C . LYS B 1 155 ? 30.156 36.405 14.474 1.00 20.98 199 LYS B C 1
ATOM 5196 O O . LYS B 1 155 ? 29.134 35.700 14.597 1.00 19.52 199 LYS B O 1
ATOM 5202 N N . THR B 1 156 ? 30.144 37.658 14.022 1.00 19.96 200 THR B N 1
ATOM 5203 C CA . THR B 1 156 ? 28.980 38.342 13.549 1.00 19.68 200 THR B CA 1
ATOM 5204 C C . THR B 1 156 ? 29.222 38.920 12.131 1.00 20.03 200 THR B C 1
ATOM 5205 O O . THR B 1 156 ? 30.357 39.029 11.656 1.00 17.11 200 THR B O 1
ATOM 5209 N N . THR B 1 157 ? 28.125 39.285 11.485 1.00 19.82 201 THR B N 1
ATOM 5210 C CA . THR B 1 157 ? 28.209 39.979 10.183 1.00 19.82 201 THR B CA 1
ATOM 5211 C C . THR B 1 157 ? 28.976 41.304 10.266 1.00 19.67 201 THR B C 1
ATOM 5212 O O . THR B 1 157 ? 29.787 41.605 9.385 1.00 19.12 201 THR B O 1
ATOM 5216 N N . ASP B 1 158 ? 28.781 42.075 11.330 1.00 20.69 202 ASP B N 1
ATOM 5217 C CA . ASP B 1 158 ? 29.583 43.275 11.524 1.00 23.03 202 ASP B CA 1
ATOM 5218 C C . ASP B 1 158 ? 31.074 42.965 11.728 1.00 22.28 202 ASP B C 1
ATOM 5219 O O . ASP B 1 158 ? 31.893 43.696 11.215 1.00 21.05 202 ASP B O 1
ATOM 5224 N N . ASP B 1 159 ? 31.418 41.875 12.436 1.00 20.96 203 ASP B N 1
ATOM 5225 C CA . ASP B 1 159 ? 32.812 41.468 12.590 1.00 21.26 203 ASP B CA 1
ATOM 5226 C C . ASP B 1 159 ? 33.389 41.139 11.245 1.00 20.94 203 ASP B C 1
ATOM 5227 O O . ASP B 1 159 ? 34.568 41.427 10.969 1.00 19.79 203 ASP B O 1
ATOM 5232 N N . LEU B 1 160 ? 32.590 40.476 10.415 1.00 20.04 204 LEU B N 1
ATOM 5233 C CA . LEU B 1 160 ? 33.068 40.125 9.072 1.00 19.95 204 LEU B CA 1
ATOM 5234 C C . LEU B 1 160 ? 33.471 41.371 8.269 1.00 19.07 204 LEU B C 1
ATOM 5235 O O . LEU B 1 160 ? 34.551 41.382 7.683 1.00 19.98 204 LEU B O 1
ATOM 5240 N N . ILE B 1 161 ? 32.633 42.408 8.274 1.00 20.16 205 ILE B N 1
ATOM 5241 C CA . ILE B 1 161 ? 32.952 43.651 7.576 1.00 21.94 205 ILE B CA 1
ATOM 5242 C C . ILE B 1 161 ? 34.331 44.186 8.023 1.00 23.43 205 ILE B C 1
ATOM 5243 O O . ILE B 1 161 ? 35.121 44.595 7.193 1.00 23.71 205 ILE B O 1
ATOM 5248 N N . LYS B 1 162 ? 34.580 44.198 9.332 1.00 22.62 206 LYS B N 1
ATOM 5249 C CA . LYS B 1 162 ? 35.847 44.693 9.884 1.00 25.58 206 LYS B CA 1
ATOM 5250 C C . LYS B 1 162 ? 37.038 43.871 9.447 1.00 22.94 206 LYS B C 1
ATOM 5251 O O . LYS B 1 162 ? 38.101 44.422 9.102 1.00 24.10 206 LYS B O 1
ATOM 5257 N N . VAL B 1 163 ? 36.883 42.557 9.448 1.00 19.12 207 VAL B N 1
ATOM 5258 C CA . VAL B 1 163 ? 37.944 41.685 9.007 1.00 18.37 207 VAL B CA 1
ATOM 5259 C C . VAL B 1 163 ? 38.243 41.929 7.499 1.00 19.20 207 VAL B C 1
ATOM 5260 O O . VAL B 1 163 ? 39.405 41.991 7.081 1.00 18.23 207 VAL B O 1
ATOM 5264 N N . LEU B 1 164 ? 37.186 42.066 6.709 1.00 18.02 208 LEU B N 1
ATOM 5265 C CA . LEU B 1 164 ? 37.329 42.243 5.280 1.00 19.73 208 LEU B CA 1
ATOM 5266 C C . LEU B 1 164 ? 38.008 43.583 4.977 1.00 20.35 208 LEU B C 1
ATOM 5267 O O . LEU B 1 164 ? 38.817 43.640 4.058 1.00 21.11 208 LEU B O 1
ATOM 5272 N N . GLU B 1 165 ? 37.680 44.635 5.749 1.00 21.04 209 GLU B N 1
ATOM 5273 C CA . GLU B 1 165 ? 38.381 45.918 5.622 1.00 25.23 209 GLU B CA 1
ATOM 5274 C C . GLU B 1 165 ? 39.868 45.809 5.975 1.00 24.66 209 GLU B C 1
ATOM 5275 O O . GLU B 1 165 ? 40.705 46.413 5.311 1.00 24.15 209 GLU B O 1
ATOM 5281 N N . ALA B 1 166 ? 40.197 45.003 6.978 1.00 23.90 210 ALA B N 1
ATOM 5282 C CA . ALA B 1 166 ? 41.598 44.768 7.340 1.00 25.73 210 ALA B CA 1
ATOM 5283 C C . ALA B 1 166 ? 42.324 44.006 6.242 1.00 25.06 210 ALA B C 1
ATOM 5284 O O . ALA B 1 166 ? 43.486 44.291 5.942 1.00 24.19 210 ALA B O 1
ATOM 5286 N N . PHE B 1 167 ? 41.630 43.055 5.622 1.00 23.39 211 PHE B N 1
ATOM 5287 C CA . PHE B 1 167 ? 42.186 42.304 4.496 1.00 23.37 211 PHE B CA 1
ATOM 5288 C C . PHE B 1 167 ? 42.480 43.204 3.300 1.00 23.57 211 PHE B C 1
ATOM 5289 O O . PHE B 1 167 ? 43.494 43.004 2.623 1.00 24.80 211 PHE B O 1
ATOM 5297 N N . LYS B 1 168 ? 41.579 44.152 3.054 1.00 23.29 212 LYS B N 1
ATOM 5298 C CA . LYS B 1 168 ? 41.667 45.065 1.924 1.00 25.13 212 LYS B CA 1
ATOM 5299 C C . LYS B 1 168 ? 42.877 45.985 2.088 1.00 29.05 212 LYS B C 1
ATOM 5300 O O . LYS B 1 168 ? 43.633 46.165 1.131 1.00 26.69 212 LYS B O 1
ATOM 5306 N N . ASN B 1 169 ? 43.030 46.552 3.299 1.00 29.00 213 ASN B N 1
ATOM 5307 C CA . ASN B 1 169 ? 43.972 47.657 3.553 1.00 31.21 213 ASN B CA 1
ATOM 5308 C C . ASN B 1 169 ? 45.231 47.279 4.318 1.00 30.38 213 ASN B C 1
ATOM 5309 O O . ASN B 1 169 ? 46.149 48.091 4.396 1.00 31.42 213 ASN B O 1
ATOM 5314 N N . GLY B 1 170 ? 45.280 46.080 4.899 1.00 27.53 214 GLY B N 1
ATOM 5315 C CA . GLY B 1 170 ? 46.365 45.692 5.789 1.00 27.43 214 GLY B CA 1
ATOM 5316 C C . GLY B 1 170 ? 47.487 44.912 5.159 1.00 26.46 214 GLY B C 1
ATOM 5317 O O . GLY B 1 170 ? 48.359 44.451 5.863 1.00 26.53 214 GLY B O 1
ATOM 5318 N N . ASP B 1 171 ? 47.458 44.692 3.840 1.00 25.92 215 ASP B N 1
ATOM 5319 C CA . ASP B 1 171 ? 48.494 43.898 3.179 1.00 24.89 215 ASP B CA 1
ATOM 5320 C C . ASP B 1 171 ? 48.880 42.596 3.903 1.00 26.37 215 ASP B C 1
ATOM 5321 O O . ASP B 1 171 ? 50.079 42.335 4.159 1.00 25.07 215 ASP B O 1
ATOM 5326 N N . PRO B 1 172 ? 47.880 41.739 4.205 1.00 24.44 216 PRO B N 1
ATOM 5327 C CA . PRO B 1 172 ? 48.194 40.496 4.913 1.00 25.19 216 PRO B CA 1
ATOM 5328 C C . PRO B 1 172 ? 49.194 39.579 4.256 1.00 25.47 216 PRO B C 1
ATOM 5329 O O . PRO B 1 172 ? 49.920 38.889 4.992 1.00 25.78 216 PRO B O 1
ATOM 5333 N N . ASN B 1 173 ? 49.273 39.560 2.911 1.00 24.98 217 ASN B N 1
ATOM 5334 C CA . ASN B 1 173 ? 50.297 38.742 2.243 1.00 25.14 217 ASN B CA 1
ATOM 5335 C C . ASN B 1 173 ? 51.670 39.394 2.171 1.00 26.32 217 ASN B C 1
ATOM 5336 O O . ASN B 1 173 ? 52.600 38.735 1.766 1.00 28.67 217 ASN B O 1
ATOM 5341 N N . GLY B 1 174 ? 51.769 40.661 2.562 1.00 28.85 218 GLY B N 1
ATOM 5342 C CA . GLY B 1 174 ? 53.047 41.289 2.919 1.00 31.27 218 GLY B CA 1
ATOM 5343 C C . GLY B 1 174 ? 53.918 41.606 1.720 1.00 34.22 218 GLY B C 1
ATOM 5344 O O . GLY B 1 174 ? 55.140 41.578 1.831 1.00 34.98 218 GLY B O 1
ATOM 5345 N N . ASN B 1 175 ? 53.288 41.887 0.579 1.00 32.04 219 ASN B N 1
ATOM 5346 C CA . ASN B 1 175 ? 54.014 42.131 -0.665 1.00 29.91 219 ASN B CA 1
ATOM 5347 C C . ASN B 1 175 ? 53.982 43.584 -1.088 1.00 30.91 219 ASN B C 1
ATOM 5348 O O . ASN B 1 175 ? 54.390 43.910 -2.190 1.00 33.52 219 ASN B O 1
ATOM 5353 N N . GLY B 1 176 ? 53.495 44.462 -0.222 1.00 30.49 220 GLY B N 1
ATOM 5354 C CA . GLY B 1 176 ? 53.390 45.874 -0.539 1.00 32.54 220 GLY B CA 1
ATOM 5355 C C . GLY B 1 176 ? 52.337 46.336 -1.530 1.00 33.29 220 GLY B C 1
ATOM 5356 O O . GLY B 1 176 ? 52.263 47.542 -1.772 1.00 38.02 220 GLY B O 1
ATOM 5357 N N . GLU B 1 177 ? 51.491 45.429 -2.054 1.00 29.53 221 GLU B N 1
ATOM 5358 C CA . GLU B 1 177 ? 50.402 45.777 -2.981 1.00 26.95 221 GLU B CA 1
ATOM 5359 C C . GLU B 1 177 ? 49.030 45.487 -2.395 1.00 26.16 221 GLU B C 1
ATOM 5360 O O . GLU B 1 177 ? 48.866 44.537 -1.592 1.00 26.88 221 GLU B O 1
ATOM 5366 N N . ALA B 1 178 ? 48.041 46.247 -2.846 1.00 24.32 222 ALA B N 1
ATOM 5367 C CA . ALA B 1 178 ? 46.643 46.001 -2.520 1.00 24.45 222 ALA B CA 1
ATOM 5368 C C . ALA B 1 178 ? 46.090 44.979 -3.512 1.00 22.24 222 ALA B C 1
ATOM 5369 O O . ALA B 1 178 ? 45.187 45.291 -4.279 1.00 25.06 222 ALA B O 1
ATOM 5371 N N . ASP B 1 179 ? 46.652 43.780 -3.498 1.00 20.87 223 ASP B N 1
ATOM 5372 C CA . ASP B 1 179 ? 46.241 42.699 -4.407 1.00 21.57 223 ASP B CA 1
ATOM 5373 C C . ASP B 1 179 ? 45.231 41.755 -3.728 1.00 21.50 223 ASP B C 1
ATOM 5374 O O . ASP B 1 179 ? 44.685 40.881 -4.377 1.00 20.08 223 ASP B O 1
ATOM 5379 N N . GLU B 1 180 ? 45.045 41.924 -2.420 1.00 19.65 224 GLU B N 1
ATOM 5380 C CA . GLU B 1 180 ? 44.079 41.111 -1.644 1.00 20.24 224 GLU B CA 1
ATOM 5381 C C . GLU B 1 180 ? 42.666 41.396 -2.144 1.00 19.44 224 GLU B C 1
ATOM 5382 O O . GLU B 1 180 ? 42.276 42.548 -2.295 1.00 20.31 224 GLU B O 1
ATOM 5388 N N . ILE B 1 181 ? 41.921 40.350 -2.472 1.00 19.43 225 ILE B N 1
ATOM 5389 C CA . ILE B 1 181 ? 40.520 40.502 -2.858 1.00 19.07 225 ILE B CA 1
ATOM 5390 C C . ILE B 1 181 ? 39.727 40.028 -1.632 1.00 18.90 225 ILE B C 1
ATOM 5391 O O . ILE B 1 181 ? 39.710 38.830 -1.375 1.00 17.50 225 ILE B O 1
ATOM 5396 N N . PRO B 1 182 ? 39.107 40.943 -0.881 1.00 18.06 226 PRO B N 1
ATOM 5397 C CA . PRO B 1 182 ? 38.589 40.473 0.444 1.00 18.62 226 PRO B CA 1
ATOM 5398 C C . PRO B 1 182 ? 37.488 39.399 0.358 1.00 18.61 226 PRO B C 1
ATOM 5399 O O . PRO B 1 182 ? 37.512 38.402 1.115 1.00 19.70 226 PRO B O 1
ATOM 5403 N N . PHE B 1 183 ? 36.569 39.576 -0.578 1.00 17.92 227 PHE B N 1
ATOM 5404 C CA . PHE B 1 183 ? 35.332 38.738 -0.653 1.00 17.82 227 PHE B CA 1
ATOM 5405 C C . PHE B 1 183 ? 35.056 38.431 -2.129 1.00 18.42 227 PHE B C 1
ATOM 5406 O O . PHE B 1 183 ? 34.966 39.373 -2.936 1.00 19.17 227 PHE B O 1
ATOM 5414 N N . SER B 1 184 ? 34.961 37.152 -2.490 1.00 17.03 228 SER B N 1
ATOM 5415 C CA . SER B 1 184 ? 34.631 36.776 -3.845 1.00 17.86 228 SER B CA 1
ATOM 5416 C C . SER B 1 184 ? 33.612 35.636 -3.914 1.00 17.88 228 SER B C 1
ATOM 5417 O O . SER B 1 184 ? 33.411 34.902 -2.948 1.00 15.60 228 SER B O 1
ATOM 5420 N N . PHE B 1 185 ? 33.047 35.481 -5.105 1.00 16.42 229 PHE B N 1
ATOM 5421 C CA . PHE B 1 185 ? 32.015 34.528 -5.401 1.00 16.93 229 PHE B CA 1
ATOM 5422 C C . PHE B 1 185 ? 31.813 34.472 -6.921 1.00 18.21 229 PHE B C 1
ATOM 5423 O O . PHE B 1 185 ? 32.306 35.359 -7.632 1.00 17.90 229 PHE B O 1
ATOM 5431 N N . ILE B 1 186 ? 31.113 33.442 -7.390 1.00 18.59 230 ILE B N 1
ATOM 5432 C CA . ILE B 1 186 ? 30.548 33.400 -8.754 1.00 18.49 230 ILE B CA 1
ATOM 5433 C C . ILE B 1 186 ? 29.025 33.494 -8.582 1.00 19.32 230 ILE B C 1
ATOM 5434 O O . ILE B 1 186 ? 28.384 32.579 -8.056 1.00 17.90 230 ILE B O 1
ATOM 5439 N N . SER B 1 187 ? 28.467 34.619 -9.010 1.00 18.03 231 SER B N 1
ATOM 5440 C CA . SER B 1 187 ? 27.085 34.937 -8.724 1.00 19.01 231 SER B CA 1
ATOM 5441 C C . SER B 1 187 ? 26.108 34.016 -9.440 1.00 20.70 231 SER B C 1
ATOM 5442 O O . SER B 1 187 ? 26.292 33.671 -10.593 1.00 20.64 231 SER B O 1
ATOM 5445 N N . GLY B 1 188 ? 25.083 33.609 -8.711 1.00 19.98 232 GLY B N 1
ATOM 5446 C CA . GLY B 1 188 ? 23.885 32.998 -9.247 1.00 20.19 232 GLY B CA 1
ATOM 5447 C C . GLY B 1 188 ? 23.632 31.657 -8.593 1.00 20.43 232 GLY B C 1
ATOM 5448 O O . GLY B 1 188 ? 23.811 31.499 -7.378 1.00 18.41 232 GLY B O 1
ATOM 5449 N N . ASN B 1 189 ? 23.228 30.664 -9.369 1.00 19.16 233 ASN B N 1
ATOM 5450 C CA . ASN B 1 189 ? 23.072 29.329 -8.801 1.00 21.03 233 ASN B CA 1
ATOM 5451 C C . ASN B 1 189 ? 24.447 28.695 -8.550 1.00 20.34 233 ASN B C 1
ATOM 5452 O O . ASN B 1 189 ? 25.467 29.113 -9.118 1.00 20.97 233 ASN B O 1
ATOM 5457 N N . GLY B 1 190 ? 24.453 27.705 -7.682 1.00 18.93 234 GLY B N 1
ATOM 5458 C CA . GLY B 1 190 ? 25.567 26.782 -7.529 1.00 18.67 234 GLY B CA 1
ATOM 5459 C C . GLY B 1 190 ? 26.487 27.044 -6.362 1.00 18.41 234 GLY B C 1
ATOM 5460 O O . GLY B 1 190 ? 26.245 27.913 -5.490 1.00 17.61 234 GLY B O 1
ATOM 5461 N N . ASN B 1 191 ? 27.574 26.297 -6.386 1.00 17.71 235 ASN B N 1
ATOM 5462 C CA . ASN B 1 191 ? 28.429 26.119 -5.223 1.00 17.10 235 ASN B CA 1
ATOM 5463 C C . ASN B 1 191 ? 29.312 27.324 -4.890 1.00 16.50 235 ASN B C 1
ATOM 5464 O O . ASN B 1 191 ? 29.875 27.388 -3.787 1.00 14.76 235 ASN B O 1
ATOM 5469 N N . GLU B 1 192 ? 29.438 28.273 -5.814 1.00 15.87 236 GLU B N 1
ATOM 5470 C CA . GLU B 1 192 ? 30.313 29.428 -5.611 1.00 15.83 236 GLU B CA 1
ATOM 5471 C C . GLU B 1 192 ? 29.579 30.715 -5.304 1.00 14.54 236 GLU B C 1
ATOM 5472 O O . GLU B 1 192 ? 30.193 31.754 -5.172 1.00 16.26 236 GLU B O 1
ATOM 5478 N N . ASP B 1 193 ? 28.259 30.664 -5.120 1.00 14.95 237 ASP B N 1
ATOM 5479 C CA . ASP B 1 193 ? 27.490 31.831 -4.773 1.00 15.23 237 ASP B CA 1
ATOM 5480 C C . ASP B 1 193 ? 27.581 32.195 -3.281 1.00 14.98 237 ASP B C 1
ATOM 5481 O O . ASP B 1 193 ? 27.936 31.354 -2.449 1.00 15.24 237 ASP B O 1
ATOM 5486 N N . PHE B 1 194 ? 27.222 33.442 -2.979 1.00 14.58 238 PHE B N 1
ATOM 5487 C CA . PHE B 1 194 ? 27.253 33.973 -1.637 1.00 15.21 238 PHE B CA 1
ATOM 5488 C C . PHE B 1 194 ? 25.988 33.720 -0.785 1.00 15.14 238 PHE B C 1
ATOM 5489 O O . PHE B 1 194 ? 25.973 34.116 0.386 1.00 16.28 238 PHE B O 1
ATOM 5497 N N . LYS B 1 195 ? 24.941 33.087 -1.333 1.00 14.30 239 LYS B N 1
ATOM 5498 C CA . LYS B 1 195 ? 23.635 33.103 -0.661 1.00 15.22 239 LYS B CA 1
ATOM 5499 C C . LYS B 1 195 ? 23.601 32.364 0.698 1.00 15.91 239 LYS B C 1
ATOM 5500 O O . LYS B 1 195 ? 22.684 32.591 1.478 1.00 15.25 239 LYS B O 1
ATOM 5506 N N . PHE B 1 196 ? 24.580 31.483 0.951 1.00 15.39 240 PHE B N 1
ATOM 5507 C CA . PHE B 1 196 ? 24.807 30.900 2.261 1.00 17.03 240 PHE B CA 1
ATOM 5508 C C . PHE B 1 196 ? 24.782 31.915 3.435 1.00 17.03 240 PHE B C 1
ATOM 5509 O O . PHE B 1 196 ? 24.253 31.599 4.516 1.00 17.08 240 PHE B O 1
ATOM 5517 N N . LEU B 1 197 ? 25.300 33.124 3.213 1.00 16.30 241 LEU B N 1
ATOM 5518 C CA . LEU B 1 197 ? 25.248 34.194 4.238 1.00 17.39 241 LEU B CA 1
ATOM 5519 C C . LEU B 1 197 ? 23.875 34.781 4.573 1.00 17.55 241 LEU B C 1
ATOM 5520 O O . LEU B 1 197 ? 23.726 35.406 5.633 1.00 18.11 241 LEU B O 1
ATOM 5525 N N . PHE B 1 198 ? 22.882 34.578 3.719 1.00 15.48 242 PHE B N 1
ATOM 5526 C CA . PHE B 1 198 ? 21.597 35.227 3.907 1.00 15.68 242 PHE B CA 1
ATOM 5527 C C . PHE B 1 198 ? 20.921 34.749 5.179 1.00 14.88 242 PHE B C 1
ATOM 5528 O O . PHE B 1 198 ? 20.209 35.533 5.789 1.00 14.63 242 PHE B O 1
ATOM 5536 N N . ALA B 1 199 ? 21.197 33.506 5.591 1.00 14.63 243 ALA B N 1
ATOM 5537 C CA . ALA B 1 199 ? 20.579 32.930 6.796 1.00 14.61 243 ALA B CA 1
ATOM 5538 C C . ALA B 1 199 ? 20.966 33.667 8.095 1.00 14.55 243 ALA B C 1
ATOM 5539 O O . ALA B 1 199 ? 20.246 33.547 9.095 1.00 13.05 243 ALA B O 1
ATOM 5541 N N . ALA B 1 200 ? 22.039 34.473 8.058 1.00 13.79 244 ALA B N 1
ATOM 5542 C CA . ALA B 1 200 ? 22.403 35.315 9.195 1.00 15.82 244 ALA B CA 1
ATOM 5543 C C . ALA B 1 200 ? 21.343 36.337 9.496 1.00 16.18 244 ALA B C 1
ATOM 5544 O O . ALA B 1 200 ? 21.253 36.798 10.644 1.00 17.00 244 ALA B O 1
ATOM 5546 N N . PHE B 1 201 ? 20.513 36.653 8.504 1.00 15.40 245 PHE B N 1
ATOM 5547 C CA . PHE B 1 201 ? 19.439 37.622 8.651 1.00 16.29 245 PHE B CA 1
ATOM 5548 C C . PHE B 1 201 ? 18.111 36.939 8.912 1.00 16.30 245 PHE B C 1
ATOM 5549 O O . PHE B 1 201 ? 17.083 37.593 8.963 1.00 15.44 245 PHE B O 1
ATOM 5557 N N . GLY B 1 202 ? 18.137 35.620 9.129 1.00 15.67 246 GLY B N 1
ATOM 5558 C CA . GLY B 1 202 ? 16.902 34.858 9.296 1.00 15.69 246 GLY B CA 1
ATOM 5559 C C . GLY B 1 202 ? 16.490 34.231 7.976 1.00 15.40 246 GLY B C 1
ATOM 5560 O O . GLY B 1 202 ? 16.567 34.865 6.915 1.00 16.41 246 GLY B O 1
ATOM 5561 N N . ILE B 1 203 ? 16.099 32.968 8.053 1.00 15.78 247 ILE B N 1
ATOM 5562 C CA . ILE B 1 203 ? 15.507 32.200 6.948 1.00 15.91 247 ILE B CA 1
ATOM 5563 C C . ILE B 1 203 ? 16.504 31.820 5.887 1.00 15.85 247 ILE B C 1
ATOM 5564 O O . ILE B 1 203 ? 16.684 30.626 5.610 1.00 16.14 247 ILE B O 1
ATOM 5569 N N . GLY B 1 204 ? 17.141 32.814 5.278 1.00 16.28 248 GLY B N 1
ATOM 5570 C CA . GLY B 1 204 ? 18.200 32.562 4.328 1.00 15.73 248 GLY B CA 1
ATOM 5571 C C . GLY B 1 204 ? 17.648 32.221 2.960 1.00 15.40 248 GLY B C 1
ATOM 5572 O O . GLY B 1 204 ? 16.500 32.546 2.645 1.00 14.09 248 GLY B O 1
ATOM 5573 N N . ASP B 1 205 ? 18.454 31.523 2.168 1.00 16.09 249 ASP B N 1
ATOM 5574 C CA . ASP B 1 205 ? 18.140 31.295 0.731 1.00 16.16 249 ASP B CA 1
ATOM 5575 C C . ASP B 1 205 ? 18.820 30.032 0.248 1.00 15.62 249 ASP B C 1
ATOM 5576 O O . ASP B 1 205 ? 19.761 29.543 0.869 1.00 15.45 249 ASP B O 1
ATOM 5581 N N . ASN B 1 206 ? 18.344 29.500 -0.870 1.00 15.09 250 ASN B N 1
ATOM 5582 C CA . ASN B 1 206 ? 19.005 28.386 -1.549 1.00 14.34 250 ASN B CA 1
ATOM 5583 C C . ASN B 1 206 ? 18.738 28.515 -3.047 1.00 14.86 250 ASN B C 1
ATOM 5584 O O . ASN B 1 206 ? 18.080 29.469 -3.472 1.00 14.10 250 ASN B O 1
ATOM 5589 N N . ASP B 1 207 ? 19.248 27.578 -3.843 1.00 14.92 251 ASP B N 1
ATOM 5590 C CA . ASP B 1 207 ? 19.146 27.701 -5.300 1.00 15.99 251 ASP B CA 1
ATOM 5591 C C . ASP B 1 207 ? 17.727 27.602 -5.802 1.00 16.16 251 ASP B C 1
ATOM 5592 O O . ASP B 1 207 ? 17.429 28.166 -6.835 1.00 17.85 251 ASP B O 1
ATOM 5597 N N . ASP B 1 208 ? 16.843 26.954 -5.059 1.00 14.98 252 ASP B N 1
ATOM 5598 C CA . ASP B 1 208 ? 15.424 26.903 -5.410 1.00 15.74 252 ASP B CA 1
ATOM 5599 C C . ASP B 1 208 ? 14.616 28.093 -4.906 1.00 15.67 252 ASP B C 1
ATOM 5600 O O . ASP B 1 208 ? 13.419 28.209 -5.209 1.00 14.98 252 ASP B O 1
ATOM 5605 N N . HIS B 1 209 ? 15.270 28.964 -4.135 1.00 15.06 253 HIS B N 1
ATOM 5606 C CA . HIS B 1 209 ? 14.610 30.018 -3.338 1.00 15.29 253 HIS B CA 1
ATOM 5607 C C . HIS B 1 209 ? 13.382 29.504 -2.563 1.00 14.64 253 HIS B C 1
ATOM 5608 O O . HIS B 1 209 ? 12.353 30.180 -2.505 1.00 12.25 253 HIS B O 1
ATOM 5615 N N . LEU B 1 210 ? 13.495 28.291 -2.009 1.00 14.22 254 LEU B N 1
ATOM 5616 C CA . LEU B 1 210 ? 12.367 27.624 -1.375 1.00 14.77 254 LEU B CA 1
ATOM 5617 C C . LEU B 1 210 ? 12.829 26.783 -0.169 1.00 13.68 254 LEU B C 1
ATOM 5618 O O . LEU B 1 210 ? 13.656 25.877 -0.326 1.00 13.71 254 LEU B O 1
ATOM 5623 N N . VAL B 1 211 ? 12.287 27.104 1.008 1.00 11.85 255 VAL B N 1
ATOM 5624 C CA . VAL B 1 211 ? 12.492 26.325 2.216 1.00 11.94 255 VAL B CA 1
ATOM 5625 C C . VAL B 1 211 ? 11.134 25.857 2.710 1.00 12.01 255 VAL B C 1
ATOM 5626 O O . VAL B 1 211 ? 10.096 26.287 2.183 1.00 12.37 255 VAL B O 1
ATOM 5630 N N . VAL B 1 212 ? 11.139 24.984 3.717 1.00 12.68 256 VAL B N 1
ATOM 5631 C CA . VAL B 1 212 ? 9.934 24.507 4.338 1.00 13.64 256 VAL B CA 1
ATOM 5632 C C . VAL B 1 212 ? 10.014 24.888 5.810 1.00 13.78 256 VAL B C 1
ATOM 5633 O O . VAL B 1 212 ? 10.885 24.430 6.524 1.00 13.09 256 VAL B O 1
ATOM 5637 N N . GLY B 1 213 ? 9.133 25.775 6.235 1.00 14.41 257 GLY B N 1
ATOM 5638 C CA . GLY B 1 213 ? 9.028 26.144 7.645 1.00 15.09 257 GLY B CA 1
ATOM 5639 C C . GLY B 1 213 ? 8.536 25.032 8.555 1.00 15.01 257 GLY B C 1
ATOM 5640 O O . GLY B 1 213 ? 7.864 24.054 8.135 1.00 15.38 257 GLY B O 1
ATOM 5641 N N . ASN B 1 214 ? 8.811 25.206 9.836 1.00 13.98 258 ASN B N 1
ATOM 5642 C CA . ASN B 1 214 ? 8.372 24.209 10.839 1.00 15.21 258 ASN B CA 1
ATOM 5643 C C . ASN B 1 214 ? 6.845 24.188 11.097 1.00 15.89 258 ASN B C 1
ATOM 5644 O O . ASN B 1 214 ? 6.352 23.275 11.764 1.00 17.19 258 ASN B O 1
ATOM 5649 N N . ASP B 1 215 ? 6.121 25.119 10.477 1.00 16.06 259 ASP B N 1
ATOM 5650 C CA . ASP B 1 215 ? 4.654 25.046 10.392 1.00 18.09 259 ASP B CA 1
ATOM 5651 C C . ASP B 1 215 ? 4.159 24.160 9.234 1.00 17.26 259 ASP B C 1
ATOM 5652 O O . ASP B 1 215 ? 2.962 23.990 9.026 1.00 19.26 259 ASP B O 1
ATOM 5657 N N . GLY B 1 216 ? 5.079 23.605 8.453 1.00 17.04 260 GLY B N 1
ATOM 5658 C CA . GLY B 1 216 ? 4.728 22.766 7.308 1.00 17.04 260 GLY B CA 1
ATOM 5659 C C . GLY B 1 216 ? 4.399 23.529 6.037 1.00 17.48 260 GLY B C 1
ATOM 5660 O O . GLY B 1 216 ? 3.860 22.934 5.088 1.00 17.27 260 GLY B O 1
ATOM 5661 N N . LYS B 1 217 ? 4.687 24.823 6.022 1.00 17.33 261 LYS B N 1
ATOM 5662 C CA . LYS B 1 217 ? 4.373 25.676 4.870 1.00 19.48 261 LYS B CA 1
ATOM 5663 C C . LYS B 1 217 ? 5.639 25.996 4.090 1.00 17.24 261 LYS B C 1
ATOM 5664 O O . LYS B 1 217 ? 6.650 26.359 4.672 1.00 16.41 261 LYS B O 1
ATOM 5670 N N . VAL B 1 218 ? 5.578 25.811 2.778 1.00 16.20 262 VAL B N 1
ATOM 5671 C CA . VAL B 1 218 ? 6.676 26.183 1.889 1.00 17.31 262 VAL B CA 1
ATOM 5672 C C . VAL B 1 218 ? 6.803 27.701 1.901 1.00 17.55 262 VAL B C 1
ATOM 5673 O O . VAL B 1 218 ? 5.808 28.434 2.009 1.00 17.85 262 VAL B O 1
ATOM 5677 N N . ASP B 1 219 ? 8.034 28.172 1.849 1.00 16.08 263 ASP B N 1
ATOM 5678 C CA . ASP B 1 219 ? 8.307 29.615 1.919 1.00 16.83 263 ASP B CA 1
ATOM 5679 C C . ASP B 1 219 ? 9.233 29.984 0.800 1.00 16.09 263 ASP B C 1
ATOM 5680 O O . ASP B 1 219 ? 10.322 29.406 0.666 1.00 14.79 263 ASP B O 1
ATOM 5685 N N . PHE B 1 220 ? 8.814 30.953 -0.021 1.00 16.01 264 PHE B N 1
ATOM 5686 C CA . PHE B 1 220 ? 9.676 31.452 -1.081 1.00 16.57 264 PHE B CA 1
ATOM 5687 C C . PHE B 1 220 ? 10.657 32.426 -0.437 1.00 16.49 264 PHE B C 1
ATOM 5688 O O . PHE B 1 220 ? 10.264 33.337 0.278 1.00 17.99 264 PHE B O 1
ATOM 5696 N N . THR B 1 221 ? 11.944 32.213 -0.612 1.00 15.61 265 THR B N 1
ATOM 5697 C CA . THR B 1 221 ? 12.890 32.949 0.210 1.00 16.14 265 THR B CA 1
ATOM 5698 C C . THR B 1 221 ? 13.165 34.357 -0.345 1.00 17.22 265 THR B C 1
ATOM 5699 O O . THR B 1 221 ? 13.509 35.275 0.405 1.00 17.63 265 THR B O 1
ATOM 5703 N N . ALA B 1 222 ? 13.026 34.530 -1.665 1.00 17.40 266 ALA B N 1
ATOM 5704 C CA . ALA B 1 222 ? 13.496 35.735 -2.301 1.00 18.08 266 ALA B CA 1
ATOM 5705 C C . ALA B 1 222 ? 12.492 36.906 -2.297 1.00 18.15 266 ALA B C 1
ATOM 5706 O O . ALA B 1 222 ? 12.737 37.902 -2.968 1.00 18.37 266 ALA B O 1
ATOM 5708 N N . ASP B 1 223 ? 11.372 36.783 -1.589 1.00 18.01 267 ASP B N 1
ATOM 5709 C CA . ASP B 1 223 ? 10.484 37.935 -1.335 1.00 19.18 267 ASP B CA 1
ATOM 5710 C C . ASP B 1 223 ? 10.410 38.295 0.165 1.00 19.41 267 ASP B C 1
ATOM 5711 O O . ASP B 1 223 ? 9.554 39.088 0.564 1.00 18.54 267 ASP B O 1
ATOM 5716 N N . ASN B 1 224 ? 11.277 37.701 0.985 1.00 17.98 268 ASN B N 1
ATOM 5717 C CA . ASN B 1 224 ? 11.235 37.954 2.433 1.00 18.98 268 ASN B CA 1
ATOM 5718 C C . ASN B 1 224 ? 11.931 39.256 2.801 1.00 17.50 268 ASN B C 1
ATOM 5719 O O . ASN B 1 224 ? 12.927 39.631 2.175 1.00 18.15 268 ASN B O 1
ATOM 5724 N N . ASP B 1 225 ? 11.461 39.929 3.840 1.00 17.91 269 ASP B N 1
ATOM 5725 C CA . ASP B 1 225 ? 12.261 41.046 4.409 1.00 19.31 269 ASP B CA 1
ATOM 5726 C C . ASP B 1 225 ? 13.713 40.650 4.740 1.00 18.44 269 ASP B C 1
ATOM 5727 O O . ASP B 1 225 ? 14.649 41.460 4.594 1.00 18.89 269 ASP B O 1
ATOM 5732 N N . ASN B 1 226 ? 13.885 39.399 5.194 1.00 16.04 270 ASN B N 1
ATOM 5733 C CA . ASN B 1 226 ? 15.184 38.844 5.555 1.00 15.77 270 ASN B CA 1
ATOM 5734 C C . ASN B 1 226 ? 16.151 38.807 4.393 1.00 16.45 270 ASN B C 1
ATOM 5735 O O . ASN B 1 226 ? 17.361 39.050 4.547 1.00 15.86 270 ASN B O 1
ATOM 5740 N N . TYR B 1 227 ? 15.611 38.473 3.211 1.00 15.87 271 TYR B N 1
ATOM 5741 C CA . TYR B 1 227 ? 16.389 38.447 1.969 1.00 16.11 271 TYR B CA 1
ATOM 5742 C C . TYR B 1 227 ? 16.788 39.875 1.549 1.00 17.23 271 TYR B C 1
ATOM 5743 O O . TYR B 1 227 ? 17.930 40.110 1.185 1.00 17.24 271 TYR B O 1
ATOM 5752 N N . LYS B 1 228 ? 15.856 40.814 1.666 1.00 18.10 272 LYS B N 1
ATOM 5753 C CA . LYS B 1 228 ? 16.166 42.227 1.469 1.00 19.68 272 LYS B CA 1
ATOM 5754 C C . LYS B 1 228 ? 17.325 42.652 2.370 1.00 19.14 272 LYS B C 1
ATOM 5755 O O . LYS B 1 228 ? 18.268 43.289 1.896 1.00 18.12 272 LYS B O 1
ATOM 5761 N N . GLU B 1 229 ? 17.316 42.232 3.633 1.00 19.07 273 GLU B N 1
ATOM 5762 C CA . GLU B 1 229 ? 18.437 42.550 4.527 1.00 20.06 273 GLU B CA 1
ATOM 5763 C C . GLU B 1 229 ? 19.757 41.916 4.116 1.00 18.82 273 GLU B C 1
ATOM 5764 O O . GLU B 1 229 ? 20.797 42.561 4.226 1.00 19.22 273 GLU B O 1
ATOM 5770 N N . GLY B 1 230 ? 19.722 40.680 3.614 1.00 17.22 274 GLY B N 1
ATOM 5771 C CA . GLY B 1 230 ? 20.905 40.040 3.073 1.00 16.95 274 GLY B CA 1
ATOM 5772 C C . GLY B 1 230 ? 21.473 40.781 1.865 1.00 17.77 274 GLY B C 1
ATOM 5773 O O . GLY B 1 230 ? 22.689 40.983 1.757 1.00 16.59 274 GLY B O 1
ATOM 5774 N N . VAL B 1 231 ? 20.595 41.231 0.979 1.00 17.38 275 VAL B N 1
ATOM 5775 C CA . VAL B 1 231 ? 21.065 41.994 -0.189 1.00 17.80 275 VAL B CA 1
ATOM 5776 C C . VAL B 1 231 ? 21.701 43.321 0.278 1.00 19.35 275 VAL B C 1
ATOM 5777 O O . VAL B 1 231 ? 22.770 43.745 -0.213 1.00 19.54 275 VAL B O 1
ATOM 5781 N N . LYS B 1 232 ? 21.055 43.971 1.238 1.00 19.40 276 LYS B N 1
ATOM 5782 C CA . LYS B 1 232 ? 21.589 45.222 1.771 1.00 21.56 276 LYS B CA 1
ATOM 5783 C C . LYS B 1 232 ? 22.972 45.024 2.430 1.00 21.66 276 LYS B C 1
ATOM 5784 O O . LYS B 1 232 ? 23.823 45.911 2.349 1.00 22.30 276 LYS B O 1
ATOM 5790 N N . PHE B 1 233 ? 23.207 43.859 3.047 1.00 20.08 277 PHE B N 1
ATOM 5791 C CA . PHE B 1 233 ? 24.517 43.522 3.574 1.00 18.92 277 PHE B CA 1
ATOM 5792 C C . PHE B 1 233 ? 25.575 43.374 2.469 1.00 18.96 277 PHE B C 1
ATOM 5793 O O . PHE B 1 233 ? 26.686 43.907 2.569 1.00 18.56 277 PHE B O 1
ATOM 5801 N N . ILE B 1 234 ? 25.256 42.634 1.421 1.00 17.42 278 ILE B N 1
ATOM 5802 C CA . ILE B 1 234 ? 26.224 42.453 0.329 1.00 18.55 278 ILE B CA 1
ATOM 5803 C C . ILE B 1 234 ? 26.479 43.822 -0.338 1.00 18.34 278 ILE B C 1
ATOM 5804 O O . ILE B 1 234 ? 27.621 44.118 -0.749 1.00 18.46 278 ILE B O 1
ATOM 5809 N N . ARG B 1 235 ? 25.432 44.637 -0.443 1.00 18.78 279 ARG B N 1
ATOM 5810 C CA . ARG B 1 235 ? 25.586 46.019 -0.921 1.00 21.38 279 ARG B CA 1
ATOM 5811 C C . ARG B 1 235 ? 26.608 46.831 -0.084 1.00 21.41 279 ARG B C 1
ATOM 5812 O O . ARG B 1 235 ? 27.452 47.538 -0.651 1.00 20.10 279 ARG B O 1
ATOM 5820 N N . GLN B 1 236 ? 26.556 46.705 1.241 1.00 21.27 280 GLN B N 1
ATOM 5821 C CA . GLN B 1 236 ? 27.544 47.363 2.108 1.00 23.09 280 GLN B CA 1
ATOM 5822 C C . GLN B 1 236 ? 28.955 46.924 1.749 1.00 21.97 280 GLN B C 1
ATOM 5823 O O . GLN B 1 236 ? 29.864 47.767 1.674 1.00 22.96 280 GLN B O 1
ATOM 5829 N N . LEU B 1 237 ? 29.140 45.627 1.493 1.00 19.01 281 LEU B N 1
ATOM 5830 C CA . LEU B 1 237 ? 30.444 45.135 1.102 1.00 19.30 281 LEU B CA 1
ATOM 5831 C C . LEU B 1 237 ? 30.915 45.769 -0.240 1.00 20.75 281 LEU B C 1
ATOM 5832 O O . LEU B 1 237 ? 32.087 46.170 -0.410 1.00 18.95 281 LEU B O 1
ATOM 5837 N N . GLN B 1 238 ? 29.981 45.864 -1.172 1.00 21.53 282 GLN B N 1
ATOM 5838 C CA . GLN B 1 238 ? 30.254 46.508 -2.470 1.00 23.66 282 GLN B CA 1
ATOM 5839 C C . GLN B 1 238 ? 30.633 47.981 -2.275 1.00 23.57 282 GLN B C 1
ATOM 5840 O O . GLN B 1 238 ? 31.635 48.430 -2.841 1.00 26.14 282 GLN B O 1
ATOM 5846 N N . GLU B 1 239 ? 29.849 48.725 -1.505 1.00 24.32 283 GLU B N 1
ATOM 5847 C CA . GLU B 1 239 ? 30.125 50.147 -1.285 1.00 28.84 283 GLU B CA 1
ATOM 5848 C C . GLU B 1 239 ? 31.487 50.391 -0.614 1.00 28.61 283 GLU B C 1
ATOM 5849 O O . GLU B 1 239 ? 32.104 51.407 -0.858 1.00 29.76 283 GLU B O 1
ATOM 5855 N N . LYS B 1 240 ? 31.951 49.445 0.196 1.00 27.03 284 LYS B N 1
ATOM 5856 C CA . LYS B 1 240 ? 33.246 49.535 0.886 1.00 26.56 284 LYS B CA 1
ATOM 5857 C C . LYS B 1 240 ? 34.410 49.005 0.070 1.00 26.07 284 LYS B C 1
ATOM 5858 O O . LYS B 1 240 ? 35.543 48.960 0.567 1.00 24.47 284 LYS B O 1
ATOM 5864 N N . GLY B 1 241 ? 34.148 48.585 -1.172 1.00 24.23 285 GLY B N 1
ATOM 5865 C CA . GLY B 1 241 ? 35.192 48.131 -2.067 1.00 22.33 285 GLY B CA 1
ATOM 5866 C C . GLY B 1 241 ? 35.745 46.780 -1.678 1.00 21.82 285 GLY B C 1
ATOM 5867 O O . GLY B 1 241 ? 36.905 46.466 -1.975 1.00 22.45 285 GLY B O 1
ATOM 5868 N N . LEU B 1 242 ? 34.926 45.956 -1.019 1.00 20.57 286 LEU B N 1
ATOM 5869 C CA . LEU B 1 242 ? 35.379 44.674 -0.495 1.00 19.15 286 LEU B CA 1
ATOM 5870 C C . LEU B 1 242 ? 35.142 43.503 -1.422 1.00 19.17 286 LEU B C 1
ATOM 5871 O O . LEU B 1 242 ? 35.696 42.425 -1.213 1.00 19.20 286 LEU B O 1
ATOM 5876 N N . ILE B 1 243 ? 34.346 43.704 -2.472 1.00 20.90 287 ILE B N 1
ATOM 5877 C CA . ILE B 1 243 ? 34.016 42.617 -3.377 1.00 20.28 287 ILE B CA 1
ATOM 5878 C C . ILE B 1 243 ? 34.946 42.640 -4.586 1.00 22.26 287 ILE B C 1
ATOM 5879 O O . ILE B 1 243 ? 35.209 43.710 -5.155 1.00 22.25 287 ILE B O 1
ATOM 5884 N N . ASP B 1 244 ? 35.410 41.450 -4.966 1.00 20.70 288 ASP B N 1
ATOM 5885 C CA . ASP B 1 244 ? 36.054 41.173 -6.245 1.00 23.55 288 ASP B CA 1
ATOM 5886 C C . ASP B 1 244 ? 35.353 41.954 -7.366 1.00 24.24 288 ASP B C 1
ATOM 5887 O O . ASP B 1 244 ? 34.145 41.814 -7.582 1.00 21.47 288 ASP B O 1
ATOM 5892 N N . LYS B 1 245 ? 36.092 42.815 -8.069 1.00 26.89 289 LYS B N 1
ATOM 5893 C CA . LYS B 1 245 ? 35.433 43.642 -9.107 1.00 29.54 289 LYS B CA 1
ATOM 5894 C C . LYS B 1 245 ? 34.896 42.797 -10.272 1.00 28.13 289 LYS B C 1
ATOM 5895 O O . LYS B 1 245 ? 34.069 43.286 -11.017 1.00 28.70 289 LYS B O 1
ATOM 5901 N N . GLU B 1 246 ? 35.329 41.539 -10.397 1.00 24.96 290 GLU B N 1
ATOM 5902 C CA . GLU B 1 246 ? 34.822 40.626 -11.413 1.00 27.28 290 GLU B CA 1
ATOM 5903 C C . GLU B 1 246 ? 33.777 39.622 -10.912 1.00 27.28 290 GLU B C 1
ATOM 5904 O O . GLU B 1 246 ? 33.409 38.708 -11.652 1.00 24.89 290 GLU B O 1
ATOM 5910 N N . ALA B 1 247 ? 33.299 39.777 -9.670 1.00 25.00 291 ALA B N 1
ATOM 5911 C CA . ALA B 1 247 ? 32.436 38.766 -9.055 1.00 23.74 291 ALA B CA 1
ATOM 5912 C C . ALA B 1 247 ? 31.191 38.440 -9.890 1.00 22.39 291 ALA B C 1
ATOM 5913 O O . ALA B 1 247 ? 30.741 37.290 -9.899 1.00 21.00 291 ALA B O 1
ATOM 5915 N N . PHE B 1 248 ? 30.647 39.441 -10.577 1.00 23.25 292 PHE B N 1
ATOM 5916 C CA . PHE B 1 248 ? 29.454 39.243 -11.420 1.00 25.77 292 PHE B CA 1
ATOM 5917 C C . PHE B 1 248 ? 29.754 38.862 -12.881 1.00 28.08 292 PHE B C 1
ATOM 5918 O O . PHE B 1 248 ? 28.835 38.683 -13.655 1.00 27.60 292 PHE B O 1
ATOM 5926 N N . GLU B 1 249 ? 31.021 38.724 -13.242 1.00 30.07 293 GLU B N 1
ATOM 5927 C CA . GLU B 1 249 ? 31.397 38.452 -14.637 1.00 34.85 293 GLU B CA 1
ATOM 5928 C C . GLU B 1 249 ? 32.327 37.277 -14.849 1.00 32.18 293 GLU B C 1
ATOM 5929 O O . GLU B 1 249 ? 32.285 36.670 -15.910 1.00 30.47 293 GLU B O 1
ATOM 5935 N N . HIS B 1 250 ? 33.182 36.950 -13.883 1.00 28.07 294 HIS B N 1
ATOM 5936 C CA . HIS B 1 250 ? 34.160 35.898 -14.117 1.00 27.19 294 HIS B CA 1
ATOM 5937 C C . HIS B 1 250 ? 33.531 34.495 -14.168 1.00 28.09 294 HIS B C 1
ATOM 5938 O O . HIS B 1 250 ? 32.387 34.270 -13.755 1.00 28.45 294 HIS B O 1
ATOM 5945 N N . ASP B 1 251 ? 34.292 33.555 -14.693 1.00 27.84 295 ASP B N 1
ATOM 5946 C CA . ASP B 1 251 ? 33.859 32.164 -14.761 1.00 29.46 295 ASP B CA 1
ATOM 5947 C C . ASP B 1 251 ? 34.750 31.349 -13.826 1.00 26.88 295 ASP B C 1
ATOM 5948 O O . ASP B 1 251 ? 35.689 31.887 -13.218 1.00 27.67 295 ASP B O 1
ATOM 5953 N N . TRP B 1 252 ? 34.452 30.062 -13.741 1.00 23.14 296 TRP B N 1
ATOM 5954 C CA . TRP B 1 252 ? 35.169 29.149 -12.876 1.00 22.54 296 TRP B CA 1
ATOM 5955 C C . TRP B 1 252 ? 36.690 29.138 -13.119 1.00 24.09 296 TRP B C 1
ATOM 5956 O O . TRP B 1 252 ? 37.481 29.100 -12.181 1.00 20.41 296 TRP B O 1
ATOM 5967 N N . ASN B 1 253 ? 37.128 29.165 -14.383 1.00 23.96 297 ASN B N 1
ATOM 5968 C CA . ASN B 1 253 ? 38.574 29.151 -14.642 1.00 23.91 297 ASN B CA 1
ATOM 5969 C C . ASN B 1 253 ? 39.311 30.333 -14.038 1.00 21.72 297 ASN B C 1
ATOM 5970 O O . ASN B 1 253 ? 40.391 30.181 -13.467 1.00 24.31 297 ASN B O 1
ATOM 5975 N N . SER B 1 254 ? 38.718 31.506 -14.152 1.00 20.79 298 SER B N 1
ATOM 5976 C CA . SER B 1 254 ? 39.316 32.718 -13.632 1.00 21.80 298 SER B CA 1
ATOM 5977 C C . SER B 1 254 ? 39.288 32.734 -12.093 1.00 22.49 298 SER B C 1
ATOM 5978 O O . SER B 1 254 ? 40.235 33.142 -11.450 1.00 19.66 298 SER B O 1
ATOM 5981 N N . TYR B 1 255 ? 38.174 32.267 -11.530 1.00 21.99 299 TYR B N 1
ATOM 5982 C CA . TYR B 1 255 ? 38.000 32.168 -10.064 1.00 20.95 299 TYR B CA 1
ATOM 5983 C C . TYR B 1 255 ? 39.027 31.279 -9.433 1.00 20.85 299 TYR B C 1
ATOM 5984 O O . TYR B 1 255 ? 39.640 31.667 -8.423 1.00 22.33 299 TYR B O 1
ATOM 5993 N N . ILE B 1 256 ? 39.237 30.092 -9.998 1.00 20.31 300 ILE B N 1
ATOM 5994 C CA . ILE B 1 256 ? 40.223 29.186 -9.437 1.00 20.67 300 ILE B CA 1
ATOM 5995 C C . ILE B 1 256 ? 41.663 29.633 -9.705 1.00 21.30 300 ILE B C 1
ATOM 5996 O O . ILE B 1 256 ? 42.555 29.273 -8.957 1.00 20.68 300 ILE B O 1
ATOM 6001 N N . ALA B 1 257 ? 41.881 30.426 -10.748 1.00 23.47 301 ALA B N 1
ATOM 6002 C CA . ALA B 1 257 ? 43.215 30.972 -10.984 1.00 23.00 301 ALA B CA 1
ATOM 6003 C C . ALA B 1 257 ? 43.554 31.925 -9.834 1.00 22.87 301 ALA B C 1
ATOM 6004 O O . ALA B 1 257 ? 44.644 31.829 -9.254 1.00 24.40 301 ALA B O 1
ATOM 6006 N N . LYS B 1 258 ? 42.629 32.834 -9.521 1.00 22.25 302 LYS B N 1
ATOM 6007 C CA . LYS B 1 258 ? 42.767 33.723 -8.353 1.00 23.56 302 LYS B CA 1
ATOM 6008 C C . LYS B 1 258 ? 42.850 32.950 -7.045 1.00 24.95 302 LYS B C 1
ATOM 6009 O O . LYS B 1 258 ? 43.664 33.272 -6.179 1.00 25.26 302 LYS B O 1
ATOM 6015 N N . GLY B 1 259 ? 42.045 31.905 -6.911 1.00 24.23 303 GLY B N 1
ATOM 6016 C CA . GLY B 1 259 ? 42.126 31.034 -5.737 1.00 24.51 303 GLY B CA 1
ATOM 6017 C C . GLY B 1 259 ? 43.476 30.363 -5.588 1.00 25.74 303 GLY B C 1
ATOM 6018 O O . GLY B 1 259 ? 44.034 30.341 -4.492 1.00 24.42 303 GLY B O 1
ATOM 6019 N N . HIS B 1 260 ? 44.012 29.812 -6.683 1.00 26.23 304 HIS B N 1
ATOM 6020 C CA . HIS B 1 260 ? 45.310 29.135 -6.668 1.00 28.83 304 HIS B CA 1
ATOM 6021 C C . HIS B 1 260 ? 46.409 30.098 -6.194 1.00 25.97 304 HIS B C 1
ATOM 6022 O O . HIS B 1 260 ? 47.285 29.701 -5.429 1.00 24.41 304 HIS B O 1
ATOM 6029 N N . ASP B 1 261 ? 46.316 31.358 -6.620 1.00 27.96 305 ASP B N 1
ATOM 6030 C CA . ASP B 1 261 ? 47.223 32.427 -6.178 1.00 29.31 305 ASP B CA 1
ATOM 6031 C C . ASP B 1 261 ? 46.974 32.879 -4.716 1.00 31.62 305 ASP B C 1
ATOM 6032 O O . ASP B 1 261 ? 47.681 33.763 -4.221 1.00 28.67 305 ASP B O 1
ATOM 6037 N N . GLN B 1 262 ? 45.948 32.326 -4.052 1.00 29.32 306 GLN B N 1
ATOM 6038 C CA . GLN B 1 262 ? 45.543 32.697 -2.698 1.00 27.13 306 GLN B CA 1
ATOM 6039 C C . GLN B 1 262 ? 45.292 34.200 -2.561 1.00 25.85 306 GLN B C 1
ATOM 6040 O O . GLN B 1 262 ? 45.724 34.829 -1.587 1.00 25.82 306 GLN B O 1
ATOM 6046 N N . LYS B 1 263 ? 44.571 34.774 -3.524 1.00 23.03 307 LYS B N 1
ATOM 6047 C CA . LYS B 1 263 ? 44.204 36.209 -3.469 1.00 22.36 307 LYS B CA 1
ATOM 6048 C C . LYS B 1 263 ? 42.920 36.512 -2.703 1.00 20.08 307 LYS B C 1
ATOM 6049 O O . LYS B 1 263 ? 42.612 37.672 -2.493 1.00 19.41 307 LYS B O 1
ATOM 6055 N N . PHE B 1 264 ? 42.173 35.495 -2.288 1.00 20.81 308 PHE B N 1
ATOM 6056 C CA . PHE B 1 264 ? 40.858 35.719 -1.670 1.00 21.40 308 PHE B CA 1
ATOM 6057 C C . PHE B 1 264 ? 40.911 35.719 -0.138 1.00 21.02 308 PHE B C 1
ATOM 6058 O O . PHE B 1 264 ? 41.547 34.844 0.456 1.00 21.28 308 PHE B O 1
ATOM 6066 N N . GLY B 1 265 ? 40.232 36.679 0.489 1.00 21.50 309 GLY B N 1
ATOM 6067 C CA . GLY B 1 265 ? 40.059 36.651 1.942 1.00 19.75 309 GLY B CA 1
ATOM 6068 C C . GLY B 1 265 ? 38.977 35.659 2.337 1.00 18.74 309 GLY B C 1
ATOM 6069 O O . GLY B 1 265 ? 39.242 34.733 3.068 1.00 19.68 309 GLY B O 1
ATOM 6070 N N . VAL B 1 266 ? 37.787 35.852 1.785 1.00 18.44 310 VAL B N 1
ATOM 6071 C CA . VAL B 1 266 ? 36.600 34.973 1.981 1.00 17.15 310 VAL B CA 1
ATOM 6072 C C . VAL B 1 266 ? 36.037 34.650 0.606 1.00 17.71 310 VAL B C 1
ATOM 6073 O O . VAL B 1 266 ? 35.864 35.539 -0.201 1.00 17.79 310 VAL B O 1
ATOM 6077 N N . TYR B 1 267 ? 35.752 33.384 0.361 1.00 16.38 311 TYR B N 1
ATOM 6078 C CA . TYR B 1 267 ? 35.140 32.960 -0.867 1.00 16.05 311 TYR B CA 1
ATOM 6079 C C . TYR B 1 267 ? 34.259 31.726 -0.651 1.00 16.42 311 TYR B C 1
ATOM 6080 O O . TYR B 1 267 ? 34.233 31.143 0.460 1.00 15.83 311 TYR B O 1
ATOM 6089 N N . PHE B 1 268 ? 33.547 31.326 -1.706 1.00 15.98 312 PHE B N 1
ATOM 6090 C CA . PHE B 1 268 ? 32.533 30.272 -1.607 1.00 15.72 312 PHE B CA 1
ATOM 6091 C C . PHE B 1 268 ? 32.839 29.149 -2.578 1.00 16.75 312 PHE B C 1
ATOM 6092 O O . PHE B 1 268 ? 33.149 29.420 -3.723 1.00 17.57 312 PHE B O 1
ATOM 6100 N N . THR B 1 269 ? 32.782 27.899 -2.123 1.00 14.57 313 THR B N 1
ATOM 6101 C CA . THR B 1 269 ? 32.879 26.747 -3.013 1.00 15.85 313 THR B CA 1
ATOM 6102 C C . THR B 1 269 ? 32.441 25.501 -2.275 1.00 15.42 313 THR B C 1
ATOM 6103 O O . THR B 1 269 ? 32.264 25.548 -1.050 1.00 15.65 313 THR B O 1
ATOM 6107 N N . TRP B 1 270 ? 32.260 24.407 -3.010 1.00 15.78 314 TRP B N 1
ATOM 6108 C CA . TRP B 1 270 ? 31.915 23.119 -2.416 1.00 16.36 314 TRP B CA 1
ATOM 6109 C C . TRP B 1 270 ? 33.025 22.572 -1.539 1.00 17.20 314 TRP B C 1
ATOM 6110 O O . TRP B 1 270 ? 32.777 22.148 -0.421 1.00 16.61 314 TRP B O 1
ATOM 6121 N N . ASP B 1 271 ? 34.258 22.594 -2.056 1.00 17.48 315 ASP B N 1
ATOM 6122 C CA . ASP B 1 271 ? 35.398 22.034 -1.353 1.00 19.02 315 ASP B CA 1
ATOM 6123 C C . ASP B 1 271 ? 36.606 22.908 -1.687 1.00 19.27 315 ASP B C 1
ATOM 6124 O O . ASP B 1 271 ? 36.964 23.026 -2.855 1.00 17.70 315 ASP B O 1
ATOM 6129 N N . LYS B 1 272 ? 37.223 23.491 -0.657 1.00 18.38 316 LYS B N 1
ATOM 6130 C CA . LYS B 1 272 ? 38.364 24.414 -0.848 1.00 20.25 316 LYS B CA 1
ATOM 6131 C C . LYS B 1 272 ? 39.477 23.856 -1.731 1.00 20.36 316 LYS B C 1
ATOM 6132 O O . LYS B 1 272 ? 40.195 24.623 -2.393 1.00 22.28 316 LYS B O 1
ATOM 6138 N N . ASN B 1 273 ? 39.621 22.535 -1.708 1.00 22.12 317 ASN B N 1
ATOM 6139 C CA . ASN B 1 273 ? 40.659 21.840 -2.460 1.00 26.37 317 ASN B CA 1
ATOM 6140 C C . ASN B 1 273 ? 40.641 22.170 -3.947 1.00 26.08 317 ASN B C 1
ATOM 6141 O O . ASN B 1 273 ? 41.716 22.287 -4.570 1.00 25.22 317 ASN B O 1
ATOM 6146 N N . ASN B 1 274 ? 39.445 22.430 -4.493 1.00 23.36 318 ASN B N 1
ATOM 6147 C CA . ASN B 1 274 ? 39.289 22.750 -5.890 1.00 22.49 318 ASN B CA 1
ATOM 6148 C C . ASN B 1 274 ? 39.634 24.178 -6.269 1.00 21.84 318 ASN B C 1
ATOM 6149 O O . ASN B 1 274 ? 39.760 24.459 -7.462 1.00 22.57 318 ASN B O 1
ATOM 6154 N N . VAL B 1 275 ? 39.745 25.081 -5.290 1.00 20.76 319 VAL B N 1
ATOM 6155 C CA . VAL B 1 275 ? 39.901 26.509 -5.558 1.00 21.84 319 VAL B CA 1
ATOM 6156 C C . VAL B 1 275 ? 41.223 26.993 -4.974 1.00 23.24 319 VAL B C 1
ATOM 6157 O O . VAL B 1 275 ? 42.097 27.427 -5.715 1.00 23.23 319 VAL B O 1
ATOM 6161 N N . THR B 1 276 ? 41.377 26.930 -3.660 1.00 21.56 320 THR B N 1
ATOM 6162 C CA . THR B 1 276 ? 42.622 27.372 -3.021 1.00 22.90 320 THR B CA 1
ATOM 6163 C C . THR B 1 276 ? 43.637 26.258 -2.741 1.00 24.41 320 THR B C 1
ATOM 6164 O O . THR B 1 276 ? 44.789 26.554 -2.375 1.00 26.74 320 THR B O 1
ATOM 6168 N N . GLY B 1 277 ? 43.220 24.993 -2.869 1.00 27.92 321 GLY B N 1
ATOM 6169 C CA . GLY B 1 277 ? 44.101 23.844 -2.756 1.00 27.88 321 GLY B CA 1
ATOM 6170 C C . GLY B 1 277 ? 44.086 23.140 -1.419 1.00 31.68 321 GLY B C 1
ATOM 6171 O O . GLY B 1 277 ? 43.395 23.536 -0.479 1.00 31.93 321 GLY B O 1
ATOM 6172 N N . SER B 1 278 ? 44.890 22.093 -1.345 1.00 36.32 322 SER B N 1
ATOM 6173 C CA . SER B 1 278 ? 44.965 21.245 -0.180 1.00 41.75 322 SER B CA 1
ATOM 6174 C C . SER B 1 278 ? 46.031 21.832 0.708 1.00 42.85 322 SER B C 1
ATOM 6175 O O . SER B 1 278 ? 47.206 21.518 0.572 1.00 44.29 322 SER B O 1
ATOM 6178 N N . ASN B 1 279 ? 45.601 22.731 1.588 1.00 41.28 323 ASN B N 1
ATOM 6179 C CA . ASN B 1 279 ? 46.492 23.390 2.526 1.00 39.38 323 ASN B CA 1
ATOM 6180 C C . ASN B 1 279 ? 45.701 23.908 3.726 1.00 40.54 323 ASN B C 1
ATOM 6181 O O . ASN B 1 279 ? 44.456 23.885 3.746 1.00 38.55 323 ASN B O 1
ATOM 6186 N N . GLU B 1 280 ? 46.438 24.388 4.718 1.00 39.28 324 GLU B N 1
ATOM 6187 C CA . GLU B 1 280 ? 45.852 24.917 5.930 1.00 37.88 324 GLU B CA 1
ATOM 6188 C C . GLU B 1 280 ? 45.734 26.430 5.892 1.00 29.66 324 GLU B C 1
ATOM 6189 O O . GLU B 1 280 ? 45.432 27.022 6.912 1.00 29.44 324 GLU B O 1
ATOM 6195 N N . SER B 1 281 ? 45.947 27.067 4.734 1.00 23.84 325 SER B N 1
ATOM 6196 C CA . SER B 1 281 ? 45.778 28.499 4.624 1.00 24.06 325 SER B CA 1
ATOM 6197 C C . SER B 1 281 ? 44.317 28.923 4.709 1.00 22.50 325 SER B C 1
ATOM 6198 O O . SER B 1 281 ? 44.028 30.051 5.123 1.00 24.52 325 SER B O 1
ATOM 6201 N N . TYR B 1 282 ? 43.402 28.026 4.340 1.00 20.42 326 TYR B N 1
ATOM 6202 C CA . TYR B 1 282 ? 41.965 28.379 4.328 1.00 19.14 326 TYR B CA 1
ATOM 6203 C C . TYR B 1 282 ? 41.236 27.420 5.214 1.00 19.23 326 TYR B C 1
ATOM 6204 O O . TYR B 1 282 ? 41.612 26.243 5.298 1.00 19.38 326 TYR B O 1
ATOM 6213 N N . ASP B 1 283 ? 40.199 27.901 5.902 1.00 19.20 327 ASP B N 1
ATOM 6214 C CA . ASP B 1 283 ? 39.377 26.984 6.705 1.00 19.08 327 ASP B CA 1
ATOM 6215 C C . ASP B 1 283 ? 37.934 27.440 6.601 1.00 17.03 327 ASP B C 1
ATOM 6216 O O . ASP B 1 283 ? 37.640 28.466 5.993 1.00 16.45 327 ASP B O 1
ATOM 6221 N N . VAL B 1 284 ? 37.046 26.714 7.252 1.00 17.08 328 VAL B N 1
ATOM 6222 C CA . VAL B 1 284 ? 35.628 27.056 7.204 1.00 15.89 328 VAL B CA 1
ATOM 6223 C C . VAL B 1 284 ? 35.361 28.339 7.968 1.00 17.06 328 VAL B C 1
ATOM 6224 O O . VAL B 1 284 ? 35.801 28.488 9.115 1.00 18.24 328 VAL B O 1
ATOM 6228 N N . LEU B 1 285 ? 34.628 29.264 7.344 1.00 16.11 329 LEU B N 1
ATOM 6229 C CA . LEU B 1 285 ? 34.109 30.410 8.023 1.00 15.93 329 LEU B CA 1
ATOM 6230 C C . LEU B 1 285 ? 32.920 29.931 8.881 1.00 16.07 329 LEU B C 1
ATOM 6231 O O . LEU B 1 285 ? 31.944 29.457 8.317 1.00 15.78 329 LEU B O 1
ATOM 6236 N N . PRO B 1 286 ? 32.998 30.067 10.226 1.00 16.10 330 PRO B N 1
ATOM 6237 C CA . PRO B 1 286 ? 31.863 29.608 11.022 1.00 16.40 330 PRO B CA 1
ATOM 6238 C C . PRO B 1 286 ? 30.589 30.369 10.751 1.00 14.29 330 PRO B C 1
ATOM 6239 O O . PRO B 1 286 ? 30.628 31.483 10.282 1.00 15.53 330 PRO B O 1
ATOM 6243 N N . VAL B 1 287 ? 29.461 29.793 11.143 1.00 14.53 331 VAL B N 1
ATOM 6244 C CA . VAL B 1 287 ? 28.176 30.426 10.928 1.00 13.63 331 VAL B CA 1
ATOM 6245 C C . VAL B 1 287 ? 28.179 31.741 11.719 1.00 15.02 331 VAL B C 1
ATOM 6246 O O . VAL B 1 287 ? 28.592 31.774 12.895 1.00 15.28 331 VAL B O 1
ATOM 6250 N N . LEU B 1 288 ? 27.802 32.827 11.067 1.00 14.29 332 LEU B N 1
ATOM 6251 C CA . LEU B 1 288 ? 27.798 34.151 11.691 1.00 15.59 332 LEU B CA 1
ATOM 6252 C C . LEU B 1 288 ? 26.428 34.548 12.235 1.00 16.41 332 LEU B C 1
ATOM 6253 O O . LEU B 1 288 ? 25.408 34.282 11.626 1.00 17.09 332 LEU B O 1
ATOM 6258 N N . ALA B 1 289 ? 26.428 35.270 13.360 1.00 17.02 333 ALA B N 1
ATOM 6259 C CA . ALA B 1 289 ? 25.229 35.889 13.861 1.00 16.78 333 ALA B CA 1
ATOM 6260 C C . ALA B 1 289 ? 25.004 37.165 13.084 1.00 17.46 333 ALA B C 1
ATOM 6261 O O . ALA B 1 289 ? 25.950 37.897 12.867 1.00 17.67 333 ALA B O 1
ATOM 6263 N N . GLY B 1 290 ? 23.765 37.435 12.688 1.00 16.84 334 GLY B N 1
ATOM 6264 C CA . GLY B 1 290 ? 23.371 38.695 12.076 1.00 17.18 334 GLY B CA 1
ATOM 6265 C C . GLY B 1 290 ? 23.104 39.752 13.125 1.00 18.53 334 GLY B C 1
ATOM 6266 O O . GLY B 1 290 ? 23.286 39.503 14.315 1.00 18.28 334 GLY B O 1
ATOM 6267 N N . PRO B 1 291 ? 22.593 40.908 12.705 1.00 20.77 335 PRO B N 1
ATOM 6268 C CA . PRO B 1 291 ? 22.278 41.986 13.654 1.00 21.52 335 PRO B CA 1
ATOM 6269 C C . PRO B 1 291 ? 21.347 41.566 14.799 1.00 22.20 335 PRO B C 1
ATOM 6270 O O . PRO B 1 291 ? 21.420 42.156 15.892 1.00 21.18 335 PRO B O 1
ATOM 6274 N N . SER B 1 292 ? 20.487 40.575 14.550 1.00 21.01 336 SER B N 1
ATOM 6275 C CA . SER B 1 292 ? 19.626 39.974 15.604 1.00 19.86 336 SER B CA 1
ATOM 6276 C C . SER B 1 292 ? 20.366 39.258 16.751 1.00 19.91 336 SER B C 1
ATOM 6277 O O . SER B 1 292 ? 19.771 39.022 17.806 1.00 19.01 336 SER B O 1
ATOM 6280 N N . GLY B 1 293 ? 21.628 38.895 16.545 1.00 17.45 337 GLY B N 1
ATOM 6281 C CA . GLY B 1 293 ? 22.382 38.075 17.462 1.00 18.15 337 GLY B CA 1
ATOM 6282 C C . GLY B 1 293 ? 22.218 36.577 17.234 1.00 17.46 337 GLY B C 1
ATOM 6283 O O . GLY B 1 293 ? 22.824 35.787 17.959 1.00 17.84 337 GLY B O 1
ATOM 6284 N N . GLN B 1 294 ? 21.408 36.170 16.233 1.00 17.12 338 GLN B N 1
ATOM 6285 C CA . GLN B 1 294 ? 21.020 34.780 16.063 1.00 15.87 338 GLN B CA 1
ATOM 6286 C C . GLN B 1 294 ? 21.647 34.220 14.804 1.00 15.34 338 GLN B C 1
ATOM 6287 O O . GLN B 1 294 ? 21.930 34.957 13.841 1.00 14.61 338 GLN B O 1
ATOM 6293 N N . LYS B 1 295 ? 21.825 32.907 14.836 1.00 14.84 339 LYS B N 1
ATOM 6294 C CA . LYS B 1 295 ? 22.462 32.150 13.793 1.00 16.29 339 LYS B CA 1
ATOM 6295 C C . LYS B 1 295 ? 21.493 31.172 13.155 1.00 15.09 339 LYS B C 1
ATOM 6296 O O . LYS B 1 295 ? 20.598 30.639 13.818 1.00 16.33 339 LYS B O 1
ATOM 6302 N N . HIS B 1 296 ? 21.699 30.921 11.864 1.00 14.02 340 HIS B N 1
ATOM 6303 C CA . HIS B 1 296 ? 20.859 29.987 11.100 1.00 13.67 340 HIS B CA 1
ATOM 6304 C C . HIS B 1 296 ? 21.610 29.555 9.873 1.00 12.85 340 HIS B C 1
ATOM 6305 O O . HIS B 1 296 ? 22.460 30.290 9.357 1.00 13.81 340 HIS B O 1
ATOM 6312 N N . VAL B 1 297 ? 21.353 28.314 9.466 1.00 13.18 341 VAL B N 1
ATOM 6313 C CA . VAL B 1 297 ? 21.749 27.800 8.177 1.00 13.36 341 VAL B CA 1
ATOM 6314 C C . VAL B 1 297 ? 20.471 27.293 7.459 1.00 13.54 341 VAL B C 1
ATOM 6315 O O . VAL B 1 297 ? 19.740 26.461 7.991 1.00 13.38 341 VAL B O 1
ATOM 6319 N N . ALA B 1 298 ? 20.248 27.795 6.241 1.00 12.59 342 ALA B N 1
ATOM 6320 C CA . ALA B 1 298 ? 19.154 27.351 5.389 1.00 13.20 342 ALA B CA 1
ATOM 6321 C C . ALA B 1 298 ? 19.570 26.028 4.755 1.00 13.67 342 ALA B C 1
ATOM 6322 O O . ALA B 1 298 ? 20.673 25.875 4.220 1.00 14.66 342 ALA B O 1
ATOM 6324 N N . ARG B 1 299 ? 18.682 25.062 4.792 1.00 13.52 343 ARG B N 1
ATOM 6325 C CA . ARG B 1 299 ? 18.941 23.795 4.137 1.00 13.43 343 ARG B CA 1
ATOM 6326 C C . ARG B 1 299 ? 18.693 23.986 2.644 1.00 13.14 343 ARG B C 1
ATOM 6327 O O . ARG B 1 299 ? 17.679 24.595 2.219 1.00 11.72 343 ARG B O 1
ATOM 6335 N N . THR B 1 300 ? 19.600 23.455 1.840 1.00 13.39 344 THR B N 1
ATOM 6336 C CA . THR B 1 300 ? 19.284 23.251 0.423 1.00 13.73 344 THR B CA 1
ATOM 6337 C C . THR B 1 300 ? 18.204 22.143 0.305 1.00 14.05 344 THR B C 1
ATOM 6338 O O . THR B 1 300 ? 17.914 21.443 1.290 1.00 14.75 344 THR B O 1
ATOM 6342 N N . ASN B 1 301 ? 17.656 21.979 -0.905 1.00 13.04 345 ASN B N 1
ATOM 6343 C CA . ASN B 1 301 ? 16.826 20.858 -1.249 1.00 13.92 345 ASN B CA 1
ATOM 6344 C C . ASN B 1 301 ? 17.533 19.745 -2.031 1.00 14.52 345 ASN B C 1
ATOM 6345 O O . ASN B 1 301 ? 16.879 18.865 -2.610 1.00 14.84 345 ASN B O 1
ATOM 6350 N N . GLY B 1 302 ? 18.863 19.729 -1.955 1.00 14.82 346 GLY B N 1
ATOM 6351 C CA . GLY B 1 302 ? 19.665 18.772 -2.656 1.00 15.39 346 GLY B CA 1
ATOM 6352 C C . GLY B 1 302 ? 19.551 17.401 -2.013 1.00 15.82 346 GLY B C 1
ATOM 6353 O O . GLY B 1 302 ? 19.365 17.261 -0.788 1.00 15.39 346 GLY B O 1
ATOM 6354 N N . MET B 1 303 ? 19.669 16.376 -2.850 1.00 15.67 347 MET B N 1
ATOM 6355 C CA . MET B 1 303 ? 19.591 15.003 -2.380 1.00 16.80 347 MET B CA 1
ATOM 6356 C C . MET B 1 303 ? 20.387 14.131 -3.361 1.00 16.75 347 MET B C 1
ATOM 6357 O O . MET B 1 303 ? 20.447 14.415 -4.575 1.00 15.37 347 MET B O 1
ATOM 6362 N N . GLY B 1 304 ? 20.990 13.065 -2.854 1.00 17.28 348 GLY B N 1
ATOM 6363 C CA . GLY B 1 304 ? 21.663 12.102 -3.710 1.00 17.03 348 GLY B CA 1
ATOM 6364 C C . GLY B 1 304 ? 20.607 11.169 -4.284 1.00 16.91 348 GLY B C 1
ATOM 6365 O O . GLY B 1 304 ? 20.468 10.024 -3.852 1.00 16.12 348 GLY B O 1
ATOM 6366 N N . PHE B 1 305 ? 19.851 11.689 -5.245 1.00 17.41 349 PHE B N 1
ATOM 6367 C CA . PHE B 1 305 ? 18.726 10.985 -5.836 1.00 18.11 349 PHE B CA 1
ATOM 6368 C C . PHE B 1 305 ? 18.560 11.399 -7.285 1.00 19.40 349 PHE B C 1
ATOM 6369 O O . PHE B 1 305 ? 18.466 12.599 -7.592 1.00 17.60 349 PHE B O 1
ATOM 6377 N N . ALA B 1 306 ? 18.530 10.426 -8.189 1.00 18.75 350 ALA B N 1
ATOM 6378 C CA . ALA B 1 306 ? 18.115 10.714 -9.552 1.00 18.98 350 ALA B CA 1
ATOM 6379 C C . ALA B 1 306 ? 17.030 9.707 -9.872 1.00 19.62 350 ALA B C 1
ATOM 6380 O O . ALA B 1 306 ? 17.255 8.509 -9.730 1.00 17.43 350 ALA B O 1
ATOM 6382 N N . ARG B 1 307 ? 15.855 10.201 -10.264 1.00 18.96 351 ARG B N 1
ATOM 6383 C CA . ARG B 1 307 ? 14.669 9.351 -10.456 1.00 19.87 351 ARG B CA 1
ATOM 6384 C C . ARG B 1 307 ? 14.864 8.228 -11.503 1.00 18.80 351 ARG B C 1
ATOM 6385 O O . ARG B 1 307 ? 14.316 7.159 -11.366 1.00 19.79 351 ARG B O 1
ATOM 6393 N N . ASP B 1 308 ? 15.639 8.518 -12.532 1.00 19.93 352 ASP B N 1
ATOM 6394 C CA . ASP B 1 308 ? 15.839 7.622 -13.682 1.00 21.56 352 ASP B CA 1
ATOM 6395 C C . ASP B 1 308 ? 17.306 7.410 -13.972 1.00 20.52 352 ASP B C 1
ATOM 6396 O O . ASP B 1 308 ? 17.985 8.305 -14.437 1.00 23.74 352 ASP B O 1
ATOM 6401 N N . LYS B 1 309 ? 17.799 6.216 -13.693 1.00 20.43 353 LYS B N 1
ATOM 6402 C CA . LYS B 1 309 ? 19.032 5.758 -14.318 1.00 20.51 353 LYS B CA 1
ATOM 6403 C C . LYS B 1 309 ? 18.767 4.430 -15.018 1.00 18.93 353 LYS B C 1
ATOM 6404 O O . LYS B 1 309 ? 19.721 3.731 -15.372 1.00 18.18 353 LYS B O 1
ATOM 6410 N N . MET B 1 310 ? 17.500 4.073 -15.179 1.00 16.89 354 MET B N 1
ATOM 6411 C CA . MET B 1 310 ? 17.132 2.945 -16.041 1.00 18.72 354 MET B CA 1
ATOM 6412 C C . MET B 1 310 ? 15.646 3.020 -16.368 1.00 17.48 354 MET B C 1
ATOM 6413 O O . MET B 1 310 ? 14.857 3.174 -15.484 1.00 16.61 354 MET B O 1
ATOM 6418 N N . VAL B 1 311 ? 15.289 2.839 -17.630 1.00 17.10 355 VAL B N 1
ATOM 6419 C CA . VAL B 1 311 ? 13.889 2.746 -18.050 1.00 17.71 355 VAL B CA 1
ATOM 6420 C C . VAL B 1 311 ? 13.795 1.518 -18.954 1.00 18.69 355 VAL B C 1
ATOM 6421 O O . VAL B 1 311 ? 14.769 1.175 -19.607 1.00 19.05 355 VAL B O 1
ATOM 6425 N N . ILE B 1 312 ? 12.627 0.898 -18.979 1.00 19.91 356 ILE B N 1
ATOM 6426 C CA . ILE B 1 312 ? 12.372 -0.284 -19.817 1.00 22.84 356 ILE B CA 1
ATOM 6427 C C . ILE B 1 312 ? 11.453 0.160 -20.945 1.00 23.56 356 ILE B C 1
ATOM 6428 O O . ILE B 1 312 ? 10.427 0.807 -20.694 1.00 24.11 356 ILE B O 1
ATOM 6433 N N . THR B 1 313 ? 11.834 -0.197 -22.175 1.00 24.33 357 THR B N 1
ATOM 6434 C CA . THR B 1 313 ? 11.084 0.201 -23.362 1.00 25.53 357 THR B CA 1
ATOM 6435 C C . THR B 1 313 ? 9.930 -0.757 -23.688 1.00 25.19 357 THR B C 1
ATOM 6436 O O . THR B 1 313 ? 9.828 -1.874 -23.155 1.00 25.25 357 THR B O 1
ATOM 6440 N N . SER B 1 314 ? 9.066 -0.288 -24.585 1.00 26.49 358 SER B N 1
ATOM 6441 C CA . SER B 1 314 ? 7.876 -1.019 -24.988 1.00 28.55 358 SER B CA 1
ATOM 6442 C C . SER B 1 314 ? 8.197 -2.237 -25.868 1.00 28.80 358 SER B C 1
ATOM 6443 O O . SER B 1 314 ? 7.324 -3.084 -26.068 1.00 30.73 358 SER B O 1
ATOM 6446 N N . VAL B 1 315 ? 9.433 -2.342 -26.362 1.00 26.67 359 VAL B N 1
ATOM 6447 C CA . VAL B 1 315 ? 9.839 -3.479 -27.223 1.00 28.34 359 VAL B CA 1
ATOM 6448 C C . VAL B 1 315 ? 10.476 -4.617 -26.436 1.00 30.37 359 VAL B C 1
ATOM 6449 O O . VAL B 1 315 ? 10.805 -5.653 -27.007 1.00 27.58 359 VAL B O 1
ATOM 6453 N N . ASN B 1 316 ? 10.635 -4.443 -25.121 1.00 26.22 360 ASN B N 1
ATOM 6454 C CA . ASN B 1 316 ? 11.232 -5.479 -24.283 1.00 28.05 360 ASN B CA 1
ATOM 6455 C C . ASN B 1 316 ? 10.271 -6.655 -24.142 1.00 29.15 360 ASN B C 1
ATOM 6456 O O . ASN B 1 316 ? 9.146 -6.486 -23.681 1.00 29.11 360 ASN B O 1
ATOM 6461 N N . LYS B 1 317 ? 10.727 -7.834 -24.550 1.00 31.93 361 LYS B N 1
ATOM 6462 C CA . LYS B 1 317 ? 9.917 -9.052 -24.532 1.00 35.53 361 LYS B CA 1
ATOM 6463 C C . LYS B 1 317 ? 10.380 -10.022 -23.464 1.00 33.88 361 LYS B C 1
ATOM 6464 O O . LYS B 1 317 ? 9.872 -11.121 -23.395 1.00 33.08 361 LYS B O 1
ATOM 6470 N N . ASN B 1 318 ? 11.326 -9.610 -22.612 1.00 31.43 362 ASN B N 1
ATOM 6471 C CA . ASN B 1 318 ? 11.777 -10.435 -21.492 1.00 31.77 362 ASN B CA 1
ATOM 6472 C C . ASN B 1 318 ? 11.750 -9.575 -20.191 1.00 28.93 362 ASN B C 1
ATOM 6473 O O . ASN B 1 318 ? 12.802 -9.272 -19.606 1.00 24.62 362 ASN B O 1
ATOM 6478 N N . LEU B 1 319 ? 10.547 -9.213 -19.746 1.00 26.99 363 LEU B N 1
ATOM 6479 C CA . LEU B 1 319 ? 10.392 -8.271 -18.621 1.00 26.78 363 LEU B CA 1
ATOM 6480 C C . LEU B 1 319 ? 10.907 -8.833 -17.304 1.00 27.66 363 LEU B C 1
ATOM 6481 O O . LEU B 1 319 ? 11.531 -8.089 -16.508 1.00 26.65 363 LEU B O 1
ATOM 6486 N N . GLU B 1 320 ? 10.693 -10.131 -17.082 1.00 26.88 364 GLU B N 1
ATOM 6487 C CA . GLU B 1 320 ? 11.154 -10.787 -15.848 1.00 28.83 364 GLU B CA 1
ATOM 6488 C C . GLU B 1 320 ? 12.666 -10.854 -15.785 1.00 27.72 364 GLU B C 1
ATOM 6489 O O . GLU B 1 320 ? 13.276 -10.530 -14.753 1.00 24.25 364 GLU B O 1
ATOM 6495 N N . LEU B 1 321 ? 13.277 -11.279 -16.879 1.00 26.11 365 LEU B N 1
ATOM 6496 C CA . LEU B 1 321 ? 14.730 -11.319 -16.935 1.00 26.32 365 LEU B CA 1
ATOM 6497 C C . LEU B 1 321 ? 15.348 -9.909 -16.709 1.00 25.56 365 LEU B C 1
ATOM 6498 O O . LEU B 1 321 ? 16.366 -9.753 -16.016 1.00 23.54 365 LEU B O 1
ATOM 6503 N N . THR B 1 322 ? 14.720 -8.898 -17.295 1.00 24.85 366 THR B N 1
ATOM 6504 C CA . THR B 1 322 ? 15.222 -7.538 -17.225 1.00 23.34 366 THR B CA 1
ATOM 6505 C C . THR B 1 322 ? 15.139 -7.039 -15.772 1.00 24.46 366 THR B C 1
ATOM 6506 O O . THR B 1 322 ? 16.098 -6.462 -15.249 1.00 23.05 366 THR B O 1
ATOM 6510 N N . ALA B 1 323 ? 13.993 -7.295 -15.144 1.00 22.42 367 ALA B N 1
ATOM 6511 C CA . ALA B 1 323 ? 13.779 -6.903 -13.773 1.00 22.60 367 ALA B CA 1
ATOM 6512 C C . ALA B 1 323 ? 14.718 -7.620 -12.814 1.00 21.84 367 ALA B C 1
ATOM 6513 O O . ALA B 1 323 ? 15.214 -7.011 -11.872 1.00 20.44 367 ALA B O 1
ATOM 6515 N N . LYS B 1 324 ? 14.993 -8.906 -13.050 1.00 21.05 368 LYS B N 1
ATOM 6516 C CA . LYS B 1 324 ? 15.970 -9.613 -12.241 1.00 21.70 368 LYS B CA 1
ATOM 6517 C C . LYS B 1 324 ? 17.386 -9.095 -12.460 1.00 19.59 368 LYS B C 1
ATOM 6518 O O . LYS B 1 324 ? 18.171 -9.047 -11.542 1.00 20.77 368 LYS B O 1
ATOM 6524 N N . TRP B 1 325 ? 17.741 -8.742 -13.686 1.00 19.10 369 TRP B N 1
ATOM 6525 C CA . TRP B 1 325 ? 19.068 -8.165 -13.952 1.00 18.29 369 TRP B CA 1
ATOM 6526 C C . TRP B 1 325 ? 19.195 -6.818 -13.204 1.00 17.78 369 TRP B C 1
ATOM 6527 O O . TRP B 1 325 ? 20.208 -6.544 -12.576 1.00 17.91 369 TRP B O 1
ATOM 6538 N N . ILE B 1 326 ? 18.134 -6.021 -13.249 1.00 17.85 370 ILE B N 1
ATOM 6539 C CA . ILE B 1 326 ? 18.139 -4.712 -12.556 1.00 17.94 370 ILE B CA 1
ATOM 6540 C C . ILE B 1 326 ? 18.246 -4.906 -11.057 1.00 18.60 370 ILE B C 1
ATOM 6541 O O . ILE B 1 326 ? 19.038 -4.237 -10.391 1.00 19.33 370 ILE B O 1
ATOM 6546 N N . ASP B 1 327 ? 17.511 -5.864 -10.524 1.00 20.44 371 ASP B N 1
ATOM 6547 C CA . ASP B 1 327 ? 17.570 -6.109 -9.105 1.00 20.62 371 ASP B CA 1
ATOM 6548 C C . ASP B 1 327 ? 18.951 -6.509 -8.584 1.00 21.27 371 ASP B C 1
ATOM 6549 O O . ASP B 1 327 ? 19.304 -6.183 -7.450 1.00 21.56 371 ASP B O 1
ATOM 6554 N N . ALA B 1 328 ? 19.733 -7.206 -9.397 1.00 21.10 372 ALA B N 1
ATOM 6555 C CA . ALA B 1 328 ? 21.114 -7.530 -9.067 1.00 21.21 372 ALA B CA 1
ATOM 6556 C C . ALA B 1 328 ? 21.971 -6.300 -8.839 1.00 20.49 372 ALA B C 1
ATOM 6557 O O . ALA B 1 328 ? 22.914 -6.352 -8.087 1.00 19.26 372 ALA B O 1
ATOM 6559 N N . GLN B 1 329 ? 21.621 -5.181 -9.470 1.00 19.19 373 GLN B N 1
ATOM 6560 C CA . GLN B 1 329 ? 22.366 -3.951 -9.301 1.00 19.16 373 GLN B CA 1
ATOM 6561 C C . GLN B 1 329 ? 22.110 -3.316 -7.924 1.00 17.91 373 GLN B C 1
ATOM 6562 O O . GLN B 1 329 ? 22.937 -2.549 -7.431 1.00 19.53 373 GLN B O 1
ATOM 6568 N N . TYR B 1 330 ? 20.961 -3.616 -7.344 1.00 18.50 374 TYR B N 1
ATOM 6569 C CA . TYR B 1 330 ? 20.574 -3.110 -6.024 1.00 18.88 374 TYR B CA 1
ATOM 6570 C C . TYR B 1 330 ? 21.078 -3.948 -4.864 1.00 20.72 374 TYR B C 1
ATOM 6571 O O . TYR B 1 330 ? 20.870 -3.562 -3.720 1.00 20.32 374 TYR B O 1
ATOM 6580 N N . ALA B 1 331 ? 21.731 -5.096 -5.125 1.00 20.78 375 ALA B N 1
ATOM 6581 C CA . ALA B 1 331 ? 22.475 -5.791 -4.044 1.00 21.38 375 ALA B CA 1
ATOM 6582 C C . ALA B 1 331 ? 23.524 -4.804 -3.508 1.00 21.49 375 ALA B C 1
ATOM 6583 O O . ALA B 1 331 ? 24.195 -4.135 -4.303 1.00 21.79 375 ALA B O 1
ATOM 6585 N N . PRO B 1 332 ? 23.667 -4.675 -2.164 1.00 22.38 376 PRO B N 1
ATOM 6586 C CA . PRO B 1 332 ? 24.537 -3.606 -1.625 1.00 21.91 376 PRO B CA 1
ATOM 6587 C C . PRO B 1 332 ? 25.959 -3.517 -2.178 1.00 21.77 376 PRO B C 1
ATOM 6588 O O . PRO B 1 332 ? 26.398 -2.425 -2.601 1.00 18.87 376 PRO B O 1
ATOM 6592 N N . LEU B 1 333 ? 26.666 -4.653 -2.204 1.00 21.91 377 LEU B N 1
ATOM 6593 C CA . LEU B 1 333 ? 28.028 -4.691 -2.707 1.00 21.53 377 LEU B CA 1
ATOM 6594 C C . LEU B 1 333 ? 28.056 -4.356 -4.198 1.00 20.54 377 LEU B C 1
ATOM 6595 O O . LEU B 1 333 ? 29.004 -3.733 -4.686 1.00 19.40 377 LEU B O 1
ATOM 6600 N N . GLN B 1 334 ? 27.038 -4.781 -4.922 1.00 20.80 378 GLN B N 1
ATOM 6601 C CA . GLN B 1 334 ? 26.956 -4.431 -6.358 1.00 21.98 378 GLN B CA 1
ATOM 6602 C C . GLN B 1 334 ? 26.699 -2.931 -6.564 1.00 18.91 378 GLN B C 1
ATOM 6603 O O . GLN B 1 334 ? 27.345 -2.310 -7.431 1.00 18.51 378 GLN B O 1
ATOM 6609 N N . SER B 1 335 ? 25.794 -2.350 -5.762 1.00 18.30 379 SER B N 1
ATOM 6610 C CA . SER B 1 335 ? 25.501 -0.899 -5.858 1.00 17.10 379 SER B CA 1
ATOM 6611 C C . SER B 1 335 ? 26.738 -0.031 -5.628 1.00 18.04 379 SER B C 1
ATOM 6612 O O . SER B 1 335 ? 26.984 0.908 -6.369 1.00 18.32 379 SER B O 1
ATOM 6615 N N . VAL B 1 336 ? 27.490 -0.360 -4.584 1.00 18.53 380 VAL B N 1
ATOM 6616 C CA . VAL B 1 336 ? 28.703 0.343 -4.231 1.00 18.51 380 VAL B CA 1
ATOM 6617 C C . VAL B 1 336 ? 29.704 0.329 -5.381 1.00 18.00 380 VAL B C 1
ATOM 6618 O O . VAL B 1 336 ? 30.227 1.368 -5.743 1.00 16.99 380 VAL B O 1
ATOM 6622 N N . GLN B 1 337 ? 29.952 -0.845 -5.952 1.00 17.93 381 GLN B N 1
ATOM 6623 C CA . GLN B 1 337 ? 30.895 -0.937 -7.061 1.00 18.99 381 GLN B CA 1
ATOM 6624 C C . GLN B 1 337 ? 30.427 -0.235 -8.330 1.00 17.39 381 GLN B C 1
ATOM 6625 O O . GLN B 1 337 ? 31.191 0.518 -8.947 1.00 18.48 381 GLN B O 1
ATOM 6631 N N . ASN B 1 338 ? 29.157 -0.449 -8.697 1.00 17.75 382 ASN B N 1
ATOM 6632 C CA . ASN B 1 338 ? 28.599 0.236 -9.873 1.00 16.89 382 ASN B CA 1
ATOM 6633 C C . ASN B 1 338 ? 28.792 1.742 -9.767 1.00 15.93 382 ASN B C 1
ATOM 6634 O O . ASN B 1 338 ? 29.099 2.411 -10.760 1.00 16.47 382 ASN B O 1
ATOM 6639 N N . ASN B 1 339 ? 28.649 2.273 -8.562 1.00 16.69 383 ASN B N 1
ATOM 6640 C CA . ASN B 1 339 ? 28.778 3.705 -8.344 1.00 16.90 383 ASN B CA 1
ATOM 6641 C C . ASN B 1 339 ? 30.230 4.217 -8.362 1.00 17.70 383 ASN B C 1
ATOM 6642 O O . ASN B 1 339 ? 30.501 5.301 -8.900 1.00 16.81 383 ASN B O 1
ATOM 6647 N N . TRP B 1 340 ? 31.143 3.450 -7.767 1.00 17.27 384 TRP B N 1
ATOM 6648 C CA . TRP B 1 340 ? 32.489 3.950 -7.475 1.00 18.76 384 TRP B CA 1
ATOM 6649 C C . TRP B 1 340 ? 33.709 3.240 -8.053 1.00 20.08 384 TRP B C 1
ATOM 6650 O O . TRP B 1 340 ? 34.766 3.844 -8.135 1.00 22.27 384 TRP B O 1
ATOM 6661 N N . GLY B 1 341 ? 33.589 1.972 -8.422 1.00 22.83 385 GLY B N 1
ATOM 6662 C CA . GLY B 1 341 ? 34.724 1.225 -8.953 1.00 23.12 385 GLY B CA 1
ATOM 6663 C C . GLY B 1 341 ? 34.732 -0.186 -8.427 1.00 22.23 385 GLY B C 1
ATOM 6664 O O . GLY B 1 341 ? 33.749 -0.658 -7.872 1.00 21.03 385 GLY B O 1
ATOM 6665 N N . THR B 1 342 ? 35.861 -0.874 -8.582 1.00 22.61 386 THR B N 1
ATOM 6666 C CA . THR B 1 342 ? 35.885 -2.276 -8.204 1.00 23.24 386 THR B CA 1
ATOM 6667 C C . THR B 1 342 ? 37.210 -2.714 -7.582 1.00 24.82 386 THR B C 1
ATOM 6668 O O . THR B 1 342 ? 38.072 -1.900 -7.318 1.00 24.34 386 THR B O 1
ATOM 6672 N N . TYR B 1 343 ? 37.326 -4.016 -7.365 1.00 27.48 387 TYR B N 1
ATOM 6673 C CA . TYR B 1 343 ? 38.488 -4.628 -6.730 1.00 29.58 387 TYR B CA 1
ATOM 6674 C C . TYR B 1 343 ? 39.060 -5.704 -7.627 1.00 31.53 387 TYR B C 1
ATOM 6675 O O . TYR B 1 343 ? 38.366 -6.208 -8.520 1.00 31.31 387 TYR B O 1
ATOM 6684 N N . GLY B 1 344 ? 40.318 -6.062 -7.375 1.00 32.95 388 GLY B N 1
ATOM 6685 C CA . GLY B 1 344 ? 40.868 -7.317 -7.883 1.00 33.78 388 GLY B CA 1
ATOM 6686 C C . GLY B 1 344 ? 41.367 -7.377 -9.308 1.00 35.42 388 GLY B C 1
ATOM 6687 O O . GLY B 1 344 ? 41.681 -8.459 -9.808 1.00 34.79 388 GLY B O 1
ATOM 6688 N N . ASP B 1 345 ? 41.476 -6.240 -9.970 1.00 38.19 389 ASP B N 1
ATOM 6689 C CA . ASP B 1 345 ? 42.083 -6.225 -11.290 1.00 41.41 389 ASP B CA 1
ATOM 6690 C C . ASP B 1 345 ? 43.613 -6.215 -11.174 1.00 44.83 389 ASP B C 1
ATOM 6691 O O . ASP B 1 345 ? 44.165 -5.401 -10.436 1.00 39.75 389 ASP B O 1
ATOM 6696 N N . ASP B 1 346 ? 44.286 -7.096 -11.925 1.00 47.97 390 ASP B N 1
ATOM 6697 C CA . ASP B 1 346 ? 45.767 -7.080 -12.001 1.00 50.19 390 ASP B CA 1
ATOM 6698 C C . ASP B 1 346 ? 46.302 -6.339 -13.229 1.00 50.57 390 ASP B C 1
ATOM 6699 O O . ASP B 1 346 ? 47.514 -6.315 -13.437 1.00 54.19 390 ASP B O 1
ATOM 6704 N N . LYS B 1 347 ? 45.403 -5.731 -14.017 1.00 47.38 391 LYS B N 1
ATOM 6705 C CA . LYS B 1 347 ? 45.745 -4.991 -15.243 1.00 45.54 391 LYS B CA 1
ATOM 6706 C C . LYS B 1 347 ? 45.767 -3.472 -15.054 1.00 45.24 391 LYS B C 1
ATOM 6707 O O . LYS B 1 347 ? 46.338 -2.747 -15.874 1.00 43.48 391 LYS B O 1
ATOM 6713 N N . GLN B 1 348 ? 45.097 -2.981 -14.017 1.00 42.45 392 GLN B N 1
ATOM 6714 C CA . GLN B 1 348 ? 45.143 -1.557 -13.684 1.00 40.22 392 GLN B CA 1
ATOM 6715 C C . GLN B 1 348 ? 44.875 -1.397 -12.186 1.00 36.50 392 GLN B C 1
ATOM 6716 O O . GLN B 1 348 ? 44.594 -2.379 -11.483 1.00 33.00 392 GLN B O 1
ATOM 6722 N N . GLN B 1 349 ? 44.962 -0.166 -11.702 1.00 36.37 393 GLN B N 1
ATOM 6723 C CA . GLN B 1 349 ? 44.673 0.112 -10.292 1.00 36.55 393 GLN B CA 1
ATOM 6724 C C . GLN B 1 349 ? 43.207 -0.178 -9.965 1.00 33.47 393 GLN B C 1
ATOM 6725 O O . GLN B 1 349 ? 42.388 -0.370 -10.870 1.00 30.60 393 GLN B O 1
ATOM 6731 N N . ASN B 1 350 ? 42.909 -0.210 -8.666 1.00 31.61 394 ASN B N 1
ATOM 6732 C CA . ASN B 1 350 ? 41.588 -0.531 -8.155 1.00 31.95 394 ASN B CA 1
ATOM 6733 C C . ASN B 1 350 ? 41.161 0.507 -7.118 1.00 32.50 394 ASN B C 1
ATOM 6734 O O . ASN B 1 350 ? 41.947 0.887 -6.248 1.00 28.32 394 ASN B O 1
ATOM 6739 N N . ILE B 1 351 ? 39.905 0.930 -7.215 1.00 29.49 395 ILE B N 1
ATOM 6740 C CA . ILE B 1 351 ? 39.284 1.794 -6.225 1.00 27.77 395 ILE B CA 1
ATOM 6741 C C . ILE B 1 351 ? 39.183 1.080 -4.857 1.00 27.15 395 ILE B C 1
ATOM 6742 O O . ILE B 1 351 ? 39.380 1.702 -3.803 1.00 27.14 395 ILE B O 1
ATOM 6747 N N . PHE B 1 352 ? 38.878 -0.211 -4.878 1.00 25.35 396 PHE B N 1
ATOM 6748 C CA . PHE B 1 352 ? 38.621 -0.993 -3.689 1.00 26.49 396 PHE B CA 1
ATOM 6749 C C . PHE B 1 352 ? 39.519 -2.225 -3.591 1.00 30.39 396 PHE B C 1
ATOM 6750 O O . PHE B 1 352 ? 40.083 -2.670 -4.583 1.00 29.54 396 PHE B O 1
ATOM 6758 N N . GLU B 1 353 ? 39.645 -2.723 -2.369 1.00 30.95 397 GLU B N 1
ATOM 6759 C CA . GLU B 1 353 ? 39.950 -4.108 -2.105 1.00 34.21 397 GLU B CA 1
ATOM 6760 C C . GLU B 1 353 ? 38.752 -4.699 -1.391 1.00 34.06 397 GLU B C 1
ATOM 6761 O O . GLU B 1 353 ? 38.090 -4.020 -0.597 1.00 33.69 397 GLU B O 1
ATOM 6767 N N . LEU B 1 354 ? 38.442 -5.952 -1.707 1.00 32.88 398 LEU B N 1
ATOM 6768 C CA . LEU B 1 354 ? 37.422 -6.697 -0.993 1.00 35.86 398 LEU B CA 1
ATOM 6769 C C . LEU B 1 354 ? 38.092 -7.443 0.169 1.00 41.58 398 LEU B C 1
ATOM 6770 O O . LEU B 1 354 ? 38.994 -8.246 -0.048 1.00 39.72 398 LEU B O 1
ATOM 6775 N N . ASP B 1 355 ? 37.677 -7.133 1.393 1.00 44.28 399 ASP B N 1
ATOM 6776 C CA . ASP B 1 355 ? 38.092 -7.868 2.583 1.00 47.82 399 ASP B CA 1
ATOM 6777 C C . ASP B 1 355 ? 37.234 -9.141 2.680 1.00 48.23 399 ASP B C 1
ATOM 6778 O O . ASP B 1 355 ? 36.038 -9.062 2.967 1.00 43.66 399 ASP B O 1
ATOM 6783 N N . GLN B 1 356 ? 37.851 -10.298 2.409 1.00 49.27 400 GLN B N 1
ATOM 6784 C CA . GLN B 1 356 ? 37.160 -11.596 2.447 1.00 53.13 400 GLN B CA 1
ATOM 6785 C C . GLN B 1 356 ? 36.532 -11.921 3.820 1.00 52.64 400 GLN B C 1
ATOM 6786 O O . GLN B 1 356 ? 35.462 -12.529 3.880 1.00 57.25 400 GLN B O 1
ATOM 6788 N N . ALA B 1 357 ? 37.170 -11.482 4.906 1.00 50.94 401 ALA B N 1
ATOM 6789 C CA . ALA B 1 357 ? 36.702 -11.792 6.260 1.00 52.74 401 ALA B CA 1
ATOM 6790 C C . ALA B 1 357 ? 35.360 -11.122 6.551 1.00 54.43 401 ALA B C 1
ATOM 6791 O O . ALA B 1 357 ? 34.390 -11.797 6.896 1.00 53.62 401 ALA B O 1
ATOM 6793 N N . SER B 1 358 ? 35.310 -9.802 6.391 1.00 50.79 402 SER B N 1
ATOM 6794 C CA . SER B 1 358 ? 34.058 -9.060 6.519 1.00 46.90 402 SER B CA 1
ATOM 6795 C C . SER B 1 358 ? 33.163 -9.141 5.269 1.00 44.99 402 SER B C 1
ATOM 6796 O O . SER B 1 358 ? 31.964 -8.898 5.375 1.00 46.08 402 SER B O 1
ATOM 6799 N N . ASN B 1 359 ? 33.734 -9.489 4.106 1.00 42.85 403 ASN B N 1
ATOM 6800 C CA . ASN B 1 359 ? 33.041 -9.379 2.803 1.00 39.29 4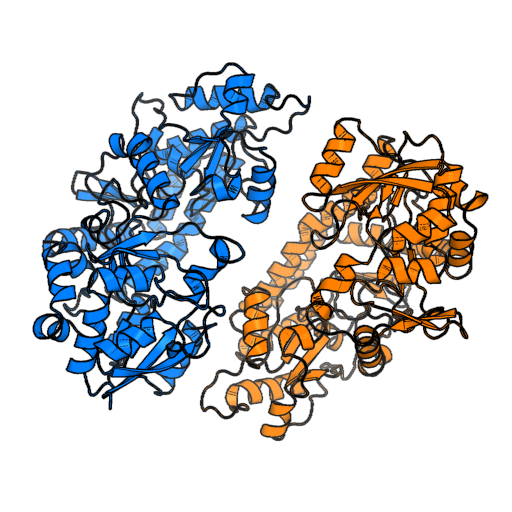03 ASN B CA 1
ATOM 6801 C C . ASN B 1 359 ? 32.546 -7.930 2.607 1.00 35.47 403 ASN B C 1
ATOM 6802 O O . ASN B 1 359 ? 31.360 -7.667 2.416 1.00 36.20 403 ASN B O 1
ATOM 6807 N N . SER B 1 360 ? 33.476 -6.996 2.717 1.00 34.18 404 SER B N 1
ATOM 6808 C CA . SER B 1 360 ? 33.160 -5.589 2.554 1.00 33.64 404 SER B CA 1
ATOM 6809 C C . SER B 1 360 ? 34.239 -4.947 1.728 1.00 32.71 404 SER B C 1
ATOM 6810 O O . SER B 1 360 ? 35.347 -5.473 1.605 1.00 34.41 404 SER B O 1
ATOM 6813 N N . LEU B 1 361 ? 33.913 -3.802 1.157 1.00 30.42 405 LEU B N 1
ATOM 6814 C CA . LEU B 1 361 ? 34.838 -3.052 0.344 1.00 30.20 405 LEU B CA 1
ATOM 6815 C C . LEU B 1 361 ? 35.544 -2.001 1.181 1.00 30.41 405 LEU B C 1
ATOM 6816 O O . LEU B 1 361 ? 34.924 -1.338 2.034 1.00 28.19 405 LEU B O 1
ATOM 6821 N N . LYS B 1 362 ? 36.835 -1.834 0.927 1.00 30.71 406 LYS B N 1
ATOM 6822 C CA . LYS B 1 362 ? 37.626 -0.772 1.546 1.00 35.39 406 LYS B CA 1
ATOM 6823 C C . LYS B 1 362 ? 38.293 0.014 0.454 1.00 33.31 406 LYS B C 1
ATOM 6824 O O . LYS B 1 362 ? 38.885 -0.575 -0.451 1.00 35.15 406 LYS B O 1
ATOM 6830 N N . HIS B 1 363 ? 38.189 1.338 0.518 1.00 29.44 407 HIS B N 1
ATOM 6831 C CA . HIS B 1 363 ? 38.835 2.195 -0.449 1.00 31.13 407 HIS B CA 1
ATOM 6832 C C . HIS B 1 363 ? 40.339 2.029 -0.288 1.00 35.22 407 HIS B C 1
ATOM 6833 O O . HIS B 1 363 ? 40.824 1.912 0.842 1.00 33.28 407 HIS B O 1
ATOM 6840 N N . LEU B 1 364 ? 41.052 1.992 -1.411 1.00 35.88 408 LEU B N 1
ATOM 6841 C CA . LEU B 1 364 ? 42.518 1.936 -1.432 1.00 36.62 408 LEU B CA 1
ATOM 6842 C C . LEU B 1 364 ? 43.078 3.296 -1.807 1.00 36.36 408 LEU B C 1
ATOM 6843 O O . LEU B 1 364 ? 42.413 4.065 -2.494 1.00 34.96 408 LEU B O 1
ATOM 6848 N N . PRO B 1 365 ? 44.330 3.595 -1.399 1.00 38.96 409 PRO B N 1
ATOM 6849 C CA . PRO B 1 365 ? 44.946 4.843 -1.844 1.00 39.06 409 PRO B CA 1
ATOM 6850 C C . PRO B 1 365 ? 45.360 4.716 -3.302 1.00 38.85 409 PRO B C 1
ATOM 6851 O O . PRO B 1 365 ? 45.653 3.605 -3.756 1.00 40.17 409 PRO B O 1
ATOM 6855 N N . LEU B 1 366 ? 45.333 5.826 -4.033 1.00 41.18 410 LEU B N 1
ATOM 6856 C CA . LEU B 1 366 ? 45.605 5.829 -5.482 1.00 45.57 410 LEU B CA 1
ATOM 6857 C C . LEU B 1 366 ? 46.786 6.716 -5.848 1.00 50.76 410 LEU B C 1
ATOM 6858 O O . LEU B 1 366 ? 47.241 7.527 -5.039 1.00 56.05 410 LEU B O 1
ATOM 6863 N N . ASN B 1 367 ? 47.266 6.557 -7.081 1.00 54.15 411 ASN B N 1
ATOM 6864 C CA . ASN B 1 367 ? 48.400 7.333 -7.601 1.00 60.97 411 ASN B CA 1
ATOM 6865 C C . ASN B 1 367 ? 48.419 7.422 -9.135 1.00 63.53 411 ASN B C 1
ATOM 6866 O O . ASN B 1 367 ? 47.614 6.774 -9.821 1.00 59.81 411 ASN B O 1
ATOM 6871 N N . GLY B 1 368 ? 49.354 8.212 -9.659 1.00 63.99 412 GLY B N 1
ATOM 6872 C CA . GLY B 1 368 ? 49.503 8.399 -11.098 1.00 65.22 412 GLY B CA 1
ATOM 6873 C C . GLY B 1 368 ? 48.288 9.121 -11.652 1.00 68.04 412 GLY B C 1
ATOM 6874 O O . GLY B 1 368 ? 47.846 10.128 -11.092 1.00 71.89 412 GLY B O 1
ATOM 6875 N N . THR B 1 369 ? 47.736 8.583 -12.736 1.00 65.14 413 THR B N 1
ATOM 6876 C CA . THR B 1 369 ? 46.504 9.106 -13.339 1.00 62.03 413 THR B CA 1
ATOM 6877 C C . THR B 1 369 ? 45.182 8.655 -12.642 1.00 58.42 413 THR B C 1
ATOM 6878 O O . THR B 1 369 ? 44.121 9.249 -12.887 1.00 53.26 413 THR B O 1
ATOM 6882 N N . ALA B 1 370 ? 45.256 7.628 -11.787 1.00 52.31 414 ALA B N 1
ATOM 6883 C CA . ALA B 1 370 ? 44.068 7.006 -11.180 1.00 52.52 414 ALA B CA 1
ATOM 6884 C C . ALA B 1 370 ? 43.166 7.940 -10.354 1.00 54.19 414 ALA B C 1
ATOM 6885 O O . ALA B 1 370 ? 41.942 7.823 -10.439 1.00 49.03 414 ALA B O 1
ATOM 6887 N N . PRO B 1 371 ? 43.756 8.873 -9.573 1.00 56.28 415 PRO B N 1
ATOM 6888 C CA . PRO B 1 371 ? 42.919 9.862 -8.875 1.00 52.81 415 PRO B CA 1
ATOM 6889 C C . PRO B 1 371 ? 41.918 10.599 -9.766 1.00 52.16 415 PRO B C 1
ATOM 6890 O O . PRO B 1 371 ? 40.775 10.792 -9.363 1.00 50.34 415 PRO B O 1
ATOM 6894 N N . ALA B 1 372 ? 42.345 10.988 -10.965 1.00 50.32 416 ALA B N 1
ATOM 6895 C CA . ALA B 1 372 ? 41.498 11.758 -11.889 1.00 52.04 416 ALA B CA 1
ATOM 6896 C C . ALA B 1 372 ? 40.581 10.897 -12.791 1.00 49.60 416 ALA B C 1
ATOM 6897 O O . ALA B 1 372 ? 39.544 11.362 -13.247 1.00 50.85 416 ALA B O 1
ATOM 6899 N N . GLU B 1 373 ? 40.974 9.659 -13.053 1.00 44.86 417 GLU B N 1
ATOM 6900 C CA . GLU B 1 373 ? 40.407 8.893 -14.159 1.00 40.53 417 GLU B CA 1
ATOM 6901 C C . GLU B 1 373 ? 39.855 7.519 -13.824 1.00 33.52 417 GLU B C 1
ATOM 6902 O O . GLU B 1 373 ? 39.036 7.013 -14.585 1.00 31.14 417 GLU B O 1
ATOM 6908 N N . LEU B 1 374 ? 40.291 6.907 -12.723 1.00 30.19 418 LEU B N 1
ATOM 6909 C CA . LEU B 1 374 ? 40.033 5.484 -12.513 1.00 29.77 418 LEU B CA 1
ATOM 6910 C C . LEU B 1 374 ? 38.547 5.203 -12.279 1.00 28.98 418 LEU B C 1
ATOM 6911 O O . LEU B 1 374 ? 38.046 4.168 -12.720 1.00 25.29 418 LEU B O 1
ATOM 6916 N N . ARG B 1 375 ? 37.862 6.098 -11.554 1.00 26.70 419 ARG B N 1
ATOM 6917 C CA . ARG B 1 375 ? 36.414 5.905 -11.337 1.00 26.80 419 ARG B CA 1
ATOM 6918 C C . ARG B 1 375 ? 35.695 5.861 -12.680 1.00 25.73 419 ARG B C 1
ATOM 6919 O O . ARG B 1 375 ? 34.971 4.911 -12.955 1.00 24.34 419 ARG B O 1
ATOM 6927 N N . GLN B 1 376 ? 35.931 6.873 -13.517 1.00 27.19 420 GLN B N 1
ATOM 6928 C CA . GLN B 1 376 ? 35.323 6.938 -14.851 1.00 27.77 420 GLN B CA 1
ATOM 6929 C C . GLN B 1 376 ? 35.617 5.709 -15.742 1.00 28.29 420 GLN B C 1
ATOM 6930 O O . GLN B 1 376 ? 34.785 5.318 -16.539 1.00 25.32 420 GLN B O 1
ATOM 6936 N N . LYS B 1 377 ? 36.812 5.143 -15.613 1.00 27.97 421 LYS B N 1
ATOM 6937 C CA . LYS B 1 377 ? 37.187 3.937 -16.347 1.00 28.65 421 LYS B CA 1
ATOM 6938 C C . LYS B 1 377 ? 36.544 2.680 -15.845 1.00 28.14 421 LYS B C 1
ATOM 6939 O O . LYS B 1 377 ? 36.379 1.739 -16.631 1.00 29.47 421 LYS B O 1
ATOM 6945 N N . THR B 1 378 ? 36.195 2.611 -14.552 1.00 26.38 422 THR B N 1
ATOM 6946 C CA . THR B 1 378 ? 35.761 1.339 -13.945 1.00 25.68 422 THR B CA 1
ATOM 6947 C C . THR B 1 378 ? 34.329 1.272 -13.386 1.00 25.40 422 THR B C 1
ATOM 6948 O O . THR B 1 378 ? 33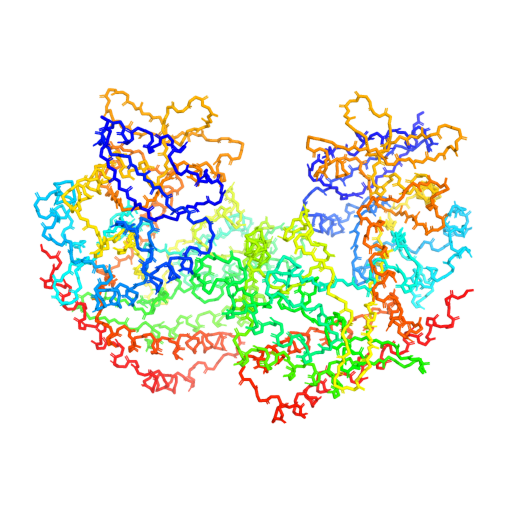.801 0.161 -13.218 1.00 21.68 422 THR B O 1
ATOM 6952 N N . GLU B 1 379 ? 33.720 2.430 -13.105 1.00 22.54 423 GLU B N 1
ATOM 6953 C CA . GLU B 1 379 ? 32.324 2.498 -12.686 1.00 24.09 423 GLU B CA 1
ATOM 6954 C C . GLU B 1 379 ? 31.407 2.106 -13.836 1.00 22.92 423 GLU B C 1
ATOM 6955 O O . GLU B 1 379 ? 31.782 2.133 -15.012 1.00 23.67 423 GLU B O 1
ATOM 6961 N N . VAL B 1 380 ? 30.178 1.788 -13.481 1.00 23.21 424 VAL B N 1
ATOM 6962 C CA . VAL B 1 380 ? 29.147 1.455 -14.438 1.00 24.17 424 VAL B CA 1
ATOM 6963 C C . VAL B 1 380 ? 27.964 2.437 -14.419 1.00 23.01 424 VAL B C 1
ATOM 6964 O O . VAL B 1 380 ? 27.292 2.601 -15.411 1.00 23.11 424 VAL B O 1
ATOM 6968 N N . GLY B 1 381 ? 27.684 3.067 -13.283 1.00 21.30 425 GLY B N 1
ATOM 6969 C CA . GLY B 1 381 ? 26.512 3.905 -13.174 1.00 20.86 425 GLY B CA 1
ATOM 6970 C C . GLY B 1 381 ? 25.280 3.035 -13.151 1.00 19.59 425 GLY B C 1
ATOM 6971 O O . GLY B 1 381 ? 25.295 1.924 -12.636 1.00 21.78 425 GLY B O 1
ATOM 6972 N N . GLY B 1 382 ? 24.207 3.555 -13.699 1.00 20.23 426 GLY B N 1
ATOM 6973 C CA . GLY B 1 382 ? 22.945 2.872 -13.718 1.00 19.35 426 GLY B CA 1
ATOM 6974 C C . GLY B 1 382 ? 22.199 2.939 -12.392 1.00 19.14 426 GLY B C 1
ATOM 6975 O O . GLY B 1 382 ? 22.554 3.720 -11.493 1.00 18.91 426 GLY B O 1
ATOM 6976 N N . PRO B 1 383 ? 21.129 2.167 -12.291 1.00 18.14 427 PRO B N 1
ATOM 6977 C CA . PRO B 1 383 ? 20.281 2.187 -11.127 1.00 17.87 427 PRO B CA 1
ATOM 6978 C C . PRO B 1 383 ? 20.964 1.432 -9.981 1.00 17.74 427 PRO B C 1
ATOM 6979 O O . PRO B 1 383 ? 21.492 0.328 -10.168 1.00 17.36 427 PRO B O 1
ATOM 6983 N N . LEU B 1 384 ? 20.996 2.043 -8.795 1.00 16.30 428 LEU B N 1
ATOM 6984 C CA . LEU B 1 384 ? 21.712 1.455 -7.692 1.00 16.14 428 LEU B CA 1
ATOM 6985 C C . LEU B 1 384 ? 21.257 2.213 -6.427 1.00 17.14 428 LEU B C 1
ATOM 6986 O O . LEU B 1 384 ? 20.656 3.288 -6.519 1.00 17.39 428 LEU B O 1
ATOM 6991 N N . ALA B 1 385 ? 21.507 1.605 -5.277 1.00 16.24 429 ALA B N 1
ATOM 6992 C CA . ALA B 1 385 ? 21.324 2.282 -3.995 1.00 16.10 429 ALA B CA 1
ATOM 6993 C C . ALA B 1 385 ? 22.451 2.061 -3.008 1.00 17.58 429 ALA B C 1
ATOM 6994 O O . ALA B 1 385 ? 22.869 0.920 -2.749 1.00 16.69 429 ALA B O 1
ATOM 6996 N N . ILE B 1 386 ? 22.907 3.167 -2.406 1.00 18.42 430 ILE B N 1
ATOM 6997 C CA . ILE B 1 386 ? 23.844 3.160 -1.298 1.00 18.23 430 ILE B CA 1
ATOM 6998 C C . ILE B 1 386 ? 23.189 3.965 -0.178 1.00 19.20 430 ILE B C 1
ATOM 6999 O O . ILE B 1 386 ? 22.947 5.167 -0.333 1.00 17.73 430 ILE B O 1
ATOM 7004 N N . LEU B 1 387 ? 22.836 3.265 0.895 1.00 18.98 431 LEU B N 1
ATOM 7005 C CA . LEU B 1 387 ? 22.228 3.866 2.065 1.00 20.87 431 LEU B CA 1
ATOM 7006 C C . LEU B 1 387 ? 23.293 4.205 3.115 1.00 20.81 431 LEU B C 1
ATOM 7007 O O . LEU B 1 387 ? 24.385 3.620 3.148 1.00 20.86 431 LEU B O 1
ATOM 7012 N N . ASP B 1 388 ? 22.967 5.162 3.977 1.00 21.99 432 ASP B N 1
ATOM 7013 C CA . ASP B 1 388 ? 23.904 5.638 4.969 1.00 23.57 432 ASP B CA 1
ATOM 7014 C C . ASP B 1 388 ? 24.271 4.506 5.942 1.00 22.85 432 ASP B C 1
ATOM 7015 O O . ASP B 1 388 ? 25.396 4.426 6.393 1.00 22.84 432 ASP B O 1
ATOM 7020 N N . SER B 1 389 ? 23.353 3.580 6.160 1.00 22.97 433 SER B N 1
ATOM 7021 C CA . SER B 1 389 ? 23.612 2.386 6.963 1.00 24.27 433 SER B CA 1
ATOM 7022 C C . SER B 1 389 ? 24.671 1.437 6.394 1.00 25.85 433 SER B C 1
ATOM 7023 O O . SER B 1 389 ? 25.144 0.567 7.110 1.00 26.87 433 SER B O 1
ATOM 7026 N N . TYR B 1 390 ? 25.060 1.607 5.124 1.00 24.22 434 TYR B N 1
ATOM 7027 C CA . TYR B 1 390 ? 26.052 0.742 4.496 1.00 23.80 434 TYR B CA 1
ATOM 7028 C C . TYR B 1 390 ? 27.477 1.050 4.947 1.00 23.87 434 TYR B C 1
ATOM 7029 O O . TYR B 1 390 ? 28.337 0.186 4.832 1.00 23.12 434 TYR B O 1
ATOM 7038 N N . TYR B 1 391 ? 27.749 2.264 5.428 1.00 22.58 435 TYR B N 1
ATOM 7039 C CA . TYR B 1 391 ? 29.120 2.622 5.727 1.00 24.07 435 TYR B CA 1
ATOM 7040 C C . TYR B 1 391 ? 29.562 1.924 7.009 1.00 25.16 435 TYR B C 1
ATOM 7041 O O . TYR B 1 391 ? 28.820 1.872 7.976 1.00 24.59 435 TYR B O 1
ATOM 7050 N N . GLY B 1 392 ? 30.758 1.353 6.972 1.00 27.97 436 GLY B N 1
ATOM 7051 C CA . GLY B 1 392 ? 31.265 0.529 8.069 1.00 30.24 436 GLY B CA 1
ATOM 7052 C C . GLY B 1 392 ? 30.705 -0.882 8.133 1.00 32.23 436 GLY B C 1
ATOM 7053 O O . GLY B 1 392 ? 30.997 -1.589 9.095 1.00 35.56 436 GLY B O 1
ATOM 7054 N N . LYS B 1 393 ? 29.891 -1.291 7.145 1.00 32.13 437 LYS B N 1
ATOM 7055 C CA . LYS B 1 393 ? 29.296 -2.640 7.058 1.00 31.34 437 LYS B CA 1
ATOM 7056 C C . LYS B 1 393 ? 29.596 -3.228 5.681 1.00 32.36 437 LYS B C 1
ATOM 7057 O O . LYS B 1 393 ? 30.284 -4.243 5.556 1.00 31.24 437 LYS B O 1
ATOM 7063 N N . VAL B 1 394 ? 29.081 -2.563 4.649 1.00 28.88 438 VAL B N 1
ATOM 7064 C CA . VAL B 1 394 ? 29.260 -2.975 3.249 1.00 27.36 438 VAL B CA 1
ATOM 7065 C C . VAL B 1 394 ? 30.491 -2.323 2.671 1.00 26.16 438 VAL B C 1
ATOM 7066 O O . VAL B 1 394 ? 31.216 -2.949 1.910 1.00 26.57 438 VAL B O 1
ATOM 7070 N N . THR B 1 395 ? 30.745 -1.057 3.024 1.00 22.66 439 THR B N 1
ATOM 7071 C CA . THR B 1 395 ? 31.829 -0.312 2.406 1.00 22.64 439 THR B CA 1
ATOM 7072 C C . THR B 1 395 ? 32.334 0.810 3.322 1.00 23.36 439 THR B C 1
ATOM 7073 O O . THR B 1 395 ? 31.610 1.278 4.199 1.00 23.32 439 THR B O 1
ATOM 7077 N N . THR B 1 396 ? 33.558 1.232 3.076 1.00 23.97 440 THR B N 1
ATOM 7078 C CA . THR B 1 396 ? 34.064 2.469 3.596 1.00 25.75 440 THR B CA 1
ATOM 7079 C C . THR B 1 396 ? 33.441 3.634 2.834 1.00 24.87 440 THR B C 1
ATOM 7080 O O . THR B 1 396 ? 32.971 3.472 1.705 1.00 25.41 440 THR B O 1
ATOM 7084 N N . MET B 1 397 ? 33.432 4.806 3.462 1.00 23.85 441 MET B N 1
ATOM 7085 C CA . MET B 1 397 ? 33.016 6.021 2.809 1.00 23.68 441 MET B CA 1
ATOM 7086 C C . MET B 1 397 ? 34.248 6.656 2.146 1.00 23.71 441 MET B C 1
ATOM 7087 O O . MET B 1 397 ? 35.328 6.603 2.708 1.00 22.80 441 MET B O 1
ATOM 7092 N N . PRO B 1 398 ? 34.093 7.269 0.961 1.00 24.53 442 PRO B N 1
ATOM 7093 C CA . PRO B 1 398 ? 35.184 8.032 0.385 1.00 24.48 442 PRO B CA 1
ATOM 7094 C C . PRO B 1 398 ? 35.696 9.100 1.352 1.00 25.60 442 PRO B C 1
ATOM 7095 O O . PRO B 1 398 ? 34.897 9.775 2.044 1.00 21.24 442 PRO B O 1
ATOM 7099 N N . ASP B 1 399 ? 37.024 9.242 1.407 1.00 23.57 443 ASP B N 1
ATOM 7100 C CA . ASP B 1 399 ? 37.655 10.111 2.394 1.00 24.16 443 ASP B CA 1
ATOM 7101 C C . ASP B 1 399 ? 37.224 11.556 2.243 1.00 23.26 443 ASP B C 1
ATOM 7102 O O . ASP B 1 399 ? 37.037 12.233 3.248 1.00 21.24 443 ASP B O 1
ATOM 7107 N N . ASP B 1 400 ? 37.117 12.030 1.001 1.00 22.49 444 ASP B N 1
ATOM 7108 C CA . ASP B 1 400 ? 36.727 13.421 0.760 1.00 24.44 444 ASP B CA 1
ATOM 7109 C C . ASP B 1 400 ? 35.284 13.683 1.202 1.00 22.44 444 ASP B C 1
ATOM 7110 O O . ASP B 1 400 ? 35.013 14.730 1.792 1.00 20.53 444 ASP B O 1
ATOM 7115 N N . ALA B 1 401 ? 34.407 12.701 1.018 1.00 19.08 445 ALA B N 1
ATOM 7116 C CA . ALA B 1 401 ? 33.028 12.829 1.507 1.00 19.87 445 ALA B CA 1
ATOM 7117 C C . ALA B 1 401 ? 32.987 12.829 3.034 1.00 20.29 445 ALA B C 1
ATOM 7118 O O . ALA B 1 401 ? 32.274 13.647 3.641 1.00 17.43 445 ALA B O 1
ATOM 7120 N N . LYS B 1 402 ? 33.722 11.900 3.664 1.00 20.11 446 LYS B N 1
ATOM 7121 C CA . LYS B 1 402 ? 33.817 11.848 5.127 1.00 21.89 446 LYS B CA 1
ATOM 7122 C C . LYS B 1 402 ? 34.324 13.173 5.699 1.00 20.20 446 LYS B C 1
ATOM 7123 O O . LYS B 1 402 ? 33.778 13.673 6.678 1.00 18.41 446 LYS B O 1
ATOM 7129 N N . TRP B 1 403 ? 35.371 13.728 5.091 1.00 18.51 447 TRP B N 1
ATOM 7130 C CA . TRP B 1 403 ? 35.892 15.035 5.477 1.00 18.35 447 TRP B CA 1
ATOM 7131 C C . TRP B 1 403 ? 34.825 16.154 5.419 1.00 18.21 447 TRP B C 1
ATOM 7132 O O . TRP B 1 403 ? 34.650 16.926 6.368 1.00 17.34 447 TRP B O 1
ATOM 7143 N N . ARG B 1 404 ? 34.126 16.248 4.300 1.00 17.14 448 ARG B N 1
ATOM 7144 C CA . ARG B 1 404 ? 33.078 17.269 4.132 1.00 17.01 448 ARG B CA 1
ATOM 7145 C C . ARG B 1 404 ? 31.891 17.040 5.109 1.00 17.17 448 ARG B C 1
ATOM 7146 O O . ARG B 1 404 ? 31.390 17.991 5.697 1.00 16.00 448 ARG B O 1
ATOM 7154 N N . LEU B 1 405 ? 31.482 15.787 5.313 1.00 16.99 449 LEU B N 1
ATOM 7155 C CA . LEU B 1 405 ? 30.384 15.472 6.252 1.00 17.37 449 LEU B CA 1
ATOM 7156 C C . LEU B 1 405 ? 30.719 15.882 7.651 1.00 17.42 449 LEU B C 1
ATOM 7157 O O . LEU B 1 405 ? 29.856 16.339 8.389 1.00 18.48 449 LEU B O 1
ATOM 7162 N N . ASP B 1 406 ? 31.987 15.732 8.036 1.00 17.37 450 ASP B N 1
ATOM 7163 C CA . ASP B 1 406 ? 32.399 16.107 9.389 1.00 18.05 450 ASP B CA 1
ATOM 7164 C C . ASP B 1 406 ? 32.369 17.635 9.511 1.00 16.90 450 ASP B C 1
ATOM 7165 O O . ASP B 1 406 ? 32.003 18.141 10.550 1.00 16.63 450 ASP B O 1
ATOM 7170 N N . LEU B 1 407 ? 32.778 18.354 8.476 1.00 15.63 451 LEU B N 1
ATOM 7171 C CA . LEU B 1 407 ? 32.711 19.824 8.510 1.00 15.89 451 LEU B CA 1
ATOM 7172 C C . LEU B 1 407 ? 31.229 20.314 8.649 1.00 14.55 451 LEU B C 1
ATOM 7173 O O . LEU B 1 407 ? 30.922 21.208 9.441 1.00 14.54 451 LEU B O 1
ATOM 7178 N N . ILE B 1 408 ? 30.351 19.728 7.869 1.00 14.44 452 ILE B N 1
ATOM 7179 C CA . ILE B 1 408 ? 28.922 20.065 7.901 1.00 15.08 452 ILE B CA 1
ATOM 7180 C C . ILE B 1 408 ? 28.369 19.838 9.307 1.00 15.67 452 ILE B C 1
ATOM 7181 O O . ILE B 1 408 ? 27.696 20.724 9.866 1.00 14.60 452 ILE B O 1
ATOM 7186 N N . LYS B 1 409 ? 28.699 18.694 9.880 1.00 15.13 453 LYS B N 1
ATOM 7187 C CA . LYS B 1 409 ? 28.233 18.339 11.225 1.00 18.32 453 LYS B CA 1
ATOM 7188 C C . LYS B 1 409 ? 28.749 19.303 12.297 1.00 18.91 453 LYS B C 1
ATOM 7189 O O . LYS B 1 409 ? 27.975 19.768 13.145 1.00 17.33 453 LYS B O 1
ATOM 7195 N N . GLU B 1 410 ? 30.060 19.592 12.245 1.00 17.01 454 GLU B N 1
ATOM 7196 C CA . GLU B 1 410 ? 30.718 20.490 13.206 1.00 18.77 454 GLU B CA 1
ATOM 7197 C C . GLU B 1 410 ? 30.193 21.942 13.123 1.00 17.78 454 GLU B C 1
ATOM 7198 O O . GLU B 1 410 ? 29.907 22.564 14.136 1.00 18.82 454 GLU B O 1
ATOM 7204 N N . TYR B 1 411 ? 30.082 22.492 11.929 1.00 15.28 455 TYR B N 1
ATOM 7205 C CA . TYR B 1 411 ? 29.811 23.913 11.782 1.00 14.70 455 TYR B CA 1
ATOM 7206 C C . TYR B 1 411 ? 28.361 24.261 11.513 1.00 13.63 455 TYR B C 1
ATOM 7207 O O . TYR B 1 411 ? 27.923 25.314 11.917 1.00 14.61 455 TYR B O 1
ATOM 7216 N N . TYR B 1 412 ? 27.634 23.423 10.801 1.00 13.16 456 TYR B N 1
ATOM 7217 C CA . TYR B 1 412 ? 26.323 23.874 10.281 1.00 13.91 456 TYR B CA 1
ATOM 7218 C C . TYR B 1 412 ? 25.118 23.231 10.890 1.00 13.74 456 TYR B C 1
ATOM 7219 O O . TYR B 1 412 ? 24.110 23.911 11.108 1.00 14.80 456 TYR B O 1
ATOM 7228 N N . VAL B 1 413 ? 25.187 21.925 11.108 1.00 13.67 457 VAL B N 1
ATOM 7229 C CA . VAL B 1 413 ? 24.028 21.170 11.619 1.00 14.36 457 VAL B CA 1
ATOM 7230 C C . VAL B 1 413 ? 23.380 21.789 12.866 1.00 14.08 457 VAL B C 1
ATOM 7231 O O . VAL B 1 413 ? 22.124 21.831 12.931 1.00 13.81 457 VAL B O 1
ATOM 7235 N N . PRO B 1 414 ? 24.179 22.323 13.813 1.00 14.59 458 PRO B N 1
ATOM 7236 C CA . PRO B 1 414 ? 23.587 22.900 15.045 1.00 14.24 458 PRO B CA 1
ATOM 7237 C C . PRO B 1 414 ? 22.624 24.070 14.795 1.00 14.82 458 PRO B C 1
ATOM 7238 O O . PRO B 1 414 ? 21.749 24.354 15.628 1.00 15.27 458 PRO B O 1
A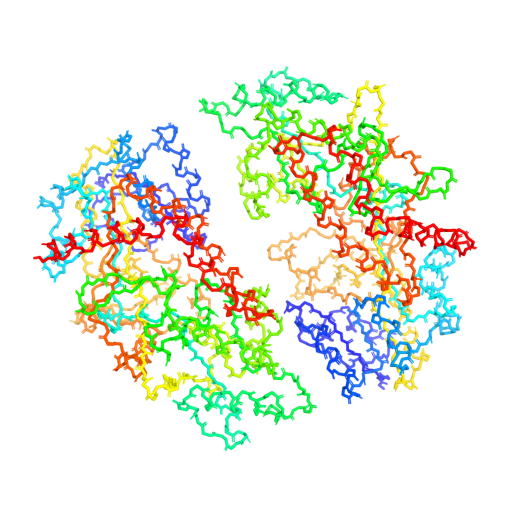TOM 7242 N N . TYR B 1 415 ? 22.763 24.688 13.631 1.00 13.75 459 TYR B N 1
ATOM 7243 C CA . TYR B 1 415 ? 22.011 25.852 13.234 1.00 14.62 459 TYR B CA 1
ATOM 7244 C C . TYR B 1 415 ? 20.993 25.582 12.143 1.00 13.65 459 TYR B C 1
ATOM 7245 O O . TYR B 1 415 ? 20.322 26.514 11.731 1.00 14.39 459 TYR B O 1
ATOM 7254 N N . MET B 1 416 ? 20.875 24.336 11.682 1.00 13.67 460 MET B N 1
ATOM 7255 C CA . MET B 1 416 ? 19.817 23.973 10.756 1.00 13.66 460 MET B CA 1
ATOM 7256 C C . MET B 1 416 ? 18.523 23.686 11.515 1.00 14.43 460 MET B C 1
ATOM 7257 O O . MET B 1 416 ? 18.208 22.544 11.874 1.00 17.49 460 MET B O 1
ATOM 7262 N N . SER B 1 417 ? 17.770 24.725 11.789 1.00 13.88 461 SER B N 1
ATOM 7263 C CA . SER B 1 417 ? 16.589 24.582 12.635 1.00 14.00 461 SER B CA 1
ATOM 7264 C C . SER B 1 417 ? 15.352 24.041 11.929 1.00 14.71 461 SER B C 1
ATOM 7265 O O . SER B 1 417 ? 14.323 23.788 12.590 1.00 16.57 461 SER B O 1
ATOM 7268 N N . ASN B 1 418 ? 15.390 23.877 10.602 1.00 13.50 462 ASN B N 1
ATOM 7269 C CA . ASN B 1 418 ? 14.207 23.415 9.856 1.00 14.06 462 ASN B CA 1
ATOM 7270 C C . ASN B 1 418 ? 14.160 21.876 9.840 1.00 13.59 462 ASN B C 1
ATOM 7271 O O . ASN B 1 418 ? 15.102 21.252 9.380 1.00 13.60 462 ASN B O 1
ATOM 7276 N N . VAL B 1 419 ? 13.060 21.316 10.341 1.00 12.14 463 VAL B N 1
ATOM 7277 C CA . VAL B 1 419 ? 12.851 19.867 10.420 1.00 12.45 463 VAL B CA 1
ATOM 7278 C C . VAL B 1 419 ? 12.976 19.246 9.016 1.00 13.16 463 VAL B C 1
ATOM 7279 O O . VAL B 1 419 ? 13.573 18.172 8.852 1.00 11.75 463 VAL B O 1
ATOM 7283 N N . ASN B 1 420 ? 12.442 19.963 8.012 1.00 13.40 464 ASN B N 1
ATOM 7284 C CA . ASN B 1 420 ? 12.333 19.428 6.662 1.00 13.68 464 ASN B CA 1
ATOM 7285 C C . ASN B 1 420 ? 12.943 20.322 5.642 1.00 13.00 464 ASN B C 1
ATOM 7286 O O . ASN B 1 420 ? 12.972 21.529 5.804 1.00 12.92 464 ASN B O 1
ATOM 7291 N N . ASN B 1 421 ? 13.362 19.732 4.535 1.00 13.49 465 ASN B N 1
ATOM 7292 C CA . ASN B 1 421 ? 13.596 20.520 3.300 1.00 12.97 465 ASN B CA 1
ATOM 7293 C C . ASN B 1 421 ? 12.522 20.111 2.269 1.00 13.14 465 ASN B C 1
ATOM 7294 O O . ASN B 1 421 ? 11.570 19.389 2.606 1.00 13.09 465 ASN B O 1
ATOM 7299 N N . TYR B 1 422 ? 12.614 20.625 1.059 1.00 13.34 466 TYR B N 1
ATOM 7300 C CA . TYR B 1 422 ? 11.612 20.327 0.040 1.00 14.33 466 TYR B CA 1
ATOM 7301 C C . TYR B 1 422 ? 11.915 18.996 -0.692 1.00 15.10 466 TYR B C 1
ATOM 7302 O O . TYR B 1 422 ? 12.997 18.850 -1.263 1.00 15.42 466 TYR B O 1
ATOM 7311 N N . PRO B 1 423 ? 11.002 18.013 -0.615 1.00 16.17 467 PRO B N 1
ATOM 7312 C CA . PRO B 1 423 ? 11.287 16.645 -1.183 1.00 17.09 467 PRO B CA 1
ATOM 7313 C C . PRO B 1 423 ? 11.360 16.636 -2.718 1.00 17.55 467 PRO B C 1
ATOM 7314 O O . PRO B 1 423 ? 10.783 17.515 -3.365 1.00 16.64 467 PRO B O 1
ATOM 7318 N N . ARG B 1 424 ? 12.020 15.634 -3.286 1.00 18.17 468 ARG B N 1
ATOM 7319 C CA . ARG B 1 424 ? 12.166 15.555 -4.754 1.00 20.86 468 ARG B CA 1
ATOM 7320 C C . ARG B 1 424 ? 10.923 14.886 -5.386 1.00 19.80 468 ARG B C 1
ATOM 7321 O O . ARG B 1 424 ? 11.027 13.826 -6.016 1.00 20.38 468 ARG B O 1
ATOM 7329 N N . VAL B 1 425 ? 9.771 15.516 -5.227 1.00 18.62 469 VAL B N 1
ATOM 7330 C CA . VAL B 1 425 ? 8.497 14.976 -5.658 1.00 18.97 469 VAL B CA 1
ATOM 7331 C C . VAL B 1 425 ? 8.383 14.856 -7.180 1.00 17.59 469 VAL B C 1
ATOM 7332 O O . VAL B 1 425 ? 8.957 15.620 -7.920 1.00 17.09 469 VAL B O 1
ATOM 7336 N N . PHE B 1 426 ? 7.613 13.864 -7.618 1.00 18.70 470 PHE B N 1
ATOM 7337 C CA . PHE B 1 426 ? 7.328 13.606 -9.023 1.00 17.81 470 PHE B CA 1
ATOM 7338 C C . PHE B 1 426 ? 5.954 14.203 -9.369 1.00 16.67 470 PHE B C 1
ATOM 7339 O O . PHE B 1 426 ? 4.915 13.708 -8.932 1.00 15.53 470 PHE B O 1
ATOM 7347 N N . MET B 1 427 ? 5.970 15.294 -10.110 1.00 17.18 471 MET B N 1
ATOM 7348 C CA . MET B 1 427 ? 4.739 16.014 -10.418 1.00 17.62 471 MET B CA 1
ATOM 7349 C C . MET B 1 427 ? 4.086 15.473 -11.701 1.00 18.49 471 MET B C 1
ATOM 7350 O O . MET B 1 427 ? 4.716 14.785 -12.475 1.00 18.55 471 MET B O 1
ATOM 7355 N N . THR B 1 428 ? 2.796 15.761 -11.871 1.00 20.05 472 THR B N 1
ATOM 7356 C CA . THR B 1 428 ? 2.103 15.524 -13.153 1.00 20.64 472 THR B CA 1
ATOM 7357 C C . THR B 1 428 ? 2.780 16.322 -14.267 1.00 21.68 472 THR B C 1
ATOM 7358 O O . THR B 1 428 ? 3.421 17.347 -14.030 1.00 19.25 472 THR B O 1
ATOM 7362 N N . GLN B 1 429 ? 2.612 15.863 -15.507 1.00 21.62 473 GLN B N 1
ATOM 7363 C CA . GLN B 1 429 ? 3.094 16.609 -16.647 1.00 23.66 473 GLN B CA 1
ATOM 7364 C C . GLN B 1 429 ? 2.524 18.035 -16.671 1.00 19.96 473 GLN B C 1
ATOM 7365 O O . GLN B 1 429 ? 3.237 18.965 -16.917 1.00 21.21 473 GLN B O 1
ATOM 7371 N N . GLU B 1 430 ? 1.246 18.201 -16.380 1.00 19.99 474 GLU B N 1
ATOM 7372 C CA . GLU B 1 430 ? 0.624 19.518 -16.355 1.00 22.27 474 GLU B CA 1
ATOM 7373 C C . GLU B 1 430 ? 1.359 20.447 -15.366 1.00 21.99 474 GLU B C 1
ATOM 7374 O O . GLU B 1 430 ? 1.704 21.590 -15.683 1.00 20.15 474 GLU B O 1
ATOM 7380 N N . ASP B 1 431 ? 1.541 19.950 -14.146 1.00 20.52 475 ASP B N 1
ATOM 7381 C CA . ASP B 1 431 ? 2.216 20.747 -13.107 1.00 20.12 475 ASP B CA 1
ATOM 7382 C C . ASP B 1 431 ? 3.706 20.951 -13.393 1.00 19.21 475 ASP B C 1
ATOM 7383 O O . ASP B 1 431 ? 4.207 22.034 -13.127 1.00 20.10 475 ASP B O 1
ATOM 7388 N N . LEU B 1 432 ? 4.401 19.955 -13.953 1.00 18.15 476 LEU B N 1
ATOM 7389 C CA . LEU B 1 432 ? 5.786 20.146 -14.430 1.00 19.80 476 LEU B CA 1
ATOM 7390 C C . LEU B 1 432 ? 5.871 21.307 -15.419 1.00 20.15 476 LEU B C 1
ATOM 7391 O O . LEU B 1 432 ? 6.785 22.149 -15.386 1.00 19.00 476 LEU B O 1
ATOM 7396 N N . ASP B 1 433 ? 4.904 21.352 -16.330 1.00 21.92 477 ASP B N 1
ATOM 7397 C CA . ASP B 1 433 ? 4.921 22.398 -17.358 1.00 20.99 477 ASP B CA 1
ATOM 7398 C C . ASP B 1 433 ? 4.625 23.769 -16.739 1.00 19.47 477 ASP B C 1
ATOM 7399 O O . ASP B 1 433 ? 5.262 24.756 -17.102 1.00 18.57 477 ASP B O 1
ATOM 7404 N N . LYS B 1 434 ? 3.698 23.830 -15.796 1.00 18.86 478 LYS B N 1
ATOM 7405 C CA . LYS B 1 434 ? 3.388 25.090 -15.115 1.00 19.69 478 LYS B CA 1
ATOM 7406 C C . LYS B 1 434 ? 4.580 25.623 -14.317 1.00 18.61 478 LYS B C 1
ATOM 7407 O O . LYS B 1 434 ? 4.901 26.808 -14.364 1.00 17.71 478 LYS B O 1
ATOM 7413 N N . ILE B 1 435 ? 5.231 24.723 -13.586 1.00 17.56 479 ILE B N 1
ATOM 7414 C CA . ILE B 1 435 ? 6.408 25.095 -12.769 1.00 18.20 479 ILE B CA 1
ATOM 7415 C C . ILE B 1 435 ? 7.565 25.523 -13.685 1.00 17.28 479 ILE B C 1
ATOM 7416 O O . ILE B 1 435 ? 8.209 26.501 -13.418 1.00 17.36 479 ILE B O 1
ATOM 7421 N N . ALA B 1 436 ? 7.791 24.808 -14.785 1.00 19.28 480 ALA B N 1
ATOM 7422 C CA . ALA B 1 436 ? 8.858 25.166 -15.718 1.00 18.09 480 ALA B CA 1
ATOM 7423 C C . ALA B 1 436 ? 8.675 26.582 -16.338 1.00 18.99 480 ALA B C 1
ATOM 7424 O O . ALA B 1 436 ? 9.645 27.305 -16.562 1.00 18.24 480 ALA B O 1
ATOM 7426 N N . HIS B 1 437 ? 7.426 26.940 -16.652 1.00 19.11 481 HIS B N 1
ATOM 7427 C CA . HIS B 1 437 ? 7.087 28.244 -17.206 1.00 19.31 481 HIS B CA 1
ATOM 7428 C C . HIS B 1 437 ? 7.381 29.333 -16.216 1.00 17.97 481 HIS B C 1
ATOM 7429 O O . HIS B 1 437 ? 8.021 30.358 -16.546 1.00 17.64 481 HIS B O 1
ATOM 7436 N N . ILE B 1 438 ? 6.939 29.122 -14.988 1.00 16.26 482 ILE B N 1
ATOM 7437 C CA . ILE B 1 438 ? 7.110 30.152 -13.974 1.00 15.74 482 ILE B CA 1
ATOM 7438 C C . ILE B 1 438 ? 8.616 30.379 -13.755 1.00 16.70 482 ILE B C 1
ATOM 7439 O O . ILE B 1 438 ? 9.051 31.535 -13.692 1.00 15.44 482 ILE B O 1
ATOM 7444 N N . GLU B 1 439 ? 9.373 29.277 -13.655 1.00 17.13 483 GLU B N 1
ATOM 7445 C CA . GLU B 1 439 ? 10.819 29.352 -13.437 1.00 17.88 483 GLU B CA 1
ATOM 7446 C C . GLU B 1 439 ? 11.538 30.022 -14.608 1.00 17.71 483 GLU B C 1
ATOM 7447 O O . GLU B 1 439 ? 12.400 30.842 -14.400 1.00 17.49 483 GLU B O 1
ATOM 7453 N N . ALA B 1 440 ? 11.171 29.669 -15.833 1.00 18.14 484 ALA B N 1
ATOM 7454 C CA . ALA B 1 440 ? 11.725 30.323 -17.010 1.00 17.88 484 ALA B CA 1
ATOM 7455 C C . ALA B 1 440 ? 11.420 31.826 -16.993 1.00 18.83 484 ALA B C 1
ATOM 7456 O O . ALA B 1 440 ? 12.260 32.624 -17.364 1.00 18.97 484 ALA B O 1
ATOM 7458 N N . ASP B 1 441 ? 10.234 32.218 -16.540 1.00 18.50 485 ASP B N 1
ATOM 7459 C CA . ASP B 1 441 ? 9.900 33.629 -16.493 1.00 18.88 485 ASP B CA 1
ATOM 7460 C C . ASP B 1 441 ? 10.636 34.406 -15.416 1.00 18.93 485 ASP B C 1
ATOM 7461 O O . ASP B 1 441 ? 10.974 35.551 -15.647 1.00 19.81 485 ASP B O 1
ATOM 7466 N N . MET B 1 442 ? 10.809 33.831 -14.214 1.00 19.01 486 MET B N 1
ATOM 7467 C CA . MET B 1 442 ? 11.282 34.621 -13.069 1.00 19.47 486 MET B CA 1
ATOM 7468 C C . MET B 1 442 ? 12.726 34.397 -12.589 1.00 19.29 486 MET B C 1
ATOM 7469 O O . MET B 1 442 ? 13.273 35.271 -11.919 1.00 17.83 486 MET B O 1
ATOM 7474 N N . ASN B 1 443 ? 13.321 33.244 -12.876 1.00 19.25 487 ASN B N 1
ATOM 7475 C CA . ASN B 1 443 ? 14.591 32.896 -12.245 1.00 21.10 487 ASN B CA 1
ATOM 7476 C C . ASN B 1 443 ? 15.717 33.841 -12.580 1.00 21.21 487 ASN B C 1
ATOM 7477 O O . ASN B 1 443 ? 16.405 34.328 -11.681 1.00 20.53 487 ASN B O 1
ATOM 7482 N N . ASP B 1 444 ? 15.904 34.126 -13.866 1.00 20.40 488 ASP B N 1
ATOM 7483 C CA . ASP B 1 444 ? 16.941 35.093 -14.274 1.00 21.81 488 ASP B CA 1
ATOM 7484 C C . ASP B 1 444 ? 16.659 36.461 -13.715 1.00 19.66 488 ASP B C 1
ATOM 7485 O O . ASP B 1 444 ? 17.569 37.146 -13.297 1.00 19.58 488 ASP B O 1
ATOM 7490 N N . TYR B 1 445 ? 15.384 36.844 -13.677 1.00 18.48 489 TYR B N 1
ATOM 7491 C CA . TYR B 1 445 ? 14.958 38.130 -13.160 1.00 17.84 489 TYR B CA 1
ATOM 7492 C C . TYR B 1 445 ? 15.357 38.329 -11.681 1.00 18.25 489 TYR B C 1
ATOM 7493 O O . TYR B 1 445 ? 15.872 39.376 -11.308 1.00 18.64 489 TYR B O 1
ATOM 7502 N N . ILE B 1 446 ? 15.141 37.286 -10.875 1.00 17.90 490 ILE B N 1
ATOM 7503 C CA . ILE B 1 446 ? 15.501 37.291 -9.461 1.00 16.93 490 ILE B CA 1
ATOM 7504 C C . ILE B 1 446 ? 16.981 37.599 -9.299 1.00 15.73 490 ILE B C 1
ATOM 7505 O O . ILE B 1 446 ? 17.339 38.474 -8.504 1.00 17.36 490 ILE B O 1
ATOM 7510 N N . TYR B 1 447 ? 17.824 36.939 -10.062 1.00 15.93 491 TYR B N 1
ATOM 7511 C CA . TYR B 1 447 ? 19.254 37.205 -9.951 1.00 17.54 491 TYR B CA 1
ATOM 7512 C C . TYR B 1 447 ? 19.658 38.539 -10.567 1.00 19.06 491 TYR B C 1
ATOM 7513 O O . TYR B 1 447 ? 20.624 39.140 -10.110 1.00 17.65 491 TYR B O 1
ATOM 7522 N N . ARG B 1 448 ? 18.956 38.999 -11.603 1.00 19.03 492 ARG B N 1
ATOM 7523 C CA . ARG B 1 448 ? 19.311 40.299 -12.216 1.00 20.30 492 ARG B CA 1
ATOM 7524 C C . ARG B 1 448 ? 19.087 41.397 -11.213 1.00 19.64 492 ARG B C 1
ATOM 7525 O O . ARG B 1 448 ? 19.931 42.248 -11.046 1.00 19.11 492 ARG B O 1
ATOM 7533 N N . LYS B 1 449 ? 17.957 41.370 -10.529 1.00 18.07 493 LYS B N 1
ATOM 7534 C CA . LYS B 1 449 ? 17.651 42.388 -9.547 1.00 20.64 493 LYS B CA 1
ATOM 7535 C C . LYS B 1 449 ? 18.619 42.365 -8.383 1.00 19.03 493 LYS B C 1
ATOM 7536 O O . LYS B 1 449 ? 19.049 43.425 -7.931 1.00 17.64 493 LYS B O 1
ATOM 7542 N N . ARG B 1 450 ? 18.950 41.155 -7.910 1.00 18.13 494 ARG B N 1
ATOM 7543 C CA . ARG B 1 450 ? 19.875 40.991 -6.806 1.00 18.07 494 ARG B CA 1
ATOM 7544 C C . ARG B 1 450 ? 21.211 41.652 -7.170 1.00 18.64 494 ARG B C 1
ATOM 7545 O O . ARG B 1 450 ? 21.753 42.461 -6.394 1.00 17.59 494 ARG B O 1
ATOM 7553 N N . ALA B 1 451 ? 21.717 41.356 -8.363 1.00 17.97 495 ALA B N 1
ATOM 7554 C CA . ALA B 1 451 ? 22.988 41.911 -8.818 1.00 18.24 495 ALA B CA 1
ATOM 7555 C C . ALA B 1 451 ? 22.913 43.442 -8.966 1.00 20.48 495 ALA B C 1
ATOM 7556 O O . ALA B 1 451 ? 23.846 44.134 -8.547 1.00 20.00 495 ALA B O 1
ATOM 7558 N N . GLU B 1 452 ? 21.819 43.952 -9.553 1.00 22.97 496 GLU B N 1
ATOM 7559 C CA . GLU B 1 452 ? 21.609 45.407 -9.707 1.00 25.29 496 GLU B CA 1
ATOM 7560 C C . GLU B 1 452 ? 21.601 46.118 -8.372 1.00 22.79 496 GLU B C 1
ATOM 7561 O O . GLU B 1 452 ? 22.192 47.184 -8.235 1.00 22.53 496 GLU B O 1
ATOM 7567 N N . TRP B 1 453 ? 20.943 45.513 -7.389 1.00 20.55 497 TRP B N 1
ATOM 7568 C CA . TRP B 1 453 ? 20.886 46.086 -6.080 1.00 20.26 497 TRP B CA 1
ATOM 7569 C C . TRP B 1 453 ? 22.227 46.142 -5.376 1.00 20.31 497 TRP B C 1
ATOM 7570 O O . TRP B 1 453 ? 22.475 47.086 -4.624 1.00 22.94 497 TRP B O 1
ATOM 7581 N N . ILE B 1 454 ? 23.095 45.174 -5.637 1.00 20.11 498 ILE B N 1
ATOM 7582 C CA . ILE B 1 454 ? 24.407 45.145 -5.005 1.00 20.76 498 ILE B CA 1
ATOM 7583 C C . ILE B 1 454 ? 25.342 46.131 -5.725 1.00 23.67 498 ILE B C 1
ATOM 7584 O O . ILE B 1 454 ? 26.067 46.867 -5.083 1.00 23.14 498 ILE B O 1
ATOM 7589 N N . VAL B 1 455 ? 25.313 46.141 -7.052 1.00 24.62 499 VAL B N 1
ATOM 7590 C CA . VAL B 1 455 ? 26.242 46.960 -7.825 1.00 27.68 499 VAL B CA 1
ATOM 7591 C C . VAL B 1 455 ? 25.803 48.432 -7.842 1.00 29.27 499 VAL B C 1
ATOM 7592 O O . VAL B 1 455 ? 26.622 49.322 -7.686 1.00 29.10 499 VAL B O 1
ATOM 7596 N N . ASN B 1 456 ? 24.512 48.684 -7.992 1.00 29.70 500 ASN B N 1
ATOM 7597 C CA . ASN B 1 456 ? 24.018 50.050 -8.165 1.00 33.14 500 ASN B CA 1
ATOM 7598 C C . ASN B 1 456 ? 23.225 50.622 -7.023 1.00 32.01 500 ASN B C 1
ATOM 7599 O O . ASN B 1 456 ? 23.090 51.834 -6.942 1.00 34.27 500 ASN B O 1
ATOM 7604 N N . GLY B 1 457 ? 22.685 49.773 -6.152 1.00 28.79 501 GLY B N 1
ATOM 7605 C CA . GLY B 1 457 ? 21.851 50.228 -5.078 1.00 28.01 501 GLY B CA 1
ATOM 7606 C C . GLY B 1 457 ? 20.375 50.217 -5.472 1.00 29.23 501 GLY B C 1
ATOM 7607 O O . GLY B 1 457 ? 19.944 49.507 -6.416 1.00 27.40 501 GLY B O 1
ATOM 7608 N N . ASN B 1 458 ? 19.612 51.015 -4.732 1.00 27.41 502 ASN B N 1
ATOM 7609 C CA . ASN B 1 458 ? 18.185 51.263 -4.958 1.00 30.40 502 ASN B CA 1
ATOM 7610 C C . ASN B 1 458 ? 17.210 50.173 -4.552 1.00 28.29 502 ASN B C 1
ATOM 7611 O O . ASN B 1 458 ? 16.047 50.243 -4.955 1.00 29.09 502 ASN B O 1
ATOM 7616 N N . ILE B 1 459 ? 17.627 49.182 -3.766 1.00 26.85 503 ILE B N 1
ATOM 7617 C CA . ILE B 1 459 ? 16.660 48.137 -3.346 1.00 25.01 503 ILE B CA 1
ATOM 7618 C C . ILE B 1 459 ? 15.447 48.763 -2.624 1.00 26.06 503 ILE B C 1
ATOM 7619 O O . ILE B 1 459 ? 14.330 48.344 -2.845 1.00 25.37 503 ILE B O 1
ATOM 7624 N N . ASP B 1 460 ? 15.656 49.791 -1.801 1.00 27.92 504 ASP B N 1
ATOM 7625 C CA . ASP B 1 460 ? 14.543 50.347 -1.025 1.00 30.28 504 ASP B CA 1
ATOM 7626 C C . ASP B 1 460 ? 13.421 50.938 -1.895 1.00 29.82 504 ASP B C 1
ATOM 7627 O O . ASP B 1 460 ? 12.256 50.797 -1.550 1.00 29.73 504 ASP B O 1
ATOM 7632 N N . THR B 1 461 ? 13.771 51.570 -3.015 1.00 29.20 505 THR B N 1
ATOM 7633 C CA . THR B 1 461 ? 12.763 52.118 -3.922 1.00 30.41 505 THR B CA 1
ATOM 7634 C C . THR B 1 461 ? 12.232 51.108 -4.939 1.00 29.18 505 THR B C 1
ATOM 7635 O O . THR B 1 461 ? 11.208 51.350 -5.548 1.00 32.25 505 THR B O 1
ATOM 7639 N N . GLU B 1 462 ? 12.883 49.967 -5.093 1.00 27.25 506 GLU B N 1
ATOM 7640 C CA . GLU B 1 462 ? 12.490 48.981 -6.124 1.00 26.14 506 GLU B CA 1
ATOM 7641 C C . GLU B 1 462 ? 11.847 47.708 -5.571 1.00 24.75 506 GLU B C 1
ATOM 7642 O O . GLU B 1 462 ? 11.327 46.900 -6.350 1.00 22.57 506 GLU B O 1
ATOM 7648 N N . TRP B 1 463 ? 11.884 47.535 -4.247 1.00 23.80 507 TRP B N 1
ATOM 7649 C CA . TRP B 1 463 ? 11.560 46.245 -3.610 1.00 25.01 507 TRP B CA 1
ATOM 7650 C C . TRP B 1 463 ? 10.077 45.901 -3.756 1.00 24.88 507 TRP B C 1
ATOM 7651 O O . TRP B 1 463 ? 9.757 44.806 -4.164 1.00 23.99 507 TRP B O 1
ATOM 7662 N N . ASP B 1 464 ? 9.181 46.837 -3.458 1.00 24.70 508 ASP B N 1
ATOM 7663 C CA . ASP B 1 464 ? 7.731 46.569 -3.572 1.00 26.44 508 ASP B CA 1
ATOM 7664 C C . ASP B 1 464 ? 7.316 46.234 -5.016 1.00 25.27 508 ASP B C 1
ATOM 7665 O O . ASP B 1 464 ? 6.530 45.289 -5.256 1.00 24.61 508 ASP B O 1
ATOM 7670 N N . ASP B 1 465 ? 7.862 46.984 -5.967 1.00 25.14 509 ASP B N 1
ATOM 7671 C CA . ASP B 1 465 ? 7.604 46.745 -7.387 1.00 25.83 509 ASP B CA 1
ATOM 7672 C C . ASP B 1 465 ? 8.116 45.373 -7.855 1.00 24.54 509 ASP B C 1
ATOM 7673 O O . ASP B 1 465 ? 7.456 44.686 -8.620 1.00 23.83 509 ASP B O 1
ATOM 7678 N N . TYR B 1 466 ? 9.317 45.011 -7.415 1.00 21.40 510 TYR B N 1
ATOM 7679 C CA . TYR B 1 466 ? 9.857 43.655 -7.602 1.00 19.67 510 TYR B CA 1
ATOM 7680 C C . TYR B 1 466 ? 8.954 42.544 -7.111 1.00 18.33 510 TYR B C 1
ATOM 7681 O O . TYR B 1 466 ? 8.757 41.567 -7.820 1.00 19.11 510 TYR B O 1
ATOM 7690 N N . LYS B 1 467 ? 8.396 42.689 -5.918 1.00 18.75 511 LYS B N 1
ATOM 7691 C CA . LYS B 1 467 ? 7.466 41.689 -5.390 1.00 19.79 511 LYS B CA 1
ATOM 7692 C C . LYS B 1 467 ? 6.172 41.626 -6.210 1.00 20.69 511 LYS B C 1
ATOM 7693 O O . LYS B 1 467 ? 5.654 40.537 -6.468 1.00 17.73 511 LYS B O 1
ATOM 7699 N N . LYS B 1 468 ? 5.693 42.790 -6.673 1.00 20.54 512 LYS B N 1
ATOM 7700 C CA . LYS B 1 468 ? 4.595 42.825 -7.655 1.00 22.24 512 LYS B CA 1
ATOM 7701 C C . LYS B 1 468 ? 4.907 42.103 -8.985 1.00 19.44 512 LYS B C 1
ATOM 7702 O O . LYS B 1 468 ? 4.044 41.405 -9.516 1.00 20.18 512 LYS B O 1
ATOM 7708 N N . GLU B 1 469 ? 6.122 42.249 -9.517 1.00 18.79 513 GLU B N 1
ATOM 7709 C CA . GLU B 1 469 ? 6.528 41.516 -10.709 1.00 20.75 513 GLU B CA 1
ATOM 7710 C C . GLU B 1 469 ? 6.531 40.009 -10.503 1.00 19.48 513 GLU B C 1
ATOM 7711 O O . GLU B 1 469 ? 6.103 39.276 -11.362 1.00 18.36 513 GLU B O 1
ATOM 7717 N N . LEU B 1 470 ? 7.026 39.556 -9.360 1.00 19.28 514 LEU B N 1
ATOM 7718 C CA . LEU B 1 470 ? 6.997 38.129 -9.054 1.00 18.44 514 LEU B CA 1
ATOM 7719 C C . LEU B 1 470 ? 5.572 37.582 -9.022 1.00 17.85 514 LEU B C 1
ATOM 7720 O O . LEU B 1 470 ? 5.312 36.480 -9.504 1.00 16.57 514 LEU B O 1
ATOM 7725 N N . GLU B 1 471 ? 4.647 38.335 -8.460 1.00 18.38 515 GLU B N 1
ATOM 7726 C CA . GLU B 1 471 ? 3.251 37.913 -8.518 1.00 20.47 515 GLU B CA 1
ATOM 7727 C C . GLU B 1 471 ? 2.692 37.916 -9.946 1.00 19.78 515 GLU B C 1
ATOM 7728 O O . GLU B 1 471 ? 1.978 36.982 -10.307 1.00 19.69 515 GLU B O 1
ATOM 7734 N N . LYS B 1 472 ? 3.028 38.911 -10.768 1.00 20.09 516 LYS B N 1
ATOM 7735 C CA . LYS B 1 472 ? 2.639 38.858 -12.196 1.00 20.48 516 LYS B CA 1
ATOM 7736 C C . LYS B 1 472 ? 3.166 37.629 -12.925 1.00 19.90 516 LYS B C 1
ATOM 7737 O O . LYS B 1 472 ? 2.453 37.047 -13.728 1.00 20.57 516 LYS B O 1
ATOM 7743 N N . TYR B 1 473 ? 4.395 37.221 -12.611 1.00 19.09 517 TYR B N 1
ATOM 7744 C CA . TYR B 1 473 ? 4.938 35.956 -13.106 1.00 20.00 517 TYR B CA 1
ATOM 7745 C C . TYR B 1 473 ? 4.316 34.686 -12.476 1.00 19.94 517 TYR B C 1
ATOM 7746 O O . TYR B 1 473 ? 4.692 33.583 -12.862 1.00 23.59 517 TYR B O 1
ATOM 7755 N N . GLY B 1 474 ? 3.403 34.797 -11.520 1.00 19.36 518 GLY B N 1
ATOM 7756 C CA . GLY B 1 474 ? 2.729 33.611 -10.971 1.00 19.77 518 GLY B CA 1
ATOM 7757 C C . GLY B 1 474 ? 3.268 33.017 -9.660 1.00 18.65 518 GLY B C 1
ATOM 7758 O O . GLY B 1 474 ? 2.993 31.845 -9.374 1.00 17.59 518 GLY B O 1
ATOM 7759 N N . LEU B 1 475 ? 3.982 33.801 -8.847 1.00 17.23 519 LEU B N 1
ATOM 7760 C CA . LEU B 1 475 ? 4.549 33.303 -7.588 1.00 17.44 519 LEU B CA 1
ATOM 7761 C C . LEU B 1 475 ? 3.519 32.618 -6.688 1.00 17.84 519 LEU B C 1
ATOM 7762 O O . LEU B 1 475 ? 3.783 31.522 -6.183 1.00 15.97 519 LEU B O 1
ATOM 7767 N N . SER B 1 476 ? 2.321 33.195 -6.529 1.00 17.94 520 SER B N 1
ATOM 7768 C CA . SER B 1 476 ? 1.332 32.572 -5.635 1.00 18.80 520 SER B CA 1
ATOM 7769 C C . SER B 1 476 ? 0.891 31.214 -6.151 1.00 18.28 520 SER B C 1
ATOM 7770 O O . SER B 1 476 ? 0.729 30.264 -5.370 1.00 17.71 520 SER B O 1
ATOM 7773 N N . ASP B 1 477 ? 0.745 31.084 -7.465 1.00 18.88 521 ASP B N 1
ATOM 7774 C CA . ASP B 1 477 ? 0.449 29.789 -8.066 1.00 20.34 521 ASP B CA 1
ATOM 7775 C C . ASP B 1 477 ? 1.608 28.804 -7.932 1.00 17.80 521 ASP B C 1
ATOM 7776 O O . ASP B 1 477 ? 1.384 27.594 -7.682 1.00 17.94 521 ASP B O 1
ATOM 7781 N N . TYR B 1 478 ? 2.829 29.292 -8.118 1.00 15.64 522 TYR B N 1
ATOM 7782 C CA . TYR B 1 478 ? 4.019 28.445 -7.910 1.00 17.78 522 TYR B CA 1
ATOM 7783 C C . TYR B 1 478 ? 4.018 27.798 -6.517 1.00 16.46 522 TYR B C 1
ATOM 7784 O O . TYR B 1 478 ? 4.166 26.568 -6.369 1.00 15.47 522 TYR B O 1
ATOM 7793 N N . LEU B 1 479 ? 3.801 28.628 -5.515 1.00 16.58 523 LEU B N 1
ATOM 7794 C CA . LEU B 1 479 ? 3.812 28.193 -4.122 1.00 17.87 523 LEU B CA 1
ATOM 7795 C C . LEU B 1 479 ? 2.644 27.268 -3.796 1.00 17.04 523 LEU B C 1
ATOM 7796 O O . LEU B 1 479 ? 2.816 26.280 -3.110 1.00 15.69 523 LEU B O 1
ATOM 7801 N N . ALA B 1 480 ? 1.468 27.552 -4.351 1.00 16.03 524 ALA B N 1
ATOM 7802 C CA . ALA B 1 480 ? 0.322 26.676 -4.185 1.00 15.39 524 ALA B CA 1
ATOM 7803 C C . ALA B 1 480 ? 0.557 25.253 -4.759 1.00 15.18 524 ALA B C 1
ATOM 7804 O O . ALA B 1 480 ? 0.202 24.269 -4.149 1.00 15.34 524 ALA B O 1
ATOM 7806 N N . ILE B 1 481 ? 1.197 25.166 -5.902 1.00 15.37 525 ILE B N 1
ATOM 7807 C CA . ILE B 1 481 ? 1.561 23.875 -6.503 1.00 16.60 525 ILE B CA 1
ATOM 7808 C C . ILE B 1 481 ? 2.620 23.165 -5.633 1.00 16.16 525 ILE B C 1
ATOM 7809 O O . ILE B 1 481 ? 2.470 21.990 -5.309 1.00 15.50 525 ILE B O 1
ATOM 7814 N N . LYS B 1 482 ? 3.665 23.890 -5.255 1.00 16.34 526 LYS B N 1
ATOM 7815 C CA . LYS B 1 482 ? 4.702 23.323 -4.380 1.00 16.29 526 LYS B CA 1
ATOM 7816 C C . LYS B 1 482 ? 4.097 22.815 -3.056 1.00 16.22 526 LYS B C 1
ATOM 7817 O O . LYS B 1 482 ? 4.415 21.712 -2.601 1.00 13.92 526 LYS B O 1
ATOM 7823 N N . GLN B 1 483 ? 3.207 23.609 -2.482 1.00 16.02 527 GLN B N 1
ATOM 7824 C CA . GLN B 1 483 ? 2.528 23.222 -1.240 1.00 16.66 527 GLN B CA 1
ATOM 7825 C C . GLN B 1 483 ? 1.653 22.003 -1.403 1.00 16.82 527 GLN B C 1
ATOM 7826 O O . GLN B 1 483 ? 1.598 21.165 -0.521 1.00 17.21 527 GLN B O 1
ATOM 7832 N N . LYS B 1 484 ? 0.950 21.917 -2.522 1.00 17.65 528 LYS B N 1
ATOM 7833 C CA . LYS B 1 484 ? 0.092 20.746 -2.782 1.00 18.70 528 LYS B CA 1
ATOM 7834 C C . LYS B 1 484 ? 0.912 19.436 -2.791 1.00 17.49 528 LYS B C 1
ATOM 7835 O O . LYS B 1 484 ? 0.525 18.428 -2.186 1.00 16.97 528 LYS B O 1
ATOM 7841 N N . TYR B 1 485 ? 2.026 19.440 -3.490 1.00 16.73 529 TYR B N 1
ATOM 7842 C CA . TYR B 1 485 ? 2.835 18.241 -3.580 1.00 17.57 529 TYR B CA 1
ATOM 7843 C C . TYR B 1 485 ? 3.518 17.941 -2.235 1.00 17.93 529 TYR B C 1
ATOM 7844 O O . TYR B 1 485 ? 3.696 16.782 -1.882 1.00 17.88 529 TYR B O 1
ATOM 7853 N N . TYR B 1 486 ? 3.936 18.975 -1.520 1.00 18.60 530 TYR B N 1
ATOM 7854 C CA . TYR B 1 486 ? 4.488 18.794 -0.170 1.00 18.12 530 TYR B CA 1
ATOM 7855 C C . TYR B 1 486 ? 3.500 18.075 0.751 1.00 18.55 530 TYR B C 1
ATOM 7856 O O . TYR B 1 486 ? 3.852 17.110 1.441 1.00 18.22 530 TYR B O 1
ATOM 7865 N N . ASP B 1 487 ? 2.271 18.575 0.759 1.00 19.23 531 ASP B N 1
ATOM 7866 C CA . ASP B 1 487 ? 1.202 18.006 1.579 1.00 21.82 531 ASP B CA 1
ATOM 7867 C C . ASP B 1 487 ? 0.950 16.523 1.225 1.00 22.38 531 ASP B C 1
ATOM 7868 O O . ASP B 1 487 ? 0.857 15.669 2.115 1.00 23.00 531 ASP B O 1
ATOM 7873 N N . GLN B 1 488 ? 0.894 16.226 -0.071 1.00 24.81 532 GLN B N 1
ATOM 7874 C CA . GLN B 1 488 ? 0.697 14.861 -0.555 1.00 28.31 532 GLN B CA 1
ATOM 7875 C C . GLN B 1 488 ? 1.878 13.914 -0.226 1.00 26.63 532 GLN B C 1
ATOM 7876 O O . GLN B 1 488 ? 1.679 12.707 0.017 1.00 29.31 532 GLN B O 1
ATOM 7882 N N . TYR B 1 489 ? 3.099 14.451 -0.230 1.00 24.15 533 TYR B N 1
ATOM 7883 C CA . TYR B 1 489 ? 4.288 13.673 0.122 1.00 23.08 533 TYR B CA 1
ATOM 7884 C C . TYR B 1 489 ? 4.227 13.277 1.610 1.00 24.01 533 TYR B C 1
ATOM 7885 O O . TYR B 1 489 ? 4.496 12.126 1.978 1.00 23.71 533 TYR B O 1
ATOM 7894 N N . GLN B 1 490 ? 3.840 14.219 2.463 1.00 26.52 534 GLN B N 1
ATOM 7895 C CA . GLN B 1 490 ? 3.596 13.915 3.891 1.00 29.95 534 GLN B CA 1
ATOM 7896 C C . GLN B 1 490 ? 2.614 12.762 4.142 1.00 35.83 534 GLN B C 1
ATOM 7897 O O . GLN B 1 490 ? 2.782 12.006 5.097 1.00 35.34 534 GLN B O 1
ATOM 7903 N N . ALA B 1 491 ? 1.605 12.617 3.287 1.00 37.51 535 ALA B N 1
ATOM 7904 C CA . ALA B 1 491 ? 0.692 11.474 3.349 1.00 36.81 535 ALA B CA 1
ATOM 7905 C C . ALA B 1 491 ? 1.301 10.168 2.840 1.00 38.30 535 ALA B C 1
ATOM 7906 O O . ALA B 1 491 ? 0.933 9.105 3.316 1.00 44.41 535 ALA B O 1
ATOM 7908 N N . ASN B 1 492 ? 2.203 10.222 1.863 1.00 37.01 536 ASN B N 1
ATOM 7909 C CA . ASN B 1 492 ? 2.670 9.005 1.170 1.00 35.79 536 ASN B CA 1
ATOM 7910 C C . ASN B 1 492 ? 4.066 8.495 1.553 1.00 36.63 536 ASN B C 1
ATOM 7911 O O . ASN B 1 492 ? 4.439 7.403 1.164 1.00 35.03 536 ASN B O 1
ATOM 7916 N N . LYS B 1 493 ? 4.841 9.276 2.294 1.00 34.50 537 LYS B N 1
ATOM 7917 C CA . LYS B 1 493 ? 6.262 8.941 2.517 1.00 35.43 537 LYS B CA 1
ATOM 7918 C C . LYS B 1 493 ? 6.519 7.737 3.449 1.00 38.87 537 LYS B C 1
ATOM 7919 O O . LYS B 1 493 ? 7.647 7.266 3.528 1.00 35.33 537 LYS B O 1
ATOM 7925 N N . ASN B 1 494 ? 5.492 7.264 4.160 1.00 46.04 538 ASN B N 1
ATOM 7926 C CA . ASN B 1 494 ? 5.658 6.242 5.207 1.00 52.63 538 ASN B CA 1
ATOM 7927 C C . ASN B 1 494 ? 5.405 4.836 4.683 1.00 59.82 538 ASN B C 1
ATOM 7928 O O . ASN B 1 494 ? 4.989 3.942 5.422 1.00 69.88 538 ASN B O 1
#

Solvent-accessible surface area: 42684 Å² total; per-residue (Å²): 123,70,47,86,2,100,0,2,5,19,23,22,93,82,3,38,146,64,6,30,114,12,43,4,8,78,59,5,48,177,132,41,35,5,65,6,69,30,46,28,43,28,38,57,29,53,47,35,8,59,27,4,27,96,63,52,92,31,9,24,0,0,4,32,5,47,14,61,27,56,41,0,23,48,16,21,166,147,39,19,4,34,57,0,41,96,17,5,94,139,53,1,90,49,0,86,154,5,10,122,90,37,48,54,4,94,18,2,2,42,2,59,91,46,65,2,14,3,0,0,57,0,18,14,14,8,64,48,68,70,18,10,44,6,2,26,7,0,0,0,0,1,82,72,9,10,78,146,49,61,58,139,55,3,143,47,3,84,44,0,14,129,9,0,57,27,0,76,115,36,38,6,60,53,64,74,80,100,28,12,30,6,0,0,0,35,37,8,96,24,50,26,0,0,5,22,7,1,1,7,32,25,64,4,7,5,48,62,5,2,10,2,21,101,113,24,117,18,41,3,0,0,40,23,96,40,4,41,76,0,0,68,6,0,55,74,0,56,115,85,34,0,16,8,189,59,2,65,149,20,86,102,108,36,0,49,44,30,0,113,45,56,59,0,0,0,0,0,1,67,17,15,60,90,6,4,22,102,43,141,15,1,34,1,1,39,9,5,8,5,110,80,47,121,84,31,1,14,18,19,5,24,58,6,21,28,28,2,50,0,0,0,1,60,70,11,184,69,60,79,52,0,0,100,5,0,6,27,3,1,32,51,39,24,0,0,18,1,4,16,0,5,48,58,29,135,185,79,65,26,15,1,96,51,73,171,105,69,85,23,4,32,49,62,127,58,102,65,87,7,93,76,47,5,100,64,59,13,37,10,17,1,0,0,0,0,2,43,47,19,34,76,145,24,3,58,27,22,123,95,7,103,85,3,18,66,20,0,110,113,44,0,24,89,64,2,65,23,103,52,40,12,16,91,24,9,9,47,49,123,3,32,82,84,13,58,115,17,53,79,56,2,51,117,27,1,30,128,25,0,25,59,2,0,80,107,6,80,11,88,109,49,6,92,95,2,72,124,53,0,87,155,69,13,12,59,90,7,39,63,11,29,29,89,9,7,69,86,29,58,86,98,60,141,124,69,136,87,2,93,0,1,5,23,23,22,104,77,6,40,178,63,6,29,113,15,42,5,8,89,68,8,42,185,145,42,32,3,63,7,66,28,41,27,41,36,71,43,29,46,70,70,13,70,108,18,31,69,77,54,99,30,7,25,0,0,2,31,11,42,14,60,28,52,45,0,9,57,18,15,121,159,34,18,3,36,62,0,42,91,13,6,95,125,53,0,88,49,0,65,152,5,3,115,89,38,46,50,3,102,21,2,3,41,4,71,75,42,61,6,10,3,0,0,53,0,19,14,14,10,66,48,66,74,18,10,41,5,2,25,6,0,0,1,0,1,84,70,10,8,178,141,48,70,58,142,41,3,138,48,2,86,47,0,14,140,8,0,59,27,0,73,114,36,43,4,60,56,71,66,38,77,14,10,30,6,0,0,0,36,36,8,97,24,52,25,0,0,5,22,7,1,2,7,31,26,63,3,6,5,49,65,6,2,9,1,22,102,112,25,116,17,40,3,0,0,40,22,100,40,3,41,80,0,0,66,6,0,51,76,0,55,119,88,34,0,16,9,154,58,1,54,145,21,85,98,109,40,0,50,29,9,0,145,54,54,39,0,0,0,0,0,1,67,18,16,57,82,5,5,22,105,47,154,15,1,40,1,1,39,8,6,8,4,109,79,49,120,84,30,1,14,18,18,6,32,62,5,23,28,28,1,46,0,0,0,1,62,50,11,176,73,62,81,30,0,0,107,3,0,6,28,1,1,31,50,51,26,0,0,18,1,6,16,0,4,51,56,28,138,182,81,64,25,15,1,81,60,58,94,104,70,82,18,2,117,50,58,128,58,101,73,78,5,89,78,47,6,102,67,55,10,39,10,15,1,0,0,0,0,2,43,47,16,29,74,135,25,1,33,32,18,122,98,7,104,81,4,17,70,20,0,101,113,43,0,24,89,68,2,66,24,102,50,38,11,17,99,22,7,8,48,54,112,8,24,76,96,14,53,117,16,52,84,56,2,52,119,27,1,31,129,24,2,23,52,2,0,66,99,10,88,12,88,116,55,6,94,92,3,73,134,56,0,89,150,70,17,12,58,90,8,39,62,19,30,28,108,19,8,73,100,29,58,74,84,59,139